Protein AF-0000000078033403 (afdb_homodimer)

pLDDT: mean 79.19, std 25.47, range [15.95, 98.56]

Radius of gyration: 37.5 Å; Cα contacts (8 Å, |Δi|>4): 1196; chains: 2; bounding box: 85×110×107 Å

InterPro domains:
  IPR001138 Zn(2)Cys(6) fungal-type DNA-binding domain [PF00172] (13-50)
  IPR001138 Zn(2)Cys(6) fungal-type DNA-binding domain [PS00463] (13-43)
  IPR001138 Zn(2)Cys(6) fungal-type DNA-binding domain [PS50048] (13-45)
  IPR001138 Zn(2)Cys(6) fungal-type DNA-binding domain [SM00066] (8-54)
  IPR001138 Zn(2)Cys(6) fungal-type DNA-binding domain [cd00067] (9-46)
  IPR036864 Zn(2)-C6 fungal-type DNA-binding domain superfamily [G3DSA:4.10.240.10] (6-49)
  IPR036864 Zn(2)-C6 fungal-type DNA-binding domain superfamily [SSF57701] (3-49)
  IPR053157 Sterol Uptake Control Transcription Regulator [PTHR47784] (1-398)

Organism: NCBI:txid1051616

Structure (mmCIF, N/CA/C/O backbone):
data_AF-0000000078033403-model_v1
#
loop_
_entity.id
_entity.type
_entity.pdbx_description
1 polymer 'Zn(2)-C6 fungal-type domain-containing protein'
#
loop_
_atom_site.group_PDB
_atom_site.id
_atom_site.type_symbol
_atom_site.label_atom_id
_atom_site.label_alt_id
_atom_site.label_comp_id
_atom_site.label_asym_id
_atom_site.label_entity_id
_atom_site.label_seq_id
_atom_site.pdbx_PDB_ins_code
_atom_site.Cartn_x
_atom_site.Cartn_y
_atom_site.Cartn_z
_atom_site.occupancy
_atom_site.B_iso_or_equiv
_atom_site.auth_seq_id
_atom_site.auth_comp_id
_atom_site.auth_asym_id
_atom_site.auth_atom_id
_atom_site.pdbx_PDB_model_num
ATOM 1 N N . MET A 1 1 ? 37.719 9.531 64.438 1 26.7 1 MET A N 1
ATOM 2 C CA . MET A 1 1 ? 36.938 10.516 63.688 1 26.7 1 MET A CA 1
ATOM 3 C C . MET A 1 1 ? 36.812 10.094 62.219 1 26.7 1 MET A C 1
ATOM 5 O O . MET A 1 1 ? 37.812 9.984 61.5 1 26.7 1 MET A O 1
ATOM 9 N N . GLN A 1 2 ? 35.812 9.336 61.844 1 33.34 2 GLN A N 1
ATOM 10 C CA . GLN A 1 2 ? 35.594 8.633 60.594 1 33.34 2 GLN A CA 1
ATOM 11 C C . GLN A 1 2 ? 35.406 9.617 59.438 1 33.34 2 GLN A C 1
ATOM 13 O O . GLN A 1 2 ? 34.719 10.625 59.562 1 33.34 2 GLN A O 1
ATOM 18 N N . LYS A 1 3 ? 36.469 9.602 58.531 1 34.94 3 LYS A N 1
ATOM 19 C CA . LYS A 1 3 ? 36.562 10.477 57.344 1 34.94 3 LYS A CA 1
ATOM 20 C C . LYS A 1 3 ? 35.25 10.508 56.594 1 34.94 3 LYS A C 1
ATOM 22 O O . LYS A 1 3 ? 34.719 9.469 56.219 1 34.94 3 LYS A O 1
ATOM 27 N N . ARG A 1 4 ? 34.344 11.508 56.844 1 33.5 4 ARG A N 1
ATOM 28 C CA . ARG A 1 4 ? 33.094 11.734 56.125 1 33.5 4 ARG A CA 1
ATOM 29 C C . ARG A 1 4 ? 33.312 11.734 54.625 1 33.5 4 ARG A C 1
ATOM 31 O O . ARG A 1 4 ? 34.219 12.414 54.125 1 33.5 4 ARG A O 1
ATOM 38 N N . LYS A 1 5 ? 33.031 10.695 53.938 1 41.81 5 LYS A N 1
ATOM 39 C CA . LYS A 1 5 ? 33.062 10.547 52.5 1 41.81 5 LYS A CA 1
ATOM 40 C C . LYS A 1 5 ? 32.438 11.758 51.812 1 41.81 5 LYS A C 1
ATOM 42 O O . LYS A 1 5 ? 31.312 12.148 52.125 1 41.81 5 LYS A O 1
ATOM 47 N N . THR A 1 6 ? 33.25 12.75 51.406 1 38.34 6 THR A N 1
ATOM 48 C CA . THR A 1 6 ? 32.844 13.953 50.656 1 38.34 6 THR A CA 1
ATOM 49 C C . THR A 1 6 ? 32 13.594 49.469 1 38.34 6 THR A C 1
ATOM 51 O O . THR A 1 6 ? 32.375 12.719 48.656 1 38.34 6 THR A O 1
ATOM 54 N N . HIS A 1 7 ? 30.766 13.57 49.562 1 45.41 7 HIS A N 1
ATOM 55 C CA . HIS A 1 7 ? 29.828 13.336 48.469 1 45.41 7 HIS A CA 1
ATOM 56 C C . HIS A 1 7 ? 30.047 14.328 47.344 1 45.41 7 HIS A C 1
ATOM 58 O O . HIS A 1 7 ? 30.25 15.523 47.562 1 45.41 7 HIS A O 1
ATOM 64 N N . ASN A 1 8 ? 30.656 13.969 46.219 1 50.78 8 ASN A N 1
ATOM 65 C CA . ASN A 1 8 ? 30.906 14.75 45 1 50.78 8 ASN A CA 1
ATOM 66 C C . ASN A 1 8 ? 29.625 15.398 44.469 1 50.78 8 ASN A C 1
ATOM 68 O O . ASN A 1 8 ? 28.641 14.703 44.25 1 50.78 8 ASN A O 1
ATOM 72 N N . LYS A 1 9 ? 29.359 16.688 44.719 1 52.75 9 LYS A N 1
ATOM 73 C CA . LYS A 1 9 ? 28.266 17.516 44.219 1 52.75 9 LYS A CA 1
ATOM 74 C C . LYS A 1 9 ? 28.297 17.609 42.719 1 52.75 9 LYS A C 1
ATOM 76 O O . LYS A 1 9 ? 29.375 17.641 42.094 1 52.75 9 LYS A O 1
ATOM 81 N N . SER A 1 10 ? 27.188 17.391 42.062 1 62.16 10 SER A N 1
ATOM 82 C CA . SER A 1 10 ? 27.094 17.656 40.625 1 62.16 10 SER A CA 1
ATOM 83 C C . SER A 1 10 ? 27.047 19.141 40.344 1 62.16 10 SER A C 1
ATOM 85 O O . SER A 1 10 ? 26.203 19.859 40.906 1 62.16 10 SER A O 1
ATOM 87 N N . ARG A 1 11 ? 27.984 19.844 39.75 1 70.62 11 ARG A N 1
ATOM 88 C CA . ARG A 1 11 ? 28.141 21.281 39.531 1 70.62 11 ARG A CA 1
ATOM 89 C C . ARG A 1 11 ? 27.188 21.781 38.469 1 70.62 11 ARG A C 1
ATOM 91 O O . ARG A 1 11 ? 26.828 22.953 38.438 1 70.62 11 ARG A O 1
ATOM 98 N N . ARG A 1 12 ? 26.797 20.812 37.625 1 68.56 12 ARG A N 1
ATOM 99 C CA . ARG A 1 12 ? 26.016 21.234 36.469 1 68.56 12 ARG A CA 1
ATOM 100 C C . ARG A 1 12 ? 24.609 20.641 36.5 1 68.56 12 ARG A C 1
ATOM 102 O O . ARG A 1 12 ? 24.016 20.359 35.469 1 68.56 12 ARG A O 1
ATOM 109 N N . GLY A 1 13 ? 24.078 20.578 37.594 1 73.38 13 GLY A N 1
ATOM 110 C CA . GLY A 1 13 ? 22.781 19.969 37.75 1 73.38 13 GLY A CA 1
ATOM 111 C C . GLY A 1 13 ? 21.625 20.922 37.5 1 73.38 13 GLY A C 1
ATOM 112 O O . GLY A 1 13 ? 21.828 22.141 37.438 1 73.38 13 GLY A O 1
ATOM 113 N N . CYS A 1 14 ? 20.406 20.391 37.312 1 73.62 14 CYS A N 1
ATOM 114 C CA . CYS A 1 14 ? 19.219 21.188 37 1 73.62 14 CYS A CA 1
ATOM 115 C C . CYS A 1 14 ? 18.797 21.984 38.219 1 73.62 14 CYS A C 1
ATOM 117 O O . CYS A 1 14 ? 19.172 21.672 39.344 1 73.62 14 CYS A O 1
ATOM 119 N N . VAL A 1 15 ? 18.062 23.031 38.062 1 77.75 15 VAL A N 1
ATOM 120 C CA . VAL A 1 15 ? 17.641 23.969 39.094 1 77.75 15 VAL A CA 1
ATOM 121 C C . VAL A 1 15 ? 16.891 23.219 40.188 1 77.75 15 VAL A C 1
ATOM 123 O O . VAL A 1 15 ? 17.062 23.5 41.375 1 77.75 15 VAL A O 1
ATOM 126 N N . ASN A 1 16 ? 16.234 22.219 39.969 1 78 16 ASN A N 1
ATOM 127 C CA . ASN A 1 16 ? 15.461 21.469 40.938 1 78 16 ASN A CA 1
ATOM 128 C C . ASN A 1 16 ? 16.359 20.594 41.812 1 78 16 ASN A C 1
ATOM 130 O O . ASN A 1 16 ? 16.172 20.531 43.031 1 78 16 ASN A O 1
ATOM 134 N N . CYS A 1 17 ? 17.219 20.016 41.219 1 76.44 17 CYS A N 1
ATOM 135 C CA . CYS A 1 17 ? 18.141 19.156 41.938 1 76.44 17 CYS A CA 1
ATOM 136 C C . CYS A 1 17 ? 19.062 20 42.844 1 76.44 17 CYS A C 1
ATOM 138 O O . CYS A 1 17 ? 19.344 19.625 43.969 1 76.44 17 CYS A O 1
ATOM 140 N N . LYS A 1 18 ? 19.406 21.125 42.312 1 75.94 18 LYS A N 1
ATOM 141 C CA . LYS A 1 18 ? 20.219 22.062 43.094 1 75.94 18 LYS A CA 1
ATOM 142 C C . LYS A 1 18 ? 19.453 22.594 44.312 1 75.94 18 LYS A C 1
ATOM 144 O O . LYS A 1 18 ? 20 22.688 45.406 1 75.94 18 LYS A O 1
ATOM 149 N N . LYS A 1 19 ? 18.266 22.891 44.156 1 74.56 19 LYS A N 1
ATOM 150 C CA . LYS A 1 19 ? 17.422 23.391 45.25 1 74.56 19 LYS A CA 1
ATOM 151 C C . LYS A 1 19 ? 17.219 22.328 46.312 1 74.56 19 LYS A C 1
ATOM 153 O O . LYS A 1 19 ? 17.125 22.641 47.5 1 74.56 19 LYS A O 1
ATOM 158 N N . ARG A 1 20 ? 17.25 21.125 46 1 74.69 20 ARG A N 1
ATOM 159 C CA . ARG A 1 20 ? 16.938 20.016 46.906 1 74.69 20 ARG A CA 1
ATOM 160 C C . ARG A 1 20 ? 18.219 19.391 47.469 1 74.69 20 ARG A C 1
ATOM 162 O O . ARG A 1 20 ? 18.156 18.469 48.281 1 74.69 20 ARG A O 1
ATOM 169 N N . HIS A 1 21 ? 19.297 19.812 46.938 1 72.19 21 HIS A N 1
ATOM 170 C CA . HIS A 1 21 ? 20.609 19.359 47.375 1 72.19 21 HIS A CA 1
ATOM 171 C C . HIS A 1 21 ? 20.781 17.859 47.188 1 72.19 21 HIS A C 1
ATOM 173 O O . HIS A 1 21 ? 21.297 17.156 48.062 1 72.19 21 HIS A O 1
ATOM 179 N N . VAL A 1 22 ? 20.156 17.359 46.094 1 76.62 22 VAL A N 1
ATOM 180 C CA . VAL A 1 22 ? 20.375 15.969 45.719 1 76.62 22 VAL A CA 1
ATOM 181 C C . VAL A 1 22 ? 21.297 15.906 44.5 1 76.62 22 VAL A C 1
ATOM 183 O O . VAL A 1 22 ? 21.375 16.859 43.719 1 76.62 22 VAL A O 1
ATOM 186 N N . LYS A 1 23 ? 22.016 14.852 44.312 1 71.38 23 LYS A N 1
ATOM 187 C CA . LYS A 1 23 ? 22.891 14.648 43.156 1 71.38 23 LYS A CA 1
ATOM 188 C C . LYS A 1 23 ? 22.094 14.523 41.875 1 71.38 23 LYS A C 1
ATOM 190 O O . LYS A 1 23 ? 21.188 13.695 41.781 1 71.38 23 LYS A O 1
ATOM 195 N N . CYS A 1 24 ? 22.219 15.445 40.875 1 72 24 CYS A N 1
ATOM 196 C CA . CYS A 1 24 ? 21.609 15.445 39.531 1 72 24 CYS A CA 1
ATOM 197 C C . CYS A 1 24 ? 22.406 14.57 38.562 1 72 24 CYS A C 1
ATOM 199 O O . CYS A 1 24 ? 23.625 14.539 38.625 1 72 24 CYS A O 1
ATOM 201 N N . ASP A 1 25 ? 21.891 13.859 37.844 1 72.88 25 ASP A N 1
ATOM 202 C CA . ASP A 1 25 ? 22.609 13.023 36.875 1 72.88 25 ASP A CA 1
ATOM 203 C C . ASP A 1 25 ? 23.062 13.836 35.688 1 72.88 25 ASP A C 1
ATOM 205 O O . ASP A 1 25 ? 23.766 13.312 34.812 1 72.88 25 ASP A O 1
ATOM 209 N N . GLU A 1 26 ? 22.734 15.18 35.531 1 72.56 26 GLU A N 1
ATOM 210 C CA . GLU A 1 26 ? 23.141 16.203 34.562 1 72.56 26 GLU A CA 1
ATOM 211 C C . GLU A 1 26 ? 22.875 15.734 33.125 1 72.56 26 GLU A C 1
ATOM 213 O O . GLU A 1 26 ? 23.469 16.25 32.188 1 72.56 26 GLU A O 1
ATOM 218 N N . GLN A 1 27 ? 22.016 14.766 33 1 67.62 27 GLN A N 1
ATOM 219 C CA . GLN A 1 27 ? 21.766 14.195 31.703 1 67.62 27 GLN A CA 1
ATOM 220 C C . GLN A 1 27 ? 20.469 14.719 31.094 1 67.62 27 GLN A C 1
ATOM 222 O O . GLN A 1 27 ? 20.062 14.297 30.016 1 67.62 27 GLN A O 1
ATOM 227 N N . GLY A 1 28 ? 19.75 15.906 31.688 1 64.19 28 GLY A N 1
ATOM 228 C CA . GLY A 1 28 ? 18.406 16.344 31.328 1 64.19 28 GLY A CA 1
ATOM 229 C C . GLY A 1 28 ? 18.266 17.859 31.312 1 64.19 28 GLY A C 1
ATOM 230 O O . GLY A 1 28 ? 19.234 18.578 31.531 1 64.19 28 GLY A O 1
ATOM 231 N N . PRO A 1 29 ? 17.578 18.438 30.609 1 68.75 29 PRO A N 1
ATOM 232 C CA . PRO A 1 29 ? 16.219 18.578 31.125 1 68.75 29 PRO A CA 1
ATOM 233 C C . PRO A 1 29 ? 15.234 17.609 30.453 1 68.75 29 PRO A C 1
ATOM 235 O O . PRO A 1 29 ? 15.344 17.359 29.25 1 68.75 29 PRO A O 1
ATOM 238 N N . PRO A 1 30 ? 14.508 17.109 31.328 1 69.88 30 PRO A N 1
ATOM 239 C CA . PRO A 1 30 ? 14.609 17.016 32.781 1 69.88 30 PRO A CA 1
ATOM 240 C C . PRO A 1 30 ? 15.609 15.953 33.25 1 69.88 30 PRO A C 1
ATOM 242 O O . PRO A 1 30 ? 15.875 15 32.5 1 69.88 30 PRO A O 1
ATOM 245 N N . CYS A 1 31 ? 16.281 16.047 34.312 1 71.44 31 CYS A N 1
ATOM 246 C CA . CYS A 1 31 ? 17.203 15.062 34.875 1 71.44 31 CYS A CA 1
ATOM 247 C C . CYS A 1 31 ? 16.438 13.898 35.5 1 71.44 31 CYS A C 1
ATOM 249 O O . CYS A 1 31 ? 15.242 14.008 35.781 1 71.44 31 CYS A O 1
ATOM 251 N N . ALA A 1 32 ? 17.031 12.75 35.562 1 73.62 32 ALA A N 1
ATOM 252 C CA . ALA A 1 32 ? 16.422 11.531 36.094 1 73.62 32 ALA A CA 1
ATOM 253 C C . ALA A 1 32 ? 15.727 11.797 37.438 1 73.62 32 ALA A C 1
ATOM 255 O O . ALA A 1 32 ? 14.656 11.242 37.688 1 73.62 32 ALA A O 1
ATOM 256 N N . ASN A 1 33 ? 16.188 12.766 38.156 1 73.75 33 ASN A N 1
ATOM 257 C CA . ASN A 1 33 ? 15.609 13.102 39.438 1 73.75 33 ASN A CA 1
ATOM 258 C C . ASN A 1 33 ? 14.305 13.867 39.312 1 73.75 33 ASN A C 1
ATOM 260 O O . ASN A 1 33 ? 13.344 13.617 40.031 1 73.75 33 ASN A O 1
ATOM 264 N N . CYS A 1 34 ? 14.266 14.719 38.406 1 69.62 34 CYS A N 1
ATOM 265 C CA . CYS A 1 34 ? 13.07 15.516 38.156 1 69.62 34 CYS A CA 1
ATOM 266 C C . CYS A 1 34 ? 11.984 14.664 37.5 1 69.62 34 CYS A C 1
ATOM 268 O O . CYS A 1 34 ? 10.797 14.875 37.75 1 69.62 34 CYS A O 1
ATOM 270 N N . VAL A 1 35 ? 12.414 13.641 36.812 1 70.19 35 VAL A N 1
ATOM 271 C CA . VAL A 1 35 ? 11.492 12.688 36.219 1 70.19 35 VAL A CA 1
ATOM 272 C C . VAL A 1 35 ? 10.836 11.828 37.281 1 70.19 35 VAL A C 1
ATOM 274 O O . VAL A 1 35 ? 9.625 11.633 37.281 1 70.19 35 VAL A O 1
ATOM 277 N N . ILE A 1 36 ? 11.578 11.359 38.188 1 69.69 36 ILE A N 1
ATOM 278 C CA . ILE A 1 36 ? 11.094 10.5 39.281 1 69.69 36 ILE A CA 1
ATOM 279 C C . ILE A 1 36 ? 10.195 11.297 40.219 1 69.69 36 ILE A C 1
ATOM 281 O O . ILE A 1 36 ? 9.195 10.781 40.688 1 69.69 36 ILE A O 1
ATOM 285 N N . ARG A 1 37 ? 10.477 12.547 40.312 1 68.19 37 ARG A N 1
ATOM 286 C CA . ARG A 1 37 ? 9.758 13.344 41.312 1 68.19 37 ARG A CA 1
ATOM 287 C C . ARG A 1 37 ? 8.711 14.227 40.656 1 68.19 37 ARG A C 1
ATOM 289 O O . ARG A 1 37 ? 8.094 15.078 41.281 1 68.19 37 ARG A O 1
ATOM 296 N N . LYS A 1 38 ? 8.453 14.016 39.406 1 59.53 38 LYS A N 1
ATOM 297 C CA . LYS A 1 38 ? 7.414 14.633 38.594 1 59.53 38 LYS A CA 1
ATOM 298 C C . LYS A 1 38 ? 7.539 16.156 38.594 1 59.53 38 LYS A C 1
ATOM 300 O O . LYS A 1 38 ? 6.535 16.859 38.625 1 59.53 38 LYS A O 1
ATOM 305 N N . THR A 1 39 ? 8.711 16.625 38.719 1 67.19 39 THR A N 1
ATOM 306 C CA . THR A 1 39 ? 8.984 18.047 38.625 1 67.19 39 THR A CA 1
ATOM 307 C C . THR A 1 39 ? 9.703 18.391 37.344 1 67.19 39 THR A C 1
ATOM 309 O O . THR A 1 39 ? 10.57 19.281 37.312 1 67.19 39 THR A O 1
ATOM 312 N N . THR A 1 40 ? 9.453 17.656 36.312 1 71.19 40 THR A N 1
ATOM 313 C CA . THR A 1 40 ? 10.133 17.75 35.031 1 71.19 40 THR A CA 1
ATOM 314 C C . THR A 1 40 ? 9.867 19.094 34.375 1 71.19 40 THR A C 1
ATOM 316 O O . THR A 1 40 ? 10.727 19.625 33.688 1 71.19 40 THR A O 1
ATOM 319 N N . SER A 1 41 ? 8.805 19.812 34.594 1 68 41 SER A N 1
ATOM 320 C CA . SER A 1 41 ? 8.422 21.109 34.031 1 68 41 SER A CA 1
ATOM 321 C C . SER A 1 41 ? 9.305 22.234 34.594 1 68 41 SER A C 1
ATOM 323 O O . SER A 1 41 ? 9.445 23.281 33.938 1 68 41 SER A O 1
ATOM 325 N N . THR A 1 42 ? 9.938 22.062 35.656 1 69.38 42 THR A N 1
ATOM 326 C CA . THR A 1 42 ? 10.758 23.094 36.281 1 69.38 42 THR A CA 1
ATOM 327 C C . THR A 1 42 ? 12.227 22.688 36.312 1 69.38 42 THR A C 1
ATOM 329 O O . THR A 1 42 ? 13.039 23.297 37.031 1 69.38 42 THR A O 1
ATOM 332 N N . CYS A 1 43 ? 12.555 21.609 35.562 1 67.94 43 CYS A N 1
ATOM 333 C CA . CYS A 1 43 ? 13.945 21.172 35.5 1 67.94 43 CYS A CA 1
ATOM 334 C C . CYS A 1 43 ? 14.742 21.969 34.5 1 67.94 43 CYS A C 1
ATOM 336 O O . CYS A 1 43 ? 14.586 21.781 33.281 1 67.94 43 CYS A O 1
ATOM 338 N N . PHE A 1 44 ? 15.516 23 34.875 1 73.31 44 PHE A N 1
ATOM 339 C CA . PHE A 1 44 ? 16.359 23.828 34.031 1 73.31 44 PHE A CA 1
ATOM 340 C C . PHE A 1 44 ? 17.781 23.859 34.531 1 73.31 44 PHE A C 1
ATOM 342 O O . PHE A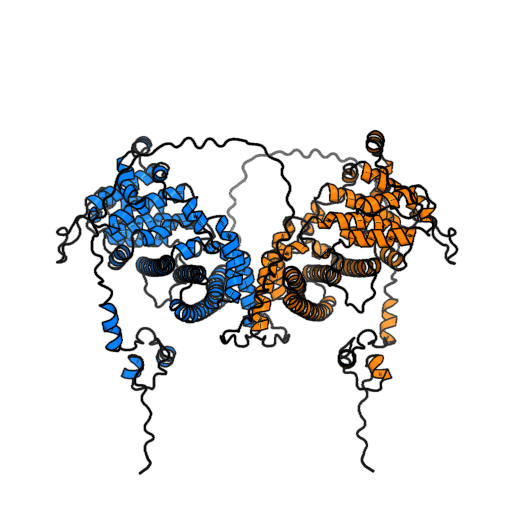 1 44 ? 18.031 23.75 35.719 1 73.31 44 PHE A O 1
ATOM 349 N N . TYR A 1 45 ? 18.719 23.922 33.438 1 69.69 45 TYR A N 1
ATOM 350 C CA . TYR A 1 45 ? 20.125 24.078 33.781 1 69.69 45 TYR A CA 1
ATOM 351 C C . TYR A 1 45 ? 20.562 25.531 33.625 1 69.69 45 TYR A C 1
ATOM 353 O O . TYR A 1 45 ? 20.234 26.188 32.625 1 69.69 45 TYR A O 1
ATOM 361 N N . PRO A 1 46 ? 21.062 26.281 34.5 1 57.47 46 PRO A N 1
ATOM 362 C CA . PRO A 1 46 ? 21.516 27.656 34.344 1 57.47 46 PRO A CA 1
ATOM 363 C C . PRO A 1 46 ? 22.547 27.828 33.219 1 57.47 46 PRO A C 1
ATOM 365 O O . PRO A 1 46 ? 23.406 26.969 33.031 1 57.47 46 PRO A O 1
ATOM 368 N N . LYS A 1 47 ? 22.219 28.656 32.156 1 51.19 47 LYS A N 1
ATOM 369 C CA . LYS A 1 47 ? 23.141 29.031 31.078 1 51.19 47 LYS A CA 1
ATOM 370 C C . LYS A 1 47 ? 24.469 29.516 31.641 1 51.19 47 LYS A C 1
ATOM 372 O O . LYS A 1 47 ? 24.5 30.281 32.625 1 51.19 47 LYS A O 1
ATOM 377 N N . SER A 1 48 ? 25.5 28.875 31.234 1 44.94 48 SER A N 1
ATOM 378 C CA . SER A 1 48 ? 26.781 29.469 31.594 1 44.94 48 SER A CA 1
ATOM 379 C C . SER A 1 48 ? 27.031 30.75 30.812 1 44.94 48 SER A C 1
ATOM 381 O O . SER A 1 48 ? 26.453 30.953 29.75 1 44.94 48 SER A O 1
ATOM 383 N N . ALA A 1 49 ? 27.703 31.75 31.25 1 37.25 49 ALA A N 1
ATOM 384 C CA . ALA A 1 49 ? 28.109 33.031 30.656 1 37.25 49 ALA A CA 1
ATOM 385 C C . ALA A 1 49 ? 28.688 32.812 29.266 1 37.25 49 ALA A C 1
ATOM 387 O O . ALA A 1 49 ? 28.734 33.75 28.469 1 37.25 49 ALA A O 1
ATOM 388 N N . LYS A 1 50 ? 29.344 31.812 28.984 1 40.91 50 LYS A N 1
ATOM 389 C CA . LYS A 1 50 ? 29.984 31.734 27.688 1 40.91 50 LYS A CA 1
ATOM 390 C C . LYS A 1 50 ? 28.953 31.562 26.562 1 40.91 50 LYS A C 1
ATOM 392 O O . LYS A 1 50 ? 29.234 31.875 25.406 1 40.91 50 LYS A O 1
ATOM 397 N N . ASP A 1 51 ? 27.797 30.953 26.812 1 35.03 51 ASP A N 1
ATOM 398 C CA . ASP A 1 51 ? 26.812 30.688 25.766 1 35.03 51 ASP A CA 1
ATOM 399 C C . ASP A 1 51 ? 26 31.938 25.438 1 35.03 51 ASP A C 1
ATOM 401 O O . ASP A 1 51 ? 25.297 31.969 24.422 1 35.03 51 ASP A O 1
ATOM 405 N N . LEU A 1 52 ? 25.859 32.969 26.172 1 34.91 52 LE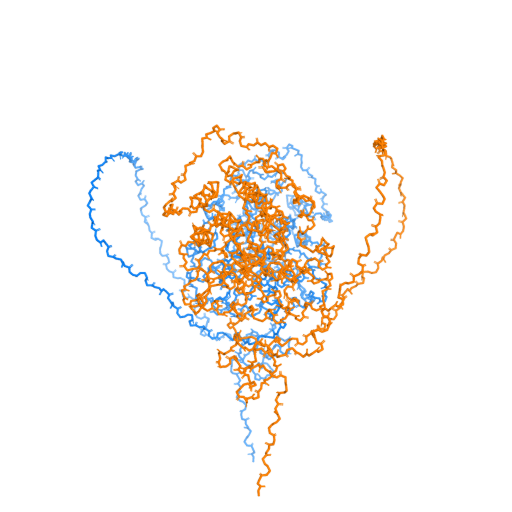U A N 1
ATOM 406 C CA . LEU A 1 52 ? 25.219 34.25 25.906 1 34.91 52 LEU A CA 1
ATOM 407 C C . LEU A 1 52 ? 26 35.031 24.875 1 34.91 52 LEU A C 1
ATOM 409 O O . LEU A 1 52 ? 25.422 35.812 24.125 1 34.91 52 LEU A O 1
ATOM 413 N N . ALA A 1 53 ? 27.297 35.031 24.766 1 32.91 53 ALA A N 1
ATOM 414 C CA . ALA A 1 53 ? 28.125 35.906 23.922 1 32.91 53 ALA A CA 1
ATOM 415 C C . ALA A 1 53 ? 28.047 35.5 22.453 1 32.91 53 ALA A C 1
ATOM 417 O O . ALA A 1 53 ? 28.312 36.281 21.562 1 32.91 53 ALA A O 1
ATOM 418 N N . ARG A 1 54 ? 27.875 34.219 22.141 1 35.66 54 ARG A N 1
ATOM 419 C CA . ARG A 1 54 ? 27.938 33.906 20.719 1 35.66 54 ARG A CA 1
ATOM 420 C C . ARG A 1 54 ? 26.75 34.469 19.969 1 35.66 54 ARG A C 1
ATOM 422 O O . ARG A 1 54 ? 26.641 34.344 18.75 1 35.66 54 ARG A O 1
ATOM 429 N N . ASP A 1 55 ? 25.641 35 20.625 1 29.61 55 ASP A N 1
ATOM 430 C CA . ASP A 1 55 ? 24.5 35.531 19.906 1 29.61 55 ASP A CA 1
ATOM 431 C C . ASP A 1 55 ? 24.844 36.875 19.281 1 29.61 55 ASP A C 1
ATOM 433 O O . ASP A 1 55 ? 24.047 37.438 18.516 1 29.61 55 ASP A O 1
ATOM 437 N N . THR A 1 56 ? 25.859 37.625 19.656 1 29.38 56 THR A N 1
ATOM 438 C CA . THR A 1 56 ? 26.031 39 19.219 1 29.38 56 THR A CA 1
ATOM 439 C C . THR A 1 56 ? 26.594 39.062 17.812 1 29.38 56 THR A C 1
ATOM 441 O O . THR A 1 56 ? 26.5 40.094 17.141 1 29.38 56 THR A O 1
ATOM 444 N N . ILE A 1 57 ? 27.406 38.062 17.344 1 27.67 57 ILE A N 1
ATOM 445 C CA . ILE A 1 57 ? 28.297 38.469 16.266 1 27.67 57 ILE A CA 1
ATOM 446 C C . ILE A 1 57 ? 27.516 38.562 14.953 1 27.67 57 ILE A C 1
ATOM 448 O O . ILE A 1 57 ? 28.062 38.969 13.93 1 27.67 57 ILE A O 1
ATOM 452 N N . LYS A 1 58 ? 26.344 37.875 14.789 1 29.17 58 LYS A N 1
ATOM 453 C CA . LYS A 1 58 ? 25.938 37.781 13.391 1 29.17 58 LYS A CA 1
ATOM 454 C C . LYS A 1 58 ? 25.469 39.125 12.859 1 29.17 58 LYS A C 1
ATOM 456 O O . LYS A 1 58 ? 24.812 39.188 11.82 1 29.17 58 LYS A O 1
ATOM 461 N N . GLU A 1 59 ? 25.609 40.219 13.562 1 26.83 59 GLU A N 1
ATOM 462 C CA . GLU A 1 59 ? 25.062 41.438 13.023 1 26.83 59 GLU A CA 1
ATOM 463 C C . GLU A 1 59 ? 25.797 41.875 11.758 1 26.83 59 GLU A C 1
ATOM 465 O O . GLU A 1 59 ? 26.578 42.844 11.789 1 26.83 59 GLU A O 1
ATOM 470 N N . ILE A 1 60 ? 26.469 40.875 11.023 1 23.08 60 ILE A N 1
ATOM 471 C CA . ILE A 1 60 ? 27.453 41.375 10.086 1 23.08 60 ILE A CA 1
ATOM 472 C C . ILE A 1 60 ? 26.766 42.344 9.102 1 23.08 60 ILE A C 1
ATOM 474 O O . ILE A 1 60 ? 25.578 42.188 8.805 1 23.08 60 ILE A O 1
ATOM 478 N N . SER A 1 61 ? 27.578 43.188 8.328 1 22.67 61 SER A N 1
ATOM 479 C CA . SER A 1 61 ? 27.828 44.406 7.551 1 22.67 61 SER A CA 1
ATOM 480 C C . SER A 1 61 ? 27.297 44.281 6.129 1 22.67 61 SER A C 1
ATOM 482 O O . SER A 1 61 ? 27.969 43.719 5.254 1 22.67 61 SER A O 1
ATOM 484 N N . ILE A 1 62 ? 26.016 43.812 5.918 1 21.11 62 ILE A N 1
ATOM 485 C CA . ILE A 1 62 ? 25.531 43.688 4.551 1 21.11 62 ILE A CA 1
ATOM 486 C C . ILE A 1 62 ? 25.594 45.031 3.844 1 21.11 62 ILE A C 1
ATOM 488 O O . ILE A 1 62 ? 24.859 45.969 4.207 1 21.11 62 ILE A O 1
ATOM 492 N N . ARG A 1 63 ? 26.766 45.469 3.436 1 21.28 63 ARG A N 1
ATOM 493 C CA . ARG A 1 63 ? 26.922 46.719 2.707 1 21.28 63 ARG A CA 1
ATOM 494 C C . ARG A 1 63 ? 26.125 46.688 1.402 1 21.28 63 ARG A C 1
ATOM 496 O O . ARG A 1 63 ? 26.078 45.656 0.717 1 21.28 63 ARG A O 1
ATOM 503 N N . PRO A 1 64 ? 25.312 47.656 1.052 1 21.41 64 PRO A N 1
ATOM 504 C CA . PRO A 1 64 ? 24.312 47.969 0.025 1 21.41 64 PRO A CA 1
ATOM 505 C C . PRO A 1 64 ? 24.922 48.062 -1.373 1 21.41 64 PRO A C 1
ATOM 507 O O . PRO A 1 64 ? 25.625 49.031 -1.663 1 21.41 64 PRO A O 1
ATOM 510 N N . LYS A 1 65 ? 25.781 47.062 -1.842 1 19.45 65 LYS A N 1
ATOM 511 C CA . LYS A 1 65 ? 26.5 47.5 -3.035 1 19.45 65 LYS A CA 1
ATOM 512 C C . LYS A 1 65 ? 25.531 47.875 -4.152 1 19.45 65 LYS A C 1
ATOM 514 O O . LYS A 1 65 ? 24.438 47.312 -4.25 1 19.45 65 LYS A O 1
ATOM 519 N N . SER A 1 66 ? 25.734 48.875 -4.992 1 20.67 66 SER A N 1
ATOM 520 C CA . SER A 1 66 ? 25.203 49.844 -5.934 1 20.67 66 SER A CA 1
ATOM 521 C C . SER A 1 66 ? 25 49.25 -7.316 1 20.67 66 SER A C 1
ATOM 523 O O . SER A 1 66 ? 24.672 49.969 -8.273 1 20.67 66 SER A O 1
ATOM 525 N N . ASP A 1 67 ? 25 47.844 -7.453 1 18.53 67 ASP A N 1
ATOM 526 C CA . ASP A 1 67 ? 25.391 47.438 -8.805 1 18.53 67 ASP A CA 1
ATOM 527 C C . ASP A 1 67 ? 24.359 47.938 -9.828 1 18.53 67 ASP A C 1
ATOM 529 O O . ASP A 1 67 ? 23.156 47.969 -9.539 1 18.53 67 ASP A O 1
ATOM 533 N N . THR A 1 68 ? 24.844 48.469 -10.945 1 19.56 68 THR A N 1
ATOM 534 C CA . THR A 1 68 ? 24.453 49.188 -12.156 1 19.56 68 THR A CA 1
ATOM 535 C C . THR A 1 68 ? 23.688 48.25 -13.102 1 19.56 68 THR A C 1
ATOM 537 O O . THR A 1 68 ? 24.203 47.219 -13.516 1 19.56 68 THR A O 1
ATOM 540 N N . CYS A 1 69 ? 22.375 48.125 -13.062 1 18.83 69 CYS A N 1
ATOM 541 C CA . CYS A 1 69 ? 21.359 47.312 -13.688 1 18.83 69 CYS A CA 1
ATOM 542 C C . CYS A 1 69 ? 21.344 47.5 -15.203 1 18.83 69 CYS A C 1
ATOM 544 O O . CYS A 1 69 ? 20.516 48.25 -15.734 1 18.83 69 CYS A O 1
ATOM 546 N N . LYS A 1 70 ? 22.578 47.375 -15.82 1 18.5 70 LYS A N 1
ATOM 547 C CA . LYS A 1 70 ? 22.453 47.75 -17.219 1 18.5 70 LYS A CA 1
ATOM 548 C C . LYS A 1 70 ? 21.422 46.906 -17.938 1 18.5 70 LYS A C 1
ATOM 550 O O . LYS A 1 70 ? 21.344 45.688 -17.719 1 18.5 70 LYS A O 1
ATOM 555 N N . THR A 1 71 ? 20.453 47.469 -18.594 1 18.62 71 THR A N 1
ATOM 556 C CA . THR A 1 71 ? 19.141 47.25 -19.172 1 18.62 71 THR A CA 1
ATOM 557 C C . THR A 1 71 ? 19.25 46.375 -20.438 1 18.62 71 THR A C 1
ATOM 559 O O . THR A 1 71 ? 18.234 45.969 -21 1 18.62 71 THR A O 1
ATOM 562 N N . ARG A 1 72 ? 20.578 45.875 -20.797 1 17.77 72 ARG A N 1
ATOM 563 C CA . ARG A 1 72 ? 20.562 45.875 -22.266 1 17.77 72 ARG A CA 1
ATOM 564 C C . ARG A 1 72 ? 19.562 44.875 -22.812 1 17.77 72 ARG A C 1
ATOM 566 O O . ARG A 1 72 ? 19.156 43.969 -22.094 1 17.77 72 ARG A O 1
ATOM 573 N N . GLY A 1 73 ? 19.484 44.812 -24.188 1 18.73 73 GLY A N 1
ATOM 574 C CA . GLY A 1 73 ? 18.562 44.719 -25.312 1 18.73 73 GLY A CA 1
ATOM 575 C C . GLY A 1 73 ? 18.281 43.281 -25.703 1 18.73 73 GLY A C 1
ATOM 576 O O . GLY A 1 73 ? 19.047 42.375 -25.375 1 18.73 73 GLY A O 1
ATOM 577 N N . PRO A 1 74 ? 17.062 42.844 -25.703 1 19.42 74 PRO A N 1
ATOM 578 C CA . PRO A 1 74 ? 16.391 41.562 -25.766 1 19.42 74 PRO A CA 1
ATOM 579 C C . PRO A 1 74 ? 16.719 40.781 -27.047 1 19.42 74 PRO A C 1
ATOM 581 O O . PRO A 1 74 ? 16.125 39.75 -27.312 1 19.42 74 PRO A O 1
ATOM 584 N N . SER A 1 75 ? 18.047 40.938 -27.562 1 18.52 75 SER A N 1
ATOM 585 C CA . SER A 1 75 ? 17.984 40.625 -28.984 1 18.52 75 SER A CA 1
ATOM 586 C C . SER A 1 75 ? 17.547 39.188 -29.219 1 18.52 75 SER A C 1
ATOM 588 O O . SER A 1 75 ? 17.875 38.312 -28.438 1 18.52 75 SER A O 1
ATOM 590 N N . VAL A 1 76 ? 16.5 39 -29.953 1 19.92 76 VAL A N 1
ATOM 591 C CA . VAL A 1 76 ? 15.555 37.969 -30.375 1 19.92 76 VAL A CA 1
ATOM 592 C C . VAL A 1 76 ? 16.281 36.906 -31.188 1 19.92 76 VAL A C 1
ATOM 594 O O . VAL A 1 76 ? 15.656 35.938 -31.625 1 19.92 76 VAL A O 1
ATOM 597 N N . VAL A 1 77 ? 17.625 36.531 -30.719 1 17.86 77 VAL A N 1
ATOM 598 C CA . VAL A 1 77 ? 18.328 35.844 -31.797 1 17.86 77 VAL A CA 1
ATOM 599 C C . VAL A 1 77 ? 17.531 34.625 -32.219 1 17.86 77 VAL A C 1
ATOM 601 O O . VAL A 1 77 ? 16.922 33.938 -31.391 1 17.86 77 VAL A O 1
ATOM 604 N N . THR A 1 78 ? 17.234 34.531 -33.5 1 19.69 78 THR A N 1
ATOM 605 C CA . THR A 1 78 ? 16.531 33.719 -34.5 1 19.69 78 THR A CA 1
ATOM 606 C C . THR A 1 78 ? 17.172 32.312 -34.625 1 19.69 78 THR A C 1
ATOM 608 O O . THR A 1 78 ? 18.312 32.188 -35.094 1 19.69 78 THR A O 1
ATOM 611 N N . VAL A 1 79 ? 17.203 31.562 -33.438 1 18.05 79 VAL A N 1
ATOM 612 C CA . VAL A 1 79 ? 17.984 30.328 -33.469 1 18.05 79 VAL A CA 1
ATOM 613 C C . VAL A 1 79 ? 17.5 29.438 -34.625 1 18.05 79 VAL A C 1
ATOM 615 O O . VAL A 1 79 ? 16.344 29 -34.625 1 18.05 79 VAL A O 1
ATOM 618 N N . THR A 1 80 ? 18.078 29.656 -35.719 1 18.25 80 THR A N 1
ATOM 619 C CA . THR A 1 80 ? 17.859 28.938 -37 1 18.25 80 THR A CA 1
ATOM 620 C C . THR A 1 80 ? 18.188 27.453 -36.812 1 18.25 80 THR A C 1
ATOM 622 O O . THR A 1 80 ? 19.344 27.094 -36.562 1 18.25 80 THR A O 1
ATOM 625 N N . TYR A 1 81 ? 17.375 26.672 -36.188 1 16.98 81 TYR A N 1
ATOM 626 C CA . TYR A 1 81 ? 17.656 25.266 -35.938 1 16.98 81 TYR A CA 1
ATOM 627 C C . TYR A 1 81 ? 17.859 24.484 -37.219 1 16.98 81 TYR A C 1
ATOM 629 O O . TYR A 1 81 ? 16.891 24.188 -37.938 1 16.98 81 TYR A O 1
ATOM 637 N N . ARG A 1 82 ? 18.875 24.875 -37.969 1 16.72 82 ARG A N 1
ATOM 638 C CA . ARG A 1 82 ? 19.062 24.188 -39.25 1 16.72 82 ARG A CA 1
ATOM 639 C C . ARG A 1 82 ? 19.203 22.672 -39.031 1 16.72 82 ARG A C 1
ATOM 641 O O . ARG A 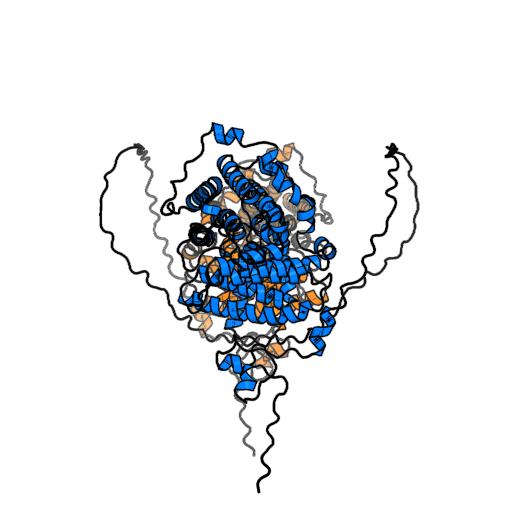1 82 ? 19.766 22.234 -38.031 1 16.72 82 ARG A O 1
ATOM 648 N N . GLY A 1 83 ? 18.562 21.781 -39.875 1 17.62 83 GLY A N 1
ATOM 649 C CA . GLY A 1 83 ? 18.188 20.391 -40.094 1 17.62 83 GLY A CA 1
ATOM 650 C C . GLY A 1 83 ? 19.359 19.5 -40.438 1 17.62 83 GLY A C 1
ATOM 651 O O . GLY A 1 83 ? 19.203 18.312 -40.719 1 17.62 83 GLY A O 1
ATOM 652 N N . SER A 1 84 ? 20.656 20.156 -40.406 1 16.55 84 SER A N 1
ATOM 653 C CA . SER A 1 84 ? 21.422 19.453 -41.438 1 16.55 84 SER A CA 1
ATOM 654 C C . SER A 1 84 ? 21.609 17.984 -41.094 1 16.55 84 SER A C 1
ATOM 656 O O . SER A 1 84 ? 21.438 17.594 -39.938 1 16.55 84 SER A O 1
ATOM 658 N N . SER A 1 85 ? 22.578 17.312 -41.938 1 17.59 85 SER A N 1
ATOM 659 C CA . SER A 1 85 ? 22.812 16.125 -42.75 1 17.59 85 SER A CA 1
ATOM 660 C C . SER A 1 85 ? 23.531 15.039 -41.969 1 17.59 85 SER A C 1
ATOM 662 O O . SER A 1 85 ? 23.125 13.875 -42 1 17.59 85 SER A O 1
ATOM 664 N N . ARG A 1 86 ? 24.938 15.164 -41.688 1 16.98 86 ARG A N 1
ATOM 665 C CA . ARG A 1 86 ? 25.891 14.242 -42.281 1 16.98 86 ARG A CA 1
ATOM 666 C C . ARG A 1 86 ? 26.047 12.984 -41.438 1 16.98 86 ARG A C 1
ATOM 668 O O . ARG A 1 86 ? 25.844 13.023 -40.219 1 16.98 86 ARG A O 1
ATOM 675 N N . PRO A 1 87 ? 26.688 11.883 -41.938 1 18.95 87 PRO A N 1
ATOM 676 C CA . PRO A 1 87 ? 26.719 10.422 -41.906 1 18.95 87 PRO A CA 1
ATOM 677 C C . PRO A 1 87 ? 27.625 9.875 -40.812 1 18.95 87 PRO A C 1
ATOM 679 O O . PRO A 1 87 ? 27.344 8.836 -40.219 1 18.95 87 PRO A O 1
ATOM 682 N N . GLU A 1 88 ? 28.766 10.648 -40.469 1 17.28 88 GLU A N 1
ATOM 683 C CA . GLU A 1 88 ? 29.969 9.828 -40.594 1 17.28 88 GLU A CA 1
ATOM 684 C C . GLU A 1 88 ? 30.062 8.836 -39.438 1 17.28 88 GLU A C 1
ATOM 686 O O . GLU A 1 88 ? 29.422 9.016 -38.375 1 17.28 88 GLU A O 1
ATOM 691 N N . ASP A 1 89 ? 31.359 8.266 -39.219 1 17.83 89 ASP A N 1
ATOM 692 C CA . ASP A 1 89 ? 32.094 7.004 -39.125 1 17.83 89 ASP A CA 1
ATOM 693 C C . ASP A 1 89 ? 32.312 6.613 -37.656 1 17.83 89 ASP A C 1
ATOM 695 O O . ASP A 1 89 ? 32.094 5.473 -37.281 1 17.83 89 ASP A O 1
ATOM 699 N N . THR A 1 90 ? 33.219 7.402 -36.875 1 18.03 90 THR A N 1
ATOM 700 C CA . THR A 1 90 ? 34.406 6.742 -36.406 1 18.03 90 THR A CA 1
ATOM 701 C C . THR A 1 90 ? 34.156 6 -35.094 1 18.03 90 THR A C 1
ATOM 703 O O . THR A 1 90 ? 33.281 6.379 -34.344 1 18.03 90 THR A O 1
ATOM 706 N N . SER A 1 91 ? 35.188 5.148 -34.5 1 18.8 91 SER A N 1
ATOM 707 C CA . SER A 1 91 ? 35.531 3.852 -33.938 1 18.8 91 SER A CA 1
ATOM 708 C C . SER A 1 91 ? 35.625 3.914 -32.406 1 18.8 91 SER A C 1
ATOM 710 O O . SER A 1 91 ? 35.594 2.881 -31.75 1 18.8 91 SER A O 1
ATOM 712 N N . GLN A 1 92 ? 36 5.137 -31.797 1 17.64 92 GLN A N 1
ATOM 713 C CA . GLN A 1 92 ? 37 4.887 -30.797 1 17.64 92 GLN A CA 1
ATOM 714 C C . GLN A 1 92 ? 36.406 4.215 -29.562 1 17.64 92 GLN A C 1
ATOM 716 O O . GLN A 1 92 ? 35.219 4.383 -29.266 1 17.64 92 GLN A O 1
ATOM 721 N N . SER A 1 93 ? 37.312 3.533 -28.641 1 20.08 93 SER A N 1
ATOM 722 C CA . SER A 1 93 ? 37.562 2.428 -27.734 1 20.08 93 SER A CA 1
ATOM 723 C C . SER A 1 93 ? 37.188 2.805 -26.297 1 20.08 93 SER A C 1
ATOM 725 O O . SER A 1 93 ? 37.5 2.076 -25.359 1 20.08 93 SER A O 1
ATOM 727 N N . VAL A 1 94 ? 36.188 3.666 -26.078 1 18.83 94 VAL A N 1
ATOM 728 C CA . VAL A 1 94 ? 36.188 4.363 -24.797 1 18.83 94 VAL A CA 1
ATOM 729 C C . VAL A 1 94 ? 36.031 3.354 -23.672 1 18.83 94 VAL A C 1
ATOM 731 O O . VAL A 1 94 ? 35.094 2.535 -23.688 1 18.83 94 VAL A O 1
ATOM 734 N N . GLY A 1 95 ? 37.094 3.359 -22.844 1 18.94 95 GLY A N 1
ATOM 735 C CA . GLY A 1 95 ? 37.5 2.584 -21.688 1 18.94 95 GLY A CA 1
ATOM 736 C C . GLY A 1 95 ? 36.5 2.623 -20.562 1 18.94 95 GLY A C 1
ATOM 737 O O . GLY A 1 95 ? 35.75 3.607 -20.406 1 18.94 95 GLY A O 1
ATOM 738 N N . HIS A 1 96 ? 36.031 1.486 -20.141 1 19.55 96 HIS A N 1
ATOM 739 C CA . HIS A 1 96 ? 35 0.908 -19.281 1 19.55 96 HIS A CA 1
ATOM 740 C C . HIS A 1 96 ? 35.188 1.369 -17.828 1 19.55 96 HIS A C 1
ATOM 742 O O . HIS A 1 96 ? 36.094 0.916 -17.141 1 19.55 96 HIS A O 1
ATOM 748 N N . ARG A 1 97 ? 35.094 2.74 -17.594 1 17.95 97 ARG A N 1
ATOM 749 C CA . ARG A 1 97 ? 35.344 3.148 -16.203 1 17.95 97 ARG A CA 1
ATOM 750 C C . ARG A 1 97 ? 34.438 2.367 -15.258 1 17.95 97 ARG A C 1
ATOM 752 O O . ARG A 1 97 ? 33.219 2.266 -15.477 1 17.95 97 ARG A O 1
ATOM 759 N N . SER A 1 98 ? 35.031 1.477 -14.492 1 19.75 98 SER A N 1
ATOM 760 C CA . SER A 1 98 ? 34.656 0.475 -13.492 1 19.75 98 SER A CA 1
ATOM 761 C C . SER A 1 98 ? 33.875 1.09 -12.352 1 19.75 98 SER A C 1
ATOM 763 O O . SER A 1 98 ? 34.25 2.121 -11.797 1 19.75 98 SER A O 1
ATOM 765 N N . SER A 1 99 ? 32.625 1.085 -12.484 1 21.41 99 SER A N 1
ATOM 766 C CA . SER A 1 99 ? 31.578 1.512 -11.562 1 21.41 99 SER A CA 1
ATOM 767 C C . SER A 1 99 ? 31.828 0.983 -10.156 1 21.41 99 SER A C 1
ATOM 769 O O . SER A 1 99 ? 31.875 -0.23 -9.938 1 21.41 99 SER A O 1
ATOM 771 N N . GLN A 1 100 ? 32.688 1.718 -9.422 1 19.94 100 GLN A N 1
ATOM 772 C CA . GLN A 1 100 ? 33.062 1.445 -8.031 1 19.94 100 GLN A CA 1
ATOM 773 C C . GLN A 1 100 ? 31.828 1.257 -7.16 1 19.94 100 GLN A C 1
ATOM 775 O O . GLN A 1 100 ? 30.906 2.082 -7.188 1 19.94 100 GLN A O 1
ATOM 780 N N . SER A 1 101 ? 31.469 0.011 -6.887 1 23.38 101 SER A N 1
ATOM 781 C CA . SER A 1 101 ? 30.5 -0.662 -6.023 1 23.38 101 SER A CA 1
ATOM 782 C C . SER A 1 101 ? 30.484 -0.056 -4.625 1 23.38 101 SER A C 1
ATOM 784 O O . SER A 1 101 ? 31.531 0.02 -3.971 1 23.38 101 SER A O 1
ATOM 786 N N . LEU A 1 102 ? 29.766 0.982 -4.434 1 21.55 102 LEU A N 1
ATOM 787 C CA . LEU A 1 102 ? 29.578 1.642 -3.145 1 21.55 102 LEU A CA 1
ATOM 788 C C . LEU A 1 102 ? 29.266 0.625 -2.053 1 21.55 102 LEU A C 1
ATOM 790 O O . LEU A 1 102 ? 28.141 0.123 -1.969 1 21.55 102 LEU A O 1
ATOM 794 N N . SER A 1 103 ? 30.062 -0.407 -1.879 1 23.52 103 SER A N 1
ATOM 795 C CA . SER A 1 103 ? 29.984 -1.277 -0.71 1 23.52 103 SER A CA 1
ATOM 796 C C . SER A 1 103 ? 30.078 -0.476 0.584 1 23.52 103 SER A C 1
ATOM 798 O O . SER A 1 103 ? 31.125 -0.495 1.251 1 23.52 103 SER A O 1
ATOM 800 N N . ARG A 1 104 ? 29.766 0.79 0.642 1 26.28 104 ARG A N 1
ATOM 801 C CA . ARG A 1 104 ? 30.172 1.335 1.933 1 26.28 104 ARG A CA 1
ATOM 802 C C . ARG A 1 104 ? 29.547 0.543 3.08 1 26.28 104 ARG A C 1
ATOM 804 O O . ARG A 1 104 ? 28.406 0.087 2.984 1 26.28 104 ARG A O 1
ATOM 811 N N . SER A 1 105 ? 30.359 0.064 3.943 1 25.69 105 SER A N 1
ATOM 812 C CA . SER A 1 105 ? 30.25 -0.562 5.258 1 25.69 105 SER A CA 1
ATOM 813 C C . SER A 1 105 ? 29.312 0.22 6.168 1 25.69 105 SER A C 1
ATOM 815 O O . SER A 1 105 ? 29.484 1.43 6.344 1 25.69 105 SER A O 1
ATOM 817 N N . LEU A 1 106 ? 28.062 -0.008 6.141 1 29.3 106 LEU A N 1
ATOM 818 C CA . LEU A 1 106 ? 27.156 0.451 7.176 1 29.3 106 LEU A CA 1
ATOM 819 C C . LEU A 1 106 ? 27.797 0.354 8.555 1 29.3 106 LEU A C 1
ATOM 821 O O . LEU A 1 106 ? 28.016 -0.747 9.062 1 29.3 106 LEU A O 1
ATOM 825 N N . SER A 1 107 ? 28.828 1.157 8.703 1 27.06 107 SER A N 1
ATOM 826 C CA . SER A 1 107 ? 29.234 1.235 10.109 1 27.06 107 SER A CA 1
ATOM 827 C C . SER A 1 107 ? 28.031 1.525 11.008 1 27.06 107 SER A C 1
ATOM 829 O O . SER A 1 107 ? 27.328 2.516 10.812 1 27.06 107 SER A O 1
ATOM 831 N N . PRO A 1 108 ? 27.422 0.535 11.633 1 30.28 108 PRO A N 1
ATOM 832 C CA . PRO A 1 108 ? 26.312 0.699 12.578 1 30.28 108 PRO A CA 1
ATOM 833 C C . PRO A 1 108 ? 26.562 1.818 13.586 1 30.28 108 PRO A C 1
ATOM 835 O O . PRO A 1 108 ? 27.672 1.935 14.125 1 30.28 108 PRO A O 1
ATOM 838 N N . SER A 1 109 ? 26.312 2.945 13.273 1 30.38 109 SER A N 1
ATOM 839 C CA . SER A 1 109 ? 26.359 3.76 14.484 1 30.38 109 SER A CA 1
ATOM 840 C C . SER A 1 109 ? 25.797 3.004 15.688 1 30.38 109 SER A C 1
ATOM 842 O O . SER A 1 109 ? 24.797 2.301 15.57 1 30.38 109 SER A O 1
ATOM 844 N N . PRO A 1 110 ? 26.562 2.832 16.75 1 32.81 110 PRO A N 1
ATOM 845 C CA . PRO A 1 110 ? 26.188 2.059 17.938 1 32.81 110 PRO A CA 1
ATOM 846 C C . PRO A 1 110 ? 24.797 2.404 18.438 1 32.81 110 PRO A C 1
ATOM 848 O O . PRO A 1 110 ? 24.516 2.266 19.641 1 32.81 110 PRO A O 1
ATOM 851 N N . ALA A 1 111 ? 23.953 3.158 17.859 1 32.81 111 ALA A N 1
ATOM 852 C CA . ALA A 1 111 ? 22.719 3.311 18.625 1 32.81 111 ALA A CA 1
ATOM 853 C C . ALA A 1 111 ? 22.172 1.955 19.078 1 32.81 111 ALA A C 1
ATOM 855 O O . ALA A 1 111 ? 22.125 1.013 18.281 1 32.81 111 ALA A O 1
ATOM 856 N N . ALA A 1 112 ? 21.828 1.771 20.375 1 36.75 112 ALA A N 1
ATOM 857 C CA . ALA A 1 112 ? 21.406 0.729 21.312 1 36.75 112 ALA A CA 1
ATOM 858 C C . ALA A 1 112 ? 20.141 0.027 20.812 1 36.75 112 ALA A C 1
ATOM 860 O O . ALA A 1 112 ? 19.016 0.465 21.109 1 36.75 112 ALA A O 1
ATOM 861 N N . PHE A 1 113 ? 19.938 -0.139 19.688 1 41.59 113 PHE A N 1
ATOM 862 C CA . PHE A 1 113 ? 18.797 -1.02 19.484 1 41.59 113 PHE A CA 1
ATOM 863 C C . PHE A 1 113 ? 18.922 -2.283 20.328 1 41.59 113 PHE A C 1
ATOM 865 O O . PHE A 1 113 ? 19.734 -3.15 20.031 1 41.59 113 PHE A O 1
ATOM 872 N N . SER A 1 114 ? 18.734 -2.1 21.547 1 48.19 114 SER A N 1
ATOM 873 C CA . SER A 1 114 ? 18.625 -3.148 22.562 1 48.19 114 SER A CA 1
ATOM 874 C C . SER A 1 114 ? 17.641 -4.234 22.125 1 48.19 114 SER A C 1
ATOM 876 O O . SER A 1 114 ? 16.828 -4.02 21.219 1 48.19 114 SER A O 1
ATOM 878 N N . SER A 1 115 ? 17.812 -5.355 22.5 1 59.03 115 SER A N 1
ATOM 879 C CA . SER A 1 115 ? 16.938 -6.508 22.375 1 59.03 115 SER A CA 1
ATOM 880 C C . SER A 1 115 ? 15.5 -6.156 22.781 1 59.03 115 SER A C 1
ATOM 882 O O . SER A 1 115 ? 15.289 -5.375 23.703 1 59.03 115 SER A O 1
ATOM 884 N N . ILE A 1 116 ? 14.633 -6.301 21.828 1 68.31 116 ILE A N 1
ATOM 885 C CA . ILE A 1 116 ? 13.25 -5.945 22.125 1 68.31 116 ILE A CA 1
ATOM 886 C C . ILE A 1 116 ? 12.461 -7.207 22.5 1 68.31 116 ILE A C 1
ATOM 888 O O . ILE A 1 116 ? 12.797 -8.305 22.047 1 68.31 116 ILE A O 1
ATOM 892 N N . SER A 1 117 ? 11.578 -7.066 23.406 1 72.56 117 SER A N 1
ATOM 893 C CA . SER A 1 117 ? 10.664 -8.133 23.797 1 72.56 117 SER A CA 1
ATOM 894 C C . SER A 1 117 ? 9.805 -8.586 22.625 1 72.56 117 SER A C 1
ATOM 896 O O . SER A 1 117 ? 9.703 -7.895 21.609 1 72.56 117 SER A O 1
ATOM 898 N N . SER A 1 118 ? 9.258 -9.727 22.703 1 75.62 118 SER A N 1
ATOM 899 C CA . SER A 1 118 ? 8.383 -10.273 21.688 1 75.62 118 SER A CA 1
ATOM 900 C C . SER A 1 118 ? 7.176 -9.367 21.438 1 75.62 118 SER A C 1
ATOM 902 O O . SER A 1 118 ? 6.762 -9.164 20.297 1 75.62 118 SER A O 1
ATOM 904 N N . ASN A 1 119 ? 6.715 -8.805 22.5 1 81 119 ASN A N 1
ATOM 905 C CA . ASN A 1 119 ? 5.566 -7.918 22.375 1 81 119 ASN A CA 1
ATOM 906 C C . ASN A 1 119 ? 5.926 -6.633 21.625 1 81 119 ASN A C 1
ATOM 908 O O . ASN A 1 119 ? 5.141 -6.137 20.812 1 81 119 ASN A O 1
ATOM 912 N N . GLU A 1 120 ? 7.09 -6.203 21.906 1 87.19 120 GLU A N 1
ATOM 913 C CA . GLU A 1 120 ? 7.551 -5 21.219 1 87.19 120 GLU A CA 1
ATOM 914 C C . GLU A 1 120 ? 7.809 -5.27 19.734 1 87.19 120 GLU A C 1
ATOM 916 O O . GLU A 1 120 ? 7.527 -4.422 18.891 1 87.19 120 GLU A O 1
ATOM 921 N N . ARG A 1 121 ? 8.297 -6.434 19.547 1 90.62 121 ARG A N 1
ATOM 922 C CA . ARG A 1 121 ? 8.547 -6.863 18.172 1 90.62 121 ARG A CA 1
ATOM 923 C C . ARG A 1 121 ? 7.25 -6.879 17.359 1 90.62 121 ARG A C 1
ATOM 925 O O . ARG A 1 121 ? 7.18 -6.297 16.281 1 90.62 121 ARG A O 1
ATOM 932 N N . LEU A 1 122 ? 6.23 -7.473 17.906 1 92.56 122 LEU A N 1
ATOM 933 C CA . LEU A 1 122 ? 4.953 -7.586 17.219 1 92.56 122 LEU A CA 1
ATOM 934 C C . LEU A 1 122 ? 4.309 -6.215 17.031 1 92.56 122 LEU A C 1
ATOM 936 O O . LEU A 1 122 ? 3.697 -5.941 16 1 92.56 122 LEU A O 1
ATOM 940 N N . LEU A 1 123 ? 4.504 -5.398 18 1 95.19 123 LEU A N 1
ATOM 941 C CA . LEU A 1 123 ? 3.961 -4.047 17.922 1 95.19 123 LEU A CA 1
ATOM 942 C C . LEU A 1 123 ? 4.605 -3.275 16.781 1 95.19 123 LEU A C 1
ATOM 944 O O . LEU A 1 123 ? 3.908 -2.645 15.977 1 95.19 123 LEU A O 1
ATOM 948 N N . GLU A 1 124 ? 5.879 -3.361 16.688 1 96.62 124 GLU A N 1
ATOM 949 C CA . GLU A 1 124 ? 6.582 -2.621 15.641 1 96.62 124 GLU A CA 1
ATOM 950 C C . GLU A 1 124 ? 6.203 -3.127 14.258 1 96.62 124 GLU A C 1
ATOM 952 O O . GLU A 1 124 ? 6.082 -2.34 13.312 1 96.62 124 GLU A O 1
ATOM 957 N N . LEU A 1 125 ? 6.039 -4.406 14.141 1 97.31 125 LEU A N 1
ATOM 958 C CA . LEU A 1 125 ? 5.602 -4.957 12.859 1 97.31 125 LEU A CA 1
ATOM 959 C C . LEU A 1 125 ? 4.207 -4.449 12.5 1 97.31 125 LEU A C 1
ATOM 961 O O . LEU A 1 125 ? 3.945 -4.117 11.344 1 97.31 125 LEU A O 1
ATOM 965 N N . GLU A 1 126 ? 3.381 -4.383 13.484 1 97.31 126 GLU A N 1
ATOM 966 C CA . GLU A 1 126 ? 2.035 -3.861 13.266 1 97.31 126 GLU A CA 1
ATOM 967 C C . GLU A 1 126 ? 2.076 -2.396 12.836 1 97.31 126 GLU A C 1
ATOM 969 O O . GLU A 1 126 ? 1.362 -1.994 11.914 1 97.31 126 GLU A O 1
ATOM 974 N N . LEU A 1 127 ? 2.885 -1.667 13.508 1 98.12 127 LEU A N 1
ATOM 975 C CA . LEU A 1 127 ? 2.99 -0.24 13.227 1 98.12 127 LEU A CA 1
ATOM 976 C C . LEU A 1 127 ? 3.572 -0.004 11.836 1 98.12 127 LEU A C 1
ATOM 978 O O . LEU A 1 127 ? 3.084 0.848 11.086 1 98.12 127 LEU A O 1
ATOM 982 N N . MET A 1 128 ? 4.629 -0.78 11.484 1 98.06 128 MET A N 1
ATOM 983 C CA . MET A 1 128 ? 5.223 -0.651 10.164 1 98.06 128 MET A CA 1
ATOM 984 C C . MET A 1 128 ? 4.199 -0.968 9.07 1 98.06 128 MET A C 1
ATOM 986 O O . MET A 1 128 ? 4.109 -0.255 8.07 1 98.06 128 MET A O 1
ATOM 990 N N . HIS A 1 129 ? 3.477 -2.014 9.312 1 98 129 HIS A N 1
ATOM 991 C CA . HIS A 1 129 ? 2.445 -2.4 8.352 1 98 129 HIS A CA 1
ATOM 992 C C . HIS A 1 129 ? 1.39 -1.308 8.211 1 98 129 HIS A C 1
ATOM 994 O O . HIS A 1 129 ? 0.985 -0.972 7.098 1 98 129 HIS A O 1
ATOM 1000 N N . ARG A 1 130 ? 0.928 -0.766 9.336 1 97.25 130 ARG A N 1
ATOM 1001 C CA . ARG A 1 130 ? -0.09 0.28 9.336 1 97.25 130 ARG A CA 1
ATOM 1002 C C . ARG A 1 130 ? 0.4 1.524 8.609 1 97.25 130 ARG A C 1
ATOM 1004 O O . ARG A 1 130 ? -0.347 2.133 7.836 1 97.25 130 ARG A O 1
ATOM 1011 N N . TRP A 1 131 ? 1.613 1.873 8.852 1 98.19 131 TRP A N 1
ATOM 1012 C CA . TRP A 1 131 ? 2.168 3.018 8.141 1 98.19 131 TRP A CA 1
ATOM 1013 C C . TRP A 1 131 ? 2.158 2.779 6.633 1 98.19 131 TRP A C 1
ATOM 1015 O O . TRP A 1 131 ? 1.688 3.625 5.867 1 98.19 131 TRP A O 1
ATOM 1025 N N . SER A 1 132 ? 2.662 1.606 6.227 1 97.81 132 SER A N 1
ATOM 1026 C CA . SER A 1 132 ? 2.887 1.285 4.82 1 97.81 132 SER A CA 1
ATOM 1027 C C . SER A 1 132 ? 1.571 1.192 4.055 1 97.81 132 SER A C 1
ATOM 1029 O O . SER A 1 132 ? 1.545 1.347 2.832 1 97.81 132 SER A O 1
ATOM 1031 N N . THR A 1 133 ? 0.499 1.027 4.816 1 96.5 133 THR A N 1
ATOM 1032 C CA . THR A 1 133 ? -0.748 0.779 4.102 1 96.5 133 THR A CA 1
ATOM 1033 C C . THR A 1 133 ? -1.701 1.961 4.254 1 96.5 133 THR A C 1
ATOM 1035 O O . THR A 1 133 ? -2.568 2.178 3.404 1 96.5 133 THR A O 1
ATOM 1038 N N . ARG A 1 134 ? -1.495 2.758 5.348 1 95.38 134 ARG A N 1
ATOM 1039 C CA . ARG A 1 134 ? -2.557 3.736 5.562 1 95.38 134 ARG A CA 1
ATOM 1040 C C . ARG A 1 134 ? -2.002 5.031 6.148 1 95.38 134 ARG A C 1
ATOM 1042 O O . ARG A 1 134 ? -2.236 6.113 5.609 1 95.38 134 ARG A O 1
ATOM 1049 N N . THR A 1 135 ? -1.243 5.012 7.238 1 96.81 135 THR A N 1
ATOM 1050 C CA . THR A 1 135 ? -0.94 6.172 8.07 1 96.81 135 THR A CA 1
ATOM 1051 C C . THR A 1 135 ? -0.087 7.18 7.309 1 96.81 135 THR A C 1
ATOM 1053 O O . THR A 1 135 ? -0.106 8.375 7.613 1 96.81 135 THR A O 1
ATOM 1056 N N . TRP A 1 136 ? 0.667 6.723 6.305 1 97 136 TRP A N 1
ATOM 1057 C CA . TRP A 1 136 ? 1.518 7.633 5.543 1 97 136 TRP A CA 1
ATOM 1058 C C . TRP A 1 136 ? 0.7 8.773 4.953 1 97 136 TRP A C 1
ATOM 1060 O O . TRP A 1 136 ? 1.23 9.859 4.703 1 97 136 TRP A O 1
ATOM 1070 N N . ALA A 1 137 ? -0.585 8.617 4.789 1 96.06 137 ALA A N 1
ATOM 1071 C CA . ALA A 1 137 ? -1.468 9.555 4.098 1 96.06 137 ALA A CA 1
ATOM 1072 C C . ALA A 1 137 ? -1.747 10.781 4.953 1 96.06 137 ALA A C 1
ATOM 1074 O O . ALA A 1 137 ? -2.254 11.789 4.453 1 96.06 137 ALA A O 1
ATOM 1075 N N . VAL A 1 138 ? -1.376 10.711 6.191 1 94.44 138 VAL A N 1
ATOM 1076 C CA . VAL A 1 138 ? -1.577 11.844 7.086 1 94.44 138 VAL A CA 1
ATOM 1077 C C . VAL A 1 138 ? -0.77 13.039 6.59 1 94.44 138 VAL A C 1
ATOM 1079 O O . VAL A 1 138 ? -1.163 14.195 6.801 1 94.44 138 VAL A O 1
ATOM 1082 N N . LEU A 1 139 ? 0.34 12.789 5.867 1 95.62 139 LEU A N 1
ATOM 1083 C CA . LEU A 1 139 ? 1.22 13.844 5.375 1 95.62 139 LEU A CA 1
ATOM 1084 C C . LEU A 1 139 ? 1.003 14.078 3.885 1 95.62 139 LEU A C 1
ATOM 1086 O O . LEU A 1 139 ? 1.737 14.852 3.262 1 95.62 139 LEU A O 1
ATOM 1090 N N . TYR A 1 140 ? 0.019 13.445 3.352 1 94.94 140 TYR A N 1
ATOM 1091 C CA . TYR A 1 140 ? -0.24 13.469 1.917 1 94.94 140 TYR A CA 1
ATOM 1092 C C . TYR A 1 140 ? -0.813 14.812 1.488 1 94.94 140 TYR A C 1
ATOM 1094 O O . TYR A 1 140 ? -1.777 15.305 2.082 1 94.94 140 TYR A O 1
ATOM 1102 N N . SER A 1 141 ? -0.238 15.453 0.504 1 95.06 141 SER A N 1
ATOM 1103 C CA . SER A 1 141 ? -0.76 16.703 -0.031 1 95.06 141 SER A CA 1
ATOM 1104 C C . SER A 1 141 ? -1.052 16.594 -1.523 1 95.06 141 SER A C 1
ATOM 1106 O O . SER A 1 141 ? -2.104 17.031 -1.992 1 95.06 141 SER A O 1
ATOM 1108 N N . ILE A 1 142 ? -0.164 16.047 -2.25 1 96 142 ILE A N 1
ATOM 1109 C CA . ILE A 1 142 ? -0.309 15.844 -3.688 1 96 142 ILE A CA 1
ATOM 1110 C C . ILE A 1 142 ? -0.043 14.375 -4.035 1 96 142 ILE A C 1
ATOM 1112 O O . ILE A 1 142 ? 0.643 13.672 -3.291 1 96 142 ILE A O 1
ATOM 1116 N N . PRO A 1 143 ? -0.523 13.898 -5.141 1 95.19 143 PRO A N 1
ATOM 1117 C CA . PRO A 1 143 ? -0.362 12.484 -5.5 1 95.19 143 PRO A CA 1
ATOM 1118 C C . PRO A 1 143 ? 1.102 12.047 -5.543 1 95.19 143 PRO A C 1
ATOM 1120 O O . PRO A 1 143 ? 1.424 10.914 -5.18 1 95.19 143 PRO A O 1
ATOM 1123 N N . GLU A 1 144 ? 1.981 12.914 -5.871 1 96.12 144 GLU A N 1
ATOM 1124 C CA . GLU A 1 144 ? 3.398 12.609 -6.043 1 96.12 144 GLU A CA 1
ATOM 1125 C C . GLU A 1 144 ? 4.094 12.422 -4.695 1 96.12 144 GLU A C 1
ATOM 1127 O O . GLU A 1 144 ? 5.23 11.961 -4.637 1 96.12 144 GLU A O 1
ATOM 1132 N N . ASP A 1 145 ? 3.355 12.656 -3.611 1 96.75 145 ASP A N 1
ATOM 1133 C CA . ASP A 1 145 ? 3.922 12.469 -2.279 1 96.75 145 ASP A CA 1
ATOM 1134 C C . ASP A 1 145 ? 3.977 10.984 -1.916 1 96.75 145 ASP A C 1
ATOM 1136 O O . ASP A 1 145 ? 4.754 10.578 -1.049 1 96.75 145 ASP A O 1
ATOM 1140 N N . GLN A 1 146 ? 3.168 10.211 -2.486 1 96.62 146 GLN A N 1
ATOM 1141 C CA . GLN A 1 146 ? 2.914 8.844 -2.033 1 96.62 146 GLN A CA 1
ATOM 1142 C C . GLN A 1 146 ? 4.184 8 -2.088 1 96.62 146 GLN A C 1
ATOM 1144 O O . GLN A 1 146 ? 4.555 7.363 -1.102 1 96.62 146 GLN A O 1
ATOM 1149 N N . PRO A 1 147 ? 4.926 7.973 -3.238 1 96.69 147 PRO A N 1
ATOM 1150 C CA . PRO A 1 147 ? 6.117 7.121 -3.262 1 96.69 147 PRO A CA 1
ATOM 1151 C C . PRO A 1 147 ? 7.125 7.48 -2.17 1 96.69 147 PRO A C 1
ATOM 1153 O O . PRO A 1 147 ? 7.703 6.59 -1.543 1 96.69 147 PRO A O 1
ATOM 1156 N N . PHE A 1 148 ? 7.309 8.719 -1.971 1 97.81 148 PHE A N 1
ATOM 1157 C CA . PHE A 1 148 ? 8.258 9.141 -0.945 1 97.81 148 PHE A CA 1
ATOM 1158 C C . PHE A 1 148 ? 7.75 8.766 0.444 1 97.81 148 PHE A C 1
ATOM 1160 O O . PHE A 1 148 ? 8.469 8.156 1.229 1 97.81 148 PHE A O 1
ATOM 1167 N N . LEU A 1 149 ? 6.527 9.125 0.8 1 98.31 149 LEU A N 1
ATOM 1168 C CA . LEU A 1 149 ? 5.984 8.938 2.141 1 98.31 149 LEU A CA 1
ATOM 1169 C C . LEU A 1 149 ? 5.777 7.457 2.443 1 98.31 149 LEU A C 1
ATOM 1171 O O . LEU A 1 149 ? 6 7.012 3.57 1 98.31 149 LEU A O 1
ATOM 1175 N N . GLN A 1 150 ? 5.367 6.699 1.5 1 97.88 150 GLN A N 1
ATOM 1176 C CA . GLN A 1 150 ? 4.992 5.305 1.697 1 97.88 150 GLN A CA 1
ATOM 1177 C C . GLN A 1 150 ? 6.207 4.387 1.604 1 97.88 150 GLN A C 1
ATOM 1179 O O . GLN A 1 150 ? 6.273 3.363 2.285 1 97.88 150 GLN A O 1
ATOM 1184 N N . VAL A 1 151 ? 7.133 4.754 0.743 1 96.81 151 VAL A N 1
ATOM 1185 C CA . VAL A 1 151 ? 8.195 3.799 0.45 1 96.81 151 VAL A CA 1
ATOM 1186 C C . VAL A 1 151 ? 9.539 4.363 0.914 1 96.81 151 VAL A C 1
ATOM 1188 O O . VAL A 1 151 ? 10.227 3.748 1.729 1 96.81 151 VAL A O 1
ATOM 1191 N N . VAL A 1 152 ? 9.93 5.535 0.5 1 97.5 152 VAL A N 1
ATOM 1192 C CA . VAL A 1 152 ? 11.273 6.07 0.692 1 97.5 152 VAL A CA 1
ATOM 1193 C C . VAL A 1 152 ? 11.484 6.43 2.162 1 97.5 152 VAL A C 1
ATOM 1195 O O . VAL A 1 152 ? 12.523 6.109 2.744 1 97.5 152 VAL A O 1
ATOM 1198 N N . LEU A 1 153 ? 10.477 7.043 2.758 1 98.25 153 LEU A N 1
ATOM 1199 C CA . LEU A 1 153 ? 10.609 7.543 4.125 1 98.25 153 LEU A CA 1
ATOM 1200 C C . LEU A 1 153 ? 10.789 6.391 5.105 1 98.25 153 LEU A C 1
ATOM 1202 O O . LEU A 1 153 ? 11.695 6.414 5.945 1 98.25 153 LEU A O 1
ATOM 1206 N N . PRO A 1 154 ? 9.961 5.332 5.059 1 97.88 154 PRO A N 1
ATOM 1207 C CA . PRO A 1 154 ? 10.195 4.211 5.977 1 97.88 154 PRO A CA 1
ATOM 1208 C C . PRO A 1 154 ? 11.547 3.535 5.754 1 97.88 154 PRO A C 1
ATOM 1210 O O . PRO A 1 154 ? 12.18 3.084 6.711 1 97.88 154 PRO A O 1
ATOM 1213 N N . ARG A 1 155 ? 11.938 3.467 4.523 1 96.19 155 ARG A N 1
ATOM 1214 C CA . ARG A 1 155 ? 13.25 2.896 4.25 1 96.19 155 ARG A CA 1
ATOM 1215 C C . ARG A 1 155 ? 14.359 3.736 4.883 1 96.19 155 ARG A C 1
ATOM 1217 O O . ARG A 1 155 ? 15.32 3.193 5.426 1 96.19 155 ARG A O 1
ATOM 1224 N N . ALA A 1 156 ? 14.219 5.043 4.77 1 96.62 156 ALA A N 1
ATOM 1225 C CA . ALA A 1 156 ? 15.156 5.938 5.438 1 96.62 156 ALA A CA 1
ATOM 1226 C C . ALA A 1 156 ? 15.125 5.746 6.949 1 96.62 156 ALA A C 1
ATOM 1228 O O . ALA A 1 156 ? 16.141 5.891 7.625 1 96.62 156 ALA A O 1
ATOM 1229 N N . GLY A 1 157 ? 13.922 5.41 7.461 1 96.75 157 GLY A N 1
ATOM 1230 C CA . GLY A 1 157 ? 13.773 5.164 8.883 1 96.75 157 GLY A CA 1
ATOM 1231 C C . GLY A 1 157 ? 14.602 3.99 9.375 1 96.75 157 GLY A C 1
ATOM 1232 O O . GLY A 1 157 ? 14.938 3.91 10.555 1 96.75 157 GLY A O 1
ATOM 1233 N N . LEU A 1 158 ? 14.867 3.08 8.523 1 93.94 158 LEU A N 1
ATOM 1234 C CA . LEU A 1 158 ? 15.703 1.943 8.898 1 93.94 158 LEU A CA 1
ATOM 1235 C C . LEU A 1 158 ? 17.141 2.389 9.18 1 93.94 158 LEU A C 1
ATOM 1237 O O . LEU A 1 158 ? 17.859 1.729 9.922 1 93.94 158 LEU A O 1
ATOM 1241 N N . ARG A 1 159 ? 17.5 3.539 8.633 1 91.88 159 ARG A N 1
ATOM 1242 C CA . ARG A 1 159 ? 18.844 4.082 8.812 1 91.88 159 ARG A CA 1
ATOM 1243 C C . ARG A 1 159 ? 18.859 5.199 9.852 1 91.88 159 ARG A C 1
ATOM 1245 O O . ARG A 1 159 ? 19.859 5.41 10.539 1 91.88 159 ARG A O 1
ATOM 1252 N N . HIS A 1 160 ? 17.766 5.957 9.875 1 94.5 160 HIS A N 1
ATOM 1253 C CA . HIS A 1 160 ? 17.625 7.082 10.789 1 94.5 160 HIS A CA 1
ATOM 1254 C C . HIS A 1 160 ? 16.594 6.789 11.867 1 94.5 160 HIS A C 1
ATOM 1256 O O . HIS A 1 160 ? 15.391 6.941 11.641 1 94.5 160 HIS A O 1
ATOM 1262 N N . GLY A 1 161 ? 17.047 6.598 13.047 1 94.94 161 GLY A N 1
ATOM 1263 C CA . GLY A 1 161 ? 16.172 6.176 14.133 1 94.94 161 GLY A CA 1
ATOM 1264 C C . GLY A 1 161 ? 15.078 7.172 14.438 1 94.94 161 GLY A C 1
ATOM 1265 O O . GLY A 1 161 ? 13.953 6.785 14.766 1 94.94 161 GLY A O 1
ATOM 1266 N N . TYR A 1 162 ? 15.414 8.453 14.367 1 97.19 162 TYR A N 1
ATOM 1267 C CA . TYR A 1 162 ? 14.406 9.461 14.688 1 97.19 162 TYR A CA 1
ATOM 1268 C C . TYR A 1 162 ? 13.242 9.391 13.703 1 97.19 162 TYR A C 1
ATOM 1270 O O . TYR A 1 162 ? 12.086 9.609 14.086 1 97.19 162 TYR A O 1
ATOM 1278 N N . VAL A 1 163 ? 13.523 9.039 12.43 1 98.19 163 VAL A N 1
ATOM 1279 C CA . VAL A 1 163 ? 12.469 8.906 11.43 1 98.19 163 VAL A CA 1
ATOM 1280 C C . VAL A 1 163 ? 11.602 7.695 11.758 1 98.19 163 VAL A C 1
ATOM 1282 O O . VAL A 1 163 ? 10.367 7.793 11.781 1 98.19 163 VAL A O 1
ATOM 1285 N N . MET A 1 164 ? 12.242 6.559 12.062 1 97.94 164 MET A N 1
ATOM 1286 C CA . MET A 1 164 ? 11.492 5.332 12.336 1 97.94 164 MET A CA 1
ATOM 1287 C C . MET A 1 164 ? 10.641 5.488 13.586 1 97.94 164 MET A C 1
ATOM 1289 O O . MET A 1 164 ? 9.453 5.137 13.586 1 97.94 164 MET A O 1
ATOM 1293 N N . ASN A 1 165 ? 11.234 5.996 14.609 1 98.12 165 ASN A N 1
ATOM 1294 C CA . ASN A 1 165 ? 10.484 6.195 15.852 1 98.12 165 ASN A CA 1
ATOM 1295 C C . ASN A 1 165 ? 9.359 7.207 15.672 1 98.12 165 ASN A C 1
ATOM 1297 O O . ASN A 1 165 ? 8.305 7.09 16.297 1 98.12 165 ASN A O 1
ATOM 1301 N N . GLY A 1 166 ? 9.633 8.25 14.867 1 98.5 166 GLY A N 1
ATOM 1302 C CA . GLY A 1 166 ? 8.562 9.18 14.539 1 98.5 166 GLY A CA 1
ATOM 1303 C C . GLY A 1 166 ? 7.395 8.516 13.828 1 98.5 166 GLY A C 1
ATOM 1304 O O . GLY A 1 166 ? 6.238 8.758 14.172 1 98.5 166 GLY A O 1
ATOM 1305 N N . ILE A 1 167 ? 7.723 7.648 12.852 1 98.5 167 ILE A N 1
ATOM 1306 C CA . ILE A 1 167 ? 6.719 6.879 12.125 1 98.5 167 ILE A CA 1
ATOM 1307 C C . ILE A 1 167 ? 5.926 6.012 13.094 1 98.5 167 ILE A C 1
ATOM 1309 O O . ILE A 1 167 ? 4.691 5.988 13.055 1 98.5 167 ILE A O 1
ATOM 1313 N N . PHE A 1 168 ? 6.613 5.395 14.008 1 98.5 168 PHE A N 1
ATOM 1314 C CA . PHE A 1 168 ? 5.953 4.535 14.977 1 98.5 168 PHE A CA 1
ATOM 1315 C C . PHE A 1 168 ? 5.039 5.352 15.891 1 98.5 168 PHE A C 1
ATOM 1317 O O . PHE A 1 168 ? 3.926 4.9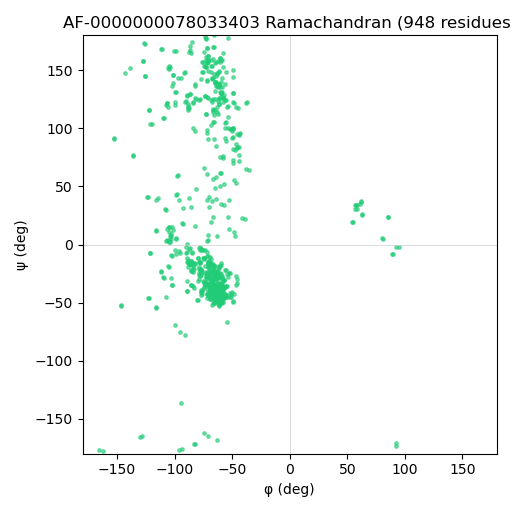3 16.203 1 98.5 168 PHE A O 1
ATOM 1324 N N . ALA A 1 169 ? 5.496 6.473 16.266 1 98.19 169 ALA A N 1
ATOM 1325 C CA . ALA A 1 169 ? 4.734 7.309 17.188 1 98.19 169 ALA A CA 1
ATOM 1326 C C . ALA A 1 169 ? 3.393 7.715 16.594 1 98.19 169 ALA A C 1
ATOM 1328 O O . ALA A 1 169 ? 2.338 7.461 17.172 1 98.19 169 ALA A O 1
ATOM 1329 N N . ILE A 1 170 ? 3.434 8.242 15.43 1 97.69 170 ILE A N 1
ATOM 1330 C CA . ILE A 1 170 ? 2.207 8.773 14.836 1 97.69 170 ILE A CA 1
ATOM 1331 C C . ILE A 1 170 ? 1.308 7.617 14.406 1 97.69 170 ILE A C 1
ATOM 1333 O O . ILE A 1 170 ? 0.081 7.723 14.461 1 97.69 170 ILE A O 1
ATOM 1337 N N . THR A 1 171 ? 1.911 6.535 14 1 97.94 171 THR A N 1
ATOM 1338 C CA . THR A 1 171 ? 1.125 5.375 13.594 1 97.94 171 THR A CA 1
ATOM 1339 C C . THR A 1 171 ? 0.428 4.746 14.797 1 97.94 171 THR A C 1
ATOM 1341 O O . THR A 1 171 ? -0.713 4.289 14.695 1 97.94 171 THR A O 1
ATOM 1344 N N . ALA A 1 172 ? 1.157 4.676 15.898 1 97.56 172 ALA A N 1
ATOM 1345 C CA . ALA A 1 172 ? 0.534 4.172 17.125 1 97.56 172 ALA A CA 1
ATOM 1346 C C . ALA A 1 172 ? -0.675 5.016 17.516 1 97.56 172 ALA A C 1
ATOM 1348 O O . ALA A 1 172 ? -1.699 4.484 17.953 1 97.56 172 ALA A O 1
ATOM 1349 N N . LEU A 1 173 ? -0.555 6.258 17.359 1 94.69 173 LEU A N 1
ATOM 1350 C CA . LEU A 1 173 ? -1.671 7.156 17.656 1 94.69 173 LEU A CA 1
ATOM 1351 C C . LEU A 1 173 ? -2.828 6.906 16.688 1 94.69 173 LEU A C 1
ATOM 1353 O O . LEU A 1 173 ? -3.992 6.945 17.094 1 94.69 173 LEU A O 1
ATOM 1357 N N . ASP A 1 174 ? -2.559 6.766 15.438 1 94.06 174 ASP A N 1
ATOM 1358 C CA . ASP A 1 174 ? -3.566 6.43 14.438 1 94.06 174 ASP A CA 1
ATOM 1359 C C . ASP A 1 174 ? -4.309 5.148 14.812 1 94.06 174 ASP A C 1
ATOM 1361 O O . ASP A 1 174 ? -5.539 5.09 14.727 1 94.06 174 ASP A O 1
ATOM 1365 N N . LEU A 1 175 ? -3.553 4.18 15.25 1 94.56 175 LEU A N 1
ATOM 1366 C CA . LEU A 1 175 ? -4.145 2.904 15.633 1 94.56 175 LEU A CA 1
ATOM 1367 C C . LEU A 1 175 ? -5.012 3.057 16.875 1 94.56 175 LEU A C 1
ATOM 1369 O O . LEU A 1 175 ? -6.051 2.402 17 1 94.56 175 LEU A O 1
ATOM 1373 N N . ALA A 1 176 ? -4.629 3.834 17.781 1 93.25 176 ALA A N 1
ATOM 1374 C CA . ALA A 1 176 ? -5.355 4.043 19.031 1 93.25 176 ALA A CA 1
ATOM 1375 C C . ALA A 1 176 ? -6.773 4.543 18.766 1 93.25 176 ALA A C 1
ATOM 1377 O O . ALA A 1 176 ? -7.695 4.238 19.531 1 93.25 176 ALA A O 1
ATOM 1378 N N . ARG A 1 177 ? -7.012 5.203 17.703 1 88.75 177 ARG A N 1
ATOM 1379 C CA . ARG A 1 177 ? -8.297 5.809 17.375 1 88.75 177 ARG A CA 1
ATOM 1380 C C . ARG A 1 177 ? -9.328 4.746 17.016 1 88.75 177 ARG A C 1
ATOM 1382 O O . ARG A 1 177 ? -10.531 4.969 17.141 1 88.75 177 ARG A O 1
ATOM 1389 N N . GLU A 1 178 ? -8.875 3.635 16.531 1 87.94 178 GLU A N 1
ATOM 1390 C CA . GLU A 1 178 ? -9.773 2.611 15.992 1 87.94 178 GLU A CA 1
ATOM 1391 C C . GLU A 1 178 ? -9.906 1.437 16.953 1 87.94 178 GLU A C 1
ATOM 1393 O O . GLU A 1 178 ? -10.539 0.429 16.641 1 87.94 178 GLU A O 1
ATOM 1398 N N . ARG A 1 179 ? -9.297 1.552 18.094 1 90.88 179 ARG A N 1
ATOM 1399 C CA . ARG A 1 179 ? -9.258 0.418 19.016 1 90.88 179 ARG A CA 1
ATOM 1400 C C . ARG A 1 179 ? -10.102 0.692 20.25 1 90.88 179 ARG A C 1
ATOM 1402 O O . ARG A 1 179 ? -10.578 1.81 20.453 1 90.88 179 ARG A O 1
ATOM 1409 N N . SER A 1 180 ? -10.344 -0.391 21.047 1 90.88 180 SER A N 1
ATOM 1410 C CA . SER A 1 180 ? -11.023 -0.252 22.328 1 90.88 180 SER A CA 1
ATOM 1411 C C . SER A 1 180 ? -10.266 0.687 23.266 1 90.88 180 SER A C 1
ATOM 1413 O O . SER A 1 180 ? -9.078 0.931 23.078 1 90.88 180 SER A O 1
ATOM 1415 N N . PRO A 1 181 ? -10.93 1.204 24.219 1 89.38 181 PRO A N 1
ATOM 1416 C CA . PRO A 1 181 ? -10.281 2.166 25.109 1 89.38 181 PRO A CA 1
ATOM 1417 C C . PRO A 1 181 ? -9.047 1.596 25.797 1 89.38 181 PRO A C 1
ATOM 1419 O O . PRO A 1 181 ? -8.047 2.299 25.969 1 89.38 181 PRO A O 1
ATOM 1422 N N . THR A 1 182 ? -9.102 0.384 26.141 1 91.38 182 THR A N 1
ATOM 1423 C CA . THR A 1 182 ? -7.953 -0.227 26.797 1 91.38 182 THR A CA 1
ATOM 1424 C C . THR A 1 182 ? -6.777 -0.36 25.844 1 91.38 182 THR A C 1
ATOM 1426 O O . THR A 1 182 ? -5.645 -0.032 26.188 1 91.38 182 THR A O 1
ATOM 1429 N N . GLU A 1 183 ? -7.074 -0.805 24.703 1 92.31 183 GLU A N 1
ATOM 1430 C CA . GLU A 1 183 ? -6.027 -0.919 23.688 1 92.31 183 GLU A CA 1
ATOM 1431 C C . GLU A 1 183 ? -5.516 0.455 23.266 1 92.31 183 GLU A C 1
ATOM 1433 O O . GLU A 1 183 ? -4.32 0.628 23.031 1 92.31 183 GLU A O 1
ATOM 1438 N N . ALA A 1 184 ? -6.492 1.319 23.219 1 92.62 184 ALA A N 1
ATOM 1439 C CA . ALA A 1 184 ? -6.133 2.68 22.828 1 92.62 184 ALA A CA 1
ATOM 1440 C C . ALA A 1 184 ? -5.109 3.275 23.797 1 92.62 184 ALA A C 1
ATOM 1442 O O . ALA A 1 184 ? -4.188 3.98 23.375 1 92.62 184 ALA A O 1
ATOM 1443 N N . ARG A 1 185 ? -5.254 3.008 25.031 1 91.69 185 ARG A N 1
ATOM 1444 C CA . ARG A 1 185 ? -4.32 3.506 26.047 1 91.69 185 ARG A CA 1
ATOM 1445 C C . ARG A 1 185 ? -2.928 2.916 25.828 1 91.69 185 ARG A C 1
ATOM 1447 O O . ARG A 1 185 ? -1.922 3.609 26 1 91.69 185 ARG A O 1
ATOM 1454 N N . MET A 1 186 ? -2.883 1.683 25.453 1 93.69 186 MET A N 1
ATOM 1455 C CA . MET A 1 186 ? -1.605 1.021 25.203 1 93.69 186 MET A CA 1
ATOM 1456 C C . MET A 1 186 ? -0.895 1.645 24 1 93.69 186 MET A C 1
ATOM 1458 O O . MET A 1 186 ? 0.306 1.916 24.062 1 93.69 186 MET A O 1
ATOM 1462 N N . TYR A 1 187 ? -1.614 1.892 23 1 95.06 187 TYR A N 1
ATOM 1463 C CA . TYR A 1 187 ? -1.033 2.488 21.797 1 95.06 187 TYR A CA 1
ATOM 1464 C C . TYR A 1 187 ? -0.593 3.922 22.062 1 95.06 187 TYR A C 1
ATOM 1466 O O . TYR A 1 187 ? 0.438 4.367 21.547 1 95.06 187 TYR A O 1
ATOM 1474 N N . ARG A 1 188 ? -1.367 4.621 22.844 1 94.19 188 ARG A N 1
ATOM 1475 C CA . ARG A 1 188 ? -0.994 5.992 23.172 1 94.19 188 ARG A CA 1
ATOM 1476 C C . ARG A 1 188 ? 0.289 6.031 23.984 1 94.19 188 ARG A C 1
ATOM 1478 O O . ARG A 1 188 ? 1.138 6.902 23.797 1 94.19 188 ARG A O 1
ATOM 1485 N N . ARG A 1 189 ? 0.38 5.117 24.891 1 94.88 189 ARG A N 1
ATOM 1486 C CA . ARG A 1 189 ? 1.607 5.023 25.672 1 94.88 189 ARG A CA 1
ATOM 1487 C C . ARG A 1 189 ? 2.805 4.711 24.781 1 94.88 189 ARG A C 1
ATOM 1489 O O . ARG A 1 189 ? 3.869 5.316 24.922 1 94.88 189 ARG A O 1
ATOM 1496 N N . ALA A 1 190 ? 2.611 3.787 23.891 1 96.12 190 ALA A N 1
ATOM 1497 C CA . ALA A 1 190 ? 3.672 3.457 22.938 1 96.12 190 ALA A CA 1
ATOM 1498 C C . ALA A 1 190 ? 4.023 4.66 22.078 1 96.12 190 ALA A C 1
ATOM 1500 O O . ALA A 1 190 ? 5.199 4.914 21.797 1 96.12 190 ALA A O 1
ATOM 1501 N N . ALA A 1 191 ? 3 5.348 21.656 1 96.94 191 ALA A N 1
ATOM 1502 C CA . ALA A 1 191 ? 3.195 6.535 20.828 1 96.94 191 ALA A CA 1
ATOM 1503 C C . ALA A 1 191 ? 4.09 7.555 21.516 1 96.94 191 ALA A C 1
ATOM 1505 O O . ALA A 1 191 ? 5.02 8.094 20.922 1 96.94 191 ALA A O 1
ATOM 1506 N N . LEU A 1 192 ? 3.836 7.754 22.75 1 95.88 192 LEU A N 1
ATOM 1507 C CA . LEU A 1 192 ? 4.617 8.703 23.531 1 95.88 192 LEU A CA 1
ATOM 1508 C C . LEU A 1 192 ? 6.051 8.219 23.703 1 95.88 192 LEU A C 1
ATOM 1510 O O . LEU A 1 192 ? 6.992 9.016 23.641 1 95.88 192 LEU A O 1
ATOM 1514 N N . GLU A 1 193 ? 6.195 6.984 23.938 1 96.69 193 GLU A N 1
ATOM 1515 C CA . GLU A 1 193 ? 7.527 6.414 24.094 1 96.69 193 GLU A CA 1
ATOM 1516 C C . GLU A 1 193 ? 8.352 6.559 22.828 1 96.69 193 GLU A C 1
ATOM 1518 O O . GLU A 1 193 ? 9.508 6.988 22.875 1 96.69 193 GLU A O 1
ATOM 1523 N N . TYR A 1 194 ? 7.793 6.211 21.703 1 97.62 194 TYR A N 1
ATOM 1524 C CA . TYR A 1 194 ? 8.492 6.328 20.438 1 97.62 194 TYR A CA 1
ATOM 1525 C C . TYR A 1 194 ? 8.789 7.789 20.109 1 97.62 194 TYR A C 1
ATOM 1527 O O . TYR A 1 194 ? 9.852 8.109 19.578 1 97.62 194 TYR A O 1
ATOM 1535 N N . SER A 1 195 ? 7.828 8.656 20.375 1 97.44 195 SER A N 1
ATOM 1536 C CA . SER A 1 195 ? 8.039 10.078 20.141 1 97.44 195 SER A CA 1
ATOM 1537 C C . SER A 1 195 ? 9.219 10.609 20.953 1 97.44 195 SER A C 1
ATOM 1539 O O . SER A 1 195 ? 10.031 11.391 20.453 1 97.44 195 SER A O 1
ATOM 1541 N N . ASN A 1 196 ? 9.305 10.172 22.172 1 96.25 196 ASN A N 1
ATOM 1542 C CA . ASN A 1 196 ? 10.406 10.594 23.031 1 96.25 196 ASN A CA 1
ATOM 1543 C C . ASN A 1 196 ? 11.75 10.086 22.516 1 96.25 196 ASN A C 1
ATOM 1545 O O . ASN A 1 196 ? 12.727 10.836 22.469 1 96.25 196 ASN A O 1
ATOM 1549 N N . LYS A 1 197 ? 11.758 8.859 22.125 1 95.94 197 LYS A N 1
ATOM 1550 C CA . LYS A 1 197 ? 12.977 8.289 21.547 1 95.94 197 LYS A CA 1
ATOM 1551 C C . LYS A 1 197 ? 13.391 9.047 20.281 1 95.94 197 LYS A C 1
ATOM 1553 O O . LYS A 1 197 ? 14.578 9.328 20.094 1 95.94 197 LYS A O 1
ATOM 1558 N N . ALA A 1 198 ? 12.453 9.375 19.5 1 97.5 198 ALA A N 1
ATOM 1559 C CA . ALA A 1 198 ? 12.711 10.078 18.25 1 97.5 198 ALA A CA 1
ATOM 1560 C C . ALA A 1 198 ? 13.273 11.477 18.5 1 97.5 198 ALA A C 1
ATOM 1562 O O . ALA A 1 198 ? 14.195 11.914 17.812 1 97.5 198 ALA A O 1
ATOM 1563 N N . SER A 1 199 ? 12.734 12.148 19.469 1 96.25 199 SER A N 1
ATOM 1564 C CA . SER A 1 199 ? 13.125 13.523 19.781 1 96.25 199 SER A CA 1
ATOM 1565 C C . SER A 1 199 ? 14.586 13.602 20.203 1 96.25 199 SER A C 1
ATOM 1567 O O . SER A 1 199 ? 15.305 14.531 19.828 1 96.25 199 SER A O 1
ATOM 1569 N N . VAL A 1 200 ? 15.016 12.656 20.984 1 94.19 200 VAL A N 1
ATOM 1570 C CA . VAL A 1 200 ? 16.406 12.617 21.453 1 94.19 200 VAL A CA 1
ATOM 1571 C C . VAL A 1 200 ? 17.344 12.445 20.266 1 94.19 200 VAL A C 1
ATOM 1573 O O . VAL A 1 200 ? 18.312 13.188 20.125 1 94.19 200 VAL A O 1
ATOM 1576 N N . ASP A 1 201 ? 17 11.516 19.484 1 93.81 201 ASP A N 1
ATOM 1577 C CA . ASP A 1 201 ? 17.812 11.234 18.312 1 93.81 201 ASP A CA 1
ATOM 1578 C C . ASP A 1 201 ? 17.797 12.406 17.328 1 93.81 201 ASP A C 1
ATOM 1580 O O . ASP A 1 201 ? 18.828 12.734 16.734 1 93.81 201 ASP A O 1
ATOM 1584 N N . PHE A 1 202 ? 16.75 13.07 17.141 1 96.56 202 PHE A N 1
ATOM 1585 C CA . PHE A 1 202 ? 16.547 14.203 16.25 1 96.56 202 PHE A CA 1
ATOM 1586 C C . PHE A 1 202 ? 17.453 15.367 16.656 1 96.56 202 PHE A C 1
ATOM 1588 O O . PHE A 1 202 ? 18.109 15.961 15.805 1 96.56 202 PHE A O 1
ATOM 1595 N N . ARG A 1 203 ? 17.469 15.664 17.875 1 93.75 203 ARG A N 1
ATOM 1596 C CA . ARG A 1 203 ? 18.25 16.781 18.391 1 93.75 203 ARG A CA 1
ATOM 1597 C C . ARG A 1 203 ? 19.734 16.562 18.094 1 93.75 203 ARG A C 1
ATOM 1599 O O . ARG A 1 203 ? 20.453 17.516 17.75 1 93.75 203 ARG A O 1
ATOM 1606 N N . SER A 1 204 ? 20.109 15.352 18.203 1 91.94 204 SER A N 1
ATOM 1607 C CA . SER A 1 204 ? 21.516 15.047 17.922 1 91.94 204 SER A CA 1
ATOM 1608 C C . SER A 1 204 ? 21.828 15.242 16.438 1 91.94 204 SER A C 1
ATOM 1610 O O . SER A 1 204 ? 22.953 15.617 16.078 1 91.94 204 SER A O 1
ATOM 1612 N N . ASN A 1 205 ? 20.859 15.047 15.586 1 93.5 205 ASN A N 1
ATOM 1613 C CA . ASN A 1 205 ? 21.078 15.125 14.141 1 93.5 205 ASN A CA 1
ATOM 1614 C C . ASN A 1 205 ? 20.875 16.547 13.633 1 93.5 205 ASN A C 1
ATOM 1616 O O . ASN A 1 205 ? 21.297 16.875 12.523 1 93.5 205 ASN A O 1
ATOM 1620 N N . LEU A 1 206 ? 20.281 17.422 14.367 1 93.81 206 LEU A N 1
ATOM 1621 C CA . LEU A 1 206 ? 20.016 18.797 13.961 1 93.81 206 LEU A CA 1
ATOM 1622 C C . LEU A 1 206 ? 21.312 19.594 13.914 1 93.81 206 LEU A C 1
ATOM 1624 O O . LEU A 1 206 ? 21.359 20.641 13.258 1 93.81 206 LEU A O 1
ATOM 1628 N N . SER A 1 207 ? 22.312 19.125 14.57 1 91.12 207 SER A N 1
ATOM 1629 C CA . SER A 1 207 ? 23.594 19.828 14.609 1 91.12 207 SER A CA 1
ATOM 1630 C C . SER A 1 207 ? 24.375 19.609 13.32 1 91.12 207 SER A C 1
ATOM 1632 O O . SER A 1 207 ? 25.328 20.359 13.039 1 91.12 207 SER A O 1
ATOM 1634 N N . ASP A 1 208 ? 23.984 18.672 12.562 1 92.56 208 ASP A N 1
ATOM 1635 C CA . ASP A 1 208 ? 24.719 18.359 11.344 1 92.56 208 ASP A CA 1
ATOM 1636 C C . ASP A 1 208 ? 23.766 18.125 10.18 1 92.56 208 ASP A C 1
ATOM 1638 O O . ASP A 1 208 ? 23.609 17 9.695 1 92.56 208 ASP A O 1
ATOM 1642 N N . ILE A 1 209 ? 23.25 19.219 9.664 1 95.62 209 ILE A N 1
ATOM 1643 C CA . ILE A 1 209 ? 22.312 19.141 8.547 1 95.62 209 ILE A CA 1
ATOM 1644 C C . ILE A 1 209 ? 23.094 19.047 7.23 1 95.62 209 ILE A C 1
ATOM 1646 O O . ILE A 1 209 ? 23.969 19.875 6.961 1 95.62 209 ILE A O 1
ATOM 1650 N N . THR A 1 210 ? 22.844 18.047 6.523 1 95.56 210 THR A N 1
ATOM 1651 C CA . THR A 1 210 ? 23.484 17.812 5.234 1 95.56 210 THR A CA 1
ATOM 1652 C C . THR A 1 210 ? 22.438 17.578 4.148 1 95.56 210 THR A C 1
ATOM 1654 O O . THR A 1 210 ? 21.234 17.516 4.438 1 95.56 210 THR A O 1
ATOM 1657 N N . ALA A 1 211 ? 22.875 17.484 2.943 1 95.69 211 ALA A N 1
ATOM 1658 C CA . ALA A 1 211 ? 21.984 17.234 1.816 1 95.69 211 ALA A CA 1
ATOM 1659 C C . ALA A 1 211 ? 21.312 15.867 1.951 1 95.69 211 ALA A C 1
ATOM 1661 O O . ALA A 1 211 ? 20.172 15.68 1.5 1 95.69 211 ALA A O 1
ATOM 1662 N N . ASP A 1 212 ? 21.938 14.992 2.695 1 94.31 212 ASP A N 1
ATOM 1663 C CA . ASP A 1 212 ? 21.469 13.617 2.787 1 94.31 212 ASP A CA 1
ATOM 1664 C C . ASP A 1 212 ? 20.375 13.469 3.842 1 94.31 212 ASP A C 1
ATOM 1666 O O . ASP A 1 212 ? 19.562 12.539 3.787 1 94.31 212 ASP A O 1
ATOM 1670 N N . ASN A 1 213 ? 20.375 14.422 4.797 1 95.81 213 ASN A N 1
ATOM 1671 C CA . ASN A 1 213 ? 19.453 14.164 5.898 1 95.81 213 ASN A CA 1
ATOM 1672 C C . ASN A 1 213 ? 18.438 15.289 6.047 1 95.81 213 ASN A C 1
ATOM 1674 O O . ASN A 1 213 ? 17.453 15.156 6.793 1 95.81 213 ASN A O 1
ATOM 1678 N N . ILE A 1 214 ? 18.562 16.359 5.336 1 97.62 214 ILE A N 1
ATOM 1679 C CA . ILE A 1 214 ? 17.75 17.562 5.539 1 97.62 214 ILE A CA 1
ATOM 1680 C C . ILE A 1 214 ? 16.281 17.234 5.305 1 97.62 214 ILE A C 1
ATOM 1682 O O . ILE A 1 214 ? 15.414 17.656 6.066 1 97.62 214 ILE A O 1
ATOM 1686 N N . CYS A 1 215 ? 16 16.5 4.258 1 97.44 215 CYS A N 1
ATOM 1687 C CA . CYS A 1 215 ? 14.633 16.125 3.924 1 97.44 215 CYS A CA 1
ATOM 1688 C C . CYS A 1 215 ? 13.992 15.312 5.043 1 97.44 215 CYS A C 1
ATOM 1690 O O . CYS A 1 215 ? 12.836 15.547 5.402 1 97.44 215 CYS A O 1
ATOM 1692 N N . TYR A 1 216 ? 14.75 14.391 5.625 1 98.12 216 TYR A N 1
ATOM 1693 C CA . TYR A 1 216 ? 14.234 13.5 6.66 1 98.12 216 TYR A CA 1
ATOM 1694 C C . TYR A 1 216 ? 14.055 14.25 7.977 1 98.12 216 TYR A C 1
ATOM 1696 O O . TYR A 1 216 ? 13.109 13.984 8.727 1 98.12 216 TYR A O 1
ATOM 1704 N N . LEU A 1 217 ? 14.953 15.18 8.211 1 98.06 217 LEU A N 1
ATOM 1705 C CA . LEU A 1 217 ? 14.805 16.031 9.391 1 98.06 217 LEU A CA 1
ATOM 1706 C C . LEU A 1 217 ? 13.547 16.891 9.281 1 98.06 217 LEU A C 1
ATOM 1708 O O . LEU A 1 217 ? 12.797 17.016 10.258 1 98.06 217 LEU A O 1
ATOM 1712 N N . PHE A 1 218 ? 13.344 17.406 8.156 1 97.94 218 PHE A N 1
ATOM 1713 C CA . PHE A 1 218 ? 12.156 18.219 7.91 1 97.94 218 PHE A CA 1
ATOM 1714 C C . PHE A 1 218 ? 10.891 17.406 8.141 1 97.94 218 PHE A C 1
ATOM 1716 O O . PHE A 1 218 ? 9.977 17.844 8.844 1 97.94 218 PHE A O 1
ATOM 1723 N N . TYR A 1 219 ? 10.781 16.234 7.578 1 98.12 219 TYR A N 1
ATOM 1724 C CA . TYR A 1 219 ? 9.57 15.414 7.652 1 98.12 219 TYR A CA 1
ATOM 1725 C C . TYR A 1 219 ? 9.352 14.883 9.062 1 98.12 219 TYR A C 1
ATOM 1727 O O . TYR A 1 219 ? 8.219 14.75 9.516 1 98.12 219 TYR A O 1
ATOM 1735 N N . PHE A 1 220 ? 10.445 14.555 9.75 1 98.31 220 PHE A N 1
ATOM 1736 C CA . PHE A 1 220 ? 10.258 14.188 11.148 1 98.31 220 PHE A CA 1
ATOM 1737 C C . PHE A 1 220 ? 9.672 15.352 11.945 1 98.31 220 PHE A C 1
ATOM 1739 O O . PHE A 1 220 ? 8.797 15.148 12.789 1 98.31 220 PHE A O 1
ATOM 1746 N N . ALA A 1 221 ? 10.211 16.5 11.703 1 98.19 221 ALA A N 1
ATOM 1747 C CA . ALA A 1 221 ? 9.68 17.672 12.398 1 98.19 221 ALA A CA 1
ATOM 1748 C C . ALA A 1 221 ? 8.188 17.844 12.117 1 98.19 221 ALA A C 1
ATOM 1750 O O . ALA A 1 221 ? 7.414 18.156 13.031 1 98.19 221 ALA A O 1
ATOM 1751 N N . MET A 1 222 ? 7.816 17.656 10.891 1 97.56 222 MET A N 1
ATOM 1752 C CA . MET A 1 222 ? 6.402 17.75 10.531 1 97.56 222 MET A CA 1
ATOM 1753 C C . MET A 1 222 ? 5.594 16.656 11.211 1 97.56 222 MET A C 1
ATOM 1755 O O . MET A 1 222 ? 4.512 16.922 11.742 1 97.56 222 MET A O 1
ATOM 1759 N N . ILE A 1 223 ? 6.105 15.445 11.195 1 98 223 ILE A N 1
ATOM 1760 C CA . ILE A 1 223 ? 5.441 14.336 11.867 1 98 223 ILE A CA 1
ATOM 1761 C C . ILE A 1 223 ? 5.254 14.664 13.344 1 98 223 ILE A C 1
ATOM 1763 O O . ILE A 1 223 ? 4.188 14.414 13.914 1 98 223 ILE A O 1
ATOM 1767 N N . SER A 1 224 ? 6.258 15.227 13.93 1 97.62 224 SER A N 1
ATOM 1768 C CA . SER A 1 224 ? 6.203 15.586 15.336 1 97.62 224 SER A CA 1
ATOM 1769 C C . SER A 1 224 ? 5.141 16.641 15.594 1 97.62 224 SER A C 1
ATOM 1771 O O . SER A 1 224 ? 4.457 16.609 16.625 1 97.62 224 SER A O 1
ATOM 1773 N N . ALA A 1 225 ? 5.051 17.547 14.695 1 96.19 225 ALA A N 1
ATOM 1774 C CA . ALA A 1 225 ? 4.027 18.578 14.836 1 96.19 225 ALA A CA 1
ATOM 1775 C C . ALA A 1 225 ? 2.627 17.969 14.789 1 96.19 225 ALA A C 1
ATOM 1777 O O . ALA A 1 225 ? 1.781 18.281 15.633 1 96.19 225 ALA A O 1
ATOM 1778 N N . PHE A 1 226 ? 2.365 17.125 13.812 1 95.25 226 PHE A N 1
ATOM 1779 C CA . PHE A 1 226 ? 1.073 16.453 13.695 1 95.25 226 PHE A CA 1
ATOM 1780 C C . PHE A 1 226 ? 0.794 15.586 14.914 1 95.25 226 PHE A C 1
ATOM 1782 O O . PHE A 1 226 ? -0.332 15.555 15.414 1 95.25 226 PHE A O 1
ATOM 1789 N N . PHE A 1 227 ? 1.842 14.945 15.32 1 95.12 227 PHE A N 1
ATOM 1790 C CA . PHE A 1 227 ? 1.724 14.062 16.484 1 95.12 227 PHE A CA 1
ATOM 1791 C C . PHE A 1 227 ? 1.309 14.852 17.719 1 95.12 227 PHE A C 1
ATOM 1793 O O . PHE A 1 227 ? 0.371 14.469 18.422 1 95.12 227 PHE A O 1
ATOM 1800 N N . ASN A 1 228 ? 1.998 15.898 18 1 92.44 228 ASN A N 1
ATOM 1801 C CA . ASN A 1 228 ? 1.72 16.719 19.172 1 92.44 228 ASN A CA 1
ATOM 1802 C C . ASN A 1 228 ? 0.308 17.297 19.125 1 92.44 228 ASN A C 1
ATOM 1804 O O . ASN A 1 228 ? -0.35 17.422 20.172 1 92.44 228 ASN A O 1
ATOM 1808 N N . PHE A 1 229 ? -0.019 17.625 17.969 1 90.81 229 PHE A N 1
ATOM 1809 C CA . PHE A 1 229 ? -1.346 18.203 17.812 1 90.81 229 PHE A CA 1
ATOM 1810 C C . PHE A 1 229 ? -2.428 17.156 18.031 1 90.81 229 PHE A C 1
ATOM 1812 O O . PHE A 1 229 ? -3.492 17.453 18.578 1 90.81 229 PHE A O 1
ATOM 1819 N N . ALA A 1 230 ? -2.217 15.992 17.562 1 89.88 230 ALA A N 1
ATOM 1820 C CA . ALA A 1 230 ? -3.203 14.914 17.594 1 89.88 230 ALA A CA 1
ATOM 1821 C C . ALA A 1 230 ? -3.289 14.289 18.984 1 89.88 230 ALA A C 1
ATOM 1823 O O . ALA A 1 230 ? -4.316 13.711 19.359 1 89.88 230 ALA A O 1
ATOM 1824 N N . MET A 1 231 ? -2.273 14.359 19.703 1 88.31 231 MET A N 1
ATOM 1825 C CA . MET A 1 231 ? -2.234 13.758 21.031 1 88.31 231 MET A CA 1
ATOM 1826 C C . MET A 1 231 ? -3.199 14.469 21.984 1 88.31 231 MET A C 1
ATOM 1828 O O . MET A 1 231 ? -3.164 15.695 22.109 1 88.31 231 MET A O 1
ATOM 1832 N N . PRO A 1 232 ? -4.051 13.695 22.562 1 82.38 232 PRO A N 1
ATOM 1833 C CA . PRO A 1 232 ? -4.957 14.32 23.531 1 82.38 232 PRO A CA 1
ATOM 1834 C C . PRO A 1 232 ? -4.219 14.945 24.719 1 82.38 232 PRO A C 1
ATOM 1836 O O . PRO A 1 232 ? -3.229 14.383 25.203 1 82.38 232 PRO A O 1
ATOM 1839 N N . PRO A 1 233 ? -4.707 16.078 25.031 1 77.75 233 PRO A N 1
ATOM 1840 C CA . PRO A 1 233 ? -4.066 16.719 26.188 1 77.75 233 PRO A CA 1
ATOM 1841 C C . PRO A 1 233 ? -4.246 15.914 27.469 1 77.75 233 PRO A C 1
ATOM 1843 O O . PRO A 1 233 ? -5.238 15.195 27.625 1 77.75 233 PRO A O 1
ATOM 1846 N N . LEU A 1 234 ? -3.264 16.031 28.25 1 74.81 234 LEU A N 1
ATOM 1847 C CA . LEU A 1 234 ? -3.389 15.406 29.562 1 74.81 234 LEU A CA 1
ATOM 1848 C C . LEU A 1 234 ? -4.453 16.109 30.391 1 74.81 234 LEU A C 1
ATOM 1850 O O . LEU A 1 234 ? -4.656 17.328 30.25 1 74.81 234 LEU A O 1
ATOM 1854 N N . PRO A 1 235 ? -5.141 15.336 31.125 1 71.06 235 PRO A N 1
ATOM 1855 C CA . PRO A 1 235 ? -6.191 15.938 31.953 1 71.06 235 PRO A CA 1
ATOM 1856 C C . PRO A 1 235 ? -5.684 17.094 32.812 1 71.06 235 PRO A C 1
ATOM 1858 O O . PRO A 1 235 ? -6.438 18.031 33.094 1 71.06 235 PRO A O 1
ATOM 1861 N N . THR A 1 236 ? -4.5 17.078 33.062 1 74.19 236 THR A N 1
ATOM 1862 C CA . THR A 1 236 ? -3.941 18.094 33.938 1 74.19 236 THR A CA 1
ATOM 1863 C C . THR A 1 236 ? -3.588 19.344 33.125 1 74.19 236 THR A C 1
ATOM 1865 O O . THR A 1 236 ? -3.408 20.422 33.719 1 74.19 236 THR A O 1
ATOM 1868 N N . GLU A 1 237 ? -3.58 19.125 31.906 1 72.75 237 GLU A N 1
ATOM 1869 C CA . GLU A 1 237 ? -3.191 20.25 31.047 1 72.75 237 GLU A CA 1
ATOM 1870 C C . GLU A 1 237 ? -4.398 21.109 30.672 1 72.75 237 GLU A C 1
ATOM 1872 O O . GLU A 1 237 ? -5.426 20.578 30.234 1 72.75 237 GLU A O 1
ATOM 1877 N N . THR A 1 238 ? -4.34 22.344 31.094 1 82.31 238 THR A N 1
ATOM 1878 C CA . THR A 1 238 ? -5.414 23.266 30.75 1 82.31 238 THR A CA 1
ATOM 1879 C C . THR A 1 238 ? -5.039 24.109 29.531 1 82.31 238 THR A C 1
ATOM 1881 O O . THR A 1 238 ? -4.828 25.312 29.656 1 82.31 238 THR A O 1
ATOM 1884 N N . LEU A 1 239 ? -4.781 23.469 28.453 1 84.38 239 LEU A N 1
ATOM 1885 C CA . LEU A 1 239 ? -4.473 24.219 27.234 1 84.38 239 LEU A CA 1
ATOM 1886 C C . LEU A 1 239 ? -5.742 24.516 26.453 1 84.38 239 LEU A C 1
ATOM 1888 O O . LEU A 1 239 ? -6.586 23.641 26.266 1 84.38 239 LEU A O 1
ATOM 1892 N N . THR A 1 240 ? -5.871 25.812 26.141 1 89 240 THR A N 1
ATOM 1893 C CA . THR A 1 240 ? -6.957 26.188 25.234 1 89 240 THR A CA 1
ATOM 1894 C C . THR A 1 240 ? -6.652 25.719 23.812 1 89 240 THR A C 1
ATOM 1896 O O . THR A 1 240 ? -5.551 25.25 23.531 1 89 240 THR A O 1
ATOM 1899 N N . CYS A 1 241 ? -7.586 25.781 22.938 1 89.12 241 CYS A N 1
ATOM 1900 C CA . CYS A 1 241 ? -7.375 25.453 21.531 1 89.12 241 CYS A CA 1
ATOM 1901 C C . CYS A 1 241 ? -6.352 26.375 20.906 1 89.12 241 CYS A C 1
ATOM 1903 O O . CYS A 1 241 ? -5.531 25.938 20.094 1 89.12 241 CYS A O 1
ATOM 1905 N N . THR A 1 242 ? -6.449 27.609 21.266 1 93.19 242 THR A N 1
ATOM 1906 C CA . THR A 1 242 ? -5.52 28.609 20.734 1 93.19 242 THR A CA 1
ATOM 1907 C C . THR A 1 242 ? -4.09 28.297 21.156 1 93.19 242 THR A C 1
ATOM 1909 O O . THR A 1 242 ? -3.15 28.453 20.375 1 93.19 242 THR A O 1
ATOM 1912 N N . ASP A 1 243 ? -3.939 27.859 22.406 1 92.94 243 ASP A N 1
ATOM 1913 C CA . ASP A 1 243 ? -2.617 27.469 22.875 1 92.94 243 ASP A CA 1
ATOM 1914 C C . ASP A 1 243 ? -2.059 26.312 22.047 1 92.94 243 ASP A C 1
ATOM 1916 O O . ASP A 1 243 ? -0.887 26.344 21.656 1 92.94 243 ASP A O 1
ATOM 1920 N N . ARG A 1 244 ? -2.836 25.359 21.766 1 90.88 244 ARG A N 1
ATOM 1921 C CA . ARG A 1 244 ? -2.422 24.188 21.016 1 90.88 244 ARG A CA 1
ATOM 1922 C C . ARG A 1 244 ? -2.021 24.547 19.594 1 90.88 244 ARG A C 1
ATOM 1924 O O . ARG A 1 244 ? -1.036 24.031 19.062 1 90.88 244 ARG A O 1
ATOM 1931 N N . ILE A 1 245 ? -2.799 25.422 19.047 1 92.81 245 ILE A N 1
ATOM 1932 C CA . ILE A 1 245 ? -2.5 25.859 17.688 1 92.81 245 ILE A CA 1
ATOM 1933 C C . ILE A 1 245 ? -1.185 26.641 17.672 1 92.81 245 ILE A C 1
ATOM 1935 O O . ILE A 1 245 ? -0.393 26.516 16.734 1 92.81 245 ILE A O 1
ATOM 1939 N N . THR A 1 246 ? -1.004 27.484 18.641 1 95.5 246 THR A N 1
ATOM 1940 C CA . THR A 1 246 ? 0.235 28.25 18.734 1 95.5 246 THR A CA 1
ATOM 1941 C C . THR A 1 246 ? 1.44 27.312 18.828 1 95.5 246 THR A C 1
ATOM 1943 O O . THR A 1 246 ? 2.461 27.547 18.172 1 95.5 246 THR A O 1
ATOM 1946 N N . ILE A 1 247 ? 1.284 26.266 19.625 1 94.38 247 ILE A N 1
ATOM 1947 C CA . ILE A 1 247 ? 2.354 25.281 19.75 1 94.38 247 ILE A CA 1
ATOM 1948 C C . ILE A 1 247 ? 2.584 24.594 18.406 1 94.38 247 ILE A C 1
ATOM 1950 O O . ILE A 1 247 ? 3.729 24.453 17.969 1 94.38 247 ILE A O 1
ATOM 1954 N N . ALA A 1 248 ? 1.551 24.203 17.766 1 94.62 248 ALA A N 1
ATOM 1955 C CA . ALA A 1 248 ? 1.646 23.562 16.453 1 94.62 248 ALA A CA 1
ATOM 1956 C C . ALA A 1 248 ? 2.328 24.484 15.445 1 94.62 248 ALA A C 1
ATOM 1958 O O . ALA A 1 248 ? 3.176 24.047 14.664 1 94.62 248 ALA A O 1
ATOM 1959 N N . PHE A 1 249 ? 1.963 25.75 15.445 1 97.19 249 PHE A N 1
ATOM 1960 C CA . PHE A 1 249 ? 2.549 26.719 14.539 1 97.19 249 PHE A CA 1
ATOM 1961 C C . PHE A 1 249 ? 4.043 26.875 14.805 1 97.19 249 PHE A C 1
ATOM 1963 O O . PHE A 1 249 ? 4.836 26.969 13.859 1 97.19 249 PHE A O 1
ATOM 1970 N N . ASP A 1 250 ? 4.406 26.891 16.062 1 97.44 250 ASP A N 1
ATOM 1971 C CA . ASP A 1 250 ? 5.824 26.969 16.406 1 97.44 250 ASP A CA 1
ATOM 1972 C C . ASP A 1 250 ? 6.594 25.766 15.852 1 97.44 250 ASP A C 1
ATOM 1974 O O . ASP A 1 250 ? 7.711 25.922 15.359 1 97.44 250 ASP A O 1
ATOM 1978 N N . MET A 1 251 ? 6.008 24.641 15.953 1 97.38 251 MET A N 1
ATOM 1979 C CA . MET A 1 251 ? 6.656 23.438 15.477 1 97.38 251 MET A CA 1
ATOM 1980 C C . MET A 1 251 ? 6.754 23.438 13.953 1 97.38 251 MET A C 1
ATOM 1982 O O . MET A 1 251 ? 7.77 23.016 13.391 1 97.38 251 MET A O 1
ATOM 1986 N N . ILE A 1 252 ? 5.738 23.906 13.312 1 97.75 252 ILE A N 1
ATOM 1987 C CA . ILE A 1 252 ? 5.754 23.984 11.859 1 97.75 25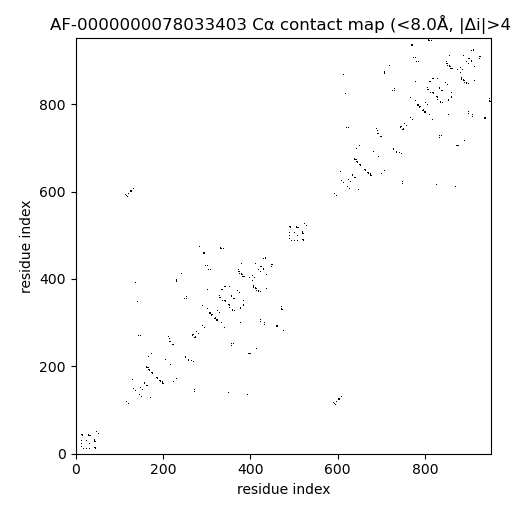2 ILE A CA 1
ATOM 1988 C C . ILE A 1 252 ? 6.812 25 11.414 1 97.75 252 ILE A C 1
ATOM 1990 O O . ILE A 1 252 ? 7.539 24.75 10.445 1 97.75 252 ILE A O 1
ATOM 1994 N N . LEU A 1 253 ? 6.848 26.125 12.109 1 97.75 253 LEU A N 1
ATOM 1995 C CA . LEU A 1 253 ? 7.891 27.109 11.82 1 97.75 253 LEU A CA 1
ATOM 1996 C C . LEU A 1 253 ? 9.273 26.5 12.023 1 97.75 253 LEU A C 1
ATOM 1998 O O . LEU A 1 253 ? 10.195 26.766 11.25 1 97.75 253 LEU A O 1
ATOM 2002 N N . GLY A 1 254 ? 9.414 25.703 13.086 1 96.88 254 GLY A N 1
ATOM 2003 C CA . GLY A 1 254 ? 10.664 24.984 13.289 1 96.88 254 GLY A CA 1
ATOM 2004 C C . GLY A 1 254 ? 11.031 24.078 12.125 1 96.88 254 GLY A C 1
ATOM 2005 O O . GLY A 1 254 ? 12.18 24.062 11.68 1 96.88 254 GLY A O 1
ATOM 2006 N N . ALA A 1 255 ? 10.094 23.328 11.633 1 97.31 255 ALA A N 1
ATOM 2007 C CA . ALA A 1 255 ? 10.312 22.469 10.477 1 97.31 255 ALA A CA 1
ATOM 2008 C C . ALA A 1 255 ? 10.727 23.281 9.258 1 97.31 255 ALA A C 1
ATOM 2010 O O . ALA A 1 255 ? 11.633 22.891 8.523 1 97.31 255 ALA A O 1
ATOM 2011 N N . SER A 1 256 ? 10.016 24.391 9.062 1 96.5 256 SER A N 1
ATOM 2012 C CA . SER A 1 256 ? 10.312 25.25 7.93 1 96.5 256 SER A CA 1
ATOM 2013 C C . SER A 1 256 ? 11.734 25.797 8.008 1 96.5 256 SER A C 1
ATOM 2015 O O . SER A 1 256 ? 12.406 25.969 6.988 1 96.5 256 SER A O 1
ATOM 2017 N N . ARG A 1 257 ? 12.148 26.125 9.195 1 96 257 ARG A N 1
ATOM 2018 C CA . ARG A 1 257 ? 13.508 26.625 9.391 1 96 257 ARG A CA 1
ATOM 2019 C C . ARG A 1 257 ? 14.539 25.594 8.945 1 96 257 ARG A C 1
ATOM 2021 O O . ARG A 1 257 ? 15.578 25.938 8.391 1 96 257 ARG A O 1
ATOM 2028 N N . ILE A 1 258 ? 14.281 24.328 9.195 1 97.06 258 ILE A N 1
ATOM 2029 C CA . ILE A 1 258 ? 15.172 23.266 8.742 1 97.06 258 ILE A CA 1
ATOM 2030 C C . ILE A 1 258 ? 15.258 23.266 7.219 1 97.06 258 ILE A C 1
ATOM 2032 O O . ILE A 1 258 ? 16.359 23.266 6.656 1 97.06 258 ILE A O 1
ATOM 2036 N N . ALA A 1 259 ? 14.125 23.328 6.578 1 96.19 259 ALA A N 1
ATOM 2037 C CA . ALA A 1 259 ? 14.078 23.328 5.117 1 96.19 259 ALA A CA 1
ATOM 2038 C C . ALA A 1 259 ? 14.82 24.531 4.543 1 96.19 259 ALA A C 1
ATOM 2040 O O . ALA A 1 259 ? 15.508 24.422 3.527 1 96.19 259 ALA A O 1
ATOM 2041 N N . TRP A 1 260 ? 14.766 25.625 5.227 1 94.62 260 TRP A N 1
ATOM 2042 C CA . TRP A 1 260 ? 15.305 26.891 4.723 1 94.62 260 TRP A CA 1
ATOM 2043 C C . TRP A 1 260 ? 16.812 26.969 4.969 1 94.62 260 TRP A C 1
ATOM 2045 O O . TRP A 1 260 ? 17.484 27.828 4.41 1 94.62 260 TRP A O 1
ATOM 2055 N N . THR A 1 261 ? 17.359 26.109 5.844 1 95.12 261 THR A N 1
ATOM 2056 C CA . THR A 1 261 ? 18.797 26.078 5.992 1 95.12 261 THR A CA 1
ATOM 2057 C C . THR A 1 261 ? 19.484 25.922 4.637 1 95.12 261 THR A C 1
ATOM 2059 O O . THR A 1 261 ? 20.5 26.547 4.375 1 95.12 261 THR A O 1
ATOM 2062 N N . ASN A 1 262 ? 18.953 25.094 3.836 1 95.88 262 ASN A N 1
ATOM 2063 C CA . ASN A 1 262 ? 19.359 24.938 2.443 1 95.88 262 ASN A CA 1
ATOM 2064 C C . ASN A 1 262 ? 18.219 24.422 1.575 1 95.88 262 ASN A C 1
ATOM 2066 O O . ASN A 1 262 ? 18.141 23.219 1.307 1 95.88 262 ASN A O 1
ATOM 2070 N N . PHE A 1 263 ? 17.531 25.344 1.062 1 94.75 263 PHE A N 1
ATOM 2071 C CA . PHE A 1 263 ? 16.297 24.984 0.351 1 94.75 263 PHE A CA 1
ATOM 2072 C C . PHE A 1 263 ? 16.625 24.297 -0.969 1 94.75 263 PHE A C 1
ATOM 2074 O O . PHE A 1 263 ? 15.844 23.484 -1.464 1 94.75 263 PHE A O 1
ATOM 2081 N N . ASP A 1 264 ? 17.75 24.547 -1.533 1 95.56 264 ASP A N 1
ATOM 2082 C CA . ASP A 1 264 ? 18.172 23.859 -2.748 1 95.56 264 ASP A CA 1
ATOM 2083 C C . ASP A 1 264 ? 18.359 22.359 -2.498 1 95.56 264 ASP A C 1
ATOM 2085 O O . ASP A 1 264 ? 18.031 21.531 -3.359 1 95.56 264 ASP A O 1
ATOM 2089 N N . TRP A 1 265 ? 18.922 22.047 -1.344 1 96.12 265 TRP A N 1
ATOM 2090 C CA . TRP A 1 265 ? 19.047 20.656 -0.964 1 96.12 265 TRP A CA 1
ATOM 2091 C C . TRP A 1 265 ? 17.688 19.984 -0.878 1 96.12 265 TRP A C 1
ATOM 2093 O O . TRP A 1 265 ? 17.531 18.812 -1.241 1 96.12 265 TRP A O 1
ATOM 2103 N N . MET A 1 266 ? 16.688 20.75 -0.414 1 95.88 266 MET A N 1
ATOM 2104 C CA . MET A 1 266 ? 15.328 20.234 -0.329 1 95.88 266 MET A CA 1
ATOM 2105 C C . MET A 1 266 ? 14.766 19.953 -1.718 1 95.88 266 MET A C 1
ATOM 2107 O O . MET A 1 266 ? 14.109 18.938 -1.936 1 95.88 266 MET A O 1
ATOM 2111 N N . ILE A 1 267 ? 15.008 20.859 -2.59 1 95.44 267 ILE A N 1
ATOM 2112 C CA . ILE A 1 267 ? 14.5 20.75 -3.953 1 95.44 267 ILE A CA 1
ATOM 2113 C C . ILE A 1 267 ? 15.117 19.547 -4.641 1 95.44 267 ILE A C 1
ATOM 2115 O O . ILE A 1 267 ? 14.453 18.844 -5.41 1 95.44 267 ILE A O 1
ATOM 2119 N N . GLN A 1 268 ? 16.281 19.281 -4.359 1 95 268 GLN A N 1
ATOM 2120 C CA . GLN A 1 268 ? 17 18.156 -4.977 1 95 268 GLN A CA 1
ATOM 2121 C C . GLN A 1 268 ? 16.766 16.859 -4.215 1 95 268 GLN A C 1
ATOM 2123 O O . GLN A 1 268 ? 17.219 15.797 -4.629 1 95 268 GLN A O 1
ATOM 2128 N N . GLY A 1 269 ? 16.078 16.938 -3.174 1 95.44 269 GLY A N 1
ATOM 2129 C CA . GLY A 1 269 ? 15.844 15.781 -2.32 1 95.44 269 GLY A CA 1
ATOM 2130 C C . GLY A 1 269 ? 14.867 14.789 -2.92 1 95.44 269 GLY A C 1
ATOM 2131 O O . GLY A 1 269 ? 14.344 15.008 -4.012 1 95.44 269 GLY A O 1
ATOM 2132 N N . PRO A 1 270 ? 14.633 13.703 -2.221 1 95.88 270 PRO A N 1
ATOM 2133 C CA . PRO A 1 270 ? 13.82 12.609 -2.766 1 95.88 270 PRO A CA 1
ATOM 2134 C C . PRO A 1 270 ? 12.32 12.891 -2.672 1 95.88 270 PRO A C 1
ATOM 2136 O O . PRO A 1 270 ? 11.516 12.156 -3.258 1 95.88 270 PRO A O 1
ATOM 2139 N N . ASP A 1 271 ? 11.914 13.938 -1.926 1 96.31 271 ASP A N 1
ATOM 2140 C CA . ASP A 1 271 ? 10.492 14.211 -1.76 1 96.31 271 ASP A CA 1
ATOM 2141 C C . ASP A 1 271 ? 9.938 15 -2.945 1 96.31 271 ASP A C 1
ATOM 2143 O O . ASP A 1 271 ? 10.609 15.141 -3.969 1 96.31 271 ASP A O 1
ATOM 2147 N N . SER A 1 272 ? 8.711 15.461 -2.852 1 95.38 272 SER A N 1
ATOM 2148 C CA . SER A 1 272 ? 8.016 16.078 -3.977 1 95.38 272 SER A CA 1
ATOM 2149 C C . SER A 1 272 ? 8.203 17.594 -3.982 1 95.38 272 SER A C 1
ATOM 2151 O O . SER A 1 272 ? 7.457 18.312 -4.641 1 95.38 272 SER A O 1
ATOM 2153 N N . THR A 1 273 ? 9.188 18.125 -3.27 1 95 273 THR A N 1
ATOM 2154 C CA . THR A 1 273 ? 9.414 19.562 -3.166 1 95 273 THR A CA 1
ATOM 2155 C C . THR A 1 273 ? 9.656 20.172 -4.543 1 95 273 THR A C 1
ATOM 2157 O O . THR A 1 273 ? 9.125 21.234 -4.855 1 95 273 THR A O 1
ATOM 2160 N N . SER A 1 274 ? 10.398 19.516 -5.344 1 94.5 274 SER A N 1
ATOM 2161 C CA . SER A 1 274 ? 10.68 20.016 -6.68 1 94.5 274 SER A CA 1
ATOM 2162 C C . SER A 1 274 ? 9.406 20.141 -7.508 1 94.5 274 SER A C 1
ATOM 2164 O O . SER A 1 274 ? 9.219 21.125 -8.227 1 94.5 274 SER A O 1
ATOM 2166 N N . ILE A 1 275 ? 8.562 19.219 -7.359 1 94.88 275 ILE A N 1
ATOM 2167 C CA . ILE A 1 275 ? 7.316 19.203 -8.117 1 94.88 275 ILE A CA 1
ATOM 2168 C C . ILE A 1 275 ? 6.398 20.312 -7.633 1 94.88 275 ILE A C 1
ATOM 2170 O O . ILE A 1 275 ? 5.766 21 -8.438 1 94.88 275 ILE A O 1
ATOM 2174 N N . VAL A 1 276 ? 6.344 20.5 -6.336 1 92.31 276 VAL A N 1
ATOM 2175 C CA . VAL A 1 276 ? 5.5 21.531 -5.762 1 92.31 276 VAL A CA 1
ATOM 2176 C C . VAL A 1 276 ? 5.973 22.906 -6.234 1 92.31 276 VAL A C 1
ATOM 2178 O O . VAL A 1 276 ? 5.164 23.766 -6.605 1 92.31 276 VAL A O 1
ATOM 2181 N N . MET A 1 277 ? 7.238 23.141 -6.285 1 90.88 277 MET A N 1
ATOM 2182 C CA . MET A 1 277 ? 7.812 24.422 -6.676 1 90.88 277 MET A CA 1
ATOM 2183 C C . MET A 1 277 ? 7.602 24.688 -8.164 1 90.88 277 MET A C 1
ATOM 2185 O O . MET A 1 277 ? 7.508 25.828 -8.586 1 90.88 277 MET A O 1
ATOM 2189 N N . GLU A 1 278 ? 7.457 23.641 -8.859 1 90.88 278 GLU A N 1
ATOM 2190 C CA . GLU A 1 278 ? 7.297 23.781 -10.305 1 90.88 278 GLU A CA 1
ATOM 2191 C C . GLU A 1 278 ? 5.828 23.938 -10.688 1 90.88 278 GLU A C 1
ATOM 2193 O O . GLU A 1 278 ? 5.488 24.781 -11.516 1 90.88 278 GLU A O 1
ATOM 2198 N N . ARG A 1 279 ? 4.98 23.203 -10.039 1 92 279 ARG A N 1
ATOM 2199 C CA . ARG A 1 279 ? 3.617 23.078 -10.539 1 92 279 ARG A CA 1
ATOM 2200 C C . ARG A 1 279 ? 2.643 23.891 -9.695 1 92 279 ARG A C 1
ATOM 2202 O O . ARG A 1 279 ? 1.542 24.219 -10.148 1 92 279 ARG A O 1
ATOM 2209 N N . TYR A 1 280 ? 3.059 24.234 -8.5 1 89.69 280 TYR A N 1
ATOM 2210 C CA . TYR A 1 280 ? 2.082 24.828 -7.602 1 89.69 280 TYR A CA 1
ATOM 2211 C C . TYR A 1 280 ? 2.557 26.188 -7.113 1 89.69 280 TYR A C 1
ATOM 2213 O O . TYR A 1 280 ? 2.396 26.531 -5.938 1 89.69 280 TYR A O 1
ATOM 2221 N N . THR A 1 281 ? 3.084 26.859 -7.98 1 86.44 281 THR A N 1
ATOM 2222 C CA . THR A 1 281 ? 3.447 28.234 -7.668 1 86.44 281 THR A CA 1
ATOM 2223 C C . THR A 1 281 ? 2.201 29.094 -7.465 1 86.44 281 THR A C 1
ATOM 2225 O O . THR A 1 281 ? 1.136 28.797 -8 1 86.44 281 THR A O 1
ATOM 2228 N N . VAL A 1 282 ? 2.422 30.125 -6.672 1 87.38 282 VAL A N 1
ATOM 2229 C CA . VAL A 1 282 ? 1.296 30.984 -6.344 1 87.38 282 VAL A CA 1
ATOM 2230 C C . VAL A 1 282 ? 0.745 31.625 -7.621 1 87.38 282 VAL A C 1
ATOM 2232 O O . VAL A 1 282 ? 1.498 32.188 -8.414 1 87.38 282 VAL A O 1
ATOM 2235 N N . ASP A 1 283 ? -0.498 31.359 -7.848 1 87.31 283 ASP A N 1
ATOM 2236 C CA . ASP A 1 283 ? -1.268 31.969 -8.93 1 87.31 283 ASP A CA 1
ATOM 2237 C C . ASP A 1 283 ? -2.477 32.719 -8.391 1 87.31 283 ASP A C 1
ATOM 2239 O O . ASP A 1 283 ? -3.512 32.125 -8.094 1 87.31 283 ASP A O 1
ATOM 2243 N N . LEU A 1 284 ? -2.387 34.031 -8.352 1 85.44 284 LEU A N 1
ATOM 2244 C CA . LEU A 1 284 ? -3.389 34.875 -7.711 1 85.44 284 LEU A CA 1
ATOM 2245 C C . LEU A 1 284 ? -4.711 34.844 -8.469 1 85.44 284 LEU A C 1
ATOM 2247 O O . LEU A 1 284 ? -5.758 35.188 -7.922 1 85.44 284 LEU A O 1
ATOM 2251 N N . SER A 1 285 ? -4.648 34.375 -9.656 1 85.06 285 SER A N 1
ATOM 2252 C CA . SER A 1 285 ? -5.887 34.281 -10.422 1 85.06 285 SER A CA 1
ATOM 2253 C C . SER A 1 285 ? -6.82 33.25 -9.812 1 85.06 285 SER A C 1
ATOM 2255 O O . SER A 1 285 ? -8.031 33.281 -10.031 1 85.06 285 SER A O 1
ATOM 2257 N N . LEU A 1 286 ? -6.285 32.438 -9.023 1 88.12 286 LEU A N 1
ATOM 2258 C CA . LEU A 1 286 ? -7.078 31.375 -8.398 1 88.12 286 LEU A CA 1
ATOM 2259 C C . LEU A 1 286 ? -8.047 31.953 -7.375 1 88.12 286 LEU A C 1
ATOM 2261 O O . LEU A 1 286 ? -9.039 31.312 -7.023 1 88.12 286 LEU A O 1
ATOM 2265 N N . VAL A 1 287 ? -7.758 33.094 -6.867 1 87.25 287 VAL A N 1
ATOM 2266 C CA . VAL A 1 287 ? -8.602 33.75 -5.867 1 87.25 287 VAL A CA 1
ATOM 2267 C C . VAL A 1 287 ? -9.969 34.062 -6.473 1 87.25 287 VAL A C 1
ATOM 2269 O O . VAL A 1 287 ? -10.977 34.094 -5.766 1 87.25 287 VAL A O 1
ATOM 2272 N N . ASN A 1 288 ? -9.977 34.156 -7.762 1 85 288 ASN A N 1
ATOM 2273 C CA . ASN A 1 288 ? -11.219 34.438 -8.461 1 85 288 ASN A CA 1
ATOM 2274 C C . ASN A 1 288 ? -12.148 33.219 -8.492 1 85 288 ASN A C 1
ATOM 2276 O O . ASN A 1 288 ? -13.336 33.344 -8.797 1 85 288 ASN A O 1
ATOM 2280 N N . ASP A 1 289 ? -11.648 32.125 -8.133 1 87.44 289 ASP A N 1
ATOM 2281 C CA . ASP A 1 289 ? -12.438 30.891 -8.156 1 87.44 289 ASP A CA 1
ATOM 2282 C C . ASP A 1 289 ? -13.156 30.688 -6.824 1 87.44 289 ASP A C 1
ATOM 2284 O O . ASP A 1 289 ? -13.992 29.781 -6.703 1 87.44 289 ASP A O 1
ATOM 2288 N N . ILE A 1 290 ? -12.852 31.516 -5.852 1 92.12 290 ILE A N 1
ATOM 2289 C CA . ILE A 1 290 ? -13.516 31.422 -4.555 1 92.12 290 ILE A CA 1
ATOM 2290 C C . ILE A 1 290 ? -15 31.719 -4.711 1 92.12 290 ILE A C 1
ATOM 2292 O O . ILE A 1 290 ? -15.391 32.562 -5.512 1 92.12 290 ILE A O 1
ATOM 2296 N N . ASP A 1 291 ? -15.828 31.016 -4.059 1 91.62 291 ASP A N 1
ATOM 2297 C CA . ASP A 1 291 ? -17.266 31.266 -4.145 1 91.62 291 ASP A CA 1
ATOM 2298 C C . ASP A 1 291 ? -17.625 32.625 -3.582 1 91.62 291 ASP A C 1
ATOM 2300 O O . ASP A 1 291 ? -16.922 33.156 -2.701 1 91.62 291 ASP A O 1
ATOM 2304 N N . GLY A 1 292 ? -18.719 33.188 -3.982 1 91.19 292 GLY A N 1
ATOM 2305 C CA . GLY A 1 292 ? -19.109 34.531 -3.664 1 91.19 292 GLY A CA 1
ATOM 2306 C C . GLY A 1 292 ? -19.312 34.781 -2.18 1 91.19 292 GLY A C 1
ATOM 2307 O O . GLY A 1 292 ? -18.922 35.812 -1.647 1 91.19 292 GLY A O 1
ATOM 2308 N N . ASP A 1 293 ? -19.953 33.938 -1.528 1 93.81 293 ASP A N 1
ATOM 2309 C CA . ASP A 1 293 ? -20.219 34.062 -0.098 1 93.81 293 ASP A CA 1
ATOM 2310 C C . ASP A 1 293 ? -18.922 34.156 0.696 1 93.81 293 ASP A C 1
ATOM 2312 O O . ASP A 1 293 ? -18.766 35.031 1.547 1 93.81 293 ASP A O 1
ATOM 2316 N N . THR A 1 294 ? -18.016 33.25 0.351 1 95.56 294 THR A N 1
ATOM 2317 C CA . THR A 1 294 ? -16.703 33.219 1.009 1 95.56 294 THR A CA 1
ATOM 2318 C C . THR A 1 294 ? -15.914 34.469 0.665 1 95.56 294 THR A C 1
ATOM 2320 O O . THR A 1 294 ? -15.242 35.062 1.527 1 95.56 294 THR A O 1
ATOM 2323 N N . MET A 1 295 ? -15.984 34.938 -0.509 1 93.75 295 MET A N 1
ATOM 2324 C CA . MET A 1 295 ? -15.25 36.125 -0.933 1 93.75 295 MET A CA 1
ATOM 2325 C C . MET A 1 295 ? -15.742 37.344 -0.184 1 93.75 295 MET A C 1
ATOM 2327 O O . MET A 1 295 ? -14.938 38.188 0.205 1 93.75 295 MET A O 1
ATOM 2331 N N . ILE A 1 296 ? -17.031 37.469 -0.012 1 94.5 296 ILE A N 1
ATOM 2332 C CA . ILE A 1 296 ? -17.594 38.562 0.735 1 94.5 296 ILE A CA 1
ATOM 2333 C C . ILE A 1 296 ? -17.047 38.562 2.164 1 94.5 296 ILE A C 1
ATOM 2335 O O . ILE A 1 296 ? -16.656 39.594 2.693 1 94.5 296 ILE A O 1
ATOM 2339 N N . ALA A 1 297 ? -17.062 37.406 2.736 1 96.31 297 ALA A N 1
ATOM 2340 C CA . ALA A 1 297 ? -16.531 37.281 4.09 1 96.31 297 ALA A CA 1
ATOM 2341 C C . ALA A 1 297 ? -15.062 37.656 4.148 1 96.31 297 ALA A C 1
ATOM 2343 O O . ALA A 1 297 ? -14.633 38.344 5.09 1 96.31 297 ALA A O 1
ATOM 2344 N N . LEU A 1 298 ? -14.289 37.25 3.18 1 95.88 298 LEU A N 1
ATOM 2345 C CA . LEU A 1 298 ? -12.867 37.562 3.133 1 95.88 298 LEU A CA 1
ATOM 2346 C C . LEU A 1 298 ? -12.648 39.062 2.918 1 95.88 298 LEU A C 1
ATOM 2348 O O . LEU A 1 298 ? -11.68 39.625 3.428 1 95.88 298 LEU A O 1
ATOM 2352 N N . ASN A 1 299 ? -13.516 39.625 2.199 1 93.69 299 ASN A N 1
ATOM 2353 C CA . ASN A 1 299 ? -13.445 41.094 2.043 1 93.69 299 ASN A CA 1
ATOM 2354 C C . ASN A 1 299 ? -13.703 41.812 3.365 1 93.69 299 ASN A C 1
ATOM 2356 O O . ASN A 1 299 ? -13.133 42.875 3.617 1 93.69 299 ASN A O 1
ATOM 2360 N N . HIS A 1 300 ? -14.602 41.25 4.156 1 95.5 300 HIS A N 1
ATOM 2361 C CA . HIS A 1 300 ? -14.773 41.781 5.5 1 95.5 300 HIS A CA 1
ATOM 2362 C C . HIS A 1 300 ? -13.477 41.719 6.293 1 95.5 300 HIS A C 1
ATOM 2364 O O . HIS A 1 300 ? -13.133 42.688 7 1 95.5 300 HIS A O 1
ATOM 2370 N N . LEU A 1 301 ? -12.805 40.625 6.176 1 96.75 301 LEU A N 1
ATOM 2371 C CA . LEU A 1 301 ? -11.508 40.469 6.82 1 96.75 301 LEU A CA 1
ATOM 2372 C C . LEU A 1 301 ? -10.539 41.562 6.352 1 96.75 301 LEU A C 1
ATOM 2374 O O . LEU A 1 301 ? -9.836 42.156 7.164 1 96.75 301 LEU A O 1
ATOM 2378 N N . SER A 1 302 ? -10.516 41.844 5.078 1 94.38 302 SER A N 1
ATOM 2379 C CA . SER A 1 302 ? -9.656 42.844 4.496 1 94.38 302 SER A CA 1
ATOM 2380 C C . SER A 1 302 ? -10.008 44.25 5.027 1 94.38 302 SER A C 1
ATOM 2382 O O . SER A 1 302 ? -9.117 45.062 5.285 1 94.38 302 SER A O 1
ATOM 2384 N N . THR A 1 303 ? -11.289 44.5 5.137 1 95.12 303 THR A N 1
ATOM 2385 C CA . THR A 1 303 ? -11.734 45.812 5.648 1 95.12 303 THR A CA 1
ATOM 2386 C C . THR A 1 303 ? -11.289 46 7.098 1 95.12 303 THR A C 1
ATOM 2388 O O . THR A 1 303 ? -10.797 47.062 7.469 1 95.12 303 THR A O 1
ATOM 2391 N N . VAL A 1 304 ? -11.422 45 7.859 1 96.62 304 VAL A N 1
ATOM 2392 C CA . VAL A 1 304 ? -11.086 45.062 9.281 1 96.62 304 VAL A CA 1
ATOM 2393 C C . VAL A 1 304 ? -9.594 45.312 9.445 1 96.62 304 VAL A C 1
ATOM 2395 O O . VAL A 1 304 ? -9.195 46.156 10.266 1 96.62 304 VAL A O 1
ATOM 2398 N N . VAL A 1 305 ? -8.727 44.625 8.664 1 95.38 305 VAL A N 1
ATOM 2399 C CA . VAL A 1 305 ? -7.285 44.75 8.82 1 95.38 305 VAL A CA 1
ATOM 2400 C C . VAL A 1 305 ? -6.867 46.188 8.422 1 95.38 305 VAL A C 1
ATOM 2402 O O . VAL A 1 305 ? -5.879 46.719 8.938 1 95.38 305 VAL A O 1
ATOM 2405 N N . ARG A 1 306 ? -7.613 46.844 7.598 1 94.06 306 ARG A N 1
ATOM 2406 C CA . ARG A 1 306 ? -7.301 48.188 7.121 1 94.06 306 ARG A CA 1
ATOM 2407 C C . ARG A 1 306 ? -7.836 49.25 8.078 1 94.06 306 ARG A C 1
ATOM 2409 O O . ARG A 1 306 ? -7.383 50.406 8.062 1 94.06 306 ARG A O 1
ATOM 2416 N N . GLU A 1 307 ? -8.742 48.875 8.945 1 94.31 307 GLU A N 1
ATOM 2417 C CA . GLU A 1 307 ? -9.383 49.875 9.805 1 94.31 307 GLU A CA 1
ATOM 2418 C C . GLU A 1 307 ? -8.93 49.719 11.25 1 94.31 307 GLU A C 1
ATOM 2420 O O . GLU A 1 307 ? -8.922 50.688 12.008 1 94.31 307 GLU A O 1
ATOM 2425 N N . LEU A 1 308 ? -8.586 48.594 11.609 1 95.25 308 LEU A N 1
ATOM 2426 C CA . LEU A 1 308 ? -8.258 48.312 13 1 95.25 308 LEU A CA 1
ATOM 2427 C C . LEU A 1 308 ? -6.934 48.969 13.391 1 95.25 308 LEU A C 1
ATOM 2429 O O . LEU A 1 308 ? -5.91 48.719 12.742 1 95.25 308 LEU A O 1
ATOM 2433 N N . ARG A 1 309 ? -6.984 49.719 14.414 1 91.62 309 ARG A N 1
ATOM 2434 C CA . ARG A 1 309 ? -5.77 50.312 14.961 1 91.62 309 ARG A CA 1
ATOM 2435 C C . ARG A 1 309 ? -5.25 49.531 16.156 1 91.62 309 ARG A C 1
ATOM 2437 O O . ARG A 1 309 ? -6 49.25 17.094 1 91.62 309 ARG A O 1
ATOM 2444 N N . GLN A 1 310 ? -3.988 49.25 16.094 1 87.75 310 GLN A N 1
ATOM 2445 C CA . GLN A 1 310 ? -3.338 48.5 17.156 1 87.75 310 GLN A CA 1
ATOM 2446 C C . GLN A 1 310 ? -3.104 49.375 18.391 1 87.75 310 GLN A C 1
ATOM 2448 O O . GLN A 1 310 ? -3.148 50.594 18.312 1 87.75 310 GLN A O 1
ATOM 2453 N N . PRO A 1 311 ? -2.973 48.625 19.516 1 84.19 311 PRO A N 1
ATOM 2454 C CA . PRO A 1 311 ? -2.613 49.438 20.688 1 84.19 311 PRO A CA 1
ATOM 2455 C C . PRO A 1 311 ? -1.232 50.062 20.578 1 84.19 311 PRO A C 1
ATOM 2457 O O . PRO A 1 311 ? -0.341 49.5 19.938 1 84.19 311 PRO A O 1
ATOM 2460 N N . GLY A 1 312 ? -1.138 51.219 21.141 1 82.19 312 GLY A N 1
ATOM 2461 C CA . GLY A 1 312 ? 0.135 51.938 21.141 1 82.19 312 GLY A CA 1
ATOM 2462 C C . GLY A 1 312 ? 1.196 51.219 21.969 1 82.19 312 GLY A C 1
ATOM 2463 O O . GLY A 1 312 ? 0.917 50.219 22.641 1 82.19 312 GLY A O 1
ATOM 2464 N N . PRO A 1 313 ? 2.393 51.688 21.844 1 81.19 313 PRO A N 1
ATOM 2465 C CA . PRO A 1 313 ? 3.498 51.094 22.609 1 81.19 313 PRO A CA 1
ATOM 2466 C C . PRO A 1 313 ? 3.225 51.062 24.109 1 81.19 313 PRO A C 1
ATOM 2468 O O . PRO A 1 313 ? 3.729 50.156 24.812 1 81.19 313 PRO A O 1
ATOM 2471 N N . ASP A 1 314 ? 2.379 51.969 24.562 1 80.94 314 ASP A N 1
ATOM 2472 C CA . ASP A 1 314 ? 2.057 52.031 25.984 1 80.94 314 ASP A CA 1
ATOM 2473 C C . ASP A 1 314 ? 0.844 51.156 26.312 1 80.94 314 ASP A C 1
ATOM 2475 O O . ASP A 1 314 ? 0.384 51.156 27.453 1 80.94 314 ASP A O 1
ATOM 2479 N N . GLY A 1 315 ? 0.314 50.594 25.359 1 78.69 315 GLY A N 1
ATOM 2480 C CA . GLY A 1 315 ? -0.83 49.719 25.562 1 78.69 315 GLY A CA 1
ATOM 2481 C C . GLY A 1 315 ? -2.16 50.406 25.375 1 78.69 315 GLY A C 1
ATOM 2482 O O . GLY A 1 315 ? -3.219 49.781 25.469 1 78.69 315 GLY A O 1
ATOM 2483 N N . THR A 1 316 ? -1.977 51.719 25.109 1 81.06 316 THR A N 1
ATOM 2484 C CA . THR A 1 316 ? -3.207 52.5 24.938 1 81.06 316 THR A CA 1
ATOM 2485 C C . THR A 1 316 ? -3.938 52.062 23.672 1 81.06 316 THR A C 1
ATOM 2487 O O . THR A 1 316 ? -3.365 52.094 22.578 1 81.06 316 THR A O 1
ATOM 2490 N N . PRO A 1 317 ? -5.168 51.656 23.859 1 79.62 317 PRO A N 1
ATOM 2491 C CA . PRO A 1 317 ? -5.922 51.188 22.703 1 79.62 317 PRO A CA 1
ATOM 2492 C C . PRO A 1 317 ? -6.062 52.219 21.594 1 79.62 317 PRO A C 1
ATOM 2494 O O . PRO A 1 317 ? -6.273 53.406 21.891 1 79.62 317 PRO A O 1
ATOM 2497 N N . GLY A 1 318 ? -5.879 51.875 20.375 1 81.56 318 GLY A N 1
ATOM 2498 C CA . GLY A 1 318 ? -6.16 52.688 19.219 1 81.56 318 GLY A CA 1
ATOM 2499 C C . GLY A 1 318 ? -5.066 53.719 18.922 1 81.56 318 GLY A C 1
ATOM 2500 O O . GLY A 1 318 ? -5.254 54.625 18.109 1 81.56 318 GLY A O 1
ATOM 2501 N N . LYS A 1 319 ? -3.975 53.719 19.609 1 84.31 319 LYS A N 1
ATOM 2502 C CA . LYS A 1 319 ? -2.926 54.719 19.406 1 84.31 319 LYS A CA 1
ATOM 2503 C C . LYS A 1 319 ? -1.74 54.125 18.656 1 84.31 319 LYS A C 1
ATOM 2505 O O . LYS A 1 319 ? -0.736 54.781 18.438 1 84.31 319 LYS A O 1
ATOM 2510 N N . GLY A 1 320 ? -1.874 52.906 18.312 1 87.44 320 GLY A N 1
ATOM 2511 C CA . GLY A 1 320 ? -0.837 52.25 17.531 1 87.44 320 GLY A CA 1
ATOM 2512 C C . GLY A 1 320 ? -1.099 52.312 16.031 1 87.44 320 GLY A C 1
ATOM 2513 O O . GLY A 1 320 ? -2 53 15.57 1 87.44 320 GLY A O 1
ATOM 2514 N N . PRO A 1 321 ? -0.226 51.656 15.273 1 91.12 321 PRO A N 1
ATOM 2515 C CA . PRO A 1 321 ? -0.42 51.625 13.82 1 91.12 321 PRO A CA 1
ATOM 2516 C C . PRO A 1 321 ? -1.645 50.812 13.406 1 91.12 321 PRO A C 1
ATOM 2518 O O . PRO A 1 321 ? -2.15 50 14.195 1 91.12 321 PRO A O 1
ATOM 2521 N N . ILE A 1 322 ? -2.096 51.125 12.203 1 93.12 322 ILE A N 1
ATOM 2522 C CA . ILE A 1 322 ? -3.139 50.312 11.594 1 93.12 322 ILE A CA 1
ATOM 2523 C C . ILE A 1 322 ? -2.607 48.906 11.336 1 93.12 322 ILE A C 1
ATOM 2525 O O . ILE A 1 322 ? -1.451 48.75 10.945 1 93.12 322 ILE A O 1
ATOM 2529 N N . ALA A 1 323 ? -3.428 47.906 11.594 1 93.56 323 ALA A N 1
ATOM 2530 C CA . ALA A 1 323 ? -3.02 46.5 11.469 1 93.56 323 ALA A CA 1
ATOM 2531 C C . ALA A 1 323 ? -2.449 46.219 10.078 1 93.56 323 ALA A C 1
ATOM 2533 O O . ALA A 1 323 ? -1.467 45.5 9.938 1 93.56 323 ALA A O 1
ATOM 2534 N N . ASN A 1 324 ? -2.988 46.844 9.062 1 92.5 324 ASN A N 1
ATOM 2535 C CA . ASN A 1 324 ? -2.568 46.625 7.684 1 92.5 324 ASN A CA 1
ATOM 2536 C C . ASN A 1 324 ? -1.19 47.219 7.406 1 92.5 324 ASN A C 1
ATOM 2538 O O . ASN A 1 324 ? -0.594 46.938 6.363 1 92.5 324 ASN A O 1
ATOM 2542 N N . GLU A 1 325 ? -0.657 47.969 8.273 1 91.94 325 GLU A N 1
ATOM 2543 C CA . GLU A 1 325 ? 0.685 48.531 8.125 1 91.94 325 GLU A CA 1
ATOM 2544 C C . GLU A 1 325 ? 1.745 47.531 8.609 1 91.94 325 GLU A C 1
ATOM 2546 O O . GLU A 1 325 ? 2.932 47.688 8.32 1 91.94 325 GLU A O 1
ATOM 2551 N N . LEU A 1 326 ? 1.344 46.562 9.312 1 91.31 326 LEU A N 1
ATOM 2552 C CA . LEU A 1 326 ? 2.25 45.5 9.758 1 91.31 326 LEU A CA 1
ATOM 2553 C C . LEU A 1 326 ? 2.369 44.406 8.711 1 91.31 326 LEU A C 1
ATOM 2555 O O . LEU A 1 326 ? 1.361 43.875 8.258 1 91.31 326 LEU A O 1
ATOM 2559 N N . TRP A 1 327 ? 3.545 44.094 8.422 1 91.81 327 TRP A N 1
ATOM 2560 C CA . TRP A 1 327 ? 3.846 43.188 7.324 1 91.81 327 TRP A CA 1
ATOM 2561 C C . TRP A 1 327 ? 3.262 41.812 7.598 1 91.81 327 TRP A C 1
ATOM 2563 O O . TRP A 1 327 ? 2.729 41.156 6.691 1 91.81 327 TRP A O 1
ATOM 2573 N N . GLU A 1 328 ? 3.387 41.25 8.812 1 94 328 GLU A N 1
ATOM 2574 C CA . GLU A 1 328 ? 2.92 39.906 9.156 1 94 328 GLU A CA 1
ATOM 2575 C C . GLU A 1 328 ? 1.41 39.781 8.969 1 94 328 GLU A C 1
ATOM 2577 O O . GLU A 1 328 ? 0.912 38.719 8.578 1 94 328 GLU A O 1
ATOM 2582 N N . TYR A 1 329 ? 0.648 40.844 9.242 1 95.69 329 TYR A N 1
ATOM 2583 C CA . TYR A 1 329 ? -0.799 40.781 9.062 1 95.69 329 TYR A CA 1
ATOM 2584 C C . TYR A 1 329 ? -1.171 40.844 7.59 1 95.69 329 TYR A C 1
ATOM 2586 O O . TYR A 1 329 ? -2.121 40.188 7.156 1 95.69 329 TYR A O 1
ATOM 2594 N N . GLN A 1 330 ? -0.426 41.688 6.789 1 93.69 330 GLN A N 1
ATOM 2595 C CA . GLN A 1 330 ? -0.667 41.719 5.352 1 93.69 330 GLN A CA 1
ATOM 2596 C C . GLN A 1 330 ? -0.478 40.344 4.73 1 93.69 330 GLN A C 1
ATOM 2598 O O . GLN A 1 330 ? -1.329 39.875 3.971 1 93.69 330 GLN A O 1
ATOM 2603 N N . LEU A 1 331 ? 0.597 39.719 5.117 1 94.38 331 LEU A N 1
ATOM 2604 C CA . LEU A 1 331 ? 0.907 38.375 4.594 1 94.38 331 LEU A CA 1
ATOM 2605 C C . LEU A 1 331 ? -0.125 37.375 5.059 1 94.38 331 LEU A C 1
ATOM 2607 O O . LEU A 1 331 ? -0.555 36.5 4.277 1 94.38 331 LEU A O 1
ATOM 2611 N N . ALA A 1 332 ? -0.469 37.438 6.332 1 97 332 ALA A N 1
ATOM 2612 C CA . ALA A 1 332 ? -1.423 36.5 6.898 1 97 332 ALA A CA 1
ATOM 2613 C C . ALA A 1 332 ? -2.771 36.594 6.191 1 97 332 ALA A C 1
ATOM 2615 O O . ALA A 1 332 ? -3.385 35.562 5.875 1 97 332 ALA A O 1
ATOM 2616 N N . VAL A 1 333 ? -3.242 37.812 5.973 1 96.06 333 VAL A N 1
ATOM 2617 C CA . VAL A 1 333 ? -4.523 38 5.305 1 96.06 333 VAL A CA 1
ATOM 2618 C C . VAL A 1 333 ? -4.441 37.5 3.863 1 96.06 333 VAL A C 1
ATOM 2620 O O . VAL A 1 333 ? -5.324 36.781 3.396 1 96.06 333 VAL A O 1
ATOM 2623 N N . GLY A 1 334 ? -3.391 37.969 3.152 1 93.69 334 GLY A N 1
ATOM 2624 C CA . GLY A 1 334 ? -3.201 37.5 1.785 1 93.69 334 GLY A CA 1
ATOM 2625 C C . GLY A 1 334 ? -3.135 36 1.67 1 93.69 334 GLY A C 1
ATOM 2626 O O . GLY A 1 334 ? -3.764 35.406 0.789 1 93.69 334 GLY A O 1
ATOM 2627 N N . GLN A 1 335 ? -2.385 35.375 2.541 1 95.31 335 GLN A N 1
ATOM 2628 C CA . GLN A 1 335 ? -2.223 33.906 2.506 1 95.31 335 GLN A CA 1
ATOM 2629 C C . GLN A 1 335 ? -3.525 33.188 2.863 1 95.31 335 GLN A C 1
ATOM 2631 O O . GLN A 1 335 ? -3.822 32.125 2.326 1 95.31 335 GLN A O 1
ATOM 2636 N N . THR A 1 336 ? -4.262 33.75 3.83 1 96.44 336 THR A N 1
ATOM 2637 C CA . THR A 1 336 ? -5.551 33.156 4.188 1 96.44 336 THR A CA 1
ATOM 2638 C C . THR A 1 336 ? -6.484 33.125 2.982 1 96.44 336 THR A C 1
ATOM 2640 O O . THR A 1 336 ? -7.141 32.125 2.715 1 96.44 336 THR A O 1
ATOM 2643 N N . LYS A 1 337 ? -6.516 34.25 2.256 1 94.38 337 LYS A N 1
ATOM 2644 C CA . LYS A 1 337 ? -7.34 34.312 1.053 1 94.38 337 LYS A CA 1
ATOM 2645 C C . LYS A 1 337 ? -6.922 33.25 0.045 1 94.38 337 LYS A C 1
ATOM 2647 O O . LYS A 1 337 ? -7.77 32.531 -0.497 1 94.38 337 LYS A O 1
ATOM 2652 N N . TYR A 1 338 ? -5.684 33.156 -0.121 1 94.62 338 TYR A N 1
ATOM 2653 C CA . TYR A 1 338 ? -5.176 32.188 -1.088 1 94.62 338 TYR A CA 1
ATOM 2654 C C . TYR A 1 338 ? -5.449 30.766 -0.627 1 94.62 338 TYR A C 1
ATOM 2656 O O . TYR A 1 338 ? -5.715 29.891 -1.446 1 94.62 338 TYR A O 1
ATOM 2664 N N . CYS A 1 339 ? -5.383 30.5 0.657 1 96.25 339 CYS A N 1
ATOM 2665 C CA . CYS A 1 339 ? -5.691 29.172 1.19 1 96.25 339 CYS A CA 1
ATOM 2666 C C . CYS A 1 339 ? -7.133 28.781 0.883 1 96.25 339 CYS A C 1
ATOM 2668 O O . CYS A 1 339 ? -7.418 27.625 0.585 1 96.25 339 CYS A O 1
ATOM 2670 N N . PHE A 1 340 ? -8.023 29.766 0.986 1 96.5 340 PHE A N 1
ATOM 2671 C CA . PHE A 1 340 ? -9.414 29.484 0.649 1 96.5 340 PHE A CA 1
ATOM 2672 C C . PHE A 1 340 ? -9.555 29.141 -0.831 1 96.5 340 PHE A C 1
ATOM 2674 O O . PHE A 1 340 ? -10.375 28.297 -1.206 1 96.5 340 PHE A O 1
ATOM 2681 N N . ALA A 1 341 ? -8.773 29.828 -1.653 1 94 341 ALA A N 1
ATOM 2682 C CA . ALA A 1 341 ? -8.789 29.516 -3.082 1 94 341 ALA A CA 1
ATOM 2683 C C . ALA A 1 341 ? -8.305 28.094 -3.348 1 94 341 ALA A C 1
ATOM 2685 O O . ALA A 1 341 ? -8.93 27.344 -4.102 1 94 341 ALA A O 1
ATOM 2686 N N . GLU A 1 342 ? -7.215 27.734 -2.73 1 94.38 342 GLU A N 1
ATOM 2687 C CA . GLU A 1 342 ? -6.645 26.391 -2.9 1 94.38 342 GLU A CA 1
ATOM 2688 C C . GLU A 1 342 ? -7.594 25.312 -2.375 1 94.38 342 GLU A C 1
ATOM 2690 O O . GLU A 1 342 ? -7.676 24.234 -2.939 1 94.38 342 GLU A O 1
ATOM 2695 N N . GLU A 1 343 ? -8.211 25.625 -1.284 1 94.81 343 GLU A N 1
ATOM 2696 C CA . GLU A 1 343 ? -9.164 24.672 -0.72 1 94.81 343 GLU A CA 1
ATOM 2697 C C . GLU A 1 343 ? -10.305 24.391 -1.694 1 94.81 343 GLU A C 1
ATOM 2699 O O . GLU A 1 343 ? -10.727 23.234 -1.852 1 94.81 343 GLU A O 1
ATOM 2704 N N . ARG A 1 344 ? -10.797 25.375 -2.326 1 93.12 344 ARG A N 1
ATOM 2705 C CA . ARG A 1 344 ? -11.883 25.234 -3.287 1 93.12 344 ARG A CA 1
ATOM 2706 C C . ARG A 1 344 ? -11.461 24.359 -4.465 1 93.12 344 ARG A C 1
ATOM 2708 O O . ARG A 1 344 ? -12.258 23.547 -4.961 1 93.12 344 ARG A O 1
ATOM 2715 N N . LEU A 1 345 ? -10.258 24.562 -4.855 1 92.19 345 LEU A N 1
ATOM 2716 C CA . LEU A 1 345 ? -9.75 23.844 -6.02 1 92.19 345 LEU A CA 1
ATOM 2717 C C . LEU A 1 345 ? -9.258 22.453 -5.625 1 92.19 345 LEU A C 1
ATOM 2719 O O . LEU A 1 345 ? -9.133 21.562 -6.473 1 92.19 345 LEU A O 1
ATOM 2723 N N . ASN A 1 346 ? -8.945 22.266 -4.348 1 91.81 346 ASN A N 1
ATOM 2724 C CA . ASN A 1 346 ? -8.523 21 -3.762 1 91.81 346 ASN A CA 1
ATOM 2725 C C . ASN A 1 346 ? -7.297 20.422 -4.473 1 91.81 346 ASN A C 1
ATOM 2727 O O . ASN A 1 346 ? -7.234 19.234 -4.746 1 91.81 346 ASN A O 1
ATOM 2731 N N . ARG A 1 347 ? -6.398 21.297 -4.941 1 90.88 347 ARG A N 1
ATOM 2732 C CA . ARG A 1 347 ? -5.176 20.891 -5.621 1 90.88 347 ARG A CA 1
ATOM 2733 C C . ARG A 1 347 ? -4.133 20.406 -4.621 1 90.88 347 ARG A C 1
ATOM 2735 O O . ARG A 1 347 ? -3.404 19.453 -4.891 1 90.88 347 ARG A O 1
ATOM 2742 N N . LEU A 1 348 ? -4.047 21.141 -3.49 1 93.62 348 LEU A N 1
ATOM 2743 C CA . LEU A 1 348 ? -3.102 20.844 -2.418 1 93.62 348 LEU A CA 1
ATOM 2744 C C . LEU A 1 348 ? -3.83 20.625 -1.1 1 93.62 348 LEU A C 1
ATOM 2746 O O . LEU A 1 348 ? -4.43 21.547 -0.546 1 93.62 348 LEU A O 1
ATOM 2750 N N . LYS A 1 349 ? -3.682 19.375 -0.657 1 93.5 349 LYS A N 1
ATOM 2751 C CA . LYS A 1 349 ? -4.305 19.094 0.631 1 93.5 349 LYS A CA 1
ATOM 2752 C C . LYS A 1 349 ? -3.551 19.766 1.771 1 93.5 349 LYS A C 1
ATOM 2754 O O . LYS A 1 349 ? -2.32 19.859 1.741 1 93.5 349 LYS A O 1
ATOM 2759 N N . CYS A 1 350 ? -4.199 20.281 2.748 1 93.19 350 CYS A N 1
ATOM 2760 C CA . CYS A 1 350 ? -3.686 20.891 3.971 1 93.19 350 CYS A CA 1
ATOM 2761 C C . CYS A 1 350 ? -2.855 22.125 3.658 1 93.19 350 CYS A C 1
ATOM 2763 O O . CYS A 1 350 ? -1.96 22.484 4.426 1 93.19 350 CYS A O 1
ATOM 2765 N N . TYR A 1 351 ? -3.096 22.812 2.523 1 95.31 351 TYR A N 1
ATOM 2766 C CA . TYR A 1 351 ? -2.352 24 2.133 1 95.31 351 TYR A CA 1
ATOM 2767 C C . TYR A 1 351 ? -2.506 25.109 3.172 1 95.31 351 TYR A C 1
ATOM 2769 O O . TYR A 1 351 ? -1.663 26 3.268 1 95.31 351 TYR A O 1
ATOM 2777 N N . TYR A 1 352 ? -3.6 25.062 3.934 1 96.06 352 TYR A N 1
ATOM 2778 C CA . TYR A 1 352 ? -3.871 26.094 4.938 1 96.06 352 TYR A CA 1
ATOM 2779 C C . TYR A 1 352 ? -2.775 26.125 5.996 1 96.06 352 TYR A C 1
ATOM 2781 O O . TYR A 1 352 ? -2.604 27.125 6.688 1 96.06 352 TYR A O 1
ATOM 2789 N N . LEU A 1 353 ? -1.986 25.062 6.105 1 95.69 353 LEU A N 1
ATOM 2790 C CA . LEU A 1 353 ? -0.883 25.047 7.059 1 95.69 353 LEU A CA 1
ATOM 2791 C C . LEU A 1 353 ? 0.222 26 6.637 1 95.69 353 LEU A C 1
ATOM 2793 O O . LEU A 1 353 ? 1.069 26.375 7.453 1 95.69 353 LEU A O 1
ATOM 2797 N N . SER A 1 354 ? 0.266 26.453 5.422 1 95.44 354 SER A N 1
ATOM 2798 C CA . SER A 1 354 ? 1.29 27.359 4.918 1 95.44 354 SER A CA 1
ATOM 2799 C C . SER A 1 354 ? 1.121 28.766 5.504 1 95.44 354 SER A C 1
ATOM 2801 O O . SER A 1 354 ? 2.021 29.594 5.398 1 95.44 354 SER A O 1
ATOM 2803 N N . LEU A 1 355 ? -0.055 29.016 6.062 1 97.25 355 LEU A N 1
ATOM 2804 C CA . LEU A 1 355 ? -0.323 30.328 6.617 1 97.25 355 LEU A CA 1
ATOM 2805 C C . LEU A 1 355 ? 0.811 30.781 7.535 1 97.25 355 LEU A C 1
ATOM 2807 O O . LEU A 1 355 ? 1.347 31.875 7.379 1 97.25 355 LEU A O 1
ATOM 2811 N N . ILE A 1 356 ? 1.194 29.922 8.43 1 97.44 356 ILE A N 1
ATOM 2812 C CA . ILE A 1 356 ? 2.131 30.312 9.469 1 97.44 356 ILE A CA 1
ATOM 2813 C C . ILE A 1 356 ? 3.535 30.453 8.883 1 97.44 356 ILE A C 1
ATOM 2815 O O . ILE A 1 356 ? 4.324 31.281 9.328 1 97.44 356 ILE A O 1
ATOM 2819 N N . THR A 1 357 ? 3.863 29.641 7.906 1 95.56 357 THR A N 1
ATOM 2820 C CA . THR A 1 357 ? 5.18 29.734 7.281 1 95.56 357 THR A CA 1
ATOM 2821 C C . THR A 1 357 ? 5.312 31.031 6.492 1 95.56 357 THR A C 1
ATOM 2823 O O . THR A 1 357 ? 6.398 31.625 6.426 1 95.56 357 THR A O 1
ATOM 2826 N N . VAL A 1 358 ? 4.254 31.484 5.914 1 94.62 358 VAL A N 1
ATOM 2827 C CA . VAL A 1 358 ? 4.258 32.688 5.117 1 94.62 358 VAL A CA 1
ATOM 2828 C C . VAL A 1 358 ? 4.176 33.906 6.035 1 94.62 358 VAL A C 1
ATOM 2830 O O . VAL A 1 358 ? 4.934 34.875 5.875 1 94.62 358 VAL A O 1
ATOM 2833 N N . ALA A 1 359 ? 3.225 33.875 7.008 1 96.12 359 ALA A N 1
ATOM 2834 C CA . ALA A 1 359 ? 3.035 35 7.922 1 96.12 359 ALA A CA 1
ATOM 2835 C C . ALA A 1 359 ? 4.242 35.188 8.844 1 96.12 359 ALA A C 1
ATOM 2837 O O . ALA A 1 359 ? 4.547 36.281 9.281 1 96.12 359 ALA A O 1
ATOM 2838 N N . GLY A 1 360 ? 4.863 34.062 9.234 1 95.31 360 GLY A N 1
ATOM 2839 C CA . GLY A 1 360 ? 6.156 34.094 9.898 1 95.31 360 GLY A CA 1
ATOM 2840 C C . GLY A 1 360 ? 6.055 34.125 11.406 1 95.31 360 GLY A C 1
ATOM 2841 O O . GLY A 1 360 ? 4.961 34.031 11.961 1 95.31 360 GLY A O 1
ATOM 2842 N N . VAL A 1 361 ? 7.207 34.344 12.078 1 96.5 361 VAL A N 1
ATOM 2843 C CA . VAL A 1 361 ? 7.371 34.219 13.523 1 96.5 361 VAL A CA 1
ATOM 2844 C C . VAL A 1 361 ? 6.672 35.406 14.211 1 96.5 361 VAL A C 1
ATOM 2846 O O . VAL A 1 361 ? 6.117 35.25 15.297 1 96.5 361 VAL A O 1
ATOM 2849 N N . ASP A 1 362 ? 6.684 36.531 13.617 1 96.25 362 ASP A N 1
ATOM 2850 C CA . ASP A 1 362 ? 6.047 37.688 14.211 1 96.25 362 ASP A CA 1
ATOM 2851 C C . ASP A 1 362 ? 4.543 37.469 14.375 1 96.25 362 ASP A C 1
ATOM 2853 O O . ASP A 1 362 ? 3.975 37.844 15.414 1 96.25 362 ASP A O 1
ATOM 2857 N N . PHE A 1 363 ? 3.977 36.969 13.375 1 97.25 363 PHE A N 1
ATOM 2858 C CA . PHE A 1 363 ? 2.555 36.656 13.477 1 97.25 363 PHE A CA 1
ATOM 2859 C C . PHE A 1 363 ? 2.285 35.688 14.609 1 97.25 363 PHE A C 1
ATOM 2861 O O . PHE A 1 363 ? 1.332 35.844 15.375 1 97.25 363 PHE A O 1
ATOM 2868 N N . ALA A 1 364 ? 3.104 34.625 14.688 1 97.5 364 ALA A N 1
ATOM 2869 C CA . ALA A 1 364 ? 2.953 33.625 15.742 1 97.5 364 ALA A CA 1
ATOM 2870 C C . ALA A 1 364 ? 3.055 34.281 17.125 1 97.5 364 ALA A C 1
ATOM 2872 O O . ALA A 1 364 ? 2.32 33.906 18.047 1 97.5 364 ALA A O 1
ATOM 2873 N N . THR A 1 365 ? 3.955 35.188 17.266 1 96.31 365 THR A N 1
ATOM 2874 C CA . THR A 1 365 ? 4.141 35.906 18.531 1 96.31 365 THR A CA 1
ATOM 2875 C C . THR A 1 365 ? 2.895 36.719 18.891 1 96.31 365 THR A C 1
ATOM 2877 O O . THR A 1 365 ? 2.463 36.719 20.047 1 96.31 365 THR A O 1
ATOM 2880 N N . ARG A 1 366 ? 2.314 37.344 17.922 1 95.62 366 ARG A N 1
ATOM 2881 C CA . ARG A 1 366 ? 1.113 38.125 18.141 1 95.62 366 ARG A CA 1
ATOM 2882 C C . ARG A 1 366 ? -0.082 37.25 18.469 1 95.62 366 ARG A C 1
ATOM 2884 O O . ARG A 1 366 ? -0.958 37.656 19.25 1 95.62 366 ARG A O 1
ATOM 2891 N N . LEU A 1 367 ? -0.117 36.125 17.859 1 97.31 367 LEU A N 1
ATOM 2892 C CA . LEU A 1 367 ? -1.169 35.156 18.172 1 97.31 367 LEU A CA 1
ATOM 2893 C C . LEU A 1 367 ? -1.036 34.656 19.609 1 97.31 367 LEU A C 1
ATOM 2895 O O . LEU A 1 367 ? -2.035 34.531 20.312 1 97.31 367 LEU A O 1
ATOM 2899 N N . ARG A 1 368 ? 0.163 34.375 20.016 1 95.5 368 ARG A N 1
ATOM 2900 C CA . ARG A 1 368 ? 0.425 33.969 21.391 1 95.5 368 ARG A CA 1
ATOM 2901 C C . ARG A 1 368 ? -0.023 35.031 22.391 1 95.5 368 ARG A C 1
ATOM 2903 O O . ARG A 1 368 ? -0.519 34.688 23.469 1 95.5 368 ARG A O 1
ATOM 2910 N N . ALA A 1 369 ? 0.151 36.219 22 1 93.75 369 ALA A N 1
ATOM 2911 C CA . ALA A 1 369 ? -0.254 37.344 22.828 1 93.75 369 ALA A CA 1
ATOM 2912 C C . ALA A 1 369 ? -1.761 37.562 22.75 1 93.75 369 ALA A C 1
ATOM 2914 O O . ALA A 1 369 ? -2.295 38.469 23.422 1 93.75 369 ALA A O 1
ATOM 2915 N N . ARG A 1 370 ? -2.465 36.844 21.953 1 94.81 370 ARG A N 1
ATOM 2916 C CA . ARG A 1 370 ? -3.912 36.906 21.781 1 94.81 370 ARG A CA 1
ATOM 2917 C C . ARG A 1 370 ? -4.328 38.281 21.266 1 94.81 370 ARG A C 1
ATOM 2919 O O . ARG A 1 370 ? -5.328 38.844 21.719 1 94.81 370 ARG A O 1
ATOM 2926 N N . GLU A 1 371 ? -3.492 38.812 20.391 1 94.56 371 GLU A N 1
ATOM 2927 C CA . GLU A 1 371 ? -3.883 40.062 19.766 1 94.56 371 GLU A CA 1
ATOM 2928 C C . GLU A 1 371 ? -5.164 39.906 18.953 1 94.56 371 GLU A C 1
ATOM 2930 O O . GLU A 1 371 ? -5.328 38.906 18.234 1 94.56 371 GLU A O 1
ATOM 2935 N N . PRO A 1 372 ? -6.074 40.844 19.031 1 95.62 372 PRO A N 1
ATOM 2936 C CA . PRO A 1 372 ? -7.387 40.719 18.406 1 95.62 372 PRO A CA 1
ATOM 2937 C C . PRO A 1 372 ? -7.293 40.438 16.906 1 95.62 372 PRO A C 1
ATOM 2939 O O . PRO A 1 372 ? -7.988 39.562 16.391 1 95.62 372 PRO A O 1
ATOM 2942 N N . MET A 1 373 ? -6.402 41.156 16.188 1 96.81 373 MET A N 1
ATOM 2943 C CA . MET A 1 373 ? -6.309 40.969 14.742 1 96.81 373 MET A CA 1
ATOM 2944 C C . MET A 1 373 ? -5.805 39.562 14.398 1 96.81 373 MET A C 1
ATOM 2946 O O . MET A 1 373 ? -6.285 38.938 13.453 1 96.81 373 MET A O 1
ATOM 2950 N N . ALA A 1 374 ? -4.809 39.094 15.141 1 97.56 374 ALA A N 1
ATOM 2951 C CA . ALA A 1 374 ? -4.293 37.75 14.938 1 97.56 374 ALA A CA 1
ATOM 2952 C C . ALA A 1 374 ? -5.379 36.688 15.18 1 97.56 374 ALA A C 1
ATOM 2954 O O . ALA A 1 374 ? -5.535 35.75 14.391 1 97.56 374 ALA A O 1
ATOM 2955 N N . LEU A 1 375 ? -6.133 36.875 16.234 1 98 375 LEU A N 1
ATOM 2956 C CA . LEU A 1 375 ? -7.223 35.969 16.562 1 98 375 LEU A CA 1
ATOM 2957 C C . LEU A 1 375 ? -8.289 35.969 15.477 1 98 375 LEU A C 1
ATOM 2959 O O . LEU A 1 375 ? -8.859 34.938 15.148 1 98 375 LEU A O 1
ATOM 2963 N N . PHE A 1 376 ? -8.547 37.156 14.977 1 98.5 376 PHE A N 1
ATOM 2964 C CA . PHE A 1 376 ? -9.555 37.312 13.93 1 98.5 376 PHE A CA 1
ATOM 2965 C C . PHE A 1 376 ? -9.133 36.562 12.672 1 98.5 376 PHE A C 1
ATOM 2967 O O . PHE A 1 376 ? -9.953 35.875 12.047 1 98.5 376 PHE A O 1
ATOM 2974 N N . ILE A 1 377 ? -7.875 36.625 12.25 1 98.44 377 ILE A N 1
ATOM 2975 C CA . ILE A 1 377 ? -7.359 35.906 11.086 1 98.44 377 ILE A CA 1
ATOM 2976 C C . ILE A 1 377 ? -7.445 34.406 11.312 1 98.44 377 ILE A C 1
ATOM 2978 O O . ILE A 1 377 ? -7.898 33.656 10.438 1 98.44 377 ILE A O 1
ATOM 2982 N N . ILE A 1 378 ? -7.078 33.938 12.484 1 98.5 378 ILE A N 1
ATOM 2983 C CA . ILE A 1 378 ? -7.07 32.531 12.812 1 98.5 378 ILE A CA 1
ATOM 2984 C C . ILE A 1 378 ? -8.5 31.984 12.844 1 98.5 378 ILE A C 1
ATOM 2986 O O . ILE A 1 378 ? -8.75 30.828 12.523 1 98.5 378 ILE A O 1
ATOM 2990 N N . MET A 1 379 ? -9.398 32.844 13.227 1 98.31 379 MET A N 1
ATOM 2991 C CA . MET A 1 379 ? -10.797 32.438 13.203 1 98.31 379 MET A CA 1
ATOM 2992 C C . MET A 1 379 ? -11.219 32 11.805 1 98.31 379 MET A C 1
ATOM 2994 O O . MET A 1 379 ? -11.914 31.016 11.633 1 98.31 379 MET A O 1
ATOM 2998 N N . TYR A 1 380 ? -10.82 32.781 10.734 1 98.5 380 TYR A N 1
ATOM 2999 C CA . TYR A 1 380 ? -11.086 32.406 9.352 1 98.5 380 TYR A CA 1
ATOM 3000 C C . TYR A 1 380 ? -10.344 31.141 8.977 1 98.5 380 TYR A C 1
ATOM 3002 O O . TYR A 1 380 ? -10.898 30.266 8.312 1 98.5 380 TYR A O 1
ATOM 3010 N N . TRP A 1 381 ? -9.125 31.094 9.383 1 98.12 381 TRP A N 1
ATOM 3011 C CA . TRP A 1 381 ? -8.289 29.922 9.133 1 98.12 381 TRP A CA 1
ATOM 3012 C C . TRP A 1 381 ? -8.914 28.672 9.734 1 98.12 381 TRP A C 1
ATOM 3014 O O . TRP A 1 381 ? -8.844 27.594 9.148 1 98.12 381 TRP A O 1
ATOM 3024 N N . ALA A 1 382 ? -9.531 28.812 10.891 1 97.5 382 ALA A N 1
ATOM 3025 C CA . ALA A 1 382 ? -10.164 27.703 11.602 1 97.5 382 ALA A CA 1
ATOM 3026 C C . ALA A 1 382 ? -11.312 27.109 10.789 1 97.5 382 ALA A C 1
ATOM 3028 O O . ALA A 1 382 ? -11.625 25.922 10.922 1 97.5 382 ALA A O 1
ATOM 3029 N N . VAL A 1 383 ? -11.938 27.906 9.984 1 97.75 383 VAL A N 1
ATOM 3030 C CA . VAL A 1 383 ? -12.992 27.406 9.102 1 97.75 383 VAL A CA 1
ATOM 3031 C C . VAL A 1 383 ? -12.414 26.391 8.125 1 97.75 383 VAL A C 1
ATOM 3033 O O . VAL A 1 383 ? -13.023 25.344 7.863 1 97.75 383 VAL A O 1
ATOM 3036 N N . LEU A 1 384 ? -11.219 26.734 7.594 1 97 384 LEU A N 1
ATOM 3037 C CA . LEU A 1 384 ? -10.547 25.812 6.691 1 97 384 LEU A CA 1
ATOM 3038 C C . LEU A 1 384 ? -10.203 24.5 7.406 1 97 384 LEU A C 1
ATOM 3040 O O . LEU A 1 384 ? -10.359 23.422 6.844 1 97 384 LEU A O 1
ATOM 3044 N N . LEU A 1 385 ? -9.758 24.641 8.602 1 94.94 385 LEU A N 1
ATOM 3045 C CA . LEU A 1 385 ? -9.43 23.469 9.406 1 94.94 385 LEU A CA 1
ATOM 3046 C C . LEU A 1 385 ? -10.664 22.609 9.656 1 94.94 385 LEU A C 1
ATOM 3048 O O . LEU A 1 385 ? -10.586 21.375 9.625 1 94.94 385 LEU A O 1
ATOM 3052 N N . HIS A 1 386 ? -11.758 23.234 9.953 1 94.56 386 HIS A N 1
ATOM 3053 C CA . HIS A 1 386 ? -13.023 22.547 10.172 1 94.56 386 HIS A CA 1
ATOM 3054 C C . HIS A 1 386 ? -13.461 21.781 8.922 1 94.56 386 HIS A C 1
ATOM 3056 O O . HIS A 1 386 ? -13.828 20.609 9 1 94.56 386 HIS A O 1
ATOM 3062 N N . ARG A 1 387 ? -13.367 22.438 7.781 1 93.94 387 ARG A N 1
ATOM 3063 C CA . ARG A 1 387 ? -13.789 21.844 6.516 1 93.94 387 ARG A CA 1
ATOM 3064 C C . ARG A 1 387 ? -12.875 20.672 6.125 1 93.94 387 ARG A C 1
ATOM 3066 O O . ARG A 1 387 ? -13.32 19.719 5.496 1 93.94 387 ARG A O 1
ATOM 3073 N N . ALA A 1 388 ? -11.648 20.75 6.52 1 92.56 388 ALA A N 1
ATOM 3074 C CA . ALA A 1 388 ? -10.664 19.719 6.184 1 92.56 388 ALA A CA 1
ATOM 3075 C C . ALA A 1 388 ? -10.992 18.406 6.867 1 92.56 388 ALA A C 1
ATOM 3077 O O . ALA A 1 388 ? -10.539 17.344 6.43 1 92.56 388 ALA A O 1
ATOM 3078 N N . ASN A 1 389 ? -11.805 18.391 7.855 1 88.69 389 ASN A N 1
ATOM 3079 C CA . ASN A 1 389 ? -12.125 17.188 8.617 1 88.69 389 ASN A CA 1
ATOM 3080 C C . ASN A 1 389 ? -13.031 16.25 7.832 1 88.69 389 ASN A C 1
ATOM 3082 O O . ASN A 1 389 ? -13.273 15.117 8.25 1 88.69 389 ASN A O 1
ATOM 3086 N N . ASP A 1 390 ? -13.453 16.641 6.73 1 87.25 390 ASP A N 1
ATOM 3087 C CA . ASP A 1 390 ? -14.203 15.758 5.84 1 87.25 390 ASP A CA 1
ATOM 3088 C C . ASP A 1 390 ? -13.305 14.664 5.262 1 87.25 390 ASP A C 1
ATOM 3090 O O . ASP A 1 390 ? -13.789 13.609 4.852 1 87.25 390 ASP A O 1
ATOM 3094 N N . ASP A 1 391 ? -12.094 14.969 5.184 1 89 391 ASP A N 1
ATOM 3095 C CA . ASP A 1 391 ? -11.109 13.984 4.762 1 89 391 ASP A CA 1
ATOM 3096 C C . ASP A 1 391 ? -10.695 13.086 5.926 1 89 391 ASP A C 1
ATOM 3098 O O . ASP A 1 391 ? -10.164 13.57 6.926 1 89 391 ASP A O 1
ATOM 3102 N N . PRO A 1 392 ? -10.797 11.797 5.746 1 86.62 392 PRO A N 1
ATOM 3103 C CA . PRO A 1 392 ? -10.469 10.883 6.848 1 86.62 392 PRO A CA 1
ATOM 3104 C C . PRO A 1 392 ? -8.977 10.883 7.188 1 86.62 392 PRO A C 1
ATOM 3106 O O . PRO A 1 392 ? -8.594 10.508 8.297 1 86.62 392 PRO A O 1
ATOM 3109 N N . MET A 1 393 ? -8.188 11.352 6.344 1 87.31 393 MET A N 1
ATOM 3110 C CA . MET A 1 393 ? -6.746 11.336 6.582 1 87.31 393 MET A CA 1
ATOM 3111 C C . MET A 1 393 ? -6.316 12.539 7.41 1 87.31 393 MET A C 1
ATOM 3113 O O . MET A 1 393 ? -5.18 12.602 7.883 1 87.31 393 MET A O 1
ATOM 3117 N N . VAL A 1 394 ? -7.246 13.43 7.629 1 89.38 394 VAL A N 1
ATOM 3118 C CA . VAL A 1 394 ? -6.973 14.586 8.477 1 89.38 394 VAL A CA 1
ATOM 3119 C C . VAL A 1 394 ? -7.488 14.328 9.891 1 89.38 394 VAL A C 1
ATOM 3121 O O . VAL A 1 394 ? -8.117 15.195 10.5 1 89.38 394 VAL A O 1
ATOM 3124 N N . TRP A 1 395 ? -7.23 13.148 10.367 1 87.75 395 TRP A N 1
ATOM 3125 C CA . TRP A 1 395 ? -7.75 12.742 11.672 1 87.75 395 TRP A CA 1
ATOM 3126 C C . TRP A 1 395 ? -7.031 13.484 12.797 1 87.75 395 TRP A C 1
ATOM 3128 O O . TRP A 1 395 ? -7.527 13.555 13.922 1 87.75 395 TRP A O 1
ATOM 3138 N N . TRP A 1 396 ? -5.926 14.062 12.547 1 83.75 396 TRP A N 1
ATOM 3139 C CA . TRP A 1 396 ? -5.125 14.742 13.562 1 83.75 396 TRP A CA 1
ATOM 3140 C C . TRP A 1 396 ? -5.82 16.016 14.039 1 83.75 396 TRP A C 1
ATOM 3142 O O . TRP A 1 396 ? -5.465 16.562 15.086 1 83.75 396 TRP A O 1
ATOM 3152 N N . SER A 1 397 ? -6.777 16.438 13.258 1 80.62 397 SER A N 1
ATOM 3153 C CA . SER A 1 397 ? -7.473 17.672 13.633 1 80.62 397 SER A CA 1
ATOM 3154 C C . SER A 1 397 ? -8.789 17.359 14.344 1 80.62 397 SER A C 1
ATOM 3156 O O . SER A 1 397 ? -9.602 18.266 14.562 1 80.62 397 SER A O 1
ATOM 3158 N N . THR A 1 398 ? -9.008 16.125 14.578 1 74.94 398 THR A N 1
ATOM 3159 C CA . THR A 1 398 ? -10.227 15.773 15.289 1 74.94 398 THR A CA 1
ATOM 3160 C C . THR A 1 398 ? -10.078 16.016 16.781 1 74.94 398 THR A C 1
ATOM 3162 O O . THR A 1 398 ? -9.016 15.758 17.359 1 74.94 398 THR A O 1
ATOM 3165 N N . ALA A 1 399 ? -10.969 16.781 17.266 1 61.31 399 ALA A N 1
ATOM 3166 C CA . ALA A 1 399 ? -10.953 17.141 18.688 1 61.31 399 ALA A CA 1
ATOM 3167 C C . ALA A 1 399 ? -11.227 15.922 19.562 1 61.31 399 ALA A C 1
ATOM 3169 O O . ALA A 1 399 ? -12.242 15.25 19.406 1 61.31 399 ALA A O 1
ATOM 3170 N N . TRP A 1 400 ? -10.227 15.391 20.203 1 57.19 400 TRP A N 1
ATOM 3171 C CA . TRP A 1 400 ? -10.312 14.195 21.047 1 57.19 400 TRP A CA 1
ATOM 3172 C C . TRP A 1 400 ? -11.461 14.305 22.047 1 57.19 400 TRP A C 1
ATOM 3174 O O . TRP A 1 400 ? -12.109 13.305 22.359 1 57.19 400 TRP A O 1
ATOM 3184 N N . MET A 1 401 ? -11.43 15.516 22.469 1 49.56 401 MET A N 1
ATOM 3185 C CA . MET A 1 401 ? -12.344 15.664 23.594 1 49.56 401 MET A CA 1
ATOM 3186 C C . MET A 1 401 ? -13.773 15.906 23.109 1 49.56 401 MET A C 1
ATOM 3188 O O . MET A 1 401 ? -14.734 15.5 23.781 1 49.56 401 MET A O 1
ATOM 3192 N N . SER A 1 402 ? -13.742 16.609 22.062 1 56.38 402 SER A N 1
ATOM 3193 C CA . SER A 1 402 ? -15.078 17.031 21.656 1 56.38 402 SER A CA 1
ATOM 3194 C C . SER A 1 402 ? -15.539 16.297 20.422 1 56.38 402 SER A C 1
ATOM 3196 O O . SER A 1 402 ? -14.719 15.82 19.625 1 56.38 402 SER A O 1
ATOM 3198 N N . LYS A 1 403 ? -16.688 15.547 20.547 1 63.44 403 LYS A N 1
ATOM 3199 C CA . LYS A 1 403 ? -17.391 15 19.406 1 63.44 403 LYS A CA 1
ATOM 3200 C C . LYS A 1 403 ? -17.453 16 18.25 1 63.44 403 LYS A C 1
ATOM 3202 O O . LYS A 1 403 ? -18.438 16.078 17.531 1 63.44 403 LYS A O 1
ATOM 3207 N N . SER A 1 404 ? -16.344 17.062 18.328 1 78.81 404 SER A N 1
ATOM 3208 C CA . SER A 1 404 ? -16.328 18.047 17.25 1 78.81 404 SER A CA 1
ATOM 3209 C C . SER A 1 404 ? -14.945 18.156 16.609 1 78.81 404 SER A C 1
ATOM 3211 O O . SER A 1 404 ? -14.125 17.234 16.75 1 78.81 404 SER A O 1
ATOM 3213 N N . THR A 1 405 ? -14.695 19.234 15.812 1 87.62 405 THR A N 1
ATOM 3214 C CA . THR A 1 405 ? -13.406 19.453 15.156 1 87.62 405 THR A CA 1
ATOM 3215 C C . THR A 1 405 ? -12.625 20.562 15.852 1 87.62 405 THR A C 1
ATOM 3217 O O . THR A 1 405 ? -13.211 21.406 16.531 1 87.62 405 THR A O 1
ATOM 3220 N N . VAL A 1 406 ? -11.391 20.516 15.797 1 89.19 406 VAL A N 1
ATOM 3221 C CA . VAL A 1 406 ? -10.539 21.578 16.344 1 89.19 406 VAL A CA 1
ATOM 3222 C C . VAL A 1 406 ? -10.906 22.906 15.711 1 89.19 406 VAL A C 1
ATOM 3224 O O . VAL A 1 406 ? -10.875 23.953 16.375 1 89.19 406 VAL A O 1
ATOM 3227 N N . GLY A 1 407 ? -11.25 22.859 14.43 1 93.19 407 GLY A N 1
ATOM 3228 C CA . GLY A 1 407 ? -11.703 24.078 13.766 1 93.19 407 GLY A CA 1
ATOM 3229 C C . GLY A 1 407 ? -12.938 24.688 14.406 1 93.19 407 GLY A C 1
ATOM 3230 O O . GLY A 1 407 ? -13.008 25.891 14.609 1 93.19 407 GLY A O 1
ATOM 3231 N N . HIS A 1 408 ? -13.844 23.891 14.711 1 94.62 408 HIS A N 1
ATOM 3232 C CA . HIS A 1 408 ? -15.07 24.312 15.391 1 94.62 408 HIS A CA 1
ATOM 3233 C C . HIS A 1 408 ? -14.758 24.938 16.75 1 94.62 408 HIS A C 1
ATOM 3235 O O . HIS A 1 408 ? -15.258 26.016 17.062 1 94.62 408 HIS A O 1
ATOM 3241 N N . ASP A 1 409 ? -13.953 24.297 17.516 1 92.81 409 ASP A N 1
ATOM 3242 C CA . ASP A 1 409 ? -13.609 24.766 18.859 1 92.81 409 ASP A CA 1
ATOM 3243 C C . ASP A 1 409 ? -12.797 26.047 18.797 1 92.81 409 ASP A C 1
ATOM 3245 O O . ASP A 1 409 ? -12.945 26.922 19.672 1 92.81 409 ASP A O 1
ATOM 3249 N N . LEU A 1 410 ? -11.953 26.109 17.844 1 94.62 410 LEU A N 1
ATOM 3250 C CA . LEU A 1 410 ? -11.133 27.312 17.688 1 94.62 410 LEU A CA 1
ATOM 3251 C C . LEU A 1 410 ? -11.992 28.516 17.344 1 94.62 410 LEU A C 1
ATOM 3253 O O . LEU A 1 410 ? -11.766 29.609 17.859 1 94.62 410 LEU A O 1
ATOM 3257 N N . VAL A 1 411 ? -12.977 28.391 16.469 1 97 411 VAL A N 1
ATOM 3258 C CA . VAL A 1 411 ? -13.891 29.469 16.125 1 97 411 VAL A CA 1
ATOM 3259 C C . VAL A 1 411 ? -14.688 29.891 17.359 1 97 411 VAL A C 1
ATOM 3261 O O . VAL A 1 411 ? -14.875 31.078 17.625 1 97 411 VAL A O 1
ATOM 3264 N N . ALA A 1 412 ? -15.148 28.938 18.094 1 95.88 412 ALA A N 1
ATOM 3265 C CA . ALA A 1 412 ? -15.891 29.219 19.312 1 95.88 412 ALA A CA 1
ATOM 3266 C C . ALA A 1 412 ? -15.047 30.047 20.281 1 95.88 412 ALA A C 1
ATOM 3268 O O . ALA A 1 412 ? -15.5 31.078 20.797 1 95.88 412 ALA A O 1
ATOM 3269 N N . GLU A 1 413 ? -13.867 29.594 20.5 1 95.44 413 GLU A N 1
ATOM 3270 C CA . GLU A 1 413 ? -12.977 30.25 21.453 1 95.44 413 GLU A CA 1
ATOM 3271 C C . GLU A 1 413 ? -12.602 31.641 20.984 1 95.44 413 GLU A C 1
ATOM 3273 O O . GLU A 1 413 ? -12.688 32.594 21.75 1 95.44 413 GLU A O 1
ATOM 3278 N N . THR A 1 414 ? -12.211 31.766 19.75 1 97.19 414 THR A N 1
ATOM 3279 C CA . THR A 1 414 ? -11.734 33.062 19.234 1 97.19 414 THR A CA 1
ATOM 3280 C C . THR A 1 414 ? -12.891 34.031 19.109 1 97.19 414 THR A C 1
ATOM 3282 O O . THR A 1 414 ? -12.734 35.219 19.406 1 97.19 414 THR A O 1
ATOM 3285 N N . SER A 1 415 ? -14.039 33.656 18.641 1 97.12 415 SER A N 1
ATOM 3286 C CA . SER A 1 415 ? -15.188 34.531 18.5 1 97.12 415 SER A CA 1
ATOM 3287 C C . SER A 1 415 ? -15.617 35.094 19.859 1 97.12 415 SER A C 1
ATOM 3289 O O . SER A 1 415 ? -15.961 36.281 19.969 1 97.12 415 SER A O 1
ATOM 3291 N N . GLU A 1 416 ? -15.57 34.281 20.844 1 95.81 416 GLU A N 1
ATOM 3292 C CA . GLU A 1 416 ? -15.93 34.75 22.188 1 95.81 416 GLU A CA 1
ATOM 3293 C C . GLU A 1 416 ? -14.914 35.75 22.719 1 95.81 416 GLU A C 1
ATOM 3295 O O . GLU A 1 416 ? -15.289 36.688 23.406 1 95.81 416 GLU A O 1
ATOM 3300 N N . ALA A 1 417 ? -13.695 35.5 22.422 1 95.38 417 ALA A N 1
ATOM 3301 C CA . ALA A 1 417 ? -12.641 36.406 22.844 1 95.38 417 ALA A CA 1
ATOM 3302 C C . ALA A 1 417 ? -12.766 37.75 22.125 1 95.38 417 ALA A C 1
ATOM 3304 O O . ALA A 1 417 ? -12.438 38.781 22.703 1 95.38 417 ALA A O 1
ATOM 3305 N N . LEU A 1 418 ? -13.281 37.781 20.922 1 95.69 418 LEU A N 1
ATOM 3306 C CA . LEU A 1 418 ? -13.273 38.969 20.078 1 95.69 418 LEU A CA 1
ATOM 3307 C C . LEU A 1 418 ? -14.508 39.812 20.344 1 95.69 418 LEU A C 1
ATOM 3309 O O . LEU A 1 418 ? -14.562 40.969 19.953 1 95.69 418 LEU A O 1
ATOM 3313 N N . ILE A 1 419 ? -15.531 39.312 21.047 1 91.5 419 ILE A N 1
ATOM 3314 C CA . ILE A 1 419 ? -16.766 40.031 21.297 1 91.5 419 ILE A CA 1
ATOM 3315 C C . ILE A 1 419 ? -16.469 41.344 22.047 1 91.5 419 ILE A C 1
ATOM 3317 O O . ILE A 1 419 ? -17.141 42.344 21.844 1 91.5 419 ILE A O 1
ATOM 3321 N N . HIS A 1 420 ? -15.469 41.344 22.859 1 87.5 420 HIS A N 1
ATOM 3322 C CA . HIS A 1 420 ? -15.156 42.5 23.672 1 87.5 420 HIS A CA 1
ATOM 3323 C C . HIS A 1 420 ? -13.938 43.25 23.141 1 87.5 420 HIS A C 1
ATOM 3325 O O . HIS A 1 420 ? -13.391 44.125 23.812 1 87.5 420 HIS A O 1
ATOM 3331 N N . SER A 1 421 ? -13.602 42.938 21.953 1 91.69 421 SER A N 1
ATOM 3332 C CA . SER A 1 421 ? -12.438 43.562 21.344 1 91.69 421 SER A CA 1
ATOM 3333 C C . SER A 1 421 ? -12.844 44.688 20.391 1 91.69 421 SER A C 1
ATOM 3335 O O . SER A 1 421 ? -14.023 44.812 20.062 1 91.69 421 SER A O 1
ATOM 3337 N N . PRO A 1 422 ? -11.867 45.562 19.953 1 93.12 422 PRO A N 1
ATOM 3338 C CA . PRO A 1 422 ? -12.18 46.625 19 1 93.12 422 PRO A CA 1
ATOM 3339 C C . PRO A 1 422 ? -12.727 46.094 17.688 1 93.12 422 PRO A C 1
ATOM 3341 O O . PRO A 1 422 ? -13.359 46.844 16.938 1 93.12 422 PRO A O 1
ATOM 3344 N N . ILE A 1 423 ? -12.57 44.812 17.391 1 94.88 423 ILE A N 1
ATOM 3345 C CA . ILE A 1 423 ? -13.031 44.219 16.141 1 94.88 423 ILE A CA 1
ATOM 3346 C C . ILE A 1 423 ? -14.562 44.188 16.125 1 94.88 423 ILE A C 1
ATOM 3348 O O . ILE A 1 423 ? -15.18 44.375 15.078 1 94.88 423 ILE A O 1
ATOM 3352 N N . ALA A 1 424 ? -15.094 44 17.266 1 92.69 424 ALA A N 1
ATOM 3353 C CA . ALA A 1 424 ? -16.547 43.906 17.391 1 92.69 424 ALA A CA 1
ATOM 3354 C C . ALA A 1 424 ? -17.188 45.281 17.172 1 92.69 424 ALA A C 1
ATOM 3356 O O . ALA A 1 424 ? -18.406 45.344 16.953 1 92.69 424 ALA A O 1
ATOM 3357 N N . GLN A 1 425 ? -16.406 46.312 17.203 1 91.69 425 GLN A N 1
ATOM 3358 C CA . GLN A 1 425 ? -16.922 47.656 16.984 1 91.69 425 GLN A CA 1
ATOM 3359 C C . GLN A 1 425 ? -16.953 48 15.492 1 91.69 425 GLN A C 1
ATOM 3361 O O . GLN A 1 425 ? -17.578 48.969 15.086 1 91.69 425 GLN A O 1
ATOM 3366 N N . ILE A 1 426 ? -16.25 47.25 14.688 1 94.12 426 ILE A N 1
ATOM 3367 C CA . ILE A 1 426 ? -16.25 47.375 13.242 1 94.12 426 ILE A CA 1
ATOM 3368 C C . ILE A 1 426 ? -17.359 46.531 12.633 1 94.12 426 ILE A C 1
ATOM 3370 O O . ILE A 1 426 ? -17.391 45.312 12.852 1 94.12 426 ILE A O 1
ATOM 3374 N N . PRO A 1 427 ? -18.297 47.156 11.883 1 94.94 427 PRO A N 1
ATOM 3375 C CA . PRO A 1 427 ? -19.406 46.375 11.328 1 94.94 427 PRO A CA 1
ATOM 3376 C C . PRO A 1 427 ? -18.938 45.125 10.562 1 94.94 427 PRO A C 1
ATOM 3378 O O . PRO A 1 427 ? -19.516 44.062 10.734 1 94.94 427 PRO A O 1
ATOM 3381 N N . GLU A 1 428 ? -17.922 45.312 9.719 1 95.44 428 GLU A N 1
ATOM 3382 C CA . GLU A 1 428 ? -17.406 44.188 8.945 1 95.44 428 GLU A CA 1
ATOM 3383 C C . GLU A 1 428 ? -16.812 43.125 9.852 1 95.44 428 GLU A C 1
ATOM 3385 O O . GLU A 1 428 ? -16.781 41.938 9.5 1 95.44 428 GLU A O 1
ATOM 3390 N N . GLY A 1 429 ? -16.281 43.562 11.008 1 96.75 429 GLY A N 1
ATOM 3391 C CA . GLY A 1 429 ? -15.797 42.625 11.992 1 96.75 429 GLY A CA 1
ATOM 3392 C C . GLY A 1 429 ? -16.891 41.719 12.555 1 96.75 429 GLY A C 1
ATOM 3393 O O . GLY A 1 429 ? -16.719 40.531 12.68 1 96.75 429 GLY A O 1
ATOM 3394 N N . ARG A 1 430 ? -18.016 42.375 12.844 1 96 430 ARG A N 1
ATOM 3395 C CA . ARG A 1 430 ? -19.172 41.625 13.359 1 96 430 ARG A CA 1
ATOM 3396 C C . ARG A 1 430 ? -19.703 40.656 12.328 1 96 430 ARG A C 1
ATOM 3398 O O . ARG A 1 430 ? -20.047 39.531 12.656 1 96 430 ARG A O 1
ATOM 3405 N N . LYS A 1 431 ? -19.75 41.062 11.078 1 95.81 431 LYS A N 1
ATOM 3406 C CA . LYS A 1 431 ? -20.219 40.219 10 1 95.81 431 LYS A CA 1
ATOM 3407 C C . LYS A 1 431 ? -19.281 39.031 9.805 1 95.81 431 LYS A C 1
ATOM 3409 O O . LYS A 1 431 ? -19.719 37.906 9.539 1 95.81 431 LYS A O 1
ATOM 3414 N N . GLY A 1 432 ? -17.953 39.344 9.914 1 97 432 GLY A N 1
ATOM 3415 C CA . GLY A 1 432 ? -16.984 38.281 9.797 1 97 432 GLY A CA 1
ATOM 3416 C C . GLY A 1 432 ? -17.109 37.219 10.891 1 97 432 GLY A C 1
ATOM 3417 O O . GLY A 1 432 ? -17.031 36.031 10.617 1 97 432 GLY A O 1
ATOM 3418 N N . ILE A 1 433 ? -17.312 37.688 12.109 1 97.5 433 ILE A N 1
ATOM 3419 C CA . ILE A 1 433 ? -17.516 36.781 13.242 1 97.5 433 ILE A CA 1
ATOM 3420 C C . ILE A 1 433 ? -18.766 35.938 13.016 1 97.5 433 ILE A C 1
ATOM 3422 O O . ILE A 1 433 ? -18.734 34.719 13.211 1 97.5 433 ILE A O 1
ATOM 3426 N N . ALA A 1 434 ? -19.797 36.531 12.57 1 96.75 434 ALA A N 1
ATOM 3427 C CA . ALA A 1 434 ? -21.047 35.844 12.312 1 96.75 434 ALA A CA 1
ATOM 3428 C C . ALA A 1 434 ? -20.875 34.781 11.219 1 96.75 434 ALA A C 1
ATOM 3430 O O . ALA A 1 434 ? -21.391 33.656 11.328 1 96.75 434 ALA A O 1
ATOM 3431 N N . TRP A 1 435 ? -20.203 35.156 10.18 1 97.69 435 TRP A N 1
ATOM 3432 C CA . TRP A 1 435 ? -19.984 34.219 9.07 1 97.69 435 TRP A CA 1
ATOM 3433 C C . TRP A 1 435 ? -19.188 33 9.523 1 97.69 435 TRP A C 1
ATOM 3435 O O . TRP A 1 435 ? -19.547 31.875 9.188 1 97.69 435 TRP A O 1
ATOM 3445 N N . THR A 1 436 ? -18.094 33.219 10.219 1 97.94 436 THR A N 1
ATOM 3446 C CA . THR A 1 436 ? -17.234 32.094 10.633 1 97.94 436 THR A CA 1
ATOM 3447 C C . THR A 1 436 ? -18 31.156 11.57 1 97.94 436 THR A C 1
ATOM 3449 O O . THR A 1 436 ? -17.859 29.938 11.469 1 97.94 436 THR A O 1
ATOM 3452 N N . ARG A 1 437 ? -18.766 31.703 12.484 1 97.38 437 ARG A N 1
ATOM 3453 C CA . ARG A 1 437 ? -19.562 30.875 13.383 1 97.38 437 ARG A CA 1
ATOM 3454 C C . ARG A 1 437 ? -20.578 30.047 12.602 1 97.38 437 ARG A C 1
ATOM 3456 O O . ARG A 1 437 ? -20.766 28.859 12.883 1 97.38 437 ARG A O 1
ATOM 3463 N N . ASP A 1 438 ? -21.141 30.641 11.625 1 97.12 438 ASP A N 1
ATOM 3464 C CA . ASP A 1 438 ? -22.125 29.938 10.789 1 97.12 438 ASP A CA 1
ATOM 3465 C C . ASP A 1 438 ? -21.453 28.797 10.023 1 97.12 438 ASP A C 1
ATOM 3467 O O . ASP A 1 438 ? -22.047 27.719 9.898 1 97.12 438 ASP A O 1
ATOM 3471 N N . GLN A 1 439 ? -20.281 29.047 9.508 1 96.75 439 GLN A N 1
ATOM 3472 C CA . GLN A 1 439 ? -19.562 28.078 8.695 1 96.75 439 GLN A CA 1
ATOM 3473 C C . GLN A 1 439 ? -19.266 26.812 9.492 1 96.75 439 GLN A C 1
ATOM 3475 O O . GLN A 1 439 ? -19.156 25.719 8.922 1 96.75 439 GLN A O 1
ATOM 3480 N N . VAL A 1 440 ? -19.125 26.906 10.828 1 95.62 440 VAL A N 1
ATOM 3481 C CA . VAL A 1 440 ? -18.75 25.75 11.625 1 95.62 440 VAL A CA 1
ATOM 3482 C C . VAL A 1 440 ? -19.953 25.25 12.422 1 95.62 440 VAL A C 1
ATOM 3484 O O . VAL A 1 440 ? -19.828 24.391 13.297 1 95.62 440 VAL A O 1
ATOM 3487 N N . GLY A 1 441 ? -21.125 25.859 12.227 1 94.19 441 GLY A N 1
ATOM 3488 C CA . GLY A 1 441 ? -22.375 25.391 12.812 1 94.19 441 GLY A CA 1
ATOM 3489 C C . GLY A 1 441 ? -22.594 25.906 14.219 1 94.19 441 GLY A C 1
ATOM 3490 O O . GLY A 1 441 ? -23.297 25.281 15.016 1 94.19 441 GLY A O 1
ATOM 3491 N N . LEU A 1 442 ? -22 26.984 14.578 1 95.56 442 LEU A N 1
ATOM 3492 C CA . LEU A 1 442 ? -22.188 27.578 15.891 1 95.56 442 LEU A CA 1
ATOM 3493 C C . LEU A 1 442 ? -23.328 28.594 15.867 1 95.56 442 LEU A C 1
ATOM 3495 O O . LEU A 1 442 ? -23.531 29.297 14.867 1 95.56 442 LEU A O 1
ATOM 3499 N N . PRO A 1 443 ? -24 28.719 16.938 1 95.06 443 PRO A N 1
ATOM 3500 C CA . PRO A 1 443 ? -25.031 29.75 17 1 95.06 443 PRO A CA 1
ATOM 3501 C C . PRO A 1 443 ? -24.438 31.156 17.094 1 95.06 443 PRO A C 1
ATOM 3503 O O . PRO A 1 443 ? -23.266 31.328 17.453 1 95.06 443 PRO A O 1
ATOM 3506 N N . PRO A 1 444 ? -25.219 32.188 16.734 1 94.06 444 PRO A N 1
ATOM 3507 C CA . PRO A 1 444 ? -24.734 33.562 16.859 1 94.06 444 PRO A CA 1
ATOM 3508 C C . PRO A 1 444 ? -24.391 33.969 18.297 1 94.06 444 PRO A C 1
ATOM 3510 O O . PRO A 1 444 ? -24.953 33.406 19.234 1 94.06 444 PRO A O 1
ATOM 3513 N N . LEU A 1 445 ? -23.422 34.844 18.438 1 93.5 445 LEU A N 1
ATOM 3514 C CA . LEU A 1 445 ? -23.062 35.344 19.75 1 93.5 445 LEU A CA 1
ATOM 3515 C C . LEU A 1 445 ? -24.156 36.281 20.281 1 93.5 445 LEU A C 1
ATOM 3517 O O . LEU A 1 445 ? -24.906 36.875 19.5 1 93.5 445 LEU A O 1
ATOM 3521 N N . GLU A 1 446 ? -24.109 36.344 21.609 1 88.62 446 GLU A N 1
ATOM 3522 C CA . GLU A 1 446 ? -25.047 37.281 22.203 1 88.62 446 GLU A CA 1
ATOM 3523 C C . GLU A 1 446 ? -24.797 38.719 21.703 1 88.62 446 GLU A C 1
ATOM 3525 O O . GLU A 1 446 ? -23.672 39.188 21.734 1 88.62 446 GLU A O 1
ATOM 3530 N N . GLY A 1 447 ? -25.844 39.344 21.203 1 86.81 447 GLY A N 1
ATOM 3531 C CA . GLY A 1 447 ? -25.719 40.719 20.719 1 86.81 447 GLY A CA 1
ATOM 3532 C C . GLY A 1 447 ? -25.344 40.812 19.25 1 86.81 447 GLY A C 1
ATOM 3533 O O . GLY A 1 447 ? -25.25 41.875 18.672 1 86.81 447 GLY A O 1
ATOM 3534 N N . PHE A 1 448 ? -25.031 39.688 18.656 1 87.62 448 PHE A N 1
ATOM 3535 C CA . PHE A 1 448 ? -24.688 39.656 17.234 1 87.62 448 PHE A CA 1
ATOM 3536 C C . PHE A 1 448 ? -25.875 39.156 16.406 1 87.62 448 PHE A C 1
ATOM 3538 O O . PHE A 1 448 ? -26.688 38.375 16.891 1 87.62 448 PHE A O 1
ATOM 3545 N N . ASP A 1 449 ? -25.969 39.719 15.234 1 80.69 449 ASP A N 1
ATOM 3546 C CA . ASP A 1 449 ? -27.016 39.281 14.32 1 80.69 449 ASP A CA 1
ATOM 3547 C C . ASP A 1 449 ? -26.688 37.906 13.734 1 80.69 449 ASP A C 1
ATOM 3549 O O . ASP A 1 449 ? -25.531 37.5 13.656 1 80.69 449 ASP A O 1
ATOM 3553 N N . LEU A 1 450 ? -27.75 37.219 13.367 1 83.44 450 LEU A N 1
ATOM 3554 C CA . LEU A 1 450 ? -27.609 35.969 12.609 1 83.44 450 LEU A CA 1
ATOM 3555 C C . LEU A 1 450 ? -26.969 36.25 11.25 1 83.44 450 LEU A C 1
ATOM 3557 O O . LEU A 1 450 ? -27.266 37.25 10.609 1 83.44 450 LEU A O 1
ATOM 3561 N N . TYR A 1 451 ? -26.062 35.406 10.93 1 86.62 451 TYR A N 1
ATOM 3562 C CA . TYR A 1 451 ? -25.453 35.562 9.609 1 86.62 451 TYR A CA 1
ATOM 3563 C C . TYR A 1 451 ? -26.5 35.406 8.516 1 86.62 451 TYR A C 1
ATOM 3565 O O . TYR A 1 451 ? -27.266 34.438 8.516 1 86.62 451 TYR A O 1
ATOM 3573 N N . GLU A 1 452 ? -26.609 36.312 7.688 1 85.5 452 GLU A N 1
ATOM 3574 C CA . GLU A 1 452 ? -27.484 36.25 6.523 1 85.5 452 GLU A CA 1
ATOM 3575 C C . GLU A 1 452 ? -26.688 36.062 5.238 1 85.5 452 GLU A C 1
ATOM 3577 O O . GLU A 1 452 ? -25.828 36.875 4.91 1 85.5 452 GLU A O 1
ATOM 3582 N N . LYS A 1 453 ? -27.016 34.938 4.527 1 87.44 453 LYS A N 1
ATOM 3583 C CA . LYS A 1 453 ? -26.328 34.688 3.258 1 87.44 453 LYS A CA 1
ATOM 3584 C C . LYS A 1 453 ? -26.578 35.844 2.273 1 87.44 453 LYS A C 1
ATOM 3586 O O . LYS A 1 453 ? -27.703 36.312 2.137 1 87.44 453 LYS A O 1
ATOM 3591 N N . PRO A 1 454 ? -25.5 36.281 1.746 1 85.94 454 PRO A N 1
ATOM 3592 C CA . PRO A 1 454 ? -25.656 37.344 0.764 1 85.94 454 PRO A CA 1
ATOM 3593 C C . PRO A 1 454 ? -26.5 36.906 -0.437 1 85.94 454 PRO A C 1
ATOM 3595 O O . PRO A 1 454 ? -26.609 35.719 -0.727 1 85.94 454 PRO A O 1
ATOM 3598 N N . THR A 1 455 ? -27.016 37.938 -1.026 1 84.94 455 THR A N 1
ATOM 3599 C CA . THR A 1 455 ? -27.812 37.688 -2.219 1 84.94 455 THR A CA 1
ATOM 3600 C C . THR A 1 455 ? -26.922 37.25 -3.385 1 84.94 455 THR A C 1
ATOM 3602 O O . THR A 1 455 ? -25.719 37.469 -3.371 1 84.94 455 THR A O 1
ATOM 3605 N N . THR A 1 456 ? -27.609 36.625 -4.414 1 84.5 456 THR A N 1
ATOM 3606 C CA . THR A 1 456 ? -26.891 36.188 -5.605 1 84.5 456 THR A CA 1
ATOM 3607 C C . THR A 1 456 ? -26.219 37.344 -6.293 1 84.5 456 THR A C 1
ATOM 3609 O O . THR A 1 456 ? -25.094 37.219 -6.801 1 84.5 456 THR A O 1
ATOM 3612 N N . LEU A 1 457 ? -26.891 38.438 -6.207 1 82.38 457 LEU A N 1
ATOM 3613 C CA . LEU A 1 457 ? -26.344 39.625 -6.844 1 82.38 457 LEU A CA 1
ATOM 3614 C C . LEU A 1 457 ? -25.078 40.094 -6.121 1 82.38 457 LEU A C 1
ATOM 3616 O O . LEU A 1 457 ? -24.094 40.469 -6.762 1 82.38 457 LEU A O 1
ATOM 3620 N N . GLU A 1 458 ? -25.141 40.094 -4.863 1 82 458 GLU A N 1
ATOM 3621 C CA . GLU A 1 458 ? -23.984 40.5 -4.066 1 82 458 GLU A CA 1
ATOM 3622 C C . GLU A 1 458 ? -22.797 39.562 -4.309 1 82 458 GLU A C 1
ATOM 3624 O O . GLU A 1 458 ? -21.656 40.031 -4.391 1 82 458 GLU A O 1
ATOM 3629 N N . MET A 1 459 ? -23.062 38.375 -4.453 1 83.19 459 MET A N 1
ATOM 3630 C CA . MET A 1 459 ? -22.031 37.375 -4.641 1 83.19 459 MET A CA 1
ATOM 3631 C C . MET A 1 459 ? -21.359 37.5 -6.008 1 83.19 459 MET A C 1
ATOM 3633 O O . MET A 1 459 ? -20.156 37.25 -6.148 1 83.19 459 MET A O 1
ATOM 3637 N N . GLU A 1 460 ? -22.125 37.906 -6.961 1 77.88 460 GLU A N 1
ATOM 3638 C CA . GLU A 1 460 ? -21.578 38.094 -8.312 1 77.88 460 GLU A CA 1
ATOM 3639 C C . GLU A 1 460 ? -20.766 39.375 -8.422 1 77.88 460 GLU A C 1
ATOM 3641 O O . GLU A 1 460 ? -19.797 39.438 -9.18 1 77.88 460 GLU A O 1
ATOM 3646 N N . MET A 1 461 ? -20.984 40.312 -7.559 1 77.06 461 MET A N 1
ATOM 3647 C CA . MET A 1 461 ? -20.375 41.625 -7.684 1 77.06 461 MET A CA 1
ATOM 3648 C C . MET A 1 461 ? -19.094 41.719 -6.852 1 77.06 461 MET A C 1
ATOM 3650 O O . MET A 1 461 ? -18.344 42.688 -6.969 1 77.06 461 MET A O 1
ATOM 3654 N N . VAL A 1 462 ? -18.891 40.75 -6.145 1 79.12 462 VAL A N 1
ATOM 3655 C CA . VAL A 1 462 ? -17.844 40.875 -5.145 1 79.12 462 VAL A CA 1
ATOM 3656 C C . VAL A 1 462 ? -16.469 40.719 -5.816 1 79.12 462 VAL A C 1
ATOM 3658 O O . VAL A 1 462 ? -15.453 41.125 -5.27 1 79.12 462 VAL A O 1
ATOM 3661 N N . PHE A 1 463 ? -16.5 40.188 -7.066 1 74.88 463 PHE A N 1
ATOM 3662 C CA . PHE A 1 463 ? -15.227 39.906 -7.73 1 74.88 463 PHE A CA 1
ATOM 3663 C C . PHE A 1 463 ? -14.727 41.125 -8.477 1 74.88 463 PHE A C 1
ATOM 3665 O O . PHE A 1 463 ? -15.523 41.906 -9.023 1 74.88 463 PHE A O 1
ATOM 3672 N N . GLY A 1 464 ? -13.484 41.719 -8.078 1 64.56 464 GLY A N 1
ATOM 3673 C CA . GLY A 1 464 ? -12.836 42.875 -8.695 1 64.56 464 GLY A CA 1
ATOM 3674 C C . GLY A 1 464 ? -11.383 43.031 -8.266 1 64.56 464 GLY A C 1
ATOM 3675 O O . GLY A 1 464 ? -10.836 42.156 -7.582 1 64.56 464 GLY A O 1
ATOM 3676 N N . GLU A 1 465 ? -10.742 44.031 -8.695 1 60.75 465 GLU A N 1
ATOM 3677 C CA . GLU A 1 465 ? -9.32 44.312 -8.508 1 60.75 465 GLU A CA 1
ATOM 3678 C C . GLU A 1 465 ? -8.977 44.438 -7.031 1 60.75 465 GLU A C 1
ATOM 3680 O O . GLU A 1 465 ? -7.902 44.031 -6.59 1 60.75 465 GLU A O 1
ATOM 3685 N N . GLU A 1 466 ? -9.836 44.812 -6.254 1 62.03 466 GLU A N 1
ATOM 3686 C CA . GLU A 1 466 ? -9.57 45.094 -4.84 1 62.03 466 GLU A CA 1
ATOM 3687 C C . GLU A 1 466 ? -9.508 43.781 -4.043 1 62.03 466 GLU A C 1
ATOM 3689 O O . GLU A 1 466 ? -8.797 43.688 -3.041 1 62.03 466 GLU A O 1
ATOM 3694 N N . SER A 1 467 ? -10.164 42.875 -4.57 1 63.53 467 SER A N 1
ATOM 3695 C CA . SER A 1 467 ? -10.234 41.594 -3.857 1 63.53 467 SER A CA 1
ATOM 3696 C C . SER A 1 467 ? -8.898 40.875 -3.887 1 63.53 467 SER A C 1
ATOM 3698 O O . SER A 1 467 ? -8.602 40.062 -3 1 63.53 467 SER A O 1
ATOM 3700 N N . LEU A 1 468 ? -8.07 41.281 -4.777 1 67.62 468 LEU A N 1
ATOM 3701 C CA . LEU A 1 468 ? -6.793 40.594 -4.977 1 67.62 468 LEU A CA 1
ATOM 3702 C C . LEU A 1 468 ? -5.652 41.406 -4.332 1 67.62 468 LEU A C 1
ATOM 3704 O O . LEU A 1 468 ? -4.527 40.906 -4.246 1 67.62 468 LEU A O 1
ATOM 3708 N N . ALA A 1 469 ? -5.945 42.562 -3.906 1 71.25 469 ALA A N 1
ATOM 3709 C CA . ALA A 1 469 ? -4.891 43.469 -3.457 1 71.25 469 ALA A CA 1
ATOM 3710 C C . ALA A 1 469 ? -4.098 42.875 -2.305 1 71.25 469 ALA A C 1
ATOM 3712 O O . ALA A 1 469 ? -2.867 42.938 -2.285 1 71.25 469 ALA A O 1
ATOM 3713 N N . ASP A 1 470 ? -4.75 42.188 -1.416 1 75.31 470 ASP A N 1
ATOM 3714 C CA . ASP A 1 470 ? -4.074 41.625 -0.255 1 75.31 470 ASP A CA 1
ATOM 3715 C C . ASP A 1 470 ? -3.211 40.438 -0.655 1 75.31 470 ASP A C 1
ATOM 3717 O O . ASP A 1 470 ? -2.143 40.219 -0.08 1 75.31 470 ASP A O 1
ATOM 3721 N N . ALA A 1 471 ? -3.613 39.812 -1.676 1 70.56 471 ALA A N 1
ATOM 3722 C CA . ALA A 1 471 ? -2.949 38.562 -2.045 1 70.56 471 ALA A CA 1
ATOM 3723 C C . ALA A 1 471 ? -1.71 38.812 -2.895 1 70.56 471 ALA A C 1
ATOM 3725 O O . ALA A 1 471 ? -0.823 37.969 -2.998 1 70.56 471 ALA A O 1
ATOM 3726 N N . LYS A 1 472 ? -1.578 39.938 -3.457 1 73.75 472 LYS A N 1
ATOM 3727 C CA . LYS A 1 472 ? -0.469 40.281 -4.348 1 73.75 472 LYS A CA 1
ATOM 3728 C C . LYS A 1 472 ? 0.864 40.219 -3.605 1 73.75 472 LYS A C 1
ATOM 3730 O O . LYS A 1 472 ? 1.905 39.938 -4.207 1 73.75 472 LYS A O 1
ATOM 3735 N N . LEU A 1 473 ? 0.787 40.312 -2.314 1 70 473 LEU A N 1
ATOM 3736 C CA . LEU A 1 473 ? 1.997 40.344 -1.501 1 70 473 LEU A CA 1
ATOM 3737 C C . LEU A 1 473 ? 2.605 38.969 -1.352 1 70 473 LEU A C 1
ATOM 3739 O O . LEU A 1 473 ? 3.801 38.812 -1.077 1 70 473 LEU A O 1
ATOM 3743 N N . ILE A 1 474 ? 1.788 37.906 -1.556 1 72.69 474 ILE A N 1
ATOM 3744 C CA . ILE A 1 474 ? 2.305 36.594 -1.288 1 72.69 474 ILE A CA 1
ATOM 3745 C C . ILE A 1 474 ? 3.059 36.062 -2.512 1 72.69 474 ILE A C 1
ATOM 3747 O O . ILE A 1 474 ? 3.852 35.125 -2.41 1 72.69 474 ILE A O 1
ATOM 3751 N N . GLU A 1 475 ? 2.734 36.625 -3.701 1 63.88 475 GLU A N 1
ATOM 3752 C CA . GLU A 1 475 ? 3.451 36.219 -4.914 1 63.88 475 GLU A CA 1
ATOM 3753 C C . GLU A 1 475 ? 4.91 36.656 -4.859 1 63.88 475 GLU A C 1
ATOM 3755 O O . GLU A 1 475 ? 5.773 36.062 -5.488 1 63.88 475 GLU A O 1
ATOM 3760 N N . ALA A 1 476 ? 5.234 37.688 -4.035 1 51.91 476 ALA A N 1
ATOM 3761 C CA . ALA A 1 476 ? 6.566 38.312 -4.023 1 51.91 476 ALA A CA 1
ATOM 3762 C C . ALA A 1 476 ? 7.52 37.5 -3.137 1 51.91 476 ALA A C 1
ATOM 3764 O O . ALA A 1 476 ? 7.121 37 -2.082 1 51.91 476 ALA A O 1
ATOM 3765 N N . MET B 1 1 ? 36.719 -52.562 39.219 1 25.97 1 MET B N 1
ATOM 3766 C CA . MET B 1 1 ? 36.094 -52.594 37.906 1 25.97 1 MET B CA 1
ATOM 3767 C C . MET B 1 1 ? 35.031 -51.5 37.812 1 25.97 1 MET B C 1
ATOM 3769 O O . MET B 1 1 ? 34.094 -51.469 38.594 1 25.97 1 MET B O 1
ATOM 3773 N N . GLN B 1 2 ? 35.344 -50.312 37.344 1 33.69 2 GLN B N 1
ATOM 3774 C CA . GLN B 1 2 ? 34.562 -49.094 37.375 1 33.69 2 GLN B CA 1
ATOM 3775 C C . GLN B 1 2 ? 33.312 -49.219 36.5 1 33.69 2 GLN B C 1
ATOM 3777 O O . GLN B 1 2 ? 33.344 -49.812 35.438 1 33.69 2 GLN B O 1
ATOM 3782 N N . LYS B 1 3 ? 32.125 -49.188 37.25 1 34.97 3 LYS B N 1
ATOM 3783 C CA . LYS B 1 3 ? 30.781 -49.312 36.688 1 34.97 3 LYS B CA 1
ATOM 3784 C C . LYS B 1 3 ? 30.625 -48.469 35.438 1 34.97 3 LYS B C 1
ATOM 3786 O O . LYS B 1 3 ? 30.828 -47.25 35.469 1 34.97 3 LYS B O 1
ATOM 3791 N N . ARG B 1 4 ? 30.844 -49.062 34.219 1 33.91 4 ARG B N 1
ATOM 3792 C CA . ARG B 1 4 ? 30.609 -48.406 32.938 1 33.91 4 ARG B CA 1
ATOM 3793 C C . ARG B 1 4 ? 29.219 -47.75 32.875 1 33.91 4 ARG B C 1
ATOM 3795 O O . ARG B 1 4 ? 28.219 -48.406 33.219 1 33.91 4 ARG B O 1
ATOM 3802 N N . LYS B 1 5 ? 29.094 -46.469 33.062 1 41.31 5 LYS B N 1
ATOM 3803 C CA . LYS B 1 5 ? 27.875 -45.688 32.906 1 41.31 5 LYS B CA 1
ATOM 3804 C C . LYS B 1 5 ? 27.109 -46.062 31.656 1 41.31 5 LYS B C 1
ATOM 3806 O O . LYS B 1 5 ? 27.672 -46.094 30.562 1 41.31 5 LYS B O 1
ATOM 3811 N N . THR B 1 6 ? 26.125 -46.938 31.766 1 38.25 6 THR B N 1
ATOM 3812 C CA . THR B 1 6 ? 25.234 -47.375 30.703 1 38.25 6 THR B CA 1
ATOM 3813 C C . THR B 1 6 ? 24.641 -46.188 29.953 1 38.25 6 THR B C 1
ATOM 3815 O O . THR B 1 6 ? 24.125 -45.25 30.562 1 38.25 6 THR B O 1
ATOM 3818 N N . HIS B 1 7 ? 25.219 -45.75 28.953 1 45.25 7 HIS B N 1
ATOM 3819 C CA . HIS B 1 7 ? 24.734 -44.688 28.094 1 45.25 7 HIS B CA 1
ATOM 3820 C C . HIS B 1 7 ? 23.328 -45 27.547 1 45.25 7 HIS B C 1
ATOM 3822 O O . HIS B 1 7 ? 23.047 -46.125 27.172 1 45.25 7 HIS B O 1
ATOM 3828 N N . ASN B 1 8 ? 22.281 -44.375 28.031 1 50.56 8 ASN B N 1
ATOM 3829 C CA . ASN B 1 8 ? 20.891 -44.5 27.625 1 50.56 8 ASN B CA 1
ATOM 3830 C C . ASN B 1 8 ? 20.719 -44.281 26.125 1 50.56 8 ASN B C 1
ATOM 3832 O O . ASN B 1 8 ? 21.141 -43.25 25.594 1 50.56 8 ASN B O 1
ATOM 3836 N N . LYS B 1 9 ? 20.594 -45.344 25.281 1 52.66 9 LYS B N 1
ATOM 3837 C CA . LYS B 1 9 ? 20.328 -45.344 23.844 1 52.66 9 LYS B CA 1
ATOM 3838 C C . LYS B 1 9 ? 19 -44.656 23.531 1 52.66 9 LYS B C 1
ATOM 3840 O O . LYS B 1 9 ? 18.031 -44.781 24.312 1 52.66 9 LYS B O 1
ATOM 3845 N N . SER B 1 10 ? 18.969 -43.75 22.609 1 62.06 10 SER B N 1
ATOM 3846 C CA . SER B 1 10 ? 17.703 -43.188 22.125 1 62.06 10 SER B CA 1
ATOM 3847 C C . SER B 1 10 ? 16.969 -44.219 21.25 1 62.06 10 SER B C 1
ATOM 3849 O O . SER B 1 10 ? 17.531 -44.75 20.281 1 62.06 10 SER B O 1
ATOM 3851 N N . ARG B 1 11 ? 15.836 -44.812 21.578 1 70.31 11 ARG B N 1
ATOM 3852 C CA . ARG B 1 11 ? 15.094 -45.875 20.922 1 70.31 11 ARG B CA 1
ATOM 3853 C C . ARG B 1 11 ? 14.414 -45.375 19.656 1 70.31 11 ARG B C 1
ATOM 3855 O O . ARG B 1 11 ? 14.148 -46.156 18.734 1 70.31 11 ARG B O 1
ATOM 3862 N N . ARG B 1 12 ? 14.188 -44.094 19.672 1 67.94 12 ARG B N 1
ATOM 3863 C CA . ARG B 1 12 ? 13.398 -43.562 18.562 1 67.94 12 ARG B CA 1
ATOM 3864 C C . ARG B 1 12 ? 14.234 -42.625 17.703 1 67.94 12 ARG B C 1
ATOM 3866 O O . ARG B 1 12 ? 13.703 -41.656 17.141 1 67.94 12 ARG B O 1
ATOM 3873 N N . GLY B 1 13 ? 15.367 -42.938 17.484 1 73.12 13 GLY B N 1
ATOM 3874 C CA . GLY B 1 13 ? 16.266 -42.062 16.75 1 73.12 13 GLY B CA 1
ATOM 3875 C C . GLY B 1 13 ? 16.188 -42.25 15.25 1 73.12 13 GLY B C 1
ATOM 3876 O O . GLY B 1 13 ? 15.664 -43.281 14.773 1 73.12 13 GLY B O 1
ATOM 3877 N N . CYS B 1 14 ? 16.734 -41.312 14.469 1 73.5 14 CYS B N 1
ATOM 3878 C CA . CYS B 1 14 ? 16.703 -41.344 13.016 1 73.5 14 CYS B CA 1
ATOM 3879 C C . CYS B 1 14 ? 17.641 -42.438 12.492 1 73.5 14 CYS B C 1
ATOM 3881 O O . CYS B 1 14 ? 18.547 -42.875 13.211 1 73.5 14 CYS B O 1
ATOM 3883 N N . VAL B 1 15 ? 17.422 -42.906 11.312 1 77.38 15 VAL B N 1
ATOM 3884 C CA . VAL B 1 15 ? 18.156 -44.031 10.703 1 77.38 15 VAL B CA 1
ATOM 3885 C C . VAL B 1 15 ? 19.656 -43.688 10.68 1 77.38 15 VAL B C 1
ATOM 3887 O O . VAL B 1 15 ? 20.484 -44.562 10.906 1 77.38 15 VAL B O 1
ATOM 3890 N N . ASN B 1 16 ? 20.062 -42.562 10.578 1 77.69 16 ASN B N 1
ATOM 3891 C CA . ASN B 1 16 ? 21.469 -42.188 10.516 1 77.69 16 ASN B CA 1
ATOM 3892 C C . ASN B 1 16 ? 22.141 -42.25 11.891 1 77.69 16 ASN B C 1
ATOM 3894 O O . ASN B 1 16 ? 23.25 -42.719 12.023 1 77.69 16 ASN B O 1
ATOM 3898 N N . CYS B 1 17 ? 21.453 -41.781 12.789 1 76.5 17 CYS B N 1
ATOM 3899 C CA . CYS B 1 17 ? 21.984 -41.812 14.141 1 76.5 17 CYS B CA 1
ATOM 3900 C C . CYS B 1 17 ? 22.078 -43.25 14.664 1 76.5 17 CYS B C 1
ATOM 3902 O O . CYS B 1 17 ? 23.047 -43.625 15.328 1 76.5 17 CYS B O 1
ATOM 3904 N N . LYS B 1 18 ? 21.109 -44 14.258 1 75.75 18 LYS B N 1
ATOM 3905 C CA . LYS B 1 18 ? 21.125 -45.406 14.633 1 75.75 18 LYS B CA 1
ATOM 3906 C C . LYS B 1 18 ? 22.281 -46.156 13.961 1 75.75 18 LYS B C 1
ATOM 3908 O O . LYS B 1 18 ? 22.953 -46.969 14.594 1 75.75 18 LYS B O 1
ATOM 3913 N N . LYS B 1 19 ? 22.547 -45.906 12.789 1 74.19 19 LYS B N 1
ATOM 3914 C CA . LYS B 1 19 ? 23.641 -46.531 12.055 1 74.19 19 LYS B CA 1
ATOM 3915 C C . LYS B 1 19 ? 25 -46.156 12.641 1 74.19 19 LYS B C 1
ATOM 3917 O O . LYS B 1 19 ? 25.922 -46.969 12.656 1 74.19 19 LYS B O 1
ATOM 3922 N N . ARG B 1 20 ? 25.125 -45.062 13.211 1 74.69 20 ARG B N 1
ATOM 3923 C CA . ARG B 1 20 ? 26.391 -44.531 13.703 1 74.69 20 ARG B CA 1
ATOM 3924 C C . ARG B 1 20 ? 26.531 -44.75 15.203 1 74.69 20 ARG B C 1
ATOM 3926 O O . ARG B 1 20 ? 27.562 -44.406 15.797 1 74.69 20 ARG B O 1
ATOM 3933 N N . HIS B 1 21 ? 25.531 -45.25 15.789 1 72.06 21 HIS B N 1
ATOM 3934 C CA . HIS B 1 21 ? 25.5 -45.562 17.203 1 72.06 21 HIS B CA 1
ATOM 3935 C C . HIS B 1 21 ? 25.766 -44.344 18.078 1 72.06 21 HIS B C 1
ATOM 3937 O O . HIS B 1 21 ? 26.531 -44.406 19.047 1 72.06 21 HIS B O 1
ATOM 3943 N N . VAL B 1 22 ? 25.297 -43.188 17.594 1 76.38 22 VAL B N 1
ATOM 3944 C CA . VAL B 1 22 ? 25.359 -41.969 18.406 1 76.38 22 VAL B CA 1
ATOM 3945 C C . VAL B 1 22 ? 23.969 -41.656 18.969 1 76.38 22 VAL B C 1
ATOM 3947 O O . VAL B 1 22 ? 22.953 -42.062 18.375 1 76.38 22 VAL B O 1
ATOM 3950 N N . LYS B 1 23 ? 23.844 -41 20.078 1 71.25 23 LYS B N 1
ATOM 3951 C CA . LYS B 1 23 ? 22.578 -40.594 20.672 1 71.25 23 LYS B CA 1
ATOM 3952 C C . LYS B 1 23 ? 21.875 -39.562 19.812 1 71.25 23 LYS B C 1
ATOM 3954 O O . LYS B 1 23 ? 22.438 -38.531 19.469 1 71.25 23 LYS B O 1
ATOM 3959 N N . CYS B 1 24 ? 20.656 -39.844 19.234 1 72 24 CYS B N 1
ATOM 3960 C CA . CYS B 1 24 ? 19.797 -38.938 18.453 1 72 24 CYS B CA 1
ATOM 3961 C C . CYS B 1 24 ? 18.953 -38.062 19.359 1 72 24 CYS B C 1
ATOM 3963 O O . CYS B 1 24 ? 18.516 -38.5 20.422 1 72 24 CYS B O 1
ATOM 3965 N N . ASP B 1 25 ? 18.797 -36.938 19.141 1 72.94 25 ASP B N 1
ATOM 3966 C CA . ASP B 1 25 ? 17.984 -36.062 19.969 1 72.94 25 ASP B CA 1
ATOM 3967 C C . ASP B 1 25 ? 16.5 -36.25 19.688 1 72.94 25 ASP B C 1
ATOM 3969 O O . ASP B 1 25 ? 15.648 -35.656 20.359 1 72.94 25 ASP B O 1
ATOM 3973 N N . GLU B 1 26 ? 16.047 -37.125 18.719 1 72.25 26 GLU B N 1
ATOM 3974 C CA . GLU B 1 26 ? 14.711 -37.594 18.328 1 72.25 26 GLU B CA 1
ATOM 3975 C C . GLU B 1 26 ? 13.781 -36.438 18.031 1 72.25 26 GLU B C 1
ATOM 3977 O O . GLU B 1 26 ? 12.562 -36.562 18.078 1 72.25 26 GLU B O 1
ATOM 3982 N N . GLN B 1 27 ? 14.375 -35.281 17.781 1 67.31 27 GLN B N 1
ATOM 3983 C CA . GLN B 1 27 ? 13.57 -34.094 17.594 1 67.31 27 GLN B CA 1
ATOM 3984 C C . GLN B 1 27 ? 13.453 -33.75 16.109 1 67.31 27 GLN B C 1
ATOM 3986 O O . GLN B 1 27 ? 12.883 -32.719 15.758 1 67.31 27 GLN B O 1
ATOM 3991 N N . GLY B 1 28 ? 13.805 -34.719 15.031 1 64.38 28 GLY B N 1
ATOM 3992 C CA . GLY B 1 28 ? 13.922 -34.438 13.609 1 64.38 28 GLY B CA 1
ATOM 3993 C C . GLY B 1 28 ? 13.32 -35.531 12.742 1 64.38 28 GLY B C 1
ATOM 3994 O O . GLY B 1 28 ? 12.719 -36.469 13.25 1 64.38 28 GLY B O 1
ATOM 3995 N N . PRO B 1 29 ? 12.875 -35.438 11.711 1 68.19 29 PRO B N 1
ATOM 3996 C CA . PRO B 1 29 ? 13.859 -35.312 10.641 1 68.19 29 PRO B CA 1
ATOM 3997 C C . PRO B 1 29 ? 14.008 -33.844 10.172 1 68.19 29 PRO B C 1
ATOM 3999 O O . PRO B 1 29 ? 13.023 -33.125 10.117 1 68.19 29 PRO B O 1
ATOM 4002 N N . PRO B 1 30 ? 15.258 -33.625 9.992 1 69.5 30 PRO B N 1
ATOM 4003 C CA . PRO B 1 30 ? 16.484 -34.312 10.43 1 69.5 30 PRO B CA 1
ATOM 4004 C C . PRO B 1 30 ? 16.812 -34.062 11.898 1 69.5 30 PRO B C 1
ATOM 4006 O O . PRO B 1 30 ? 16.406 -33.031 12.453 1 69.5 30 PRO B O 1
ATOM 4009 N N . CYS B 1 31 ? 17.391 -34.906 12.625 1 71.5 31 CYS B N 1
ATOM 4010 C CA . CYS B 1 31 ? 17.828 -34.75 14.008 1 71.5 31 CYS B CA 1
ATOM 4011 C C . CYS B 1 31 ? 19.062 -33.844 14.094 1 71.5 31 CYS B C 1
ATOM 4013 O O . CYS B 1 31 ? 19.766 -33.656 13.094 1 71.5 31 CYS B O 1
ATOM 4015 N N . ALA B 1 32 ? 19.25 -33.188 15.164 1 73.38 32 ALA B N 1
ATOM 4016 C CA . ALA B 1 32 ? 20.359 -32.281 15.391 1 73.38 32 ALA B CA 1
ATOM 4017 C C . ALA B 1 32 ? 21.688 -32.906 14.938 1 73.38 32 ALA B C 1
ATOM 4019 O O . ALA B 1 32 ? 22.547 -32.188 14.398 1 73.38 32 ALA B O 1
ATOM 4020 N N . ASN B 1 33 ? 21.766 -34.188 15.008 1 73.88 33 ASN B N 1
ATOM 4021 C CA . ASN B 1 33 ? 22.984 -34.875 14.625 1 73.88 33 ASN B CA 1
ATOM 4022 C C . ASN B 1 33 ? 23.141 -34.938 13.102 1 73.88 33 ASN B C 1
ATOM 4024 O O . ASN B 1 33 ? 24.25 -34.75 12.578 1 73.88 33 ASN B O 1
ATOM 4028 N N . CYS B 1 34 ? 22.125 -35.156 12.469 1 69.62 34 CYS B N 1
ATOM 4029 C CA . CYS B 1 34 ? 22.141 -35.219 11.008 1 69.62 34 CYS B CA 1
ATOM 4030 C C . CYS B 1 34 ? 22.328 -33.844 10.398 1 69.62 34 CYS B C 1
ATOM 4032 O O . CYS B 1 34 ? 22.969 -33.688 9.359 1 69.62 34 CYS B O 1
ATOM 4034 N N . VAL B 1 35 ? 21.922 -32.844 11.141 1 70.31 35 VAL B N 1
ATOM 4035 C CA . VAL B 1 35 ? 22.109 -31.453 10.734 1 70.31 35 VAL B CA 1
ATOM 4036 C C . VAL B 1 35 ? 23.594 -31.078 10.844 1 70.31 35 VAL B C 1
ATOM 4038 O O . VAL B 1 35 ? 24.156 -30.484 9.93 1 70.31 35 V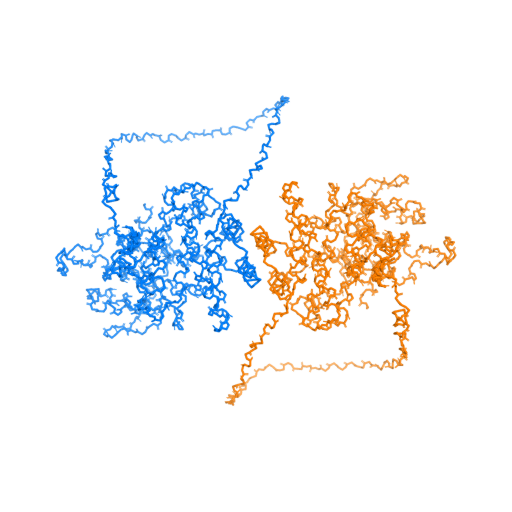AL B O 1
ATOM 4041 N N . ILE B 1 36 ? 24.188 -31.422 11.898 1 69.62 36 ILE B N 1
ATOM 4042 C CA . ILE B 1 36 ? 25.594 -31.109 12.156 1 69.62 36 ILE B CA 1
ATOM 4043 C C . ILE B 1 36 ? 26.484 -31.875 11.188 1 69.62 36 ILE B C 1
ATOM 4045 O O . ILE B 1 36 ? 27.484 -31.344 10.711 1 69.62 36 ILE B O 1
ATOM 4049 N N . ARG B 1 37 ? 26.047 -33.031 10.812 1 68.56 37 ARG B N 1
ATOM 4050 C CA . ARG B 1 37 ? 26.906 -33.875 10.008 1 68.56 37 ARG B CA 1
ATOM 4051 C C . ARG B 1 37 ? 26.484 -33.844 8.539 1 68.56 37 ARG B C 1
ATOM 4053 O O . ARG B 1 37 ? 27 -34.625 7.723 1 68.56 37 ARG B O 1
ATOM 4060 N N . LYS B 1 38 ? 25.609 -33 8.195 1 60.28 38 LYS B N 1
ATOM 4061 C CA . LYS B 1 38 ? 25.141 -32.719 6.844 1 60.28 38 LYS B CA 1
ATOM 4062 C C . LYS B 1 38 ? 24.578 -33.938 6.172 1 60.28 38 LYS B C 1
ATOM 4064 O O . LYS B 1 38 ? 24.75 -34.156 4.973 1 60.28 38 LYS B O 1
ATOM 4069 N N . THR B 1 39 ? 24.031 -34.812 6.93 1 67.56 39 THR B N 1
ATOM 4070 C CA . THR B 1 39 ? 23.359 -36 6.414 1 67.56 39 THR B CA 1
ATOM 4071 C C . THR B 1 39 ? 21.844 -35.875 6.562 1 67.56 39 THR B C 1
ATOM 4073 O O . THR B 1 39 ? 21.172 -36.875 6.828 1 67.56 39 THR B O 1
ATOM 4076 N N . THR B 1 40 ? 21.359 -34.688 6.523 1 71.06 40 THR B N 1
ATOM 4077 C CA . THR B 1 40 ? 19.969 -34.375 6.781 1 71.06 40 THR B CA 1
ATOM 4078 C C . THR B 1 40 ? 19.062 -35.031 5.734 1 71.06 40 THR B C 1
ATOM 4080 O O . THR B 1 40 ? 17.922 -35.406 6.031 1 71.06 40 THR B O 1
ATOM 4083 N N . SER B 1 41 ? 19.438 -35.312 4.527 1 67.69 41 SER B N 1
ATOM 4084 C CA . SER B 1 41 ? 18.688 -35.938 3.434 1 67.69 41 SER B CA 1
ATOM 4085 C C . SER B 1 41 ? 18.391 -37.406 3.715 1 67.69 41 SER B C 1
ATOM 4087 O O . SER B 1 41 ? 17.453 -37.969 3.16 1 67.69 41 SER B O 1
ATOM 4089 N N . THR B 1 42 ? 19.109 -38.031 4.543 1 68.69 42 THR B N 1
ATOM 4090 C CA . THR B 1 42 ? 18.938 -39.469 4.828 1 68.69 42 THR B CA 1
ATOM 4091 C C . THR B 1 42 ? 18.516 -39.688 6.277 1 68.69 42 THR B C 1
ATOM 4093 O O . THR B 1 42 ? 18.562 -40.781 6.789 1 68.69 42 THR B O 1
ATOM 4096 N N . CYS B 1 43 ? 18.109 -38.562 6.949 1 67.5 43 CYS B N 1
ATOM 4097 C CA . CYS B 1 43 ? 17.641 -38.719 8.328 1 67.5 43 CYS B CA 1
ATOM 4098 C C . CYS B 1 43 ? 16.188 -39.125 8.375 1 67.5 43 CYS B C 1
ATOM 4100 O O . CYS B 1 43 ? 15.289 -38.344 8.094 1 67.5 43 CYS B O 1
ATOM 4102 N N . PHE B 1 44 ? 15.844 -40.406 8.578 1 72.69 44 PHE B N 1
ATOM 4103 C CA . PHE B 1 44 ? 14.5 -40.969 8.68 1 72.69 44 PHE B CA 1
ATOM 4104 C C . PHE B 1 44 ? 14.328 -41.75 9.969 1 72.69 44 PHE B C 1
ATOM 4106 O O . PHE B 1 44 ? 15.297 -42.312 10.484 1 72.69 44 PHE B O 1
ATOM 4113 N N . TYR B 1 45 ? 13.023 -41.625 10.5 1 69.25 45 TYR B N 1
ATOM 4114 C CA . TYR B 1 45 ? 12.68 -42.406 11.672 1 69.25 45 TYR B CA 1
ATOM 4115 C C . TYR B 1 45 ? 11.883 -43.656 11.273 1 69.25 45 TYR B C 1
ATOM 4117 O O . TYR B 1 45 ? 10.953 -43.562 10.469 1 69.25 45 TYR B O 1
ATOM 4125 N N . PRO B 1 46 ? 12.188 -44.844 11.477 1 57.28 46 PRO B N 1
ATOM 4126 C CA . PRO B 1 46 ? 11.406 -46.031 11.125 1 57.28 46 PRO B CA 1
ATOM 4127 C C . PRO B 1 46 ? 9.984 -45.969 11.672 1 57.28 46 PRO B C 1
ATOM 4129 O O . PRO B 1 46 ? 9.766 -45.5 12.797 1 57.28 46 PRO B O 1
ATOM 4132 N N . LYS B 1 47 ? 8.953 -46 10.773 1 50.69 47 LYS B N 1
ATOM 4133 C CA . LYS B 1 47 ? 7.543 -46.125 11.133 1 50.69 47 LYS B CA 1
ATOM 4134 C C . LYS B 1 47 ? 7.316 -47.25 12.133 1 50.69 47 LYS B C 1
ATOM 4136 O O . LYS B 1 47 ? 7.859 -48.344 11.977 1 50.69 47 LYS B O 1
ATOM 4141 N N . SER B 1 48 ? 6.773 -46.906 13.242 1 44.59 48 SER B N 1
ATOM 4142 C CA . SER B 1 48 ? 6.348 -48 14.102 1 44.59 48 SER B CA 1
ATOM 4143 C C . SER B 1 48 ? 5.164 -48.75 13.492 1 44.59 48 SER B C 1
ATOM 4145 O O . SER B 1 48 ? 4.422 -48.188 12.68 1 44.59 48 SER B O 1
ATOM 4147 N N . ALA B 1 49 ? 4.941 -50.031 13.656 1 37.06 49 ALA B N 1
ATOM 4148 C CA . ALA B 1 49 ? 3.846 -50.906 13.227 1 37.06 49 ALA B CA 1
ATOM 4149 C C . ALA B 1 49 ? 2.492 -50.25 13.508 1 37.06 49 ALA B C 1
ATOM 4151 O O . ALA B 1 49 ? 1.479 -50.625 12.922 1 37.06 49 ALA B O 1
ATOM 4152 N N . LYS B 1 50 ? 2.334 -49.5 14.508 1 40.34 50 LYS B N 1
ATOM 4153 C CA . LYS B 1 50 ? 0.986 -49.031 14.789 1 40.34 50 LYS B CA 1
ATOM 4154 C C . LYS B 1 50 ? 0.547 -47.969 13.773 1 40.34 50 LYS B C 1
ATOM 4156 O O . LYS B 1 50 ? -0.65 -47.75 13.586 1 40.34 50 LYS B O 1
ATOM 4161 N N . ASP B 1 51 ? 1.418 -47.219 13.203 1 35 51 ASP B N 1
ATOM 4162 C CA . ASP B 1 51 ? 1.067 -46.125 12.289 1 35 51 ASP B CA 1
ATOM 4163 C C . ASP B 1 51 ? 0.735 -46.688 10.898 1 35 51 ASP B C 1
ATOM 4165 O O . ASP B 1 51 ? 0.153 -45.969 10.07 1 35 51 ASP B O 1
ATOM 4169 N N . LEU B 1 52 ? 1.08 -47.812 10.422 1 35.28 52 LEU B N 1
ATOM 4170 C CA . LEU B 1 52 ? 0.707 -48.469 9.188 1 35.28 52 LEU B CA 1
ATOM 4171 C C . LEU B 1 52 ? -0.763 -48.875 9.219 1 35.28 52 LEU B C 1
ATOM 4173 O O . LEU B 1 52 ? -1.406 -48.969 8.164 1 35.28 52 LEU B O 1
ATOM 4177 N N . ALA B 1 53 ? -1.38 -49.281 10.289 1 32.88 53 ALA B N 1
ATOM 4178 C CA . ALA B 1 53 ? -2.734 -49.812 10.375 1 32.88 53 ALA B CA 1
ATOM 4179 C C . ALA B 1 53 ? -3.775 -48.719 10.164 1 32.88 53 ALA B C 1
ATOM 4181 O O . ALA B 1 53 ? -4.906 -49 9.758 1 32.88 53 ALA B O 1
ATOM 4182 N N . ARG B 1 54 ? -3.525 -47.531 10.578 1 33.66 54 ARG B N 1
ATOM 4183 C CA . ARG B 1 54 ? -4.625 -46.562 10.438 1 33.66 54 ARG B CA 1
ATOM 4184 C C . ARG B 1 54 ? -4.883 -46.25 8.969 1 33.66 54 ARG B C 1
ATOM 4186 O O . ARG B 1 54 ? -5.801 -45.5 8.648 1 33.66 54 ARG B O 1
ATOM 4193 N N . ASP B 1 55 ? -4 -46.625 7.992 1 29.73 55 ASP B N 1
ATOM 4194 C CA . ASP B 1 55 ? -4.25 -46.344 6.582 1 29.73 55 ASP B CA 1
ATOM 4195 C C . ASP B 1 55 ? -5.387 -47.188 6.039 1 29.73 55 ASP B C 1
ATOM 4197 O O . ASP B 1 55 ? -5.898 -46.938 4.945 1 29.73 55 ASP B O 1
ATOM 4201 N N . THR B 1 56 ? -5.754 -48.312 6.617 1 28.73 56 THR B N 1
ATOM 4202 C CA . THR B 1 56 ? -6.668 -49.25 5.973 1 28.73 56 THR B CA 1
ATOM 4203 C C . THR B 1 56 ? -8.117 -48.781 6.121 1 28.73 56 THR B C 1
ATOM 4205 O O . THR B 1 56 ? -8.984 -49.188 5.359 1 28.73 56 THR B O 1
ATOM 4208 N N . ILE B 1 57 ? -8.484 -48.094 7.207 1 26.06 57 ILE B N 1
ATOM 4209 C CA . ILE B 1 57 ? -9.906 -48.125 7.504 1 26.06 57 ILE B CA 1
ATOM 4210 C C . ILE B 1 57 ? -10.664 -47.219 6.551 1 26.06 57 ILE B C 1
ATOM 4212 O O . ILE B 1 57 ? -11.898 -47.156 6.555 1 26.06 57 ILE B O 1
ATOM 4216 N N . LYS B 1 58 ? -9.953 -46.062 6.086 1 29.33 58 LYS B N 1
ATOM 4217 C CA . LYS B 1 58 ? -10.922 -45.125 5.504 1 29.33 58 LYS B CA 1
ATOM 4218 C C . LYS B 1 58 ? -11.602 -45.75 4.277 1 29.33 58 LYS B C 1
ATOM 4220 O O . LYS B 1 58 ? -12.25 -45.031 3.51 1 29.33 58 LYS B O 1
ATOM 4225 N N . GLU B 1 59 ? -11.391 -47.062 3.955 1 25.48 59 GLU B N 1
ATOM 4226 C CA . GLU B 1 59 ? -11.984 -47.594 2.73 1 25.48 59 GLU B CA 1
ATOM 4227 C C . GLU B 1 59 ? -13.5 -47.656 2.842 1 25.48 59 GLU B C 1
ATOM 4229 O O . GLU B 1 59 ? -14.07 -48.75 2.949 1 25.48 59 GLU B O 1
ATOM 4234 N N . ILE B 1 60 ? -14.109 -46.844 3.84 1 22.98 60 ILE B N 1
ATOM 4235 C CA . ILE B 1 60 ? -15.5 -47.219 4.125 1 22.98 60 ILE B CA 1
ATOM 4236 C C . ILE B 1 60 ? -16.297 -47.25 2.824 1 22.98 60 ILE B C 1
ATOM 4238 O O . ILE B 1 60 ? -15.93 -46.594 1.849 1 22.98 60 ILE B O 1
ATOM 4242 N N . SER B 1 61 ? -17.688 -47.656 2.932 1 22.36 61 SER B N 1
ATOM 4243 C CA . SER B 1 61 ? -18.906 -48.281 2.428 1 22.36 61 SER B CA 1
ATOM 4244 C C . SER B 1 61 ? -19.75 -47.312 1.632 1 22.36 61 SER B C 1
ATOM 4246 O O . SER B 1 61 ? -20.578 -46.594 2.199 1 22.36 61 SER B O 1
ATOM 4248 N N . ILE B 1 62 ? -19.125 -46.438 0.789 1 20.58 62 ILE B N 1
ATOM 4249 C CA . ILE B 1 62 ? -20 -45.531 0.06 1 20.58 62 ILE B CA 1
ATOM 4250 C C . ILE B 1 62 ? -21 -46.312 -0.768 1 20.58 62 ILE B C 1
ATOM 4252 O O . ILE B 1 62 ? -20.625 -47 -1.711 1 20.58 62 ILE B O 1
ATOM 4256 N N . ARG B 1 63 ? -21.969 -46.875 -0.075 1 21.53 63 ARG B N 1
ATOM 4257 C CA . ARG B 1 63 ? -23.031 -47.562 -0.805 1 21.53 63 ARG B CA 1
ATOM 4258 C C . ARG B 1 63 ? -23.703 -46.625 -1.797 1 21.53 63 ARG B C 1
ATOM 4260 O O . ARG B 1 63 ? -23.953 -45.469 -1.482 1 21.53 63 ARG B O 1
ATOM 4267 N N . PRO B 1 64 ? -23.859 -46.938 -3.045 1 20.19 64 PRO B N 1
ATOM 4268 C CA . PRO B 1 64 ? -24.328 -46.281 -4.266 1 20.19 64 PRO B CA 1
ATOM 4269 C C . PRO B 1 64 ? -25.812 -45.938 -4.211 1 20.19 64 PRO B C 1
ATOM 4271 O O . PRO B 1 64 ? -26.656 -46.812 -4.195 1 20.19 64 PRO B O 1
ATOM 4274 N N . LYS B 1 65 ? -26.266 -45.125 -3.131 1 19.94 65 LYS B N 1
ATOM 4275 C CA . LYS B 1 65 ? -27.734 -45.062 -3.141 1 19.94 65 LYS B CA 1
ATOM 4276 C C . LYS B 1 65 ? -28.25 -44.562 -4.488 1 19.94 65 LYS B C 1
ATOM 4278 O O . LYS B 1 65 ? -27.562 -43.812 -5.18 1 19.94 65 LYS B O 1
ATOM 4283 N N . SER B 1 66 ? -29.453 -45.031 -4.906 1 19.2 66 SER B N 1
ATOM 4284 C CA . SER B 1 66 ? -30.328 -45.094 -6.07 1 19.2 66 SER B CA 1
ATOM 4285 C C . SER B 1 66 ? -30.953 -43.75 -6.387 1 19.2 66 SER B C 1
ATOM 4287 O O . SER B 1 66 ? -31.531 -43.094 -5.504 1 19.2 66 SER B O 1
ATOM 4289 N N . ASP B 1 67 ? -30.438 -42.938 -7.355 1 18.11 67 ASP B N 1
ATOM 4290 C CA . ASP B 1 67 ? -30.594 -41.625 -7.973 1 18.11 67 ASP B CA 1
ATOM 4291 C C . ASP B 1 67 ? -32 -41.438 -8.523 1 18.11 67 ASP B C 1
ATOM 4293 O O . ASP B 1 67 ? -32.188 -41.312 -9.734 1 18.11 67 ASP B O 1
ATOM 4297 N N . THR B 1 68 ? -33.094 -41.688 -7.672 1 17.69 68 THR B N 1
ATOM 4298 C CA . THR B 1 68 ? -34.312 -41.562 -8.477 1 17.69 68 THR B CA 1
ATOM 4299 C C . THR B 1 68 ? -34.469 -40.156 -9.023 1 17.69 68 THR B C 1
ATOM 4301 O O . THR B 1 68 ? -34.438 -39.188 -8.273 1 17.69 68 THR B O 1
ATOM 4304 N N . CYS B 1 69 ? -34.375 -39.844 -10.297 1 16.94 69 CYS B N 1
ATOM 4305 C CA . CYS B 1 69 ? -34.281 -38.781 -11.273 1 16.94 69 CYS B CA 1
ATOM 4306 C C . CYS B 1 69 ? -35.625 -38.031 -11.398 1 16.94 69 CYS B C 1
ATOM 4308 O O . CYS B 1 69 ? -35.938 -37.5 -12.461 1 16.94 69 CYS B O 1
ATOM 4310 N N . LYS B 1 70 ? -36.438 -37.781 -10.227 1 18.06 70 LYS B N 1
ATOM 4311 C CA . LYS B 1 70 ? -37.75 -37.312 -10.688 1 18.06 70 LYS B CA 1
ATOM 4312 C C . LYS B 1 70 ? -37.625 -36.062 -11.539 1 18.06 70 LYS B C 1
ATOM 4314 O O . LYS B 1 70 ? -36.719 -35.25 -11.336 1 18.06 70 LYS B O 1
ATOM 4319 N N . THR B 1 71 ? -38.562 -35.906 -12.406 1 16.75 71 THR B N 1
ATOM 4320 C CA . THR B 1 71 ? -38.969 -35.281 -13.672 1 16.75 71 THR B CA 1
ATOM 4321 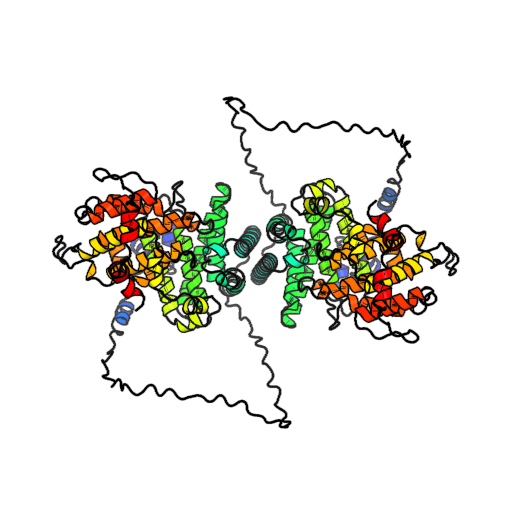C C . THR B 1 71 ? -39.156 -33.781 -13.5 1 16.75 71 THR B C 1
ATOM 4323 O O . THR B 1 71 ? -39.281 -33.281 -12.383 1 16.75 71 THR B O 1
ATOM 4326 N N . ARG B 1 72 ? -39.812 -33.031 -14.43 1 17 72 ARG B N 1
ATOM 4327 C CA . ARG B 1 72 ? -39.688 -31.969 -15.438 1 17 72 ARG B CA 1
ATOM 4328 C C . ARG B 1 72 ? -40.344 -30.672 -14.953 1 17 72 ARG B C 1
ATOM 4330 O O . ARG B 1 72 ? -39.781 -29.594 -15.141 1 17 72 ARG B O 1
ATOM 4337 N N . GLY B 1 73 ? -41.625 -30.516 -14.312 1 17.69 73 GLY B N 1
ATOM 4338 C CA . GLY B 1 73 ? -42.406 -29.672 -15.219 1 17.69 73 GLY B CA 1
ATOM 4339 C C . GLY B 1 73 ? -42.188 -28.188 -14.977 1 17.69 73 GLY B C 1
ATOM 4340 O O . GLY B 1 73 ? -41.594 -27.797 -13.961 1 17.69 73 GLY B O 1
ATOM 4341 N N . PRO B 1 74 ? -42.688 -27.281 -15.852 1 18.38 74 PRO B N 1
ATOM 4342 C CA . PRO B 1 74 ? -42.438 -25.984 -16.469 1 18.38 74 PRO B CA 1
ATOM 4343 C C . PRO B 1 74 ? -42.938 -24.812 -15.609 1 18.38 74 PRO B C 1
ATOM 4345 O O . PRO B 1 74 ? -42.906 -23.656 -16.047 1 18.38 74 PRO B O 1
ATOM 4348 N N . SER B 1 75 ? -42.938 -24.875 -14.195 1 17.34 75 SER B N 1
ATOM 4349 C CA . SER B 1 75 ? -43.969 -23.969 -13.688 1 17.34 75 SER B CA 1
ATOM 4350 C C . SER B 1 75 ? -43.562 -22.516 -13.867 1 17.34 75 SER B C 1
ATOM 4352 O O . SER B 1 75 ? -42.5 -22.094 -13.383 1 17.34 75 SER B O 1
ATOM 4354 N N . VAL B 1 76 ? -43.969 -21.859 -14.883 1 18.39 76 VAL B N 1
ATOM 4355 C CA . VAL B 1 76 ? -43.625 -20.531 -15.391 1 18.39 76 VAL B CA 1
ATOM 4356 C C . VAL B 1 76 ? -44.188 -19.469 -14.438 1 18.39 76 VAL B C 1
ATOM 4358 O O . VAL B 1 76 ? -44.062 -18.281 -14.711 1 18.39 76 VAL B O 1
ATOM 4361 N N . VAL B 1 77 ? -44.094 -19.688 -13.055 1 17.38 77 VAL B N 1
ATOM 4362 C CA . VAL B 1 77 ? -45.031 -18.797 -12.359 1 17.38 77 VAL B CA 1
ATOM 4363 C C . VAL B 1 77 ? -44.594 -17.344 -12.57 1 17.38 77 VAL B C 1
ATOM 4365 O O . VAL B 1 77 ? -43.406 -17.047 -12.617 1 17.38 77 VAL B O 1
ATOM 4368 N N . THR B 1 78 ? -45.5 -16.469 -12.938 1 18.44 78 THR B N 1
ATOM 4369 C CA . THR B 1 78 ? -45.719 -15.133 -13.453 1 18.44 78 THR B CA 1
ATOM 4370 C C . THR B 1 78 ? -45.469 -14.086 -12.367 1 18.44 78 THR B C 1
ATOM 4372 O O . THR B 1 78 ? -46.188 -14.008 -11.383 1 18.44 78 THR B O 1
ATOM 4375 N N . VAL B 1 79 ? -44.156 -13.977 -11.906 1 17.3 79 VAL B N 1
ATOM 4376 C CA . VAL B 1 79 ? -43.906 -13.172 -10.719 1 17.3 79 VAL B CA 1
ATOM 4377 C C . VAL B 1 79 ? -44.25 -11.711 -10.992 1 17.3 79 VAL B C 1
ATOM 4379 O O . VAL B 1 79 ? -43.625 -11.062 -11.836 1 17.3 79 VAL B O 1
ATOM 4382 N N . THR B 1 80 ? -45.5 -11.406 -10.836 1 17.34 80 THR B N 1
ATOM 4383 C CA . THR B 1 80 ? -45.969 -10.047 -11.07 1 17.34 80 THR B CA 1
ATOM 4384 C C . THR B 1 80 ? -45.375 -9.07 -10.062 1 17.34 80 THR B C 1
ATOM 4386 O O . THR B 1 80 ? -45.438 -9.312 -8.852 1 17.34 80 THR B O 1
ATOM 4389 N N . TYR B 1 81 ? -44.406 -8.219 -10.383 1 15.95 81 TYR B N 1
ATOM 4390 C CA . TYR B 1 81 ? -43.5 -7.297 -9.695 1 15.95 81 TYR B CA 1
ATOM 4391 C C . TYR B 1 81 ? -44.281 -6.133 -9.094 1 15.95 81 TYR B C 1
ATOM 4393 O O . TYR B 1 81 ? -43.688 -5.125 -8.688 1 15.95 81 TYR B O 1
ATOM 4401 N N . ARG B 1 82 ? -45.531 -6.332 -8.547 1 16.88 82 ARG B N 1
ATOM 4402 C CA . ARG B 1 82 ? -46.156 -5.031 -8.328 1 16.88 82 ARG B CA 1
ATOM 4403 C C . ARG B 1 82 ? -45.406 -4.219 -7.285 1 16.88 82 ARG B C 1
ATOM 4405 O O . ARG B 1 82 ? -45.062 -4.742 -6.227 1 16.88 82 ARG B O 1
ATOM 4412 N N . GLY B 1 83 ? -44.75 -3.053 -7.48 1 16.22 83 GLY B N 1
ATOM 4413 C CA . GLY B 1 83 ? -43.844 -2.01 -7.023 1 16.22 83 GLY B CA 1
ATOM 4414 C C . GLY B 1 83 ? -44.25 -1.41 -5.691 1 16.22 83 GLY B C 1
ATOM 4415 O O . GLY B 1 83 ? -43.438 -1.281 -4.785 1 16.22 83 GLY B O 1
ATOM 4416 N N . SER B 1 84 ? -45.281 -0.724 -5.469 1 17.06 84 SER B N 1
ATOM 4417 C CA . SER B 1 84 ? -45.156 0.676 -5.09 1 17.06 84 SER B CA 1
ATOM 4418 C C . SER B 1 84 ? -45.094 0.834 -3.572 1 17.06 84 SER B C 1
ATOM 4420 O O . SER B 1 84 ? -44.188 1.456 -3.037 1 17.06 84 SER B O 1
ATOM 4422 N N . SER B 1 85 ? -46.156 0.768 -2.795 1 17.25 85 SER B N 1
ATOM 4423 C CA . SER B 1 85 ? -46.656 1.959 -2.115 1 17.25 85 SER B CA 1
ATOM 4424 C C . SER B 1 85 ? -46.094 2.059 -0.698 1 17.25 85 SER B C 1
ATOM 4426 O O . SER B 1 85 ? -45.312 1.225 -0.281 1 17.25 85 SER B O 1
ATOM 4428 N N . ARG B 1 86 ? -46.906 2.4 0.384 1 17.5 86 ARG B N 1
ATOM 4429 C CA . ARG B 1 86 ? -47.125 3.412 1.41 1 17.5 86 ARG B CA 1
ATOM 4430 C C . ARG B 1 86 ? -46.688 2.916 2.779 1 17.5 86 ARG B C 1
ATOM 4432 O O . ARG B 1 86 ? -46.812 3.627 3.777 1 17.5 86 ARG B O 1
ATOM 4439 N N . PRO B 1 87 ? -45.812 1.656 3.127 1 16.78 87 PRO B N 1
ATOM 4440 C CA . PRO B 1 87 ? -46.375 1.229 4.406 1 16.78 87 PRO B CA 1
ATOM 4441 C C . PRO B 1 87 ? -46 2.162 5.559 1 16.78 87 PRO B C 1
ATOM 4443 O O . PRO B 1 87 ? -45.062 2.934 5.453 1 16.78 87 PRO B O 1
ATOM 4446 N N . GLU B 1 88 ? -46.625 1.747 6.793 1 18.09 88 GLU B N 1
ATOM 4447 C CA . GLU B 1 88 ? -46.969 2.227 8.125 1 18.09 88 GLU B CA 1
ATOM 4448 C C . GLU B 1 88 ? -45.75 2.25 9.039 1 18.09 88 GLU B C 1
ATOM 4450 O O . GLU B 1 88 ? -44.844 1.417 8.906 1 18.09 88 GLU B O 1
ATOM 4455 N N . ASP B 1 89 ? -45.562 3.266 9.977 1 18.66 89 ASP B N 1
ATOM 4456 C CA . ASP B 1 89 ? -44.719 3.965 10.938 1 18.66 89 ASP B CA 1
ATOM 4457 C C . ASP B 1 89 ? -44.469 3.109 12.18 1 18.66 89 ASP B C 1
ATOM 4459 O O . ASP B 1 89 ? -44.031 3.621 13.219 1 18.66 89 ASP B O 1
ATOM 4463 N N . THR B 1 90 ? -44.406 1.774 12.047 1 16.86 90 THR B N 1
ATOM 4464 C CA . THR B 1 90 ? -44.531 1.168 13.367 1 16.86 90 THR B CA 1
ATOM 4465 C C . THR B 1 90 ? -43.312 1.479 14.219 1 16.86 90 THR B C 1
ATOM 4467 O O . THR B 1 90 ? -42.156 1.374 13.734 1 16.86 90 THR B O 1
ATOM 4470 N N . SER B 1 91 ? -43.344 1.748 15.555 1 18.91 91 SER B N 1
ATOM 4471 C CA . SER B 1 91 ? -42.812 2.377 16.75 1 18.91 91 SER B CA 1
ATOM 4472 C C . SER B 1 91 ? -41.781 1.477 17.438 1 18.91 91 SER B C 1
ATOM 4474 O O . SER B 1 91 ? -41.094 1.908 18.359 1 18.91 91 SER B O 1
ATOM 4476 N N . GLN B 1 92 ? -41.75 0.108 17.156 1 17.36 92 GLN B N 1
ATOM 4477 C CA . GLN B 1 92 ? -41.5 -0.62 18.406 1 17.36 92 GLN B CA 1
ATOM 4478 C C . GLN B 1 92 ? -40.031 -0.48 18.828 1 17.36 92 GLN B C 1
ATOM 4480 O O . GLN B 1 92 ? -39.156 -0.261 17.984 1 17.36 92 GLN B O 1
ATOM 4485 N N . SER B 1 93 ? -39.625 -0.831 20.156 1 19.88 93 SER B N 1
ATOM 4486 C CA . SER B 1 93 ? -38.781 -0.579 21.328 1 19.88 93 SER B CA 1
ATOM 4487 C C . SER B 1 93 ? -37.531 -1.467 21.312 1 19.88 93 SER B C 1
ATOM 4489 O O . SER B 1 93 ? -36.875 -1.623 22.344 1 19.88 93 SER B O 1
ATOM 4491 N N . VAL B 1 94 ? -36.938 -1.704 20.219 1 19.75 94 VAL B N 1
ATOM 4492 C CA . VAL B 1 94 ? -36.031 -2.848 20.125 1 19.75 94 VAL B CA 1
ATOM 4493 C C . VAL B 1 94 ? -34.844 -2.648 21.078 1 19.75 94 VAL B C 1
ATOM 4495 O O . VAL B 1 94 ? -34.188 -1.617 21.031 1 19.75 94 VAL B O 1
ATOM 4498 N N . GLY B 1 95 ? -34.812 -3.512 22.062 1 18.92 95 GLY B N 1
ATOM 4499 C CA . GLY B 1 95 ? -33.938 -3.666 23.234 1 18.92 95 GLY B CA 1
ATOM 4500 C C . GLY B 1 95 ? -32.5 -3.867 22.875 1 18.92 95 GLY B C 1
ATOM 4501 O O . GLY B 1 95 ? -32.156 -4.27 21.75 1 18.92 95 GLY B O 1
ATOM 4502 N N . HIS B 1 96 ? -31.5 -3.26 23.594 1 20.19 96 HIS B N 1
ATOM 4503 C CA . HIS B 1 96 ? -30.109 -2.83 23.641 1 20.19 96 HIS B CA 1
ATOM 4504 C C . HIS B 1 96 ? -29.172 -4.023 23.766 1 20.19 96 HIS B C 1
ATOM 4506 O O . HIS B 1 96 ? -29.125 -4.672 24.828 1 20.19 96 HIS B O 1
ATOM 4512 N N . ARG B 1 97 ? -29.156 -4.965 22.797 1 18.47 97 ARG B N 1
ATOM 4513 C CA . ARG B 1 97 ? -28.312 -6.145 23 1 18.47 97 ARG B CA 1
ATOM 4514 C C . ARG B 1 97 ? -26.859 -5.746 23.266 1 18.47 97 ARG B C 1
ATOM 4516 O O . ARG B 1 97 ? -26.328 -4.859 22.594 1 18.47 97 ARG B O 1
ATOM 4523 N N . SER B 1 98 ? -26.312 -6.18 24.344 1 20.48 98 SER B N 1
ATOM 4524 C CA . SER B 1 98 ? -25.109 -6.039 25.156 1 20.48 98 SER B CA 1
ATOM 4525 C C . SER B 1 98 ? -23.875 -6.551 24.406 1 20.48 98 SER B C 1
ATOM 4527 O O . SER B 1 98 ? -23.906 -7.637 23.812 1 20.48 98 SER B O 1
ATOM 4529 N N . SER B 1 99 ? -23.188 -5.723 23.688 1 21.83 99 SER B N 1
ATOM 4530 C CA . SER B 1 99 ? -21.953 -5.777 22.938 1 21.83 99 SER B CA 1
ATOM 4531 C C . SER B 1 99 ? -20.859 -6.488 23.719 1 21.83 99 SER B C 1
ATOM 4533 O O . SER B 1 99 ? -20.375 -5.98 24.734 1 21.83 99 SER B O 1
ATOM 4535 N N . GLN B 1 100 ? -21.016 -7.832 23.828 1 20.28 100 GLN B N 1
ATOM 4536 C CA . GLN B 1 100 ? -20.031 -8.617 24.562 1 20.28 100 GLN B CA 1
ATOM 4537 C C . GLN B 1 100 ? -18.625 -8.414 24 1 20.28 100 GLN B C 1
ATOM 4539 O O . GLN B 1 100 ? -18.406 -8.547 22.797 1 20.28 100 GLN B O 1
ATOM 4544 N N . SER B 1 101 ? -17.797 -7.586 24.609 1 23.8 101 SER B N 1
ATOM 4545 C CA . SER B 1 101 ? -16.406 -7.125 24.562 1 23.8 101 SER B CA 1
ATOM 4546 C C . SER B 1 101 ? -15.445 -8.297 24.469 1 23.8 101 SER B C 1
ATOM 4548 O O . SER B 1 101 ? -15.477 -9.203 25.312 1 23.8 101 SER B O 1
ATOM 4550 N N . LEU B 1 102 ? -15.25 -8.805 23.375 1 22.38 102 LEU B N 1
ATOM 4551 C CA . LEU B 1 102 ? -14.297 -9.883 23.172 1 22.38 102 LEU B CA 1
ATOM 4552 C C . LEU B 1 102 ? -12.953 -9.555 23.828 1 22.38 102 LEU B C 1
ATOM 4554 O O . LEU B 1 102 ? -12.195 -8.734 23.312 1 22.38 102 LEU B O 1
ATOM 4558 N N . SER B 1 103 ? -12.883 -9.25 25.109 1 24.94 103 SER B N 1
ATOM 4559 C CA . SER B 1 103 ? -11.688 -9.148 25.922 1 24.94 103 SER B CA 1
ATOM 4560 C C . SER B 1 103 ? -10.836 -10.406 25.828 1 24.94 103 SER B C 1
ATOM 4562 O O . SER B 1 103 ? -10.719 -11.172 26.781 1 24.94 103 SER B O 1
ATOM 4564 N N . ARG B 1 104 ? -11.023 -11.305 24.922 1 26.02 104 ARG B N 1
ATOM 4565 C CA . ARG B 1 104 ? -10.336 -12.539 25.281 1 26.02 104 ARG B CA 1
ATOM 4566 C C . ARG B 1 104 ? -8.844 -12.305 25.453 1 26.02 104 ARG B C 1
ATOM 4568 O O . ARG B 1 104 ? -8.25 -11.484 24.734 1 26.02 104 ARG B O 1
ATOM 4575 N N . SER B 1 105 ? -8.289 -12.773 26.531 1 26.08 105 SER B N 1
ATOM 4576 C CA . SER B 1 105 ? -6.941 -12.953 27.078 1 26.08 105 SER B CA 1
ATOM 4577 C C . SER B 1 105 ? -6.02 -13.617 26.062 1 26.08 105 SER B C 1
ATOM 4579 O O . SER B 1 105 ? -6.348 -14.672 25.516 1 26.08 105 SER B O 1
ATOM 4581 N N . LEU B 1 106 ? -5.453 -12.922 25.156 1 29.2 106 LEU B N 1
ATOM 4582 C CA . LEU B 1 106 ? -4.301 -13.43 24.406 1 29.2 106 LEU B CA 1
ATOM 4583 C C . LEU B 1 106 ? -3.416 -14.297 25.297 1 29.2 106 LEU B C 1
ATOM 4585 O O . LEU B 1 106 ? -2.752 -13.781 26.203 1 29.2 106 LEU B O 1
ATOM 4589 N N . SER B 1 107 ? -4.055 -15.391 25.703 1 26.58 107 SER B N 1
ATOM 4590 C CA . SER B 1 107 ? -3.088 -16.297 26.328 1 26.58 107 SER B CA 1
ATOM 4591 C C . SER B 1 107 ? -1.866 -16.484 25.422 1 26.58 107 SER B C 1
ATOM 4593 O O . SER B 1 107 ? -1.997 -16.844 24.25 1 26.58 107 SER B O 1
ATOM 4595 N N . PRO B 1 108 ? -0.76 -15.805 25.656 1 29.78 108 PRO B N 1
ATOM 4596 C CA . PRO B 1 108 ? 0.503 -15.961 24.938 1 29.78 108 PRO B CA 1
ATOM 4597 C C . PRO B 1 108 ? 0.884 -17.422 24.719 1 29.78 108 PRO B C 1
ATOM 4599 O O . PRO B 1 108 ? 0.839 -18.219 25.656 1 29.78 108 PRO B O 1
ATOM 4602 N N . SER B 1 109 ? 0.328 -18.047 23.859 1 29.92 109 SER B N 1
ATOM 4603 C CA . SER B 1 109 ? 1.076 -19.297 23.719 1 29.92 109 SER B CA 1
ATOM 4604 C C . SER B 1 109 ? 2.574 -19.062 23.875 1 29.92 109 SER B C 1
ATOM 4606 O O . SER B 1 109 ? 3.109 -18.078 23.359 1 29.92 109 SER B O 1
ATOM 4608 N N . PRO B 1 110 ? 3.252 -19.719 24.828 1 32.22 110 PRO B N 1
ATOM 4609 C CA . PRO B 1 110 ? 4.676 -19.531 25.125 1 32.22 110 PRO B CA 1
ATOM 4610 C C . PRO B 1 110 ? 5.547 -19.562 23.875 1 32.22 110 PRO B C 1
ATOM 4612 O O . PRO B 1 110 ? 6.727 -19.906 23.953 1 32.22 110 PRO B O 1
ATOM 4615 N N . ALA B 1 111 ? 5.121 -19.531 22.672 1 32.53 111 ALA B N 1
ATOM 4616 C CA . ALA B 1 111 ? 6.219 -19.594 21.719 1 32.53 111 ALA B CA 1
ATOM 4617 C C . ALA B 1 111 ? 7.312 -18.594 22.062 1 32.53 111 ALA B C 1
ATOM 4619 O O . ALA B 1 111 ? 7.023 -17.422 22.375 1 32.53 111 ALA B O 1
ATOM 4620 N N . ALA B 1 112 ? 8.547 -19 22.109 1 35.84 112 ALA B N 1
ATOM 4621 C CA . ALA B 1 112 ? 9.859 -18.438 22.422 1 35.84 112 ALA B CA 1
ATOM 4622 C C . ALA B 1 112 ? 10.125 -17.188 21.609 1 35.84 112 ALA B C 1
ATOM 4624 O O . ALA B 1 112 ? 10.617 -17.266 20.484 1 35.84 112 ALA B O 1
ATOM 4625 N N . PHE B 1 113 ? 9.273 -16.406 21.375 1 40.41 113 PHE B N 1
ATOM 4626 C CA . PHE B 1 113 ? 9.742 -15.156 20.766 1 40.41 113 PHE B CA 1
ATOM 4627 C C . PHE B 1 113 ? 10.914 -14.578 21.547 1 40.41 113 PHE B C 1
ATOM 4629 O O . PHE B 1 113 ? 10.734 -14.039 22.641 1 40.41 113 PHE B O 1
ATOM 4636 N N . SER B 1 114 ? 11.961 -15.234 21.438 1 48.12 114 SER B N 1
ATOM 4637 C CA . SER B 1 114 ? 13.273 -14.836 21.938 1 48.12 114 SER B CA 1
ATOM 4638 C C . SER B 1 114 ? 13.602 -13.406 21.516 1 48.12 114 SER B C 1
ATOM 4640 O O . SER B 1 114 ? 13.008 -12.875 20.578 1 48.12 114 SER B O 1
ATOM 4642 N N . SER B 1 115 ? 14.203 -12.703 22.25 1 59.19 115 SER B N 1
ATOM 4643 C CA . SER B 1 115 ? 14.82 -11.406 22.016 1 59.19 115 SER B CA 1
ATOM 4644 C C . SER B 1 115 ? 15.594 -11.398 20.703 1 59.19 115 SER B C 1
ATOM 4646 O O . SER B 1 115 ? 16.219 -12.391 20.344 1 59.19 115 SER B O 1
ATOM 4648 N N . ILE B 1 116 ? 15.141 -10.547 19.812 1 68.69 116 ILE B N 1
ATOM 4649 C CA . ILE B 1 116 ? 15.828 -10.5 18.531 1 68.69 116 ILE B CA 1
ATOM 4650 C C . ILE B 1 116 ? 16.891 -9.398 18.547 1 68.69 116 ILE B C 1
ATOM 4652 O O . ILE B 1 116 ? 16.75 -8.414 19.266 1 68.69 116 ILE B O 1
ATOM 4656 N N . SER B 1 117 ? 17.953 -9.648 17.922 1 72.62 117 SER B N 1
ATOM 4657 C CA . SER B 1 117 ? 19.031 -8.68 17.75 1 72.62 117 SER B CA 1
ATOM 4658 C C . SER B 1 117 ? 18.547 -7.441 17 1 72.62 117 SER B C 1
ATOM 4660 O O . SER B 1 117 ? 17.484 -7.473 16.359 1 72.62 117 SER B O 1
ATOM 4662 N N . SER B 1 118 ? 19.219 -6.391 17.094 1 76.12 118 SER B N 1
ATOM 4663 C CA . SER B 1 118 ? 18.891 -5.145 16.406 1 76.12 118 SER B CA 1
ATOM 4664 C C . SER B 1 118 ? 18.875 -5.34 14.898 1 76.12 118 SER B C 1
ATOM 4666 O O . SER B 1 118 ? 18.016 -4.797 14.211 1 76.12 118 SER B O 1
ATOM 4668 N N . ASN B 1 119 ? 19.766 -6.164 14.453 1 81 119 ASN B N 1
ATOM 4669 C CA . ASN B 1 119 ? 19.828 -6.422 13.023 1 81 119 ASN B CA 1
ATOM 4670 C C . ASN B 1 119 ? 18.609 -7.207 12.539 1 81 119 ASN B C 1
ATOM 4672 O O . ASN B 1 119 ? 18.078 -6.938 11.461 1 81 119 ASN B O 1
ATOM 4676 N N . GLU B 1 120 ? 18.219 -8.078 13.375 1 87.25 120 GLU B N 1
ATOM 4677 C CA . GLU B 1 120 ? 17.031 -8.867 13.031 1 87.25 120 GLU B CA 1
ATOM 4678 C C . GLU B 1 120 ? 15.773 -8.016 13.078 1 87.25 120 GLU B C 1
ATOM 4680 O O . GLU B 1 120 ? 14.875 -8.172 12.242 1 87.25 120 GLU B O 1
ATOM 4685 N N . ARG B 1 121 ? 15.805 -7.16 14.023 1 90.69 121 ARG B N 1
ATOM 4686 C CA . ARG B 1 121 ? 14.695 -6.227 14.156 1 90.69 121 ARG B CA 1
ATOM 4687 C C . ARG B 1 121 ? 14.547 -5.371 12.898 1 90.69 121 ARG B C 1
ATOM 4689 O O . ARG B 1 121 ? 13.461 -5.277 12.328 1 90.69 121 ARG B O 1
ATOM 4696 N N . LEU B 1 122 ? 15.625 -4.816 12.438 1 92.69 122 LEU B N 1
ATOM 4697 C CA . LEU B 1 122 ? 15.602 -3.945 11.266 1 92.69 122 LEU B CA 1
ATOM 4698 C C . LEU B 1 122 ? 15.242 -4.734 10.008 1 92.69 122 LEU B C 1
ATOM 4700 O O . LEU B 1 122 ? 14.523 -4.23 9.141 1 92.69 122 LEU B O 1
ATOM 4704 N N . LEU B 1 123 ? 15.711 -5.922 9.977 1 95.19 123 LEU B N 1
ATOM 4705 C CA . LEU B 1 123 ? 15.391 -6.777 8.836 1 95.19 123 LEU B CA 1
ATOM 4706 C C . LEU B 1 123 ? 13.898 -7.055 8.766 1 95.19 123 LEU B C 1
ATOM 4708 O O . LEU B 1 123 ? 13.289 -6.934 7.695 1 95.19 123 LEU B O 1
ATOM 4712 N N . GLU B 1 124 ? 13.328 -7.383 9.859 1 96.62 124 GLU B N 1
ATOM 4713 C CA . GLU B 1 124 ? 11.898 -7.703 9.867 1 96.62 124 GLU B CA 1
ATOM 4714 C C . GLU B 1 124 ? 11.055 -6.484 9.508 1 96.62 124 GLU B C 1
ATOM 4716 O O . GLU B 1 124 ? 10.039 -6.613 8.82 1 96.62 124 GLU B O 1
ATOM 4721 N N . LEU B 1 125 ? 11.461 -5.344 9.969 1 97.31 125 LEU B N 1
ATOM 4722 C CA . LEU B 1 125 ? 10.75 -4.125 9.602 1 97.31 125 LEU B CA 1
ATOM 4723 C C . LEU B 1 125 ? 10.844 -3.873 8.094 1 97.31 125 LEU B C 1
ATOM 4725 O O . LEU B 1 125 ? 9.859 -3.48 7.469 1 97.31 125 LEU B O 1
ATOM 4729 N N . GLU B 1 126 ? 12 -4.133 7.582 1 97.31 126 GLU B N 1
ATOM 4730 C CA . GLU B 1 126 ? 12.188 -3.979 6.141 1 97.31 126 GLU B CA 1
ATOM 4731 C C . GLU B 1 126 ? 11.305 -4.953 5.363 1 97.31 126 GLU B C 1
ATOM 4733 O O . GLU B 1 126 ? 10.68 -4.578 4.367 1 97.31 126 GLU B O 1
ATOM 4738 N N . LEU B 1 127 ? 11.289 -6.145 5.836 1 98.19 127 LEU B N 1
ATOM 4739 C CA . LEU B 1 127 ? 10.516 -7.18 5.16 1 98.19 127 LEU B CA 1
ATOM 4740 C C . LEU B 1 127 ? 9.023 -6.887 5.242 1 98.19 127 LEU B C 1
ATOM 4742 O O . LEU B 1 127 ? 8.297 -7.039 4.254 1 98.19 127 LEU B O 1
ATOM 4746 N N . MET B 1 128 ? 8.555 -6.461 6.441 1 98.06 128 MET B N 1
ATOM 4747 C CA . MET B 1 128 ? 7.145 -6.117 6.598 1 98.06 128 MET B CA 1
ATOM 4748 C C . MET B 1 128 ? 6.754 -4.977 5.664 1 98.06 128 MET B C 1
ATOM 4750 O O . MET B 1 128 ? 5.703 -5.023 5.027 1 98.06 128 MET B O 1
ATOM 4754 N N . HIS B 1 129 ? 7.617 -4 5.609 1 98 129 HIS B N 1
ATOM 4755 C CA . HIS B 1 129 ? 7.363 -2.869 4.723 1 98 129 HIS B CA 1
ATOM 4756 C C . HIS B 1 129 ? 7.301 -3.312 3.266 1 98 129 HIS B C 1
ATOM 4758 O O . HIS B 1 129 ? 6.406 -2.896 2.525 1 98 129 HIS B O 1
ATOM 4764 N N . ARG B 1 130 ? 8.242 -4.148 2.855 1 97.25 130 ARG B N 1
ATOM 4765 C CA . ARG B 1 130 ? 8.305 -4.641 1.482 1 97.25 130 ARG B CA 1
ATOM 4766 C C . ARG B 1 130 ? 7.062 -5.445 1.132 1 97.25 130 ARG B C 1
ATOM 4768 O O . ARG B 1 130 ? 6.508 -5.297 0.041 1 97.25 130 ARG B O 1
ATOM 4775 N N . TRP B 1 131 ? 6.656 -6.25 2.031 1 98.19 131 TRP B N 1
ATOM 4776 C CA . TRP B 1 131 ? 5.434 -7.008 1.788 1 98.19 131 TRP B CA 1
ATOM 4777 C C . TRP B 1 131 ? 4.246 -6.074 1.578 1 98.19 131 TRP B C 1
ATOM 4779 O O . TRP B 1 131 ? 3.502 -6.215 0.605 1 98.19 131 TRP B O 1
ATOM 4789 N N . SER B 1 132 ? 4.098 -5.109 2.492 1 97.81 132 SER B N 1
ATOM 4790 C CA . SER B 1 132 ? 2.926 -4.242 2.545 1 97.81 132 SER B CA 1
ATOM 4791 C C . SER B 1 132 ? 2.85 -3.344 1.313 1 97.81 132 SER B C 1
ATOM 4793 O O . SER B 1 132 ? 1.774 -2.859 0.958 1 97.81 132 SER B O 1
ATOM 4795 N N . THR B 1 133 ? 3.992 -3.213 0.65 1 96.44 133 THR B N 1
ATOM 4796 C CA . THR B 1 133 ? 3.982 -2.238 -0.434 1 96.44 133 THR B CA 1
ATOM 4797 C C . THR B 1 133 ? 4.098 -2.934 -1.788 1 96.44 133 THR B C 1
ATOM 4799 O O . THR B 1 133 ? 3.668 -2.393 -2.809 1 96.44 133 THR B O 1
ATOM 4802 N N . ARG B 1 134 ? 4.656 -4.184 -1.776 1 95.38 134 ARG B N 1
ATOM 4803 C CA . ARG B 1 134 ? 4.938 -4.707 -3.109 1 95.38 134 ARG B CA 1
ATOM 4804 C C . ARG B 1 134 ? 4.766 -6.223 -3.15 1 95.38 134 ARG B C 1
ATOM 4806 O O . ARG B 1 134 ? 4.035 -6.746 -3.994 1 95.38 134 ARG B O 1
ATOM 4813 N N . THR B 1 135 ? 5.391 -6.992 -2.271 1 96.75 135 THR B N 1
ATOM 4814 C CA . THR B 1 135 ? 5.578 -8.43 -2.406 1 96.75 135 THR B CA 1
ATOM 4815 C C . THR B 1 135 ? 4.234 -9.156 -2.348 1 96.75 135 THR B C 1
ATOM 4817 O O . THR B 1 135 ? 4.09 -10.258 -2.891 1 96.75 135 THR B O 1
ATOM 4820 N N . TRP B 1 136 ? 3.236 -8.578 -1.692 1 97.06 136 TRP B N 1
ATOM 4821 C CA . TRP B 1 136 ? 1.933 -9.227 -1.579 1 97.06 136 TRP B CA 1
ATOM 4822 C C . TRP B 1 136 ? 1.376 -9.57 -2.955 1 97.06 136 TRP B C 1
ATOM 4824 O O . TRP B 1 136 ? 0.574 -10.5 -3.092 1 97.06 136 TRP B O 1
ATOM 4834 N N . ALA B 1 137 ? 1.812 -8.922 -4 1 96 137 ALA B N 1
ATOM 4835 C CA . ALA B 1 137 ? 1.265 -9.031 -5.352 1 96 137 ALA B CA 1
ATOM 4836 C C . ALA B 1 137 ? 1.684 -10.344 -6.008 1 96 137 ALA B C 1
ATOM 4838 O O . ALA B 1 137 ? 1.126 -10.734 -7.039 1 96 137 ALA B O 1
ATOM 4839 N N . VAL B 1 138 ? 2.611 -11.008 -5.398 1 94.44 138 VAL B N 1
ATOM 4840 C CA . VAL B 1 138 ? 3.061 -12.289 -5.938 1 94.44 138 VAL B CA 1
ATOM 4841 C C . VAL B 1 138 ? 1.9 -13.281 -5.949 1 94.44 138 VAL B C 1
ATOM 4843 O O . VAL B 1 138 ? 1.848 -14.172 -6.797 1 94.44 138 VAL B O 1
ATOM 4846 N N . LEU B 1 139 ? 0.924 -13.102 -5.039 1 95.69 139 LEU B N 1
ATOM 4847 C CA . LEU B 1 139 ? -0.216 -14 -4.918 1 95.69 139 LEU B CA 1
ATOM 4848 C C . LEU B 1 139 ? -1.466 -13.383 -5.535 1 95.69 139 LEU B C 1
ATOM 4850 O O . LEU B 1 139 ? -2.559 -13.945 -5.426 1 95.69 139 LEU B O 1
ATOM 4854 N N . TYR B 1 140 ? -1.302 -12.281 -6.168 1 94.88 140 TYR B N 1
ATOM 4855 C CA . TYR B 1 140 ? -2.414 -11.5 -6.699 1 94.88 140 TYR B CA 1
ATOM 4856 C C . TYR B 1 140 ? -3.006 -12.172 -7.934 1 94.88 140 TYR B C 1
ATOM 4858 O O . TYR B 1 140 ? -2.277 -12.531 -8.867 1 94.88 140 TYR B O 1
ATOM 4866 N N . SER B 1 141 ? -4.289 -12.391 -7.977 1 95 141 SER B N 1
ATOM 4867 C CA . SER B 1 141 ? -4.961 -12.953 -9.148 1 95 141 SER B CA 1
ATOM 4868 C C . SER B 1 141 ? -6.062 -12.031 -9.648 1 95 141 SER B C 1
ATOM 4870 O O . SER B 1 141 ? -6.188 -11.797 -10.852 1 95 141 SER B O 1
ATOM 4872 N N . ILE B 1 142 ? -6.848 -11.547 -8.781 1 95.94 142 ILE B N 1
ATOM 4873 C CA . ILE B 1 142 ? -7.938 -10.625 -9.109 1 95.94 142 ILE B CA 1
ATOM 4874 C C . ILE B 1 142 ? -7.836 -9.375 -8.234 1 95.94 142 ILE B C 1
ATOM 4876 O O . ILE B 1 142 ? -7.242 -9.414 -7.152 1 95.94 142 ILE B O 1
ATOM 4880 N N . PRO B 1 143 ? -8.406 -8.281 -8.641 1 95.12 143 PRO B N 1
ATOM 4881 C CA . PRO B 1 143 ? -8.297 -7.027 -7.891 1 95.12 143 PRO B CA 1
ATOM 4882 C C . PRO B 1 143 ? -8.789 -7.16 -6.449 1 95.12 143 PRO B C 1
ATOM 4884 O O . PRO B 1 143 ? -8.227 -6.543 -5.543 1 95.12 143 PRO B O 1
ATOM 4887 N N . GLU B 1 144 ? -9.719 -8.008 -6.188 1 96.12 144 GLU B N 1
ATOM 4888 C CA . GLU B 1 144 ? -10.344 -8.164 -4.879 1 96.12 144 GLU B CA 1
ATOM 4889 C C . GLU B 1 144 ? -9.43 -8.914 -3.916 1 96.12 144 GLU B C 1
ATOM 4891 O O . GLU B 1 144 ? -9.688 -8.953 -2.711 1 96.12 144 GLU B O 1
ATOM 4896 N N . ASP B 1 145 ? -8.281 -9.383 -4.426 1 96.69 145 ASP B N 1
ATOM 4897 C CA . ASP B 1 145 ? -7.324 -10.07 -3.572 1 96.69 145 ASP B CA 1
ATOM 4898 C C . ASP B 1 145 ? -6.531 -9.078 -2.721 1 96.69 145 ASP B C 1
ATOM 4900 O O . ASP B 1 145 ? -5.984 -9.445 -1.681 1 96.69 145 ASP B O 1
ATOM 4904 N N . GLN B 1 146 ? -6.41 -7.902 -3.145 1 96.62 146 GLN B N 1
ATOM 4905 C CA . GLN B 1 146 ? -5.457 -6.945 -2.596 1 96.62 146 GLN B CA 1
ATOM 4906 C C . GLN B 1 146 ? -5.734 -6.676 -1.119 1 96.62 146 GLN B C 1
ATOM 4908 O O . GLN B 1 146 ? -4.836 -6.777 -0.283 1 96.62 146 GLN B O 1
ATOM 4913 N N . PRO B 1 147 ? -7.008 -6.344 -0.709 1 96.62 147 PRO B N 1
ATOM 4914 C CA . PRO B 1 147 ? -7.23 -6.062 0.71 1 96.62 147 PRO B CA 1
ATOM 4915 C C . PRO B 1 147 ? -6.848 -7.23 1.613 1 96.62 147 PRO B C 1
ATOM 4917 O O . PRO B 1 147 ? -6.254 -7.027 2.676 1 96.62 147 PRO B O 1
ATOM 4920 N N . PHE B 1 148 ? -7.191 -8.398 1.209 1 97.81 148 PHE B N 1
ATOM 4921 C CA . PHE B 1 148 ? -6.855 -9.562 2.018 1 97.81 148 PHE B CA 1
ATOM 4922 C C . PHE B 1 148 ? -5.348 -9.773 2.066 1 97.81 148 PHE B C 1
ATOM 4924 O O . PHE B 1 148 ? -4.77 -9.914 3.146 1 97.81 148 PHE B O 1
ATOM 4931 N N . LEU B 1 149 ? -4.645 -9.797 0.925 1 98.38 149 LEU B N 1
ATOM 4932 C CA . LEU B 1 149 ? -3.223 -10.117 0.842 1 98.38 149 LEU B CA 1
ATOM 4933 C C . LEU B 1 149 ? -2.377 -9.008 1.458 1 98.38 149 LEU B C 1
ATOM 4935 O O . LEU B 1 149 ? -1.366 -9.281 2.111 1 98.38 149 LEU B O 1
ATOM 4939 N N . GLN B 1 150 ? -2.748 -7.797 1.279 1 97.81 150 GLN B N 1
ATOM 4940 C CA . GLN B 1 150 ? -1.949 -6.648 1.689 1 97.81 150 GLN B CA 1
ATOM 4941 C C . GLN B 1 150 ? -2.213 -6.285 3.148 1 97.81 150 GLN B C 1
ATOM 4943 O O . GLN B 1 150 ? -1.312 -5.824 3.852 1 97.81 150 GLN B O 1
ATOM 4948 N N . VAL B 1 151 ? -3.445 -6.469 3.572 1 96.81 151 VAL B N 1
ATOM 4949 C CA . VAL B 1 151 ? -3.803 -5.93 4.879 1 96.81 151 VAL B CA 1
ATOM 4950 C C . VAL B 1 151 ? -4.156 -7.07 5.832 1 96.81 151 VAL B C 1
ATOM 4952 O O . VAL B 1 151 ? -3.541 -7.219 6.891 1 96.81 151 VAL B O 1
ATOM 4955 N N . VAL B 1 152 ? -5.066 -7.945 5.496 1 97.5 152 VAL B N 1
ATOM 4956 C CA . VAL B 1 152 ? -5.641 -8.93 6.41 1 97.5 152 VAL B CA 1
ATOM 4957 C C . VAL B 1 152 ? -4.609 -10.016 6.719 1 97.5 152 VAL B C 1
ATOM 4959 O O . VAL B 1 152 ? -4.434 -10.398 7.875 1 97.5 152 VAL B O 1
ATOM 4962 N N . LEU B 1 153 ? -3.908 -10.445 5.695 1 98.31 153 LEU B N 1
ATOM 4963 C CA . LEU B 1 153 ? -2.98 -11.555 5.852 1 98.31 153 LEU B CA 1
ATOM 4964 C C . LEU B 1 153 ? -1.826 -11.18 6.773 1 98.31 153 LEU B C 1
ATOM 4966 O O . LEU B 1 153 ? -1.503 -11.922 7.703 1 98.31 153 LEU B O 1
ATOM 4970 N N . PRO B 1 154 ? -1.17 -10.023 6.586 1 97.88 154 PRO B N 1
ATOM 4971 C CA . PRO B 1 154 ? -0.108 -9.656 7.523 1 97.88 154 PRO B CA 1
ATOM 4972 C C . PRO B 1 154 ? -0.62 -9.477 8.953 1 97.88 154 PRO B C 1
ATOM 4974 O O . PRO B 1 154 ? 0.083 -9.805 9.906 1 97.88 154 PRO B O 1
ATOM 4977 N N . ARG B 1 155 ? -1.798 -8.945 9.062 1 96.12 155 ARG B N 1
ATOM 4978 C CA . ARG B 1 155 ? -2.375 -8.812 10.391 1 96.12 155 ARG B CA 1
ATOM 4979 C C . ARG B 1 155 ? -2.576 -10.172 11.047 1 96.12 155 ARG B C 1
ATOM 4981 O O . ARG B 1 155 ? -2.324 -10.336 12.242 1 96.12 155 ARG B O 1
ATOM 4988 N N . ALA B 1 156 ? -3.062 -11.109 10.266 1 96.69 156 ALA B N 1
ATOM 4989 C CA . ALA B 1 156 ? -3.191 -12.477 10.758 1 96.69 156 ALA B CA 1
ATOM 4990 C C . ALA B 1 156 ? -1.83 -13.055 11.148 1 96.69 156 ALA B C 1
ATOM 4992 O O . ALA B 1 156 ? -1.729 -13.852 12.078 1 96.69 156 ALA B O 1
ATOM 4993 N N . GLY B 1 157 ? -0.784 -12.633 10.398 1 96.81 157 GLY B N 1
ATOM 4994 C CA . GLY B 1 157 ? 0.566 -13.086 10.703 1 96.81 157 GLY B CA 1
ATOM 4995 C C . GLY B 1 157 ? 1.042 -12.672 12.078 1 96.81 157 GLY B C 1
ATOM 4996 O O . GLY B 1 157 ? 1.937 -13.297 12.648 1 96.81 157 GLY B O 1
ATOM 4997 N N . LEU B 1 158 ? 0.523 -11.609 12.57 1 94 158 LEU B N 1
ATOM 4998 C CA . LEU B 1 158 ? 0.889 -11.172 13.914 1 94 158 LEU B CA 1
ATOM 4999 C C . LEU B 1 158 ? 0.382 -12.156 14.969 1 94 158 LEU B C 1
ATOM 5001 O O . LEU B 1 158 ? 0.937 -12.234 16.062 1 94 158 LEU B O 1
ATOM 5005 N N . ARG B 1 159 ? -0.616 -12.945 14.594 1 91.88 159 ARG B N 1
ATOM 5006 C CA . ARG B 1 159 ? -1.201 -13.93 15.5 1 91.88 159 ARG B CA 1
ATOM 5007 C C . ARG B 1 159 ? -0.707 -15.336 15.18 1 91.88 159 ARG B C 1
ATOM 5009 O O . ARG B 1 159 ? -0.62 -16.188 16.062 1 91.88 159 ARG B O 1
ATOM 5016 N N . HIS B 1 160 ? -0.515 -15.57 13.898 1 94.5 160 HIS B N 1
ATOM 5017 C CA . HIS B 1 160 ? -0.069 -16.875 13.414 1 94.5 160 HIS B CA 1
ATOM 5018 C C . HIS B 1 160 ? 1.37 -16.812 12.914 1 94.5 160 HIS B C 1
ATOM 5020 O O . HIS B 1 160 ? 1.619 -16.406 11.781 1 94.5 160 HIS B O 1
ATOM 5026 N N . GLY B 1 161 ? 2.24 -17.406 13.641 1 95 161 GLY B N 1
ATOM 5027 C CA . GLY B 1 161 ? 3.66 -17.297 13.344 1 95 161 GLY B CA 1
ATOM 5028 C C . GLY B 1 161 ? 4.031 -17.875 11.984 1 95 161 GLY B C 1
ATOM 5029 O O . GLY B 1 161 ? 4.906 -17.328 11.305 1 95 161 GLY B O 1
ATOM 5030 N N . TYR B 1 162 ? 3.404 -18.969 11.617 1 97.25 162 TYR B N 1
ATOM 5031 C CA . TYR B 1 162 ? 3.74 -19.578 10.336 1 97.25 162 TYR B CA 1
ATOM 5032 C C . TYR B 1 162 ? 3.412 -18.641 9.18 1 97.25 162 TYR B C 1
ATOM 5034 O O . TYR B 1 162 ? 4.129 -18.609 8.18 1 97.25 162 TYR B O 1
ATOM 5042 N N . VAL B 1 163 ? 2.34 -17.828 9.328 1 98.19 163 VAL B N 1
ATOM 5043 C CA . VAL B 1 163 ? 1.975 -16.875 8.289 1 98.19 163 VAL B CA 1
ATOM 5044 C C . VAL B 1 163 ? 3.023 -15.766 8.219 1 98.19 163 VAL B C 1
ATOM 5046 O O . VAL B 1 163 ? 3.514 -15.438 7.141 1 98.19 163 VAL B O 1
ATOM 5049 N N . MET B 1 164 ? 3.404 -15.227 9.383 1 98 164 MET B N 1
ATOM 5050 C CA . MET B 1 164 ? 4.363 -14.125 9.406 1 98 164 MET B CA 1
ATOM 5051 C C . MET B 1 164 ? 5.719 -14.57 8.875 1 98 164 MET B C 1
ATOM 5053 O O . MET B 1 164 ? 6.32 -13.883 8.039 1 98 164 MET B O 1
ATOM 5057 N N . ASN B 1 165 ? 6.156 -15.68 9.344 1 98.12 165 ASN B N 1
ATOM 5058 C CA . ASN B 1 165 ? 7.441 -16.188 8.875 1 98.12 165 ASN B CA 1
ATOM 5059 C C . ASN B 1 165 ? 7.402 -16.531 7.387 1 98.12 165 ASN B C 1
ATOM 5061 O O . ASN B 1 165 ? 8.406 -16.391 6.684 1 98.12 165 ASN B O 1
ATOM 5065 N N . GLY B 1 166 ? 6.258 -17.078 6.938 1 98.5 166 GLY B N 1
ATOM 5066 C CA . GLY B 1 166 ? 6.102 -17.281 5.508 1 98.5 166 GLY B CA 1
ATOM 5067 C C . GLY B 1 166 ? 6.207 -16.016 4.695 1 98.5 166 GLY B C 1
ATOM 5068 O O . GLY B 1 166 ? 6.891 -15.969 3.672 1 98.5 166 GLY B O 1
ATOM 5069 N N . ILE B 1 167 ? 5.547 -14.938 5.199 1 98.5 167 ILE B N 1
ATOM 5070 C CA . ILE B 1 167 ? 5.605 -13.617 4.574 1 98.5 167 ILE B CA 1
ATOM 5071 C C . ILE B 1 167 ? 7.055 -13.133 4.535 1 98.5 167 ILE B C 1
ATOM 5073 O O . ILE B 1 167 ? 7.531 -12.672 3.496 1 98.5 167 ILE B O 1
ATOM 5077 N N . PHE B 1 168 ? 7.742 -13.32 5.609 1 98.5 168 PHE B N 1
ATOM 5078 C CA . PHE B 1 168 ? 9.133 -12.883 5.68 1 98.5 168 PHE B CA 1
ATOM 5079 C C . PHE B 1 168 ? 9.992 -13.672 4.703 1 98.5 168 PHE B C 1
ATOM 5081 O O . PHE B 1 168 ? 10.859 -13.102 4.031 1 98.5 168 PHE B O 1
ATOM 5088 N N . ALA B 1 169 ? 9.75 -14.906 4.609 1 98.19 169 ALA B N 1
ATOM 5089 C CA . ALA B 1 169 ? 10.555 -15.773 3.75 1 98.19 169 ALA B CA 1
ATOM 5090 C C . ALA B 1 169 ? 10.461 -15.336 2.291 1 98.19 169 ALA B C 1
ATOM 5092 O O . ALA B 1 169 ? 11.477 -15.062 1.65 1 98.19 169 ALA B O 1
ATOM 5093 N N . ILE B 1 170 ? 9.281 -15.203 1.819 1 97.69 170 ILE B N 1
ATOM 5094 C CA . ILE B 1 170 ? 9.109 -14.914 0.4 1 97.69 170 ILE B CA 1
ATOM 5095 C C . ILE B 1 170 ? 9.508 -13.469 0.116 1 97.69 170 ILE B C 1
ATOM 5097 O O . ILE B 1 170 ? 10.023 -13.156 -0.959 1 97.69 170 ILE B O 1
ATOM 5101 N N . THR B 1 171 ? 9.281 -12.609 1.071 1 97.94 171 THR B N 1
ATOM 5102 C CA . THR B 1 171 ? 9.664 -11.211 0.894 1 97.94 171 THR B CA 1
ATOM 5103 C C . THR B 1 171 ? 11.18 -11.062 0.87 1 97.94 171 THR B C 1
ATOM 5105 O O . THR B 1 171 ? 11.719 -10.25 0.109 1 97.94 171 THR B O 1
ATOM 5108 N N . ALA B 1 172 ? 11.836 -11.797 1.747 1 97.56 172 ALA B N 1
ATOM 5109 C CA . ALA B 1 172 ? 13.297 -11.781 1.729 1 97.56 172 ALA B CA 1
ATOM 5110 C C . ALA B 1 172 ? 13.836 -12.227 0.373 1 97.56 172 ALA B C 1
ATOM 5112 O O . ALA B 1 172 ? 14.805 -11.664 -0.137 1 97.56 172 ALA B O 1
ATOM 5113 N N . LEU B 1 173 ? 13.242 -13.203 -0.166 1 94.62 173 LEU B N 1
ATOM 5114 C CA . LEU B 1 173 ? 13.641 -13.672 -1.488 1 94.62 173 LEU B CA 1
ATOM 5115 C C . LEU B 1 173 ? 13.383 -12.602 -2.547 1 94.62 173 LEU B C 1
ATOM 5117 O O . LEU B 1 173 ? 14.188 -12.43 -3.467 1 94.62 173 LEU B O 1
ATOM 5121 N N . ASP B 1 174 ? 12.266 -11.961 -2.516 1 94 174 ASP B N 1
ATOM 5122 C CA . ASP B 1 174 ? 11.945 -10.859 -3.414 1 94 174 ASP B CA 1
ATOM 5123 C C . ASP B 1 174 ? 13.008 -9.758 -3.334 1 94 174 ASP B C 1
ATOM 5125 O O . ASP B 1 174 ? 13.453 -9.25 -4.363 1 94 174 ASP B O 1
ATOM 5129 N N . LEU B 1 175 ? 13.398 -9.461 -2.123 1 94.56 175 LEU B N 1
ATOM 5130 C CA . LEU B 1 175 ? 14.406 -8.422 -1.912 1 94.56 175 LEU B CA 1
ATOM 5131 C C . LEU B 1 175 ? 15.758 -8.859 -2.457 1 94.56 175 LEU B C 1
ATOM 5133 O O . LEU B 1 175 ? 16.516 -8.047 -2.984 1 94.56 175 LEU B O 1
ATOM 5137 N N . ALA B 1 176 ? 16.094 -10.062 -2.328 1 93.25 176 ALA B N 1
ATOM 5138 C CA . ALA B 1 176 ? 17.375 -10.602 -2.777 1 93.25 176 ALA B CA 1
ATOM 5139 C C . ALA B 1 176 ? 17.562 -10.383 -4.277 1 93.25 176 ALA B C 1
ATOM 5141 O O . ALA B 1 176 ? 18.688 -10.203 -4.75 1 93.25 176 ALA B O 1
ATOM 5142 N N . ARG B 1 177 ? 16.531 -10.305 -5.031 1 88.81 177 ARG B N 1
ATOM 5143 C CA . ARG B 1 177 ? 16.594 -10.195 -6.484 1 88.81 177 ARG B CA 1
ATOM 5144 C C . ARG B 1 177 ? 17.078 -8.812 -6.91 1 88.81 177 ARG B C 1
ATOM 5146 O O . ARG B 1 177 ? 17.594 -8.641 -8.016 1 88.81 177 ARG B O 1
ATOM 5153 N N . GLU B 1 178 ? 16.844 -7.828 -6.09 1 87.88 178 GLU B N 1
ATOM 5154 C CA . GLU B 1 178 ? 17.125 -6.441 -6.457 1 87.88 178 GLU B CA 1
ATOM 5155 C C . GLU B 1 178 ? 18.391 -5.934 -5.793 1 87.88 178 GLU B C 1
ATOM 5157 O O . GLU B 1 178 ? 18.734 -4.75 -5.902 1 87.88 178 GLU B O 1
ATOM 5162 N N . ARG B 1 179 ? 19.062 -6.789 -5.102 1 90.94 179 ARG B N 1
ATOM 5163 C CA . ARG B 1 179 ? 20.219 -6.348 -4.32 1 90.94 179 ARG B CA 1
ATOM 5164 C C . ARG B 1 179 ? 21.516 -6.898 -4.902 1 90.94 179 ARG B C 1
ATOM 5166 O O . ARG B 1 179 ? 21.484 -7.727 -5.812 1 90.94 179 ARG B O 1
ATOM 5173 N N . SER B 1 180 ? 22.656 -6.344 -4.402 1 90.94 180 SER B N 1
ATOM 5174 C CA . SER B 1 180 ? 23.969 -6.855 -4.777 1 90.94 180 SER B CA 1
ATOM 5175 C C . SER B 1 180 ? 24.125 -8.328 -4.398 1 90.94 180 SER B C 1
ATOM 5177 O O . SER B 1 180 ? 23.391 -8.828 -3.551 1 90.94 180 SER B O 1
ATOM 5179 N N . PRO B 1 181 ? 25.016 -8.977 -5.012 1 89.5 181 PRO B N 1
ATOM 5180 C CA . PRO B 1 181 ? 25.188 -10.414 -4.746 1 89.5 181 PRO B CA 1
ATOM 5181 C C . PRO B 1 181 ? 25.453 -10.719 -3.275 1 89.5 181 PRO B C 1
ATOM 5183 O O . PRO B 1 181 ? 24.938 -11.695 -2.738 1 89.5 181 PRO B O 1
ATOM 5186 N N . THR B 1 182 ? 26.172 -9.891 -2.656 1 91.38 182 THR B N 1
ATOM 5187 C CA . THR B 1 182 ? 26.484 -10.117 -1.247 1 91.38 182 THR B CA 1
ATOM 5188 C C . THR B 1 182 ? 25.234 -9.938 -0.391 1 91.38 182 THR B C 1
ATOM 5190 O O . THR B 1 182 ? 24.953 -10.758 0.483 1 91.38 182 THR B O 1
ATOM 5193 N N . GLU B 1 183 ? 24.547 -8.922 -0.657 1 92.31 183 GLU B N 1
ATOM 5194 C CA . GLU B 1 183 ? 23.297 -8.695 0.069 1 92.31 183 GLU B CA 1
ATOM 5195 C C . GLU B 1 183 ? 22.266 -9.766 -0.26 1 92.31 183 GLU B C 1
ATOM 5197 O O . GLU B 1 183 ? 21.5 -10.188 0.614 1 92.31 183 GLU B O 1
ATOM 5202 N N . ALA B 1 184 ? 22.312 -10.086 -1.519 1 92.56 184 ALA B N 1
ATOM 5203 C CA . ALA B 1 184 ? 21.375 -11.109 -1.964 1 92.56 184 ALA B CA 1
ATOM 5204 C C . ALA B 1 184 ? 21.562 -12.406 -1.19 1 92.56 184 ALA B C 1
ATOM 5206 O O . ALA B 1 184 ? 20.594 -13.086 -0.844 1 92.56 184 ALA B O 1
ATOM 5207 N N . ARG B 1 185 ? 22.766 -12.758 -0.92 1 91.69 185 ARG B N 1
ATOM 5208 C CA . ARG B 1 185 ? 23.062 -13.977 -0.164 1 91.69 185 ARG B CA 1
ATOM 5209 C C . ARG B 1 185 ? 22.516 -13.875 1.259 1 91.69 185 ARG B C 1
ATOM 5211 O O . ARG B 1 185 ? 22.016 -14.852 1.804 1 91.69 185 ARG B O 1
ATOM 5218 N N . MET B 1 186 ? 22.594 -12.719 1.823 1 93.62 186 MET B N 1
ATOM 5219 C CA . MET B 1 186 ? 22.094 -12.5 3.176 1 93.62 186 MET B CA 1
ATOM 5220 C C . MET B 1 186 ? 20.578 -12.656 3.219 1 93.62 186 MET B C 1
ATOM 5222 O O . MET B 1 186 ? 20.031 -13.312 4.113 1 93.62 186 MET B O 1
ATOM 5226 N N . TYR B 1 187 ? 19.938 -12.102 2.277 1 95.06 187 TYR B N 1
ATOM 5227 C CA . TYR B 1 187 ? 18.484 -12.188 2.223 1 95.06 187 TYR B CA 1
ATOM 5228 C C . TYR B 1 187 ? 18.031 -13.617 1.947 1 95.06 187 TYR B C 1
ATOM 5230 O O . TYR B 1 187 ? 17.031 -14.078 2.494 1 95.06 187 TYR B O 1
ATOM 5238 N N . ARG B 1 188 ? 18.766 -14.297 1.107 1 94.19 188 ARG B N 1
ATOM 5239 C CA . ARG B 1 188 ? 18.422 -15.688 0.817 1 94.19 188 ARG B CA 1
ATOM 5240 C C . ARG B 1 188 ? 18.578 -16.562 2.057 1 94.19 188 ARG B C 1
ATOM 5242 O O . ARG B 1 188 ? 17.75 -17.453 2.305 1 94.19 188 ARG B O 1
ATOM 5249 N N . ARG B 1 189 ? 19.609 -16.297 2.777 1 94.81 189 ARG B N 1
ATOM 5250 C CA . ARG B 1 189 ? 19.797 -17.031 4.027 1 94.81 189 ARG B CA 1
ATOM 5251 C C . ARG B 1 189 ? 18.656 -16.75 5.004 1 94.81 189 ARG B C 1
ATOM 5253 O O . ARG B 1 189 ? 18.141 -17.672 5.633 1 94.81 189 ARG B O 1
ATOM 5260 N N . ALA B 1 190 ? 18.312 -15.508 5.105 1 96.19 190 ALA B N 1
ATOM 5261 C CA . ALA B 1 190 ? 17.188 -15.141 5.965 1 96.19 190 ALA B CA 1
ATOM 5262 C C . ALA B 1 190 ? 15.891 -15.797 5.484 1 96.19 190 ALA B C 1
ATOM 5264 O O . ALA B 1 190 ? 15.086 -16.266 6.293 1 96.19 190 ALA B O 1
ATOM 5265 N N . ALA B 1 191 ? 15.719 -15.789 4.199 1 97 191 ALA B N 1
ATOM 5266 C CA . ALA B 1 191 ? 14.531 -16.406 3.609 1 97 191 ALA B CA 1
ATOM 5267 C C . ALA B 1 191 ? 14.406 -17.875 4.012 1 97 191 ALA B C 1
ATOM 5269 O O . ALA B 1 191 ? 13.328 -18.328 4.406 1 97 191 ALA B O 1
ATOM 5270 N N . LEU B 1 192 ? 15.469 -18.547 3.951 1 95.94 192 LEU B N 1
ATOM 5271 C CA . LEU B 1 192 ? 15.484 -19.953 4.305 1 95.94 192 LEU B CA 1
ATOM 5272 C C . LEU B 1 192 ? 15.211 -20.156 5.793 1 95.94 192 LEU B C 1
ATOM 5274 O O . LEU B 1 192 ? 14.484 -21.078 6.184 1 95.94 192 LEU B O 1
ATOM 5278 N N . GLU B 1 193 ? 15.773 -19.312 6.57 1 96.62 193 GLU B N 1
ATOM 5279 C CA . GLU B 1 193 ? 15.555 -19.406 8.016 1 96.62 193 GLU B CA 1
ATOM 5280 C C . GLU B 1 193 ? 14.094 -19.172 8.367 1 96.62 193 GLU B C 1
ATOM 5282 O O . GLU B 1 193 ? 13.508 -19.938 9.141 1 96.62 193 GLU B O 1
ATOM 5287 N N . TYR B 1 194 ? 13.492 -18.156 7.84 1 97.62 194 TYR B N 1
ATOM 5288 C CA . TYR B 1 194 ? 12.086 -17.875 8.102 1 97.62 194 TYR B CA 1
ATOM 5289 C C . TYR B 1 194 ? 11.195 -18.984 7.566 1 97.62 194 TYR B C 1
ATOM 5291 O O . TYR B 1 194 ? 10.195 -19.344 8.195 1 97.62 194 TYR B O 1
ATOM 5299 N N . SER B 1 195 ? 11.516 -19.469 6.379 1 97.44 195 SER B N 1
ATOM 5300 C CA . SER B 1 195 ? 10.742 -20.562 5.809 1 97.44 195 SER B CA 1
ATOM 5301 C C . SER B 1 195 ? 10.773 -21.797 6.715 1 97.44 195 SER B C 1
ATOM 5303 O O . SER B 1 195 ? 9.742 -22.453 6.91 1 97.44 195 SER B O 1
ATOM 5305 N N . ASN B 1 196 ? 11.914 -22.078 7.27 1 96.31 196 ASN B N 1
ATOM 5306 C CA . ASN B 1 196 ? 12.047 -23.219 8.172 1 96.31 196 ASN B CA 1
ATOM 5307 C C . ASN B 1 196 ? 11.227 -23.016 9.445 1 96.31 196 ASN B C 1
ATOM 5309 O O . ASN B 1 196 ? 10.531 -23.938 9.891 1 96.31 196 ASN B O 1
ATOM 5313 N N . LYS B 1 197 ? 11.32 -21.844 9.969 1 96.06 197 LYS B N 1
ATOM 5314 C CA . LYS B 1 197 ? 10.523 -21.531 11.148 1 96.06 197 LYS B CA 1
ATOM 5315 C C . LYS B 1 197 ? 9.031 -21.672 10.867 1 96.06 197 LYS B C 1
ATOM 5317 O O . LYS B 1 197 ? 8.281 -22.203 11.688 1 96.06 197 LYS B O 1
ATOM 5322 N N . ALA B 1 198 ? 8.633 -21.203 9.75 1 97.56 198 ALA B N 1
ATOM 5323 C CA . ALA B 1 198 ? 7.223 -21.25 9.359 1 97.56 198 ALA B CA 1
ATOM 5324 C C . ALA B 1 198 ? 6.738 -22.688 9.195 1 97.56 198 ALA B C 1
ATOM 5326 O O . ALA B 1 198 ? 5.629 -23.016 9.609 1 97.56 198 ALA B O 1
ATOM 5327 N N . SER B 1 199 ? 7.539 -23.516 8.609 1 96.31 199 SER B N 1
ATOM 5328 C CA . SER B 1 199 ? 7.168 -24.891 8.328 1 96.31 199 SER B CA 1
ATOM 5329 C C . SER B 1 199 ? 6.918 -25.672 9.617 1 96.31 199 SER B C 1
ATOM 5331 O O . SER B 1 199 ? 5.988 -26.484 9.68 1 96.31 199 SER B O 1
ATOM 5333 N N . VAL B 1 200 ? 7.715 -25.453 10.609 1 94.12 200 VAL B N 1
ATOM 5334 C CA . VAL B 1 200 ? 7.559 -26.125 11.891 1 94.12 200 VAL B CA 1
ATOM 5335 C C . VAL B 1 200 ? 6.23 -25.734 12.531 1 94.12 200 VAL B C 1
ATOM 5337 O O . VAL B 1 200 ? 5.457 -26.594 12.953 1 94.12 200 VAL B O 1
ATOM 5340 N N . ASP B 1 201 ? 6.031 -24.484 12.539 1 93.94 201 ASP B N 1
ATOM 5341 C CA . ASP B 1 201 ? 4.801 -23.969 13.117 1 93.94 201 ASP B CA 1
ATOM 5342 C C . ASP B 1 201 ? 3.58 -24.422 12.32 1 93.94 201 ASP B C 1
ATOM 5344 O O . ASP B 1 201 ? 2.537 -24.734 12.891 1 93.94 201 ASP B O 1
ATOM 5348 N N . PHE B 1 202 ? 3.627 -24.469 11.062 1 96.81 202 PHE B N 1
ATOM 5349 C CA . PHE B 1 202 ? 2.566 -24.875 10.148 1 96.81 202 PHE B CA 1
ATOM 5350 C C . PHE B 1 202 ? 2.139 -26.312 10.422 1 96.81 202 PHE B C 1
ATOM 5352 O O . PHE B 1 202 ? 0.944 -26.609 10.516 1 96.81 202 PHE B O 1
ATOM 5359 N N . ARG B 1 203 ? 3.07 -27.172 10.547 1 93.81 203 ARG B N 1
ATOM 5360 C CA . ARG B 1 203 ? 2.793 -28.594 10.781 1 93.81 203 ARG B CA 1
ATOM 5361 C C . ARG B 1 203 ? 2.006 -28.781 12.07 1 93.81 203 ARG B C 1
ATOM 5363 O O . ARG B 1 203 ? 1.099 -29.609 12.133 1 93.81 203 ARG B O 1
ATOM 5370 N N . SER B 1 204 ? 2.363 -28 13.016 1 92.06 204 SER B N 1
ATOM 5371 C CA . SER B 1 204 ? 1.652 -28.094 14.289 1 92.06 204 SER B CA 1
ATOM 5372 C C . SER B 1 204 ? 0.205 -27.625 14.148 1 92.06 204 SER B C 1
ATOM 5374 O O . SER B 1 204 ? -0.685 -28.141 14.828 1 92.06 204 SER B O 1
ATOM 5376 N N . ASN B 1 205 ? -0.052 -26.703 13.25 1 93.56 205 ASN B N 1
ATOM 5377 C CA . ASN B 1 205 ? -1.386 -26.141 13.078 1 93.56 205 ASN B CA 1
ATOM 5378 C C . ASN B 1 205 ? -2.223 -26.969 12.102 1 93.56 205 ASN B C 1
ATOM 5380 O O . ASN B 1 205 ? -3.447 -26.828 12.062 1 93.56 205 ASN B O 1
ATOM 5384 N N . LEU B 1 206 ? -1.643 -27.812 11.312 1 93.94 206 LEU B N 1
ATOM 5385 C CA . LEU B 1 206 ? -2.348 -28.625 10.336 1 93.94 206 LEU B CA 1
ATOM 5386 C C . LEU B 1 206 ? -3.193 -29.703 11.023 1 93.94 206 LEU B C 1
ATOM 5388 O O . LEU B 1 206 ? -4.125 -30.234 10.422 1 93.94 206 LEU B O 1
ATOM 5392 N N . SER B 1 207 ? -2.887 -29.969 12.242 1 91.25 207 SER B N 1
ATOM 5393 C CA . SER B 1 207 ? -3.613 -31 12.977 1 91.25 207 SER B CA 1
ATOM 5394 C C . SER B 1 207 ? -4.957 -30.484 13.477 1 91.25 207 SER B C 1
ATOM 5396 O O . SER B 1 207 ? -5.832 -31.266 13.852 1 91.25 207 SER B O 1
ATOM 5398 N N . ASP B 1 208 ? -5.113 -29.219 13.453 1 92.62 208 ASP B N 1
ATOM 5399 C CA . ASP B 1 208 ? -6.344 -28.625 13.961 1 92.62 208 ASP B CA 1
ATOM 5400 C C . ASP B 1 208 ? -6.852 -27.531 13.023 1 92.62 208 ASP B C 1
ATOM 5402 O O . ASP B 1 208 ? -6.809 -26.344 13.352 1 92.62 208 ASP B O 1
ATOM 5406 N N . ILE B 1 209 ? -7.449 -27.969 11.945 1 95.75 209 ILE B N 1
ATOM 5407 C CA . ILE B 1 209 ? -7.988 -27.047 10.961 1 95.75 209 ILE B CA 1
ATOM 5408 C C . ILE B 1 209 ? -9.383 -26.594 11.383 1 95.75 209 ILE B C 1
ATOM 5410 O O . ILE B 1 209 ? -10.258 -27.422 11.648 1 95.75 209 ILE B O 1
ATOM 5414 N N . THR B 1 210 ? -9.547 -25.359 11.531 1 95.62 210 THR B N 1
ATOM 5415 C CA . THR B 1 210 ? -10.82 -24.75 11.906 1 95.62 210 THR B CA 1
ATOM 5416 C C . THR B 1 210 ? -11.227 -23.672 10.906 1 95.62 210 THR B C 1
ATOM 5418 O O . THR B 1 210 ? -10.469 -23.359 9.984 1 95.62 210 THR B O 1
ATOM 5421 N N . ALA B 1 211 ? -12.398 -23.172 11.062 1 95.62 211 ALA B N 1
ATOM 5422 C CA . ALA B 1 211 ? -12.898 -22.094 10.203 1 95.62 211 ALA B CA 1
ATOM 5423 C C . ALA B 1 211 ? -12.039 -20.844 10.336 1 95.62 211 ALA B C 1
ATOM 5425 O O . ALA B 1 211 ? -11.891 -20.078 9.375 1 95.62 211 ALA B O 1
ATOM 5426 N N . ASP B 1 212 ? -11.375 -20.719 11.445 1 94.25 212 ASP B N 1
ATOM 5427 C CA . ASP B 1 212 ? -10.633 -19.5 11.758 1 94.25 212 ASP B CA 1
ATOM 5428 C C . ASP B 1 212 ? -9.242 -19.516 11.125 1 94.25 212 ASP B C 1
ATOM 5430 O O . ASP B 1 212 ? -8.633 -18.469 10.898 1 94.25 212 ASP B O 1
ATOM 5434 N N . ASN B 1 213 ? -8.75 -20.766 10.859 1 95.94 213 ASN B N 1
ATOM 5435 C CA . ASN B 1 213 ? -7.355 -20.781 10.438 1 95.94 213 ASN B CA 1
ATOM 5436 C C . ASN B 1 213 ? -7.191 -21.406 9.055 1 95.94 213 ASN B C 1
ATOM 5438 O O . ASN B 1 213 ? -6.117 -21.328 8.453 1 95.94 213 ASN B O 1
ATOM 5442 N N . ILE B 1 214 ? -8.211 -21.969 8.492 1 97.56 214 ILE B N 1
ATOM 5443 C CA . ILE B 1 214 ? -8.117 -22.75 7.262 1 97.56 214 ILE B CA 1
ATOM 5444 C C . ILE B 1 214 ? -7.602 -21.859 6.133 1 97.56 214 ILE B C 1
ATOM 5446 O O . ILE B 1 214 ? -6.742 -22.281 5.352 1 97.56 214 ILE B O 1
ATOM 5450 N N . CYS B 1 215 ? -8.133 -20.656 6.043 1 97.38 215 CYS B N 1
ATOM 5451 C CA . CYS B 1 215 ? -7.73 -19.719 4.992 1 97.38 215 CYS B CA 1
ATOM 5452 C C . CYS B 1 215 ? -6.242 -19.406 5.09 1 97.38 215 CYS B C 1
ATOM 5454 O O . CYS B 1 215 ? -5.543 -19.359 4.078 1 97.38 215 CYS B O 1
ATOM 5456 N N . TYR B 1 216 ? -5.742 -19.203 6.293 1 98.12 216 TYR B N 1
ATOM 5457 C CA . TYR B 1 216 ? -4.352 -18.828 6.508 1 98.12 216 TYR B CA 1
ATOM 5458 C C . TYR B 1 216 ? -3.42 -20 6.27 1 98.12 216 TYR B C 1
ATOM 5460 O O . TYR B 1 216 ? -2.307 -19.828 5.766 1 98.12 216 TYR B O 1
ATOM 5468 N N . LEU B 1 217 ? -3.893 -21.172 6.629 1 98.06 217 LEU B N 1
ATOM 5469 C CA . LEU B 1 217 ? -3.129 -22.375 6.332 1 98.06 217 LEU B CA 1
ATOM 5470 C C . LEU B 1 217 ? -2.996 -22.578 4.828 1 98.06 217 LEU B C 1
ATOM 5472 O O . LEU B 1 217 ? -1.912 -22.906 4.332 1 98.06 217 LEU B O 1
ATOM 5476 N N . PHE B 1 218 ? -4.086 -22.391 4.168 1 98 218 PHE B N 1
ATOM 5477 C CA . PHE B 1 218 ? -4.082 -22.516 2.715 1 98 218 PHE B CA 1
ATOM 5478 C C . PHE B 1 218 ? -3.09 -21.547 2.094 1 98 218 PHE B C 1
ATOM 5480 O O . PHE B 1 218 ? -2.273 -21.938 1.255 1 98 218 PHE B O 1
ATOM 5487 N N . TYR B 1 219 ? -3.107 -20.281 2.461 1 98.12 219 TYR B N 1
ATOM 5488 C CA . TYR B 1 219 ? -2.271 -19.25 1.853 1 98.12 219 TYR B CA 1
ATOM 5489 C C . TYR B 1 219 ? -0.807 -19.438 2.229 1 98.12 219 TYR B C 1
ATOM 5491 O O . TYR B 1 219 ? 0.088 -19.156 1.428 1 98.12 219 TYR B O 1
ATOM 5499 N N . PHE B 1 220 ? -0.567 -19.891 3.432 1 98.31 220 PHE B N 1
ATOM 5500 C CA . PHE B 1 220 ? 0.818 -20.203 3.752 1 98.31 220 PHE B CA 1
ATOM 5501 C C . PHE B 1 220 ? 1.333 -21.328 2.855 1 98.31 220 PHE B C 1
ATOM 5503 O O . PHE B 1 220 ? 2.473 -21.281 2.389 1 98.31 220 PHE B O 1
ATOM 5510 N N . ALA B 1 221 ? 0.54 -22.328 2.711 1 98.19 221 ALA B N 1
ATOM 5511 C CA . ALA B 1 221 ? 0.946 -23.422 1.834 1 98.19 221 ALA B CA 1
ATOM 5512 C C . ALA B 1 221 ? 1.265 -22.906 0.432 1 98.19 221 ALA B C 1
ATOM 5514 O O . ALA B 1 221 ? 2.244 -23.328 -0.183 1 98.19 221 ALA B O 1
ATOM 5515 N N . MET B 1 222 ? 0.432 -22.031 -0.053 1 97.56 222 MET B N 1
ATOM 5516 C CA . MET B 1 222 ? 0.672 -21.438 -1.368 1 97.56 222 MET B CA 1
ATOM 5517 C C . MET B 1 222 ? 1.958 -20.625 -1.371 1 97.56 222 MET B C 1
ATOM 5519 O O . MET B 1 222 ? 2.76 -20.719 -2.303 1 97.56 222 MET B O 1
ATOM 5523 N N . ILE B 1 223 ? 2.146 -19.812 -0.359 1 97.94 223 ILE B N 1
ATOM 5524 C CA . ILE B 1 223 ? 3.365 -19.016 -0.229 1 97.94 223 ILE B CA 1
ATOM 5525 C C . ILE B 1 223 ? 4.582 -19.938 -0.238 1 97.94 223 ILE B C 1
ATOM 5527 O O . ILE B 1 223 ? 5.582 -19.656 -0.9 1 97.94 223 ILE B O 1
ATOM 5531 N N . SER B 1 224 ? 4.465 -21.016 0.46 1 97.62 224 SER B N 1
ATOM 5532 C CA . SER B 1 224 ? 5.555 -21.984 0.532 1 97.62 224 SER B CA 1
ATOM 5533 C C . SER B 1 224 ? 5.848 -22.594 -0.835 1 97.62 224 SER B C 1
ATOM 5535 O O . SER B 1 224 ? 7.004 -22.844 -1.178 1 97.62 224 SER B O 1
ATOM 5537 N N . ALA B 1 225 ? 4.82 -22.844 -1.539 1 96.25 225 ALA B N 1
ATOM 5538 C CA . ALA B 1 225 ? 5.004 -23.391 -2.883 1 96.25 225 ALA B CA 1
ATOM 5539 C C . ALA B 1 225 ? 5.746 -22.406 -3.777 1 96.25 225 ALA B C 1
ATOM 5541 O O . ALA B 1 225 ? 6.703 -22.781 -4.465 1 96.25 225 ALA B O 1
ATOM 5542 N N . PHE B 1 226 ? 5.316 -21.156 -3.787 1 95.25 226 PHE B N 1
ATOM 5543 C CA . PHE B 1 226 ? 5.969 -20.109 -4.578 1 95.25 226 PHE B CA 1
ATOM 5544 C C . PHE B 1 226 ? 7.414 -19.922 -4.129 1 95.25 226 PHE B C 1
ATOM 5546 O O . PHE B 1 226 ? 8.312 -19.766 -4.957 1 95.25 226 PHE B O 1
ATOM 5553 N N . PHE B 1 227 ? 7.551 -19.969 -2.834 1 95.12 227 PHE B N 1
ATOM 5554 C CA . PHE B 1 227 ? 8.883 -19.797 -2.258 1 95.12 227 PHE B CA 1
ATOM 5555 C C . PHE B 1 227 ? 9.82 -20.891 -2.736 1 95.12 227 PHE B C 1
ATOM 5557 O O . PHE B 1 227 ? 10.938 -20.609 -3.191 1 95.12 227 PHE B O 1
ATOM 5564 N N . ASN B 1 228 ? 9.43 -22.109 -2.617 1 92.44 228 ASN B N 1
ATOM 5565 C CA . ASN B 1 228 ? 10.258 -23.25 -3.004 1 92.44 228 ASN B CA 1
ATOM 5566 C C . ASN B 1 228 ? 10.602 -23.203 -4.492 1 92.44 228 ASN B C 1
ATOM 5568 O O . ASN B 1 228 ? 11.703 -23.594 -4.887 1 92.44 228 ASN B O 1
ATOM 5572 N N . PHE B 1 229 ? 9.648 -22.781 -5.164 1 91.06 229 PHE B N 1
ATOM 5573 C CA . PHE B 1 229 ? 9.859 -22.734 -6.605 1 91.06 229 PHE B CA 1
ATOM 5574 C C . PHE B 1 229 ? 10.836 -21.609 -6.965 1 91.06 229 PHE B C 1
ATOM 5576 O O . PHE B 1 229 ? 11.633 -21.75 -7.895 1 91.06 229 PHE B O 1
ATOM 5583 N N . ALA B 1 230 ? 10.766 -20.516 -6.312 1 89.81 230 ALA B N 1
ATOM 5584 C CA . ALA B 1 230 ? 11.562 -19.328 -6.613 1 89.81 230 ALA B CA 1
ATOM 5585 C C . ALA B 1 230 ? 12.984 -19.484 -6.086 1 89.81 230 ALA B C 1
ATOM 5587 O O . ALA B 1 230 ? 13.914 -18.859 -6.598 1 89.81 230 ALA B O 1
ATOM 5588 N N . MET B 1 231 ? 13.148 -20.234 -5.109 1 88.31 231 MET B N 1
ATOM 5589 C CA . MET B 1 231 ? 14.461 -20.438 -4.5 1 88.31 231 MET B CA 1
ATOM 5590 C C . MET B 1 231 ? 15.414 -21.125 -5.469 1 88.31 231 MET B C 1
ATOM 5592 O O . MET B 1 231 ? 15.086 -22.188 -6.008 1 88.31 231 MET B O 1
ATOM 5596 N N . PRO B 1 232 ? 16.531 -20.5 -5.688 1 82.25 232 PRO B N 1
ATOM 5597 C CA . PRO B 1 232 ? 17.5 -21.172 -6.559 1 82.25 232 PRO B CA 1
ATOM 5598 C C . PRO B 1 232 ? 17.984 -22.5 -5.992 1 82.25 232 PRO B C 1
ATOM 5600 O O . PRO B 1 232 ? 18.188 -22.625 -4.781 1 82.25 232 PRO B O 1
ATOM 5603 N N . PRO B 1 233 ? 18.062 -23.406 -6.891 1 77.88 233 PRO B N 1
ATOM 5604 C CA . PRO B 1 233 ? 18.562 -24.703 -6.418 1 77.88 233 PRO B CA 1
ATOM 5605 C C . PRO B 1 233 ? 20 -24.625 -5.906 1 77.88 233 PRO B C 1
ATOM 5607 O O . PRO B 1 233 ? 20.781 -23.781 -6.367 1 77.88 233 PRO B O 1
ATOM 5610 N N . LEU B 1 234 ? 20.203 -25.422 -4.965 1 74.56 234 LEU B N 1
ATOM 5611 C CA . LEU B 1 234 ? 21.578 -25.531 -4.488 1 74.56 234 LEU B CA 1
ATOM 5612 C C . LEU B 1 234 ? 22.469 -26.141 -5.559 1 74.56 234 LEU B C 1
ATOM 5614 O O . LEU B 1 234 ? 22.031 -26.969 -6.348 1 74.56 234 LEU B O 1
ATOM 5618 N N . PRO B 1 235 ? 23.656 -25.641 -5.605 1 70.69 235 PRO B N 1
ATOM 5619 C CA . PRO B 1 235 ? 24.578 -26.172 -6.613 1 70.69 235 PRO B CA 1
ATOM 5620 C C . PRO B 1 235 ? 24.688 -27.688 -6.57 1 70.69 235 PRO B C 1
ATOM 5622 O O . PRO B 1 235 ? 24.922 -28.328 -7.602 1 70.69 235 PRO B O 1
ATOM 5625 N N . THR B 1 236 ? 24.422 -28.203 -5.504 1 74.06 236 THR B N 1
ATOM 5626 C CA . THR B 1 236 ? 24.578 -29.641 -5.348 1 74.06 236 THR B CA 1
ATOM 5627 C C . THR B 1 236 ? 23.328 -30.375 -5.828 1 74.06 236 THR B C 1
ATOM 5629 O O . THR B 1 236 ? 23.375 -31.578 -6.086 1 74.06 236 THR B O 1
ATOM 5632 N N . GLU B 1 237 ? 22.375 -29.609 -5.98 1 72.81 237 GLU B N 1
ATOM 5633 C CA . GLU B 1 237 ? 21.109 -30.219 -6.379 1 72.81 237 GLU B CA 1
ATOM 5634 C C . GLU B 1 237 ? 21 -30.312 -7.898 1 72.81 237 GLU B C 1
ATOM 5636 O O . GLU B 1 237 ? 21.234 -29.328 -8.602 1 72.81 237 GLU B O 1
ATOM 5641 N N . THR B 1 238 ? 20.891 -31.516 -8.375 1 82.56 238 THR B N 1
ATOM 5642 C CA . THR B 1 238 ? 20.734 -31.734 -9.805 1 82.56 238 THR B CA 1
ATOM 5643 C C . THR B 1 238 ? 19.266 -31.938 -10.164 1 82.56 238 THR B C 1
ATOM 5645 O O . THR B 1 238 ? 18.859 -33.031 -10.547 1 82.56 238 THR B O 1
ATOM 5648 N N . LEU B 1 239 ? 18.469 -30.984 -9.859 1 84.69 239 LEU B N 1
ATOM 5649 C CA . LEU B 1 239 ? 17.062 -31.094 -10.227 1 84.69 239 LEU B CA 1
ATOM 5650 C C . LEU B 1 239 ? 16.812 -30.516 -11.609 1 84.69 239 LEU B C 1
ATOM 5652 O O . LEU B 1 239 ? 17.297 -29.422 -11.93 1 84.69 239 LEU B O 1
ATOM 5656 N N . THR B 1 240 ? 16.156 -31.344 -12.422 1 89.19 240 THR B N 1
ATOM 5657 C CA . THR B 1 240 ? 15.711 -30.828 -13.711 1 89.19 240 THR B CA 1
ATOM 5658 C C . THR B 1 240 ? 14.539 -29.859 -13.531 1 89.19 240 THR B C 1
ATOM 5660 O O . THR B 1 240 ? 14.008 -29.719 -12.43 1 89.19 240 THR B O 1
ATOM 5663 N N . CYS B 1 241 ? 14.172 -29.156 -14.531 1 89.19 241 CYS B N 1
ATOM 5664 C CA . CYS B 1 241 ? 13.008 -28.281 -14.484 1 89.19 241 CYS B CA 1
ATOM 5665 C C . CYS B 1 241 ? 11.734 -29.062 -14.219 1 89.19 241 CYS B C 1
ATOM 5667 O O . CYS B 1 241 ? 10.852 -28.594 -13.484 1 89.19 241 CYS B O 1
ATOM 5669 N N . THR B 1 242 ? 11.648 -30.203 -14.828 1 93.31 242 THR B N 1
ATOM 5670 C CA . THR B 1 242 ? 10.484 -31.047 -14.648 1 93.31 242 THR B CA 1
ATOM 5671 C C . THR B 1 242 ? 10.367 -31.5 -13.195 1 93.31 242 THR B C 1
ATOM 5673 O O . THR B 1 242 ? 9.266 -31.562 -12.641 1 93.31 242 THR B O 1
ATOM 5676 N N . ASP B 1 243 ? 11.508 -31.812 -12.594 1 93 243 ASP B N 1
ATOM 5677 C CA . ASP B 1 243 ? 11.5 -32.188 -11.18 1 93 243 ASP B CA 1
ATOM 5678 C C . ASP B 1 243 ? 10.953 -31.047 -10.32 1 93 243 ASP B C 1
ATOM 5680 O O . ASP B 1 243 ? 10.141 -31.266 -9.422 1 93 243 ASP B O 1
ATOM 5684 N N . ARG B 1 244 ? 11.367 -29.875 -10.562 1 90.94 244 ARG B N 1
ATOM 5685 C CA . ARG B 1 244 ? 10.961 -28.703 -9.789 1 90.94 244 ARG B CA 1
ATOM 5686 C C . ARG B 1 244 ? 9.469 -28.438 -9.938 1 90.94 244 ARG B C 1
ATOM 5688 O O . ARG B 1 244 ? 8.789 -28.109 -8.961 1 90.94 244 ARG B O 1
ATOM 5695 N N . ILE B 1 245 ? 9.031 -28.594 -11.141 1 92.94 245 ILE B N 1
ATOM 5696 C CA . ILE B 1 245 ? 7.609 -28.391 -11.391 1 92.94 245 ILE B CA 1
ATOM 5697 C C . ILE B 1 245 ? 6.789 -29.453 -10.664 1 92.94 245 ILE B C 1
ATOM 5699 O O . ILE B 1 245 ? 5.715 -29.156 -10.133 1 92.94 245 ILE B O 1
ATOM 5703 N N . THR B 1 246 ? 7.242 -30.656 -10.719 1 95.62 246 THR B N 1
ATOM 5704 C CA . THR B 1 246 ? 6.543 -31.734 -10.031 1 95.62 246 THR B CA 1
ATOM 5705 C C . THR B 1 246 ? 6.445 -31.453 -8.539 1 95.62 246 THR B C 1
ATOM 5707 O O . THR B 1 246 ? 5.398 -31.672 -7.926 1 95.62 246 THR B O 1
ATOM 5710 N N . ILE B 1 247 ? 7.551 -30.953 -7.973 1 94.38 247 ILE B N 1
ATOM 5711 C CA . ILE B 1 247 ? 7.555 -30.594 -6.562 1 94.38 247 ILE B CA 1
ATOM 5712 C C . ILE B 1 247 ? 6.555 -29.469 -6.316 1 94.38 247 ILE B C 1
ATOM 5714 O O . ILE B 1 247 ? 5.766 -29.531 -5.367 1 94.38 247 ILE B O 1
ATOM 5718 N N . ALA B 1 248 ? 6.574 -28.484 -7.129 1 94.69 248 ALA B N 1
ATOM 5719 C CA . ALA B 1 248 ? 5.641 -27.375 -7.016 1 94.69 248 ALA B CA 1
ATOM 5720 C C . ALA B 1 248 ? 4.195 -27.844 -7.105 1 94.69 248 ALA B C 1
ATOM 5722 O O . ALA B 1 248 ? 3.338 -27.406 -6.336 1 94.69 248 ALA B O 1
ATOM 5723 N N . PHE B 1 249 ? 3.92 -28.719 -8.016 1 97.25 249 PHE B N 1
ATOM 5724 C CA . PHE B 1 249 ? 2.578 -29.266 -8.195 1 97.25 249 PHE B CA 1
ATOM 5725 C C . PHE B 1 249 ? 2.139 -30.031 -6.949 1 97.25 249 PHE B C 1
ATOM 5727 O O . PHE B 1 249 ? 0.988 -29.906 -6.52 1 97.25 249 PHE B O 1
ATOM 5734 N N . ASP B 1 250 ? 3.045 -30.781 -6.391 1 97.44 250 ASP B N 1
ATOM 5735 C CA . ASP B 1 250 ? 2.727 -31.5 -5.16 1 97.44 250 ASP B CA 1
ATOM 5736 C C . ASP B 1 250 ? 2.357 -30.531 -4.039 1 97.44 250 ASP B C 1
ATOM 5738 O O . ASP B 1 250 ? 1.432 -30.797 -3.268 1 97.44 250 ASP B O 1
ATOM 5742 N N . MET B 1 251 ? 3.07 -29.484 -3.959 1 97.38 251 MET B N 1
ATOM 5743 C CA . MET B 1 251 ? 2.811 -28.5 -2.916 1 97.38 251 MET B CA 1
ATOM 5744 C C . MET B 1 251 ? 1.482 -27.797 -3.156 1 97.38 251 MET B C 1
ATOM 5746 O O . MET B 1 251 ? 0.732 -27.531 -2.213 1 97.38 251 MET B O 1
ATOM 5750 N N . ILE B 1 252 ? 1.198 -27.5 -4.371 1 97.75 252 ILE B N 1
ATOM 5751 C CA . ILE B 1 252 ? -0.069 -26.859 -4.707 1 97.75 252 ILE B CA 1
ATOM 5752 C C . ILE B 1 252 ? -1.224 -27.812 -4.402 1 97.75 252 ILE B C 1
ATOM 5754 O O . ILE B 1 252 ? -2.254 -27.391 -3.867 1 97.75 252 ILE B O 1
ATOM 5758 N N . LEU B 1 253 ? -1.036 -29.062 -4.777 1 97.75 253 LEU B N 1
ATOM 5759 C CA . LEU B 1 253 ? -2.037 -30.062 -4.441 1 97.75 253 LEU B CA 1
ATOM 5760 C C . LEU B 1 253 ? -2.23 -30.156 -2.932 1 97.75 253 LEU B C 1
ATOM 5762 O O . LEU B 1 253 ? -3.355 -30.312 -2.453 1 97.75 253 LEU B O 1
ATOM 5766 N N . GLY B 1 254 ? -1.113 -30.094 -2.203 1 96.88 254 GLY B N 1
ATOM 5767 C CA . GLY B 1 254 ? -1.203 -30.047 -0.753 1 96.88 254 GLY B CA 1
ATOM 5768 C C . GLY B 1 254 ? -2.029 -28.875 -0.241 1 96.88 254 GLY B C 1
ATOM 5769 O O . GLY B 1 254 ? -2.873 -29.047 0.64 1 96.88 254 GLY B O 1
ATOM 5770 N N . ALA B 1 255 ? -1.798 -27.719 -0.759 1 97.31 255 ALA B N 1
ATOM 5771 C CA . ALA B 1 255 ? -2.574 -26.531 -0.394 1 97.31 255 ALA B CA 1
ATOM 5772 C C . ALA B 1 255 ? -4.055 -26.734 -0.707 1 97.31 255 ALA B C 1
ATOM 5774 O O . ALA B 1 255 ? -4.918 -26.375 0.1 1 97.31 255 ALA B O 1
ATOM 5775 N N . SER B 1 256 ? -4.312 -27.281 -1.889 1 96.56 256 SER B N 1
ATOM 5776 C CA . SER B 1 256 ? -5.691 -27.516 -2.299 1 96.56 256 SER B CA 1
ATOM 5777 C C . SER B 1 256 ? -6.391 -28.484 -1.349 1 96.56 256 SER B C 1
ATOM 5779 O O . SER B 1 256 ? -7.586 -28.359 -1.08 1 96.56 256 SER B O 1
ATOM 5781 N N . ARG B 1 257 ? -5.648 -29.469 -0.924 1 96 257 ARG B N 1
ATOM 5782 C CA . ARG B 1 257 ? -6.211 -30.422 0.021 1 96 257 ARG B CA 1
ATOM 5783 C C . ARG B 1 257 ? -6.656 -29.734 1.305 1 96 257 ARG B C 1
ATOM 5785 O O . ARG B 1 257 ? -7.672 -30.109 1.896 1 96 257 ARG B O 1
ATOM 5792 N N . ILE B 1 258 ? -5.914 -28.781 1.774 1 97.06 258 ILE B N 1
ATOM 5793 C CA . ILE B 1 258 ? -6.293 -28 2.953 1 97.06 258 ILE B CA 1
ATOM 5794 C C . ILE B 1 258 ? -7.621 -27.297 2.699 1 97.06 258 ILE B C 1
ATOM 5796 O O . ILE B 1 258 ? -8.555 -27.406 3.502 1 97.06 258 ILE B O 1
ATOM 5800 N N . ALA B 1 259 ? -7.727 -26.625 1.577 1 96.12 259 ALA B N 1
ATOM 5801 C CA . ALA B 1 259 ? -8.945 -25.906 1.228 1 96.12 259 ALA B CA 1
ATOM 5802 C C . ALA B 1 259 ? -10.141 -26.844 1.136 1 96.12 259 ALA B C 1
ATOM 5804 O O . ALA B 1 259 ? -11.25 -26.5 1.556 1 96.12 259 ALA B O 1
ATOM 5805 N N . TRP B 1 260 ? -9.906 -28.047 0.695 1 94.69 260 TRP B N 1
ATOM 5806 C CA . TRP B 1 260 ? -10.984 -29 0.427 1 94.69 260 TRP B CA 1
ATOM 5807 C C . TRP B 1 260 ? -11.422 -29.688 1.708 1 94.69 260 TRP B C 1
ATOM 5809 O O . TRP B 1 260 ? -12.469 -30.344 1.738 1 94.69 260 TRP B O 1
ATOM 5819 N N . THR B 1 261 ? -10.609 -29.625 2.775 1 95.06 261 THR B N 1
ATOM 5820 C CA . THR B 1 261 ? -11.07 -30.172 4.051 1 95.06 261 THR B CA 1
ATOM 5821 C C . THR B 1 261 ? -12.445 -29.609 4.406 1 95.06 261 THR B C 1
ATOM 5823 O O . THR B 1 261 ? -13.305 -30.344 4.902 1 95.06 261 THR B O 1
ATOM 5826 N N . ASN B 1 262 ? -12.633 -28.359 4.207 1 95.94 262 ASN B N 1
ATOM 5827 C CA . ASN B 1 262 ? -13.93 -27.703 4.328 1 95.94 262 ASN B CA 1
ATOM 5828 C C . ASN B 1 262 ? -14.016 -26.469 3.436 1 95.94 262 ASN B C 1
ATOM 5830 O O . ASN B 1 262 ? -13.797 -25.344 3.895 1 95.94 262 ASN B O 1
ATOM 5834 N N . PHE B 1 263 ? -14.484 -26.703 2.299 1 94.75 263 PHE B N 1
ATOM 5835 C CA . PHE B 1 263 ? -14.461 -25.641 1.295 1 94.75 263 PHE B CA 1
ATOM 5836 C C . PHE B 1 263 ? -15.477 -24.562 1.629 1 94.75 263 PHE B C 1
ATOM 5838 O O . PHE B 1 263 ? -15.297 -23.406 1.253 1 94.75 263 PHE B O 1
ATOM 5845 N N . ASP B 1 264 ? -16.516 -24.875 2.336 1 95.5 264 ASP B N 1
ATOM 5846 C CA . ASP B 1 264 ? -17.469 -23.859 2.775 1 95.5 264 ASP B CA 1
ATOM 5847 C C . ASP B 1 264 ? -16.828 -22.859 3.717 1 95.5 264 ASP B C 1
ATOM 5849 O O . ASP B 1 264 ? -17.141 -21.656 3.674 1 95.5 264 ASP B O 1
ATOM 5853 N N . TRP B 1 265 ? -15.969 -23.375 4.586 1 96.19 265 TRP B N 1
ATOM 5854 C CA . TRP B 1 265 ? -15.219 -22.484 5.465 1 96.19 265 TRP B CA 1
ATOM 5855 C C . TRP B 1 265 ? -14.359 -21.516 4.652 1 96.19 265 TRP B C 1
ATOM 5857 O O . TRP B 1 265 ? -14.203 -20.344 5.023 1 96.19 265 TRP B O 1
ATOM 5867 N N . MET B 1 266 ? -13.82 -22.016 3.541 1 95.75 266 MET B N 1
ATOM 5868 C CA . MET B 1 266 ? -13.008 -21.172 2.66 1 95.75 266 MET B CA 1
ATOM 5869 C C . MET B 1 266 ? -13.859 -20.078 2.025 1 95.75 266 MET B C 1
ATOM 5871 O O . MET B 1 266 ? -13.43 -18.922 1.933 1 95.75 266 MET B O 1
ATOM 5875 N N . ILE B 1 267 ? -15.016 -20.453 1.599 1 95.31 267 ILE B N 1
ATOM 5876 C CA . ILE B 1 267 ? -15.922 -19.516 0.937 1 95.31 267 ILE B CA 1
ATOM 5877 C C . ILE B 1 267 ? -16.344 -18.422 1.914 1 95.31 267 ILE B C 1
ATOM 5879 O O . ILE B 1 267 ? -16.484 -17.25 1.528 1 95.31 267 ILE B O 1
ATOM 5883 N N . GLN B 1 268 ? -16.484 -18.75 3.094 1 94.88 268 GLN B N 1
ATOM 5884 C CA . GLN B 1 268 ? -16.922 -17.797 4.113 1 94.88 268 GLN B CA 1
ATOM 5885 C C . GLN B 1 268 ? -15.734 -17.047 4.711 1 94.88 268 GLN B C 1
ATOM 5887 O O . GLN B 1 268 ? -15.914 -16.156 5.547 1 94.88 268 GLN B O 1
ATOM 5892 N N . GLY B 1 269 ? -14.586 -17.391 4.312 1 95.44 269 GLY B N 1
ATOM 5893 C CA . GLY B 1 269 ? -13.375 -16.812 4.859 1 95.44 269 GLY B CA 1
ATOM 5894 C C . GLY B 1 269 ? -13.148 -15.383 4.398 1 95.44 269 GLY B C 1
ATOM 5895 O O . GLY B 1 269 ? -13.93 -14.844 3.615 1 95.44 269 GLY B O 1
ATOM 5896 N N . PRO B 1 270 ? -12.086 -14.766 4.883 1 95.81 270 PRO B N 1
ATOM 5897 C CA . PRO B 1 270 ? -11.844 -13.344 4.621 1 95.81 270 PRO B CA 1
ATOM 5898 C C . PRO B 1 270 ? -11.242 -13.094 3.236 1 95.81 270 PRO B C 1
ATOM 5900 O O . PRO B 1 270 ? -11.164 -11.953 2.791 1 95.81 270 PRO B O 1
ATOM 5903 N N . ASP B 1 271 ? -10.797 -14.164 2.539 1 96.25 271 ASP B N 1
ATOM 5904 C CA . ASP B 1 271 ? -10.172 -13.977 1.234 1 96.25 271 ASP B CA 1
ATOM 5905 C C . ASP B 1 271 ? -11.219 -13.836 0.134 1 96.25 271 ASP B C 1
ATOM 5907 O O . ASP B 1 271 ? -12.406 -13.664 0.419 1 96.25 271 ASP B O 1
ATOM 5911 N N . SER B 1 272 ? -10.805 -13.828 -1.11 1 95.38 272 SER B N 1
ATOM 5912 C CA . SER B 1 272 ? -11.68 -13.531 -2.234 1 95.38 272 SER B CA 1
ATOM 5913 C C . SER B 1 272 ? -12.273 -14.805 -2.828 1 95.38 272 SER B C 1
ATOM 5915 O O . SER B 1 272 ? -12.766 -14.797 -3.959 1 95.38 272 SER B O 1
ATOM 5917 N N . THR B 1 273 ? -12.258 -15.914 -2.107 1 94.94 273 THR B N 1
ATOM 5918 C CA . THR B 1 273 ? -12.75 -17.188 -2.605 1 94.94 273 THR B CA 1
ATOM 5919 C C . THR B 1 273 ? -14.219 -17.094 -2.996 1 94.94 273 THR B C 1
ATOM 5921 O O . THR B 1 273 ? -14.625 -17.609 -4.039 1 94.94 273 THR B O 1
ATOM 5924 N N . SER B 1 274 ? -14.984 -16.438 -2.199 1 94.5 274 SER B N 1
ATOM 5925 C CA . SER B 1 274 ? -16.406 -16.281 -2.492 1 94.5 274 SER B CA 1
ATOM 5926 C C . SER B 1 274 ? -16.625 -15.531 -3.803 1 94.5 274 SER B C 1
ATOM 5928 O O . SER B 1 274 ? -17.484 -15.898 -4.598 1 94.5 274 SER B O 1
ATOM 5930 N N . ILE B 1 275 ? -15.844 -14.57 -4.031 1 94.81 275 ILE B N 1
ATOM 5931 C CA . ILE B 1 275 ? -15.961 -13.75 -5.234 1 94.81 275 ILE B CA 1
ATOM 5932 C C . ILE B 1 275 ? -15.555 -14.57 -6.457 1 94.81 275 ILE B C 1
ATOM 5934 O O . ILE B 1 275 ? -16.219 -14.508 -7.5 1 94.81 275 ILE B O 1
ATOM 5938 N N . VAL B 1 276 ? -14.5 -15.352 -6.32 1 92.19 276 VAL B N 1
ATOM 5939 C CA . VAL B 1 276 ? -14.023 -16.172 -7.426 1 92.19 276 VAL B CA 1
ATOM 5940 C C . VAL B 1 276 ? -15.094 -17.203 -7.801 1 92.19 276 VAL B C 1
ATOM 5942 O O . VAL B 1 276 ? -15.359 -17.422 -8.984 1 92.19 276 VAL B O 1
ATOM 5945 N N . MET B 1 277 ? -15.711 -17.781 -6.848 1 90.81 277 MET B N 1
ATOM 5946 C CA . MET B 1 277 ? -16.719 -18.812 -7.078 1 90.81 277 MET B CA 1
ATOM 5947 C C . MET B 1 277 ? -17.984 -18.219 -7.699 1 90.81 277 MET B C 1
ATOM 5949 O O . MET B 1 277 ? -18.703 -18.906 -8.43 1 90.81 277 MET B O 1
ATOM 5953 N N . GLU B 1 278 ? -18.156 -16.984 -7.449 1 90.94 278 GLU B N 1
ATOM 5954 C CA . GLU B 1 278 ? -19.375 -16.328 -7.961 1 90.94 278 GLU B CA 1
ATOM 5955 C C . GLU B 1 278 ? -19.141 -15.766 -9.359 1 90.94 278 GLU B C 1
ATOM 5957 O O . GLU B 1 278 ? -19.984 -15.914 -10.242 1 90.94 278 GLU B O 1
ATOM 5962 N N . ARG B 1 279 ? -18 -15.203 -9.578 1 91.94 279 ARG B N 1
ATOM 5963 C CA . ARG B 1 279 ? -17.812 -14.383 -10.773 1 91.94 279 ARG B CA 1
ATOM 5964 C C . ARG B 1 279 ? -16.984 -15.117 -11.812 1 91.94 279 ARG B C 1
ATOM 5966 O O . ARG B 1 279 ? -17.016 -14.773 -13 1 91.94 279 ARG B O 1
ATOM 5973 N N . TYR B 1 280 ? -16.25 -16.125 -11.398 1 89.62 280 TYR B N 1
ATOM 5974 C CA . TYR B 1 280 ? -15.297 -16.719 -12.328 1 89.62 280 TYR B CA 1
ATOM 5975 C C . TYR B 1 280 ? -15.547 -18.219 -12.5 1 89.62 280 TYR B C 1
ATOM 5977 O O . TYR B 1 280 ? -14.602 -19 -12.555 1 89.62 280 TYR B O 1
ATOM 5985 N N . THR B 1 281 ? -16.734 -18.5 -12.562 1 86.44 281 THR B N 1
ATOM 5986 C CA . THR B 1 281 ? -17.094 -19.891 -12.867 1 86.44 281 THR B CA 1
ATOM 5987 C C . THR B 1 281 ? -16.703 -20.234 -14.297 1 86.44 281 THR B C 1
ATOM 5989 O O . THR B 1 281 ? -16.609 -19.359 -15.164 1 86.44 281 THR B O 1
ATOM 5992 N N . VAL B 1 282 ? -16.469 -21.531 -14.453 1 87.31 282 VAL B N 1
ATOM 5993 C CA . VAL B 1 282 ? -16.031 -21.984 -15.766 1 87.31 282 VAL B CA 1
ATOM 5994 C C . VAL B 1 282 ? -17.109 -21.688 -16.812 1 87.31 282 VAL B C 1
ATOM 5996 O O . VAL B 1 282 ? -18.281 -22.016 -16.625 1 87.31 282 VAL B O 1
ATOM 5999 N N . ASP B 1 283 ? -16.703 -20.922 -17.766 1 87.19 283 ASP B N 1
ATOM 6000 C CA . ASP B 1 283 ? -17.516 -20.609 -18.938 1 87.19 283 ASP B CA 1
ATOM 6001 C C . ASP B 1 283 ? -16.828 -21.062 -20.219 1 87.19 283 ASP B C 1
ATOM 6003 O O . ASP B 1 283 ? -15.945 -20.359 -20.734 1 87.19 283 ASP B O 1
ATOM 6007 N N . LEU B 1 284 ? -17.281 -22.156 -20.797 1 85.69 284 LEU B N 1
ATOM 6008 C CA . LEU B 1 284 ? -16.609 -22.812 -21.922 1 85.69 284 LEU B CA 1
ATOM 6009 C C . LEU B 1 284 ? -16.688 -21.938 -23.172 1 85.69 284 LEU B C 1
ATOM 6011 O O . LEU B 1 284 ? -15.922 -22.125 -24.109 1 85.69 284 LEU B O 1
ATOM 6015 N N . SER B 1 285 ? -17.578 -21.016 -23.156 1 85.12 285 SER B N 1
ATOM 6016 C CA . SER B 1 285 ? -17.672 -20.125 -24.297 1 85.12 285 SER B CA 1
ATOM 6017 C C . SER B 1 285 ? -16.422 -19.281 -24.453 1 85.12 285 SER B C 1
ATOM 6019 O O . SER B 1 285 ? -16.125 -18.781 -25.531 1 85.12 285 SER B O 1
ATOM 6021 N N . LEU B 1 286 ? -15.695 -19.203 -23.422 1 88.12 286 LEU B N 1
ATOM 6022 C CA . LEU B 1 286 ? -14.484 -18.391 -23.438 1 88.12 286 LEU B CA 1
ATOM 6023 C C . LEU B 1 286 ? -13.414 -19.031 -24.328 1 88.12 286 LEU B C 1
ATOM 6025 O O . LEU B 1 286 ? -12.492 -18.359 -24.766 1 88.12 286 LEU B O 1
ATOM 6029 N N . VAL B 1 287 ? -13.5 -20.297 -24.547 1 87.38 287 VAL B N 1
ATOM 6030 C CA . VAL B 1 287 ? -12.531 -21.016 -25.359 1 87.38 287 VAL B CA 1
ATOM 6031 C C . VAL B 1 287 ? -12.586 -20.516 -26.797 1 87.38 287 VAL B C 1
ATOM 6033 O O . VAL B 1 287 ? -11.586 -20.547 -27.516 1 87.38 287 VAL B O 1
ATOM 6036 N N . ASN B 1 288 ? -13.703 -19.953 -27.125 1 85.19 288 ASN B N 1
ATOM 6037 C CA . ASN B 1 288 ? -13.883 -19.406 -28.484 1 85.19 288 ASN B CA 1
ATOM 6038 C C . ASN B 1 288 ? -13.109 -18.109 -28.672 1 85.19 288 ASN B C 1
ATOM 6040 O O . ASN B 1 288 ? -12.922 -17.656 -29.797 1 85.19 288 ASN B O 1
ATOM 6044 N N . ASP B 1 289 ? -12.633 -17.562 -27.609 1 87.56 289 ASP B N 1
ATOM 6045 C CA . ASP B 1 289 ? -11.898 -16.297 -27.688 1 87.56 289 ASP B CA 1
ATOM 6046 C C . ASP B 1 289 ? -10.406 -16.547 -27.906 1 87.56 289 ASP B C 1
ATOM 6048 O O . ASP B 1 289 ? -9.648 -15.602 -28.156 1 87.56 289 ASP B O 1
ATOM 6052 N N . ILE B 1 290 ? -10.016 -17.812 -27.859 1 92.25 290 ILE B N 1
ATOM 6053 C CA . ILE B 1 290 ? -8.609 -18.141 -28.094 1 92.25 290 ILE B CA 1
ATOM 6054 C C . ILE B 1 290 ? -8.234 -17.781 -29.531 1 92.25 290 ILE B C 1
ATOM 6056 O O . ILE B 1 290 ? -9.039 -17.938 -30.453 1 92.25 290 ILE B O 1
ATOM 6060 N N . ASP B 1 291 ? -7.094 -17.25 -29.75 1 91.69 291 ASP B N 1
ATOM 6061 C CA . ASP B 1 291 ? -6.664 -16.922 -31.109 1 91.69 291 ASP B CA 1
ATOM 6062 C C . ASP B 1 291 ? -6.512 -18.172 -31.953 1 91.69 291 ASP B C 1
ATOM 6064 O O . ASP B 1 291 ? -6.234 -19.25 -31.438 1 91.69 291 ASP B O 1
ATOM 6068 N N . GLY B 1 292 ? -6.594 -18.031 -33.219 1 91.19 292 GLY B N 1
ATOM 6069 C CA . GLY B 1 292 ? -6.633 -19.141 -34.156 1 91.19 292 GLY B CA 1
ATOM 6070 C C . GLY B 1 292 ? -5.371 -19.984 -34.125 1 91.19 292 GLY B C 1
ATOM 6071 O O . GLY B 1 292 ? -5.441 -21.219 -34.188 1 91.19 292 GLY B O 1
ATOM 6072 N N . ASP B 1 293 ? -4.27 -19.422 -34.125 1 93.75 293 ASP B N 1
ATOM 6073 C CA . ASP B 1 293 ? -2.992 -20.141 -34.125 1 93.75 293 ASP B CA 1
ATOM 6074 C C . ASP B 1 293 ? -2.889 -21.047 -32.906 1 93.75 293 ASP B C 1
ATOM 6076 O O . ASP B 1 293 ? -2.533 -22.219 -33.031 1 93.75 293 ASP B O 1
ATOM 6080 N N . THR B 1 294 ? -3.232 -20.453 -31.75 1 95.56 294 THR B N 1
ATOM 6081 C CA . THR B 1 294 ? -3.205 -21.219 -30.516 1 95.56 294 THR B CA 1
ATOM 6082 C C . THR B 1 294 ? -4.254 -22.328 -30.531 1 95.56 294 THR B C 1
ATOM 6084 O O . THR B 1 294 ? -3.994 -23.438 -30.062 1 95.56 294 THR B O 1
ATOM 6087 N N . MET B 1 295 ? -5.375 -22.078 -31.047 1 93.75 295 MET B N 1
ATOM 6088 C CA . MET B 1 295 ? -6.438 -23.062 -31.094 1 93.75 295 MET B CA 1
ATOM 6089 C C . MET B 1 295 ? -6.027 -24.25 -31.969 1 93.75 295 MET B C 1
ATOM 6091 O O . MET B 1 295 ? -6.316 -25.406 -31.625 1 93.75 295 MET B O 1
ATOM 6095 N N . ILE B 1 296 ? -5.391 -23.984 -33.062 1 94.5 296 ILE B N 1
ATOM 6096 C CA . ILE B 1 296 ? -4.91 -25.062 -33.938 1 94.5 296 ILE B CA 1
ATOM 6097 C C . ILE B 1 296 ? -3.918 -25.938 -33.188 1 94.5 296 ILE B C 1
ATOM 6099 O O . ILE B 1 296 ? -3.99 -27.172 -33.25 1 94.5 296 ILE B O 1
ATOM 6103 N N . ALA B 1 297 ? -3.031 -25.297 -32.5 1 96.38 297 ALA B N 1
ATOM 6104 C CA . ALA B 1 297 ? -2.055 -26.031 -31.703 1 96.38 297 ALA B CA 1
ATOM 6105 C C . ALA B 1 297 ? -2.746 -26.875 -30.641 1 96.38 297 ALA B C 1
ATOM 6107 O O . ALA B 1 297 ? -2.359 -28.031 -30.422 1 96.38 297 ALA B O 1
ATOM 6108 N N . LEU B 1 298 ? -3.744 -26.344 -29.984 1 95.94 298 LEU B N 1
ATOM 6109 C CA . LEU B 1 298 ? -4.473 -27.062 -28.953 1 95.94 298 LEU B CA 1
ATOM 6110 C C . LEU B 1 298 ? -5.258 -28.219 -29.547 1 95.94 298 LEU B C 1
ATOM 6112 O O . LEU B 1 298 ? -5.418 -29.266 -28.906 1 95.94 298 LEU B O 1
ATOM 6116 N N . ASN B 1 299 ? -5.707 -28.016 -30.719 1 93.69 299 ASN B N 1
ATOM 6117 C CA . ASN B 1 299 ? -6.363 -29.125 -31.406 1 93.69 299 ASN B CA 1
ATOM 6118 C C . ASN B 1 299 ? -5.387 -30.266 -31.703 1 93.69 299 ASN B C 1
ATOM 6120 O O . ASN B 1 299 ? -5.77 -31.438 -31.688 1 93.69 299 ASN B O 1
ATOM 6124 N N . HIS B 1 300 ? -4.16 -29.906 -32.031 1 95.56 300 HIS B N 1
ATOM 6125 C CA . HIS B 1 300 ? -3.141 -30.938 -32.156 1 95.56 300 HIS B CA 1
ATOM 6126 C C . HIS B 1 300 ? -2.98 -31.734 -30.859 1 95.56 300 HIS B C 1
ATOM 6128 O O . HIS B 1 300 ? -2.846 -32.969 -30.875 1 95.56 300 HIS B O 1
ATOM 6134 N N . LEU B 1 301 ? -2.973 -31 -29.766 1 96.81 301 LEU B N 1
ATOM 6135 C CA . LEU B 1 301 ? -2.912 -31.641 -28.453 1 96.81 301 LEU B CA 1
ATOM 6136 C C . LEU B 1 301 ? -4.074 -32.625 -28.266 1 96.81 301 LEU B C 1
ATOM 6138 O O . LEU B 1 301 ? -3.881 -33.75 -27.797 1 96.81 301 LEU B O 1
ATOM 6142 N N . SER B 1 302 ? -5.254 -32.219 -28.656 1 94.38 302 SER B N 1
ATOM 6143 C CA . SER B 1 302 ? -6.449 -33.031 -28.547 1 94.38 302 SER B CA 1
ATOM 6144 C C . SER B 1 302 ? -6.336 -34.281 -29.422 1 94.38 302 SER B C 1
ATOM 6146 O O . SER B 1 302 ? -6.762 -35.375 -29.016 1 94.38 302 SER B O 1
ATOM 6148 N N . THR B 1 303 ? -5.812 -34.125 -30.609 1 95.19 303 THR B N 1
ATOM 6149 C CA . THR B 1 303 ? -5.641 -35.25 -31.516 1 95.19 303 THR B CA 1
ATOM 6150 C C . THR B 1 303 ? -4.664 -36.281 -30.922 1 95.19 303 THR B C 1
ATOM 6152 O O . THR B 1 303 ? -4.918 -37.469 -30.969 1 95.19 303 THR B O 1
ATOM 6155 N N . VAL B 1 304 ? -3.615 -35.812 -30.391 1 96.62 304 VAL B N 1
ATOM 6156 C CA . VAL B 1 304 ? -2.578 -36.688 -29.844 1 96.62 304 VAL B CA 1
ATOM 6157 C C . VAL B 1 304 ? -3.137 -37.469 -28.672 1 96.62 304 VAL B C 1
ATOM 6159 O O . VAL B 1 304 ? -2.889 -38.688 -28.578 1 96.62 304 VAL B O 1
ATOM 6162 N N . VAL B 1 305 ? -3.908 -36.844 -27.75 1 95.38 305 VAL B N 1
ATOM 6163 C CA . VAL B 1 305 ? -4.422 -37.531 -26.578 1 95.38 305 VAL B CA 1
ATOM 6164 C C . VAL B 1 305 ? -5.414 -38.594 -27 1 95.38 305 VAL B C 1
ATOM 6166 O O . VAL B 1 305 ? -5.566 -39.625 -26.328 1 95.38 305 VAL B O 1
ATOM 6169 N N . ARG B 1 306 ? -6.035 -38.469 -28.141 1 94.06 306 ARG B N 1
ATOM 6170 C CA . ARG B 1 306 ? -7.027 -39.406 -28.641 1 94.06 306 ARG B CA 1
ATOM 6171 C C . ARG B 1 306 ? -6.359 -40.562 -29.422 1 94.06 306 ARG B C 1
ATOM 6173 O O . ARG B 1 306 ? -6.953 -41.625 -29.594 1 94.06 306 ARG B O 1
ATOM 6180 N N . GLU B 1 307 ? -5.137 -40.375 -29.812 1 94.38 307 GLU B N 1
ATOM 6181 C CA . GLU B 1 307 ? -4.48 -41.344 -30.656 1 94.38 307 GLU B CA 1
ATOM 6182 C C . GLU B 1 307 ? -3.393 -42.094 -29.891 1 94.38 307 GLU B C 1
ATOM 6184 O O . GLU B 1 307 ? -3.082 -43.25 -30.219 1 94.38 307 GLU B O 1
ATOM 6189 N N . LEU B 1 308 ? -2.848 -41.5 -28.969 1 95.25 308 LEU B N 1
ATOM 6190 C CA . LEU B 1 308 ? -1.707 -42.062 -28.266 1 95.25 308 LEU B CA 1
ATOM 6191 C C . LEU B 1 308 ? -2.146 -43.219 -27.391 1 95.25 308 LEU B C 1
ATOM 6193 O O . LEU B 1 308 ? -3.029 -43.062 -26.531 1 95.25 308 LEU B O 1
ATOM 6197 N N . ARG B 1 309 ? -1.5 -44.312 -27.578 1 91.69 309 ARG B N 1
ATOM 6198 C CA . ARG B 1 309 ? -1.749 -45.5 -26.734 1 91.69 309 ARG B CA 1
ATOM 6199 C C . ARG B 1 309 ? -0.683 -45.625 -25.656 1 91.69 309 ARG B C 1
ATOM 6201 O O . ARG B 1 309 ? 0.514 -45.594 -25.953 1 91.69 309 ARG B O 1
ATOM 6208 N N . GLN B 1 310 ? -1.164 -45.812 -24.469 1 87.88 310 GLN B N 1
ATOM 6209 C CA . GLN B 1 310 ? -0.275 -45.938 -23.312 1 87.88 310 GLN B CA 1
ATOM 6210 C C . GLN B 1 310 ? 0.377 -47.312 -23.281 1 87.88 310 GLN B C 1
ATOM 6212 O O . GLN B 1 310 ? -0.092 -48.25 -23.938 1 87.88 310 GLN B O 1
ATOM 6217 N N . PRO B 1 311 ? 1.536 -47.3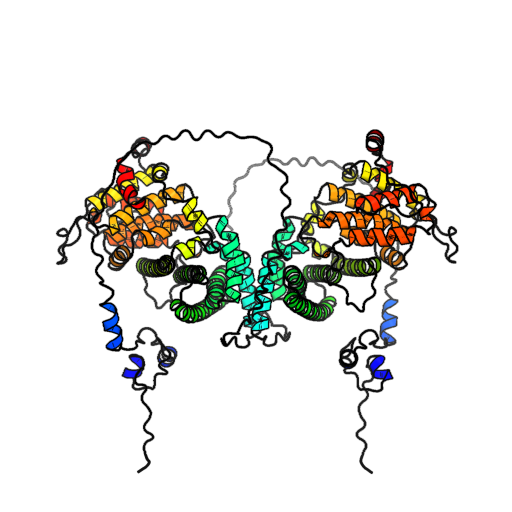12 -22.578 1 84.06 311 PRO B N 1
ATOM 6218 C CA . PRO B 1 311 ? 2.123 -48.656 -22.406 1 84.06 311 PRO B CA 1
ATOM 6219 C C . PRO B 1 311 ? 1.237 -49.594 -21.578 1 84.06 311 PRO B C 1
ATOM 6221 O O . PRO B 1 311 ? 0.515 -49.125 -20.688 1 84.06 311 PRO B O 1
ATOM 6224 N N . GLY B 1 312 ? 1.283 -50.812 -21.953 1 82.38 312 GLY B N 1
ATOM 6225 C CA . GLY B 1 312 ? 0.526 -51.812 -21.234 1 82.38 312 GLY B CA 1
ATOM 6226 C C . GLY B 1 312 ? 1.033 -52.031 -19.812 1 82.38 312 GLY B C 1
ATOM 6227 O O . GLY B 1 312 ? 2.047 -51.469 -19.422 1 82.38 312 GLY B O 1
ATOM 6228 N N . PRO B 1 313 ? 0.285 -52.75 -19.047 1 81.69 313 PRO B N 1
ATOM 6229 C CA . PRO B 1 313 ? 0.676 -53.031 -17.672 1 81.69 313 PRO B CA 1
ATOM 6230 C C . PRO B 1 313 ? 2.074 -53.625 -17.562 1 81.69 313 PRO B C 1
ATOM 6232 O O . PRO B 1 313 ? 2.758 -53.438 -16.547 1 81.69 313 PRO B O 1
ATOM 6235 N N . ASP B 1 314 ? 2.477 -54.312 -18.625 1 81.31 314 ASP B N 1
ATOM 6236 C CA . ASP B 1 314 ? 3.793 -54.938 -18.625 1 81.31 314 ASP B CA 1
ATOM 6237 C C . ASP B 1 314 ? 4.859 -54 -19.156 1 81.31 314 ASP B C 1
ATOM 6239 O O . ASP B 1 314 ? 6.023 -54.375 -19.312 1 81.31 314 ASP B O 1
ATOM 6243 N N . GLY B 1 315 ? 4.469 -52.875 -19.5 1 78.81 315 GLY B N 1
ATOM 6244 C CA . GLY B 1 315 ? 5.406 -51.875 -20 1 78.81 315 GLY B CA 1
ATOM 6245 C C . GLY B 1 315 ? 5.555 -51.875 -21.5 1 78.81 315 GLY B C 1
ATOM 6246 O O . GLY B 1 315 ? 6.277 -51.062 -22.078 1 78.81 315 GLY B O 1
ATOM 6247 N N . THR B 1 316 ? 4.812 -52.844 -22.062 1 81.31 316 THR B N 1
ATOM 6248 C CA . THR B 1 316 ? 4.91 -52.969 -23.516 1 81.31 316 THR B CA 1
ATOM 6249 C C . THR B 1 316 ? 4.281 -51.75 -24.188 1 81.31 316 THR B C 1
ATOM 6251 O O . THR B 1 316 ? 3.113 -51.438 -23.953 1 81.31 316 THR B O 1
ATOM 6254 N N . PRO B 1 317 ? 5.078 -51.125 -25 1 79.81 317 PRO B N 1
ATOM 6255 C CA . PRO B 1 317 ? 4.574 -49.906 -25.641 1 79.81 317 PRO B CA 1
ATOM 6256 C C . PRO B 1 317 ? 3.34 -50.156 -26.5 1 79.81 317 PRO B C 1
ATOM 6258 O O . PRO B 1 317 ? 3.27 -51.188 -27.203 1 79.81 317 PRO B O 1
ATOM 6261 N N . GLY B 1 318 ? 2.363 -49.344 -26.422 1 81.81 318 GLY B N 1
ATOM 6262 C CA . GLY B 1 318 ? 1.213 -49.344 -27.312 1 81.81 318 GLY B CA 1
ATOM 6263 C C . GLY B 1 318 ? 0.176 -50.375 -26.953 1 81.81 318 GLY B C 1
ATOM 6264 O O . GLY B 1 318 ? -0.734 -50.656 -27.734 1 81.81 318 GLY B O 1
ATOM 6265 N N . LYS B 1 319 ? 0.311 -51.094 -25.891 1 84.25 319 LYS B N 1
ATOM 6266 C CA . LYS B 1 319 ? -0.62 -52.156 -25.531 1 84.25 319 LYS B CA 1
ATOM 6267 C C . LYS B 1 319 ? -1.542 -51.719 -24.391 1 84.25 319 LYS B C 1
ATOM 6269 O O . LYS B 1 319 ? -2.361 -52.5 -23.922 1 84.25 319 LYS B O 1
ATOM 6274 N N . GLY B 1 320 ? -1.384 -50.562 -24 1 87.56 320 GLY B N 1
ATOM 6275 C CA . GLY B 1 320 ? -2.248 -50.031 -22.969 1 87.56 320 GLY B CA 1
ATOM 6276 C C . GLY B 1 320 ? -3.418 -49.219 -23.516 1 87.56 320 GLY B C 1
ATOM 6277 O O . GLY B 1 320 ? -3.674 -49.25 -24.719 1 87.56 320 GLY B O 1
ATOM 6278 N N . PRO B 1 321 ? -4.211 -48.656 -22.641 1 91.12 321 PRO B N 1
ATOM 6279 C CA . PRO B 1 321 ? -5.348 -47.844 -23.109 1 91.12 321 PRO B CA 1
ATOM 6280 C C . PRO B 1 321 ? -4.922 -46.562 -23.828 1 91.12 321 PRO B C 1
ATOM 6282 O O . PRO B 1 321 ? -3.773 -46.125 -23.688 1 91.12 321 PRO B O 1
ATOM 6285 N N . ILE B 1 322 ? -5.855 -46.062 -24.609 1 93.19 322 ILE B N 1
ATOM 6286 C CA . ILE B 1 322 ? -5.664 -44.75 -25.219 1 93.19 322 ILE B CA 1
ATOM 6287 C C . ILE B 1 322 ? -5.617 -43.688 -24.141 1 93.19 322 ILE B C 1
ATOM 6289 O O . ILE B 1 322 ? -6.363 -43.75 -23.156 1 93.19 322 ILE B O 1
ATOM 6293 N N . ALA B 1 323 ? -4.723 -42.719 -24.297 1 93.69 323 ALA B N 1
ATOM 6294 C CA . ALA B 1 323 ? -4.52 -41.688 -23.281 1 93.69 323 ALA B CA 1
ATOM 6295 C C . ALA B 1 323 ? -5.832 -40.969 -22.953 1 93.69 323 ALA B C 1
ATOM 6297 O O . ALA B 1 323 ? -6.102 -40.656 -21.797 1 93.69 323 ALA B O 1
ATOM 6298 N N . ASN B 1 324 ? -6.68 -40.781 -23.938 1 92.69 324 ASN B N 1
ATOM 6299 C CA . ASN B 1 324 ? -7.938 -40.062 -23.75 1 92.69 324 ASN B CA 1
ATOM 6300 C C . ASN B 1 324 ? -8.938 -40.875 -22.938 1 92.69 324 ASN B C 1
ATOM 6302 O O . ASN B 1 324 ? -9.977 -40.375 -22.531 1 92.69 324 ASN B O 1
ATOM 6306 N N . GLU B 1 325 ? -8.68 -42.094 -22.688 1 92.12 325 GLU B N 1
ATOM 6307 C CA . GLU B 1 325 ? -9.547 -42.938 -21.844 1 92.12 325 GLU B CA 1
ATOM 6308 C C . GLU B 1 325 ? -9.234 -42.75 -20.375 1 92.12 325 GLU B C 1
ATOM 6310 O O . GLU B 1 325 ? -10.023 -43.156 -19.5 1 92.12 325 GLU B O 1
ATOM 6315 N N . LEU B 1 326 ? -8.148 -42.188 -20.078 1 91.38 326 LEU B N 1
ATOM 6316 C CA . LEU B 1 326 ? -7.781 -41.875 -18.703 1 91.38 326 LEU B CA 1
ATOM 6317 C C . LEU B 1 326 ? -8.344 -40.531 -18.281 1 91.38 326 LEU B C 1
ATOM 6319 O O . LEU B 1 326 ? -8.133 -39.5 -18.969 1 91.38 326 LEU B O 1
ATOM 6323 N N . TRP B 1 327 ? -8.969 -40.531 -17.188 1 92 327 TRP B N 1
ATOM 6324 C CA . TRP B 1 327 ? -9.703 -39.375 -16.719 1 92 327 TRP B CA 1
ATOM 6325 C C . TRP B 1 327 ? -8.758 -38.188 -16.469 1 92 327 TRP B C 1
ATOM 6327 O O . TRP B 1 327 ? -9.086 -37.031 -16.797 1 92 327 TRP B O 1
ATOM 6337 N N . GLU B 1 328 ? -7.598 -38.375 -15.836 1 94.12 328 GLU B N 1
ATOM 6338 C CA . GLU B 1 328 ? -6.66 -37.312 -15.5 1 94.12 328 GLU B CA 1
ATOM 6339 C C . GLU B 1 328 ? -6.152 -36.594 -16.75 1 94.12 328 GLU B C 1
ATOM 6341 O O . GLU B 1 328 ? -5.918 -35.406 -16.734 1 94.12 328 GLU B O 1
ATOM 6346 N N . TYR B 1 329 ? -5.961 -37.312 -17.859 1 95.75 329 TYR B N 1
ATOM 6347 C CA . TYR B 1 329 ? -5.504 -36.688 -19.094 1 95.75 329 TYR B CA 1
ATOM 6348 C C . TYR B 1 329 ? -6.617 -35.906 -19.75 1 95.75 329 TYR B C 1
ATOM 6350 O O . TYR B 1 329 ? -6.371 -34.812 -20.312 1 95.75 329 TYR B O 1
ATOM 6358 N N . GLN B 1 330 ? -7.883 -36.406 -19.688 1 93.75 330 GLN B N 1
ATOM 6359 C CA . GLN B 1 330 ? -9.008 -35.656 -20.219 1 93.75 330 GLN B CA 1
ATOM 6360 C C . GLN B 1 330 ? -9.141 -34.312 -19.5 1 93.75 330 GLN B C 1
ATOM 6362 O O . GLN B 1 330 ? -9.281 -33.281 -20.156 1 93.75 330 GLN B O 1
ATOM 6367 N N . LEU B 1 331 ? -9.055 -34.375 -18.203 1 94.44 331 LEU B N 1
ATOM 6368 C CA . LEU B 1 331 ? -9.172 -33.156 -17.406 1 94.44 331 LEU B CA 1
ATOM 6369 C C . LEU B 1 331 ? -8.008 -32.219 -17.672 1 94.44 331 LEU B C 1
ATOM 6371 O O . LEU B 1 331 ? -8.203 -31 -17.781 1 94.44 331 LEU B O 1
ATOM 6375 N N . ALA B 1 332 ? -6.809 -32.781 -17.734 1 97.06 332 ALA B N 1
ATOM 6376 C CA . ALA B 1 332 ? -5.617 -31.984 -17.953 1 97.06 332 ALA B CA 1
ATOM 6377 C C . ALA B 1 332 ? -5.691 -31.234 -19.281 1 97.06 332 ALA B C 1
ATOM 6379 O O . ALA B 1 332 ? -5.359 -30.062 -19.375 1 97.06 332 ALA B O 1
ATOM 6380 N N . VAL B 1 333 ? -6.105 -31.953 -20.328 1 96.12 333 VAL B N 1
ATOM 6381 C CA . VAL B 1 333 ? -6.211 -31.344 -21.656 1 96.12 333 VAL B CA 1
ATOM 6382 C C . VAL B 1 333 ? -7.297 -30.266 -21.641 1 96.12 333 VAL B C 1
ATOM 6384 O O . VAL B 1 333 ? -7.082 -29.156 -22.141 1 96.12 333 VAL B O 1
ATOM 6387 N N . GLY B 1 334 ? -8.477 -30.641 -21.125 1 93.69 334 GLY B N 1
ATOM 6388 C CA . GLY B 1 334 ? -9.555 -29.656 -21.031 1 93.69 334 GLY B CA 1
ATOM 6389 C C . GLY B 1 334 ? -9.164 -28.422 -20.266 1 93.69 334 GLY B C 1
ATOM 6390 O O . GLY B 1 334 ? -9.445 -27.297 -20.688 1 93.69 334 GLY B O 1
ATOM 6391 N N . GLN B 1 335 ? -8.516 -28.594 -19.125 1 95.31 335 GLN B N 1
ATOM 6392 C CA . GLN B 1 335 ? -8.117 -27.469 -18.281 1 95.31 335 GLN B CA 1
ATOM 6393 C C . GLN B 1 335 ? -7.039 -26.641 -18.969 1 95.31 335 GLN B C 1
ATOM 6395 O O . GLN B 1 335 ? -7.004 -25.422 -18.812 1 95.31 335 GLN B O 1
ATOM 6400 N N . THR B 1 336 ? -6.098 -27.297 -19.656 1 96.5 336 THR B N 1
ATOM 6401 C CA . THR B 1 336 ? -5.066 -26.562 -20.375 1 96.5 336 THR B CA 1
ATOM 6402 C C . THR B 1 336 ? -5.695 -25.641 -21.422 1 96.5 336 THR B C 1
ATOM 6404 O O . THR B 1 336 ? -5.305 -24.469 -21.531 1 96.5 336 THR B O 1
ATOM 6407 N N . LYS B 1 337 ? -6.684 -26.156 -22.141 1 94.38 337 LYS B N 1
ATOM 6408 C CA . LYS B 1 337 ? -7.383 -25.328 -23.125 1 94.38 337 LYS B CA 1
ATOM 6409 C C . LYS B 1 337 ? -8.039 -24.125 -22.453 1 94.38 337 LYS B C 1
ATOM 6411 O O . LYS B 1 337 ? -7.898 -23 -22.938 1 94.38 337 LYS B O 1
ATOM 6416 N N . TYR B 1 338 ? -8.664 -24.406 -21.406 1 94.62 338 TYR B N 1
ATOM 6417 C CA . TYR B 1 338 ? -9.359 -23.328 -20.703 1 94.62 338 TYR B CA 1
ATOM 6418 C C . TYR B 1 338 ? -8.367 -22.312 -20.125 1 94.62 338 TYR B C 1
ATOM 6420 O O . TYR B 1 338 ? -8.648 -21.109 -20.094 1 94.62 338 TYR B O 1
ATOM 6428 N N . CYS B 1 339 ? -7.215 -22.75 -19.672 1 96.25 339 CYS B N 1
ATOM 6429 C CA . CYS B 1 339 ? -6.184 -21.859 -19.172 1 96.25 339 CYS B CA 1
ATOM 6430 C C . CYS B 1 339 ? -5.719 -20.906 -20.266 1 96.25 339 CYS B C 1
ATOM 6432 O O . CYS B 1 339 ? -5.457 -19.719 -20 1 96.25 339 CYS B O 1
ATOM 6434 N N . PHE B 1 340 ? -5.594 -21.422 -21.469 1 96.5 340 PHE B N 1
ATOM 6435 C CA . PHE B 1 340 ? -5.211 -20.547 -22.578 1 96.5 340 PHE B CA 1
ATOM 6436 C C . PHE B 1 340 ? -6.285 -19.516 -22.844 1 96.5 340 PHE B C 1
ATOM 6438 O O . PHE B 1 340 ? -5.98 -18.375 -23.188 1 96.5 340 PHE B O 1
ATOM 6445 N N . ALA B 1 341 ? -7.527 -19.906 -22.688 1 94.06 341 ALA B N 1
ATOM 6446 C CA . ALA B 1 341 ? -8.625 -18.953 -22.859 1 94.06 341 ALA B CA 1
ATOM 6447 C C . ALA B 1 341 ? -8.562 -17.859 -21.797 1 94.06 341 ALA B C 1
ATOM 6449 O O . ALA B 1 341 ? -8.688 -16.672 -22.125 1 94.06 341 ALA B O 1
ATOM 6450 N N . GLU B 1 342 ? -8.367 -18.25 -20.578 1 94.38 342 GLU B N 1
ATOM 6451 C CA . GLU B 1 342 ? -8.289 -17.281 -19.484 1 94.38 342 GLU B CA 1
ATOM 6452 C C . GLU B 1 342 ? -7.09 -16.359 -19.641 1 94.38 342 GLU B C 1
ATOM 6454 O O . GLU B 1 342 ? -7.16 -15.18 -19.281 1 94.38 342 GLU B O 1
ATOM 6459 N N . GLU B 1 343 ? -6.008 -16.922 -20.078 1 94.88 343 GLU B N 1
ATOM 6460 C CA . GLU B 1 343 ? -4.816 -16.109 -20.297 1 94.88 343 GLU B CA 1
ATOM 6461 C C . GLU B 1 343 ? -5.082 -15.016 -21.328 1 94.88 343 GLU B C 1
ATOM 6463 O O . GLU B 1 343 ? -4.652 -13.875 -21.141 1 94.88 343 GLU B O 1
ATOM 6468 N N . ARG B 1 344 ? -5.746 -15.32 -22.359 1 93.25 344 ARG B N 1
ATOM 6469 C CA . ARG B 1 344 ? -6.066 -14.359 -23.406 1 93.25 344 ARG B CA 1
ATOM 6470 C C . ARG B 1 344 ? -6.938 -13.234 -22.875 1 93.25 344 ARG B C 1
ATOM 6472 O O . ARG B 1 344 ? -6.758 -12.07 -23.25 1 93.25 344 ARG B O 1
ATOM 6479 N N . LEU B 1 345 ? -7.84 -13.617 -22.031 1 92.19 345 LEU B N 1
ATOM 6480 C CA . LEU B 1 345 ? -8.781 -12.641 -21.5 1 92.19 345 LEU B CA 1
ATOM 6481 C C . LEU B 1 345 ? -8.172 -11.898 -20.312 1 92.19 345 LEU B C 1
ATOM 6483 O O . LEU B 1 345 ? -8.633 -10.805 -19.953 1 92.19 345 LEU B O 1
ATOM 6487 N N . ASN B 1 346 ? -7.164 -12.477 -19.688 1 91.88 346 ASN B N 1
ATOM 6488 C CA . ASN B 1 346 ? -6.402 -11.891 -18.594 1 91.88 346 ASN B CA 1
ATOM 6489 C C . ASN B 1 346 ? -7.309 -11.508 -17.422 1 91.88 346 ASN B C 1
ATOM 6491 O O . ASN B 1 346 ? -7.148 -10.438 -16.828 1 91.88 346 ASN B O 1
ATOM 6495 N N . ARG B 1 347 ? -8.375 -12.281 -17.188 1 90.81 347 ARG B N 1
ATOM 6496 C CA . ARG B 1 347 ? -9.305 -12.039 -16.094 1 90.81 347 ARG B CA 1
ATOM 6497 C C . ARG B 1 347 ? -8.727 -12.508 -14.766 1 90.81 347 ARG B C 1
ATOM 6499 O O . ARG B 1 347 ? -8.922 -11.859 -13.734 1 90.81 347 ARG B O 1
ATOM 6506 N N . LEU B 1 348 ? -8.055 -13.68 -14.82 1 93.56 348 LEU B N 1
ATOM 6507 C CA . LEU B 1 348 ? -7.438 -14.297 -13.656 1 93.56 348 LEU B CA 1
ATOM 6508 C C . LEU B 1 348 ? -5.945 -14.516 -13.883 1 93.56 348 LEU B C 1
ATOM 6510 O O . LEU B 1 348 ? -5.547 -15.312 -14.727 1 93.56 348 LEU B O 1
ATOM 6514 N N . LYS B 1 349 ? -5.195 -13.797 -13.055 1 93.56 349 LYS B N 1
ATOM 6515 C CA . LYS B 1 349 ? -3.752 -13.977 -13.172 1 93.56 349 LYS B CA 1
ATOM 6516 C C . LYS B 1 349 ? -3.328 -15.344 -12.625 1 93.56 349 LYS B C 1
ATOM 6518 O O . LYS B 1 349 ? -3.887 -15.82 -11.641 1 93.56 349 LYS B O 1
ATOM 6523 N N . CYS B 1 350 ? -2.428 -16 -13.219 1 93.12 350 CYS B N 1
ATOM 6524 C CA . CYS B 1 350 ? -1.813 -17.266 -12.828 1 93.12 350 CYS B CA 1
ATOM 6525 C C . CYS B 1 350 ? -2.846 -18.391 -12.805 1 93.12 350 CYS B C 1
ATOM 6527 O O . CYS B 1 350 ? -2.691 -19.359 -12.062 1 93.12 350 CYS B O 1
ATOM 6529 N N . TYR B 1 351 ? -3.939 -18.297 -13.57 1 95.25 351 TYR B N 1
ATOM 6530 C CA . TYR B 1 351 ? -4.984 -19.312 -13.609 1 95.25 351 TYR B CA 1
ATOM 6531 C C . TYR B 1 351 ? -4.418 -20.656 -14.062 1 95.25 351 TYR B C 1
ATOM 6533 O O . TYR B 1 351 ? -4.988 -21.703 -13.766 1 95.25 351 TYR B O 1
ATOM 6541 N N . TYR B 1 352 ? -3.322 -20.625 -14.812 1 96.06 352 TYR B N 1
ATOM 6542 C CA . TYR B 1 352 ? -2.711 -21.844 -15.328 1 96.06 352 TYR B CA 1
ATOM 6543 C C . TYR B 1 352 ? -2.275 -22.766 -14.195 1 96.06 352 TYR B C 1
ATOM 6545 O O . TYR B 1 352 ? -2.094 -23.969 -14.391 1 96.06 352 TYR B O 1
ATOM 6553 N N . LEU B 1 353 ? -2.139 -22.25 -12.992 1 95.69 353 LEU B N 1
ATOM 6554 C CA . LEU B 1 353 ? -1.774 -23.062 -11.844 1 95.69 353 LEU B CA 1
ATOM 6555 C C . LEU B 1 353 ? -2.91 -24.016 -11.469 1 95.69 353 LEU B C 1
ATOM 6557 O O . LEU B 1 353 ? -2.695 -25 -10.766 1 95.69 353 LEU B O 1
ATOM 6561 N N . SER B 1 354 ? -4.117 -23.797 -11.906 1 95.44 354 SER B N 1
ATOM 6562 C CA . SER B 1 354 ? -5.273 -24.641 -11.594 1 95.44 354 SER B CA 1
ATOM 6563 C C . SER B 1 354 ? -5.188 -25.984 -12.305 1 95.44 354 SER B C 1
ATOM 6565 O O . SER B 1 354 ? -5.93 -26.906 -11.984 1 95.44 354 SER B O 1
ATOM 6567 N N . LEU B 1 355 ? -4.316 -26.047 -13.312 1 97.25 355 LEU B N 1
ATOM 6568 C CA . LEU B 1 355 ? -4.191 -27.281 -14.07 1 97.25 355 LEU B CA 1
ATOM 6569 C C . LEU B 1 355 ? -4.035 -28.484 -13.141 1 97.25 355 LEU B C 1
ATOM 6571 O O . LEU B 1 355 ? -4.762 -29.469 -13.258 1 97.25 355 LEU B O 1
ATOM 6575 N N . ILE B 1 356 ? -3.137 -28.359 -12.203 1 97.44 356 ILE B N 1
ATOM 6576 C CA . ILE B 1 356 ? -2.773 -29.516 -11.391 1 97.44 356 ILE B CA 1
ATOM 6577 C C . ILE B 1 356 ? -3.891 -29.812 -10.391 1 97.44 356 ILE B C 1
ATOM 6579 O O . ILE B 1 356 ? -4.125 -30.969 -10.039 1 97.44 356 ILE B O 1
ATOM 6583 N N . THR B 1 357 ? -4.57 -28.797 -9.922 1 95.5 357 THR B N 1
ATOM 6584 C CA . THR B 1 357 ? -5.668 -29.016 -8.984 1 95.5 357 THR B CA 1
ATOM 6585 C C . THR B 1 357 ? -6.836 -29.719 -9.672 1 95.5 357 THR B C 1
ATOM 6587 O O . THR B 1 357 ? -7.539 -30.531 -9.062 1 95.5 357 THR B O 1
ATOM 6590 N N . VAL B 1 358 ? -7.051 -29.422 -10.914 1 94.62 358 VAL B N 1
ATOM 6591 C CA . VAL B 1 358 ? -8.141 -30.016 -11.688 1 94.62 358 VAL B CA 1
ATOM 6592 C C . VAL B 1 358 ? -7.75 -31.406 -12.156 1 94.62 358 VAL B C 1
ATOM 6594 O O . VAL B 1 358 ? -8.523 -32.344 -12.023 1 94.62 358 VAL B O 1
ATOM 6597 N N . ALA B 1 359 ? -6.531 -31.531 -12.734 1 96.25 359 ALA B N 1
ATOM 6598 C CA . ALA B 1 359 ? -6.062 -32.812 -13.258 1 96.25 359 ALA B CA 1
ATOM 6599 C C . ALA B 1 359 ? -5.836 -33.812 -12.133 1 96.25 359 ALA B C 1
ATOM 6601 O O . ALA B 1 359 ? -5.969 -35.031 -12.328 1 96.25 359 ALA B O 1
ATOM 6602 N N . GLY B 1 360 ? -5.379 -33.312 -10.969 1 95.44 360 GLY B N 1
ATOM 6603 C CA . GLY B 1 360 ? -5.371 -34.125 -9.758 1 95.44 360 GLY B CA 1
ATOM 6604 C C . GLY B 1 360 ? -4.059 -34.875 -9.539 1 95.44 360 GLY B C 1
ATOM 6605 O O . GLY B 1 360 ? -3.102 -34.656 -10.289 1 95.44 360 GLY B O 1
ATOM 6606 N N . VAL B 1 361 ? -4.031 -35.75 -8.516 1 96.56 361 VAL B N 1
ATOM 6607 C CA . VAL B 1 361 ? -2.842 -36.438 -8.023 1 96.56 361 VAL B CA 1
ATOM 6608 C C . VAL B 1 361 ? -2.379 -37.469 -9.047 1 96.56 361 VAL B C 1
ATOM 6610 O O . VAL B 1 361 ? -1.178 -37.688 -9.211 1 96.56 361 VAL B O 1
ATOM 6613 N N . ASP B 1 362 ? -3.268 -38.094 -9.719 1 96.31 362 ASP B N 1
ATOM 6614 C CA . ASP B 1 362 ? -2.912 -39.094 -10.711 1 96.31 362 ASP B CA 1
ATOM 6615 C C . ASP B 1 362 ? -2.08 -38.5 -11.836 1 96.31 362 ASP B C 1
ATOM 6617 O O . ASP B 1 362 ? -1.092 -39.094 -12.273 1 96.31 362 ASP B O 1
ATOM 6621 N N . PHE B 1 363 ? -2.512 -37.375 -12.273 1 97.19 363 PHE B N 1
ATOM 6622 C CA . PHE B 1 363 ? -1.743 -36.688 -13.305 1 97.19 363 PHE B CA 1
ATOM 6623 C C . PHE B 1 363 ? -0.336 -36.375 -12.812 1 97.19 363 PHE B C 1
ATOM 6625 O O . PHE B 1 363 ? 0.639 -36.562 -13.547 1 97.19 363 PHE B O 1
ATOM 6632 N N . ALA B 1 364 ? -0.252 -35.875 -11.586 1 97.5 364 ALA B N 1
ATOM 6633 C CA . ALA B 1 364 ? 1.046 -35.531 -11 1 97.5 364 ALA B CA 1
ATOM 6634 C C . ALA B 1 364 ? 1.949 -36.781 -10.945 1 97.5 364 ALA B C 1
ATOM 6636 O O . ALA B 1 364 ? 3.154 -36.656 -11.195 1 97.5 364 ALA B O 1
ATOM 6637 N N . THR B 1 365 ? 1.4 -37.875 -10.602 1 96.31 365 THR B N 1
ATOM 6638 C CA . THR B 1 365 ? 2.145 -39.125 -10.531 1 96.31 365 THR B CA 1
ATOM 6639 C C . THR B 1 365 ? 2.678 -39.5 -11.906 1 96.31 365 THR B C 1
ATOM 6641 O O . THR B 1 365 ? 3.826 -39.938 -12.039 1 96.31 365 THR B O 1
ATOM 6644 N N . ARG B 1 366 ? 1.876 -39.344 -12.906 1 95.62 366 ARG B N 1
ATOM 6645 C CA . ARG B 1 366 ? 2.277 -39.688 -14.273 1 95.62 366 ARG B CA 1
ATOM 6646 C C . ARG B 1 366 ? 3.355 -38.719 -14.773 1 95.62 366 ARG B C 1
ATOM 6648 O O . ARG B 1 366 ? 4.234 -39.125 -15.539 1 95.62 366 ARG B O 1
ATOM 6655 N N . LEU B 1 367 ? 3.23 -37.5 -14.383 1 97.31 367 LEU B N 1
ATOM 6656 C CA . LEU B 1 367 ? 4.258 -36.531 -14.734 1 97.31 367 LEU B CA 1
ATOM 6657 C C . LEU B 1 367 ? 5.586 -36.875 -14.07 1 97.31 367 LEU B C 1
ATOM 6659 O O . LEU B 1 367 ? 6.645 -36.781 -14.695 1 97.31 367 LEU B O 1
ATOM 6663 N N . ARG B 1 368 ? 5.531 -37.281 -12.836 1 95.56 368 ARG B N 1
ATOM 6664 C CA . ARG B 1 368 ? 6.73 -37.688 -12.109 1 95.56 368 ARG B CA 1
ATOM 6665 C C . ARG B 1 368 ? 7.398 -38.875 -12.797 1 95.56 368 ARG B C 1
ATOM 6667 O O . ARG B 1 368 ? 8.625 -38.969 -12.82 1 95.56 368 ARG B O 1
ATOM 6674 N N . ALA B 1 369 ? 6.594 -39.688 -13.32 1 93.75 369 ALA B N 1
ATOM 6675 C CA . ALA B 1 369 ? 7.086 -40.875 -14.039 1 93.75 369 ALA B CA 1
ATOM 6676 C C . ALA B 1 369 ? 7.562 -40.5 -15.445 1 93.75 369 ALA B C 1
ATOM 6678 O O . ALA B 1 369 ? 8.039 -41.344 -16.188 1 93.75 369 ALA B O 1
ATOM 6679 N N . ARG B 1 370 ? 7.426 -39.281 -15.844 1 94.81 370 ARG B N 1
ATOM 6680 C CA . ARG B 1 370 ? 7.844 -38.781 -17.141 1 94.81 370 ARG B CA 1
ATOM 6681 C C . ARG B 1 370 ? 7.109 -39.469 -18.281 1 94.81 370 ARG B C 1
ATOM 6683 O O . ARG B 1 370 ? 7.715 -39.812 -19.297 1 94.81 370 ARG B O 1
ATOM 6690 N N . GLU B 1 371 ? 5.855 -39.75 -18.016 1 94.56 371 GLU B N 1
ATOM 6691 C CA . GLU B 1 371 ? 5.047 -40.312 -19.094 1 94.56 371 GLU B CA 1
ATOM 6692 C C . GLU B 1 371 ? 4.949 -39.344 -20.266 1 94.56 371 GLU B C 1
ATOM 6694 O O . GLU B 1 371 ? 4.75 -38.125 -20.078 1 94.56 371 GLU B O 1
ATOM 6699 N N . PRO B 1 372 ? 5.055 -39.844 -21.484 1 95.62 372 PRO B N 1
ATOM 6700 C CA . PRO B 1 372 ? 5.113 -38.938 -22.656 1 95.62 372 PRO B CA 1
ATOM 6701 C C . PRO B 1 372 ? 3.902 -38.031 -22.75 1 95.62 372 PRO B C 1
ATOM 6703 O O . PRO B 1 372 ? 4.051 -36.812 -23.016 1 95.62 372 PRO B O 1
ATOM 6706 N N . MET B 1 373 ? 2.682 -38.531 -22.5 1 96.81 373 MET B N 1
ATOM 6707 C CA . MET B 1 373 ? 1.488 -37.719 -22.641 1 96.81 373 MET B CA 1
ATOM 6708 C C . MET B 1 373 ? 1.478 -36.594 -21.594 1 96.81 373 MET B C 1
ATOM 6710 O O . MET B 1 373 ? 1.089 -35.469 -21.891 1 96.81 373 MET B O 1
ATOM 6714 N N . ALA B 1 374 ? 1.858 -36.938 -20.359 1 97.5 374 ALA B N 1
ATOM 6715 C CA . ALA B 1 374 ? 1.938 -35.938 -19.312 1 97.5 374 ALA B CA 1
ATOM 6716 C C . ALA B 1 374 ? 2.943 -34.844 -19.656 1 97.5 374 ALA B C 1
ATOM 6718 O O . ALA B 1 374 ? 2.66 -33.656 -19.5 1 97.5 374 ALA B O 1
ATOM 6719 N N . LEU B 1 375 ? 4.086 -35.25 -20.172 1 98 375 LEU B N 1
ATOM 6720 C CA . LEU B 1 375 ? 5.121 -34.281 -20.578 1 98 375 LEU B CA 1
ATOM 6721 C C . LEU B 1 375 ? 4.633 -33.406 -21.703 1 98 375 LEU B C 1
ATOM 6723 O O . LEU B 1 375 ? 4.949 -32.219 -21.75 1 98 375 LEU B O 1
ATOM 6727 N N . PHE B 1 376 ? 3.906 -34 -22.609 1 98.56 376 PHE B N 1
ATOM 6728 C CA . PHE B 1 376 ? 3.391 -33.25 -23.75 1 98.56 376 PHE B CA 1
ATOM 6729 C C . PHE B 1 376 ? 2.41 -32.188 -23.281 1 98.56 376 PHE B C 1
ATOM 6731 O O . PHE B 1 376 ? 2.447 -31.062 -23.781 1 98.56 376 PHE B O 1
ATOM 6738 N N . ILE B 1 377 ? 1.505 -32.469 -22.344 1 98.44 377 ILE B N 1
ATOM 6739 C CA . ILE B 1 377 ? 0.547 -31.516 -21.812 1 98.44 377 ILE B CA 1
ATOM 6740 C C . ILE B 1 377 ? 1.292 -30.391 -21.094 1 98.44 377 ILE B C 1
ATOM 6742 O O . ILE B 1 377 ? 0.992 -29.219 -21.297 1 98.44 377 ILE B O 1
ATOM 6746 N N . ILE B 1 378 ? 2.297 -30.734 -20.312 1 98.5 378 ILE B N 1
ATOM 6747 C CA . ILE B 1 378 ? 3.051 -29.766 -19.531 1 98.5 378 ILE B CA 1
ATOM 6748 C C . ILE B 1 378 ? 3.848 -28.859 -20.469 1 98.5 378 ILE B C 1
ATOM 6750 O O . ILE B 1 378 ? 4.074 -27.688 -20.172 1 98.5 378 ILE B O 1
ATOM 6754 N N . MET B 1 379 ? 4.25 -29.406 -21.562 1 98.31 379 MET B N 1
ATOM 6755 C CA . MET B 1 379 ? 4.941 -28.594 -22.562 1 98.31 379 MET B CA 1
ATOM 6756 C C . MET B 1 379 ? 4.078 -27.422 -23 1 98.31 379 MET B C 1
ATOM 6758 O O . MET B 1 379 ? 4.566 -26.297 -23.125 1 98.31 379 MET B O 1
ATOM 6762 N N . TYR B 1 380 ? 2.736 -27.656 -23.266 1 98.5 380 TYR B N 1
ATOM 6763 C CA . TYR B 1 380 ? 1.807 -26.594 -23.594 1 98.5 380 TYR B CA 1
ATOM 6764 C C . TYR B 1 380 ? 1.621 -25.641 -22.422 1 98.5 380 TYR B C 1
ATOM 6766 O O . TYR B 1 380 ? 1.584 -24.422 -22.594 1 98.5 380 TYR B O 1
ATOM 6774 N N . TRP B 1 381 ? 1.498 -26.219 -21.281 1 98.12 381 TRP B N 1
ATOM 6775 C CA . TRP B 1 381 ? 1.347 -25.453 -20.047 1 98.12 381 TRP B CA 1
ATOM 6776 C C . TRP B 1 381 ? 2.545 -24.531 -19.844 1 98.12 381 TRP B C 1
ATOM 6778 O O . TRP B 1 381 ? 2.391 -23.406 -19.375 1 98.12 381 TRP B O 1
ATOM 6788 N N . ALA B 1 382 ? 3.723 -25 -20.172 1 97.5 382 ALA B N 1
ATOM 6789 C CA . ALA B 1 382 ? 4.965 -24.25 -20.016 1 97.5 382 ALA B CA 1
ATOM 6790 C C . ALA B 1 382 ? 4.953 -22.984 -20.875 1 97.5 382 ALA B C 1
ATOM 6792 O O . ALA B 1 382 ? 5.59 -21.984 -20.531 1 97.5 382 ALA B O 1
ATOM 6793 N N . VAL B 1 383 ? 4.25 -23.016 -21.969 1 97.75 383 VAL B N 1
ATOM 6794 C CA . VAL B 1 383 ? 4.113 -21.812 -22.797 1 97.75 383 VAL B CA 1
ATOM 6795 C C . VAL B 1 383 ? 3.395 -20.719 -22.016 1 97.75 383 VAL B C 1
ATOM 6797 O O . VAL B 1 383 ? 3.783 -19.547 -22.078 1 97.75 383 VAL B O 1
ATOM 6800 N N . LEU B 1 384 ? 2.346 -21.141 -21.281 1 96.94 384 LEU B N 1
ATOM 6801 C CA . LEU B 1 384 ? 1.623 -20.188 -20.453 1 96.94 384 LEU B CA 1
ATOM 6802 C C . LEU B 1 384 ? 2.533 -19.609 -19.375 1 96.94 384 LEU B C 1
ATOM 6804 O O . LEU B 1 384 ? 2.492 -18.422 -19.094 1 96.94 384 LEU B O 1
ATOM 6808 N N . LEU B 1 385 ? 3.32 -20.453 -18.812 1 94.94 385 LEU B N 1
ATOM 6809 C CA . LEU B 1 385 ? 4.266 -20.031 -17.781 1 94.94 385 LEU B CA 1
ATOM 6810 C C . LEU B 1 385 ? 5.277 -19.047 -18.359 1 94.94 385 LEU B C 1
ATOM 6812 O O . LEU B 1 385 ? 5.645 -18.062 -17.703 1 94.94 385 LEU B O 1
ATOM 6816 N N . HIS B 1 386 ? 5.758 -19.312 -19.531 1 94.56 386 HIS B N 1
ATOM 6817 C CA . HIS B 1 386 ? 6.703 -18.438 -20.203 1 94.56 386 HIS B CA 1
ATOM 6818 C C . HIS B 1 386 ? 6.086 -17.062 -20.469 1 94.56 386 HIS B C 1
ATOM 6820 O O . HIS B 1 386 ? 6.707 -16.031 -20.188 1 94.56 386 HIS B O 1
ATOM 6826 N N . ARG B 1 387 ? 4.855 -17.047 -20.953 1 93.81 387 ARG B N 1
ATOM 6827 C CA . ARG B 1 387 ? 4.168 -15.812 -21.281 1 93.81 387 ARG B CA 1
ATOM 6828 C C . ARG B 1 387 ? 3.859 -15 -20.031 1 93.81 387 ARG B C 1
ATOM 6830 O O . ARG B 1 387 ? 3.836 -13.773 -20.062 1 93.81 387 ARG B O 1
ATOM 6837 N N . ALA B 1 388 ? 3.668 -15.672 -18.938 1 92.5 388 ALA B N 1
ATOM 6838 C CA . ALA B 1 388 ? 3.328 -15.031 -17.672 1 92.5 388 ALA B CA 1
ATOM 6839 C C . ALA B 1 388 ? 4.492 -14.188 -17.156 1 92.5 388 ALA B C 1
ATOM 6841 O O . ALA B 1 388 ? 4.301 -13.281 -16.344 1 92.5 388 ALA B O 1
ATOM 6842 N N . ASN B 1 389 ? 5.672 -14.391 -17.625 1 88.5 389 ASN B N 1
ATOM 6843 C CA . ASN B 1 389 ? 6.863 -13.703 -17.156 1 88.5 389 ASN B CA 1
ATOM 6844 C C . ASN B 1 389 ? 6.887 -12.242 -17.609 1 88.5 389 ASN B C 1
ATOM 6846 O O . ASN B 1 389 ? 7.723 -11.461 -17.156 1 88.5 389 ASN B O 1
ATOM 6850 N N . ASP B 1 390 ? 5.992 -11.867 -18.391 1 87.19 390 ASP B N 1
ATOM 6851 C CA . ASP B 1 390 ? 5.852 -10.469 -18.781 1 87.19 390 ASP B CA 1
ATOM 6852 C C . ASP B 1 390 ? 5.363 -9.625 -17.594 1 87.19 390 ASP B C 1
ATOM 6854 O O . ASP B 1 390 ? 5.57 -8.406 -17.578 1 87.19 390 ASP B O 1
ATOM 6858 N N . ASP B 1 391 ? 4.695 -10.25 -16.75 1 88.94 391 ASP B N 1
ATOM 6859 C CA . ASP B 1 391 ? 4.262 -9.602 -15.516 1 88.94 391 ASP B CA 1
ATOM 6860 C C . ASP B 1 391 ? 5.383 -9.594 -14.477 1 88.94 391 ASP B C 1
ATOM 6862 O O . ASP B 1 391 ? 5.852 -10.656 -14.055 1 88.94 391 ASP B O 1
ATOM 6866 N N . PRO B 1 392 ? 5.723 -8.43 -13.969 1 86.5 392 PRO B N 1
ATOM 6867 C CA . PRO B 1 392 ? 6.828 -8.352 -13.016 1 86.5 392 PRO B CA 1
ATOM 6868 C C . PRO B 1 392 ? 6.504 -9.023 -11.688 1 86.5 392 PRO B C 1
ATOM 6870 O O . PRO B 1 392 ? 7.418 -9.398 -10.938 1 86.5 392 PRO B O 1
ATOM 6873 N N . MET B 1 393 ? 5.293 -9.266 -11.414 1 87.19 393 MET B N 1
ATOM 6874 C CA . MET B 1 393 ? 4.91 -9.867 -10.141 1 87.19 393 MET B CA 1
ATOM 6875 C C . MET B 1 393 ? 5.02 -11.383 -10.203 1 87.19 393 MET B C 1
ATOM 6877 O O . MET B 1 393 ? 4.938 -12.055 -9.172 1 87.19 393 MET B O 1
ATOM 6881 N N . VAL B 1 394 ? 5.285 -11.875 -11.359 1 89.19 394 VAL B N 1
ATOM 6882 C CA . VAL B 1 394 ? 5.488 -13.312 -11.523 1 89.19 394 VAL B CA 1
ATOM 6883 C C . VAL B 1 394 ? 6.984 -13.625 -11.539 1 89.19 394 VAL B C 1
ATOM 6885 O O . VAL B 1 394 ? 7.453 -14.414 -12.367 1 89.19 394 VAL B O 1
ATOM 6888 N N . TRP B 1 395 ? 7.699 -13 -10.672 1 87.5 395 TRP B N 1
ATOM 6889 C CA . TRP B 1 395 ? 9.148 -13.141 -10.633 1 87.5 395 TRP B CA 1
ATOM 6890 C C . TRP B 1 395 ? 9.547 -14.531 -10.156 1 87.5 395 TRP B C 1
ATOM 6892 O O . TRP B 1 395 ? 10.68 -14.969 -10.367 1 87.5 395 TRP B O 1
ATOM 6902 N N . TRP B 1 396 ? 8.68 -15.25 -9.547 1 83.81 396 TRP B N 1
ATOM 6903 C CA . TRP B 1 396 ? 8.969 -16.562 -8.984 1 83.81 396 TRP B CA 1
ATOM 6904 C C . TRP B 1 396 ? 9.219 -17.578 -10.094 1 83.81 396 TRP B C 1
ATOM 6906 O O . TRP B 1 396 ? 9.758 -18.656 -9.844 1 83.81 396 TRP B O 1
ATOM 6916 N N . SER B 1 397 ? 8.82 -17.203 -11.281 1 80.75 397 SER B N 1
ATOM 6917 C CA . SER B 1 397 ? 9 -18.141 -12.391 1 80.75 397 SER B CA 1
ATOM 6918 C C . SER B 1 397 ? 10.242 -17.797 -13.203 1 80.75 397 SER B C 1
ATOM 6920 O O . SER B 1 397 ? 10.461 -18.359 -14.273 1 80.75 397 SER B O 1
ATOM 6922 N N . THR B 1 398 ? 10.961 -16.844 -12.734 1 74.94 398 THR B N 1
ATOM 6923 C CA . THR B 1 398 ? 12.188 -16.484 -13.438 1 74.94 398 THR B CA 1
ATOM 6924 C C . THR B 1 398 ? 13.297 -17.484 -13.117 1 74.94 398 THR B C 1
ATOM 6926 O O . THR B 1 398 ? 13.43 -17.922 -11.977 1 74.94 398 THR B O 1
ATOM 6929 N N . ALA B 1 399 ? 13.812 -18 -14.141 1 61.06 399 ALA B N 1
ATOM 6930 C CA . ALA B 1 399 ? 14.883 -18.984 -14 1 61.06 399 ALA B CA 1
ATOM 6931 C C . ALA B 1 399 ? 16.156 -18.344 -13.469 1 61.06 399 ALA B C 1
ATOM 6933 O O . ALA B 1 399 ? 16.672 -17.391 -14.07 1 61.06 399 ALA B O 1
ATOM 6934 N N . TRP B 1 400 ? 16.469 -18.516 -12.219 1 56.84 400 TRP B N 1
ATOM 6935 C CA . TRP B 1 400 ? 17.609 -17.922 -11.531 1 56.84 400 TRP B CA 1
ATOM 6936 C C . TRP B 1 400 ? 18.875 -18.109 -12.344 1 56.84 400 TRP B C 1
ATOM 6938 O O . TRP B 1 400 ? 19.75 -17.219 -12.367 1 56.84 400 TRP B O 1
ATOM 6948 N N . MET B 1 401 ? 18.844 -19.297 -12.781 1 49.56 401 MET B N 1
ATOM 6949 C CA . MET B 1 401 ? 20.125 -19.656 -13.383 1 49.56 401 MET B CA 1
ATOM 6950 C C . MET B 1 401 ? 20.203 -19.156 -14.82 1 49.56 401 MET B C 1
ATOM 6952 O O . MET B 1 401 ? 21.297 -18.812 -15.305 1 49.56 401 MET B O 1
ATOM 6956 N N . SER B 1 402 ? 19.078 -19.266 -15.367 1 55.72 402 SER B N 1
ATOM 6957 C CA . SER B 1 402 ? 19.125 -18.969 -16.797 1 55.72 402 SER B CA 1
ATOM 6958 C C . SER B 1 402 ? 18.516 -17.609 -17.094 1 55.72 402 SER B C 1
ATOM 6960 O O . SER B 1 402 ? 17.656 -17.125 -16.359 1 55.72 402 SER B O 1
ATOM 6962 N N . LYS B 1 403 ? 19.375 -16.703 -17.656 1 63 403 LYS B N 1
ATOM 6963 C CA . LYS B 1 403 ? 18.906 -15.461 -18.266 1 63 403 LYS B CA 1
ATOM 6964 C C . LYS B 1 403 ? 17.609 -15.688 -19.047 1 63 403 LYS B C 1
ATOM 6966 O O . LYS B 1 403 ? 17.391 -15.07 -20.094 1 63 403 LYS B O 1
ATOM 6971 N N . SER B 1 404 ? 16.844 -16.922 -18.609 1 78.56 404 SER B N 1
ATOM 6972 C CA . SER B 1 404 ? 15.586 -17.188 -19.312 1 78.56 404 SER B CA 1
ATOM 6973 C C . SER B 1 404 ? 14.445 -17.438 -18.328 1 78.56 404 SER B C 1
ATOM 6975 O O . SER B 1 404 ? 14.523 -17.047 -17.156 1 78.56 404 SER B O 1
ATOM 6977 N N . THR B 1 405 ? 13.289 -17.984 -18.812 1 87.5 405 THR B N 1
ATOM 6978 C CA . THR B 1 405 ? 12.141 -18.281 -17.969 1 87.5 405 THR B CA 1
ATOM 6979 C C . THR B 1 405 ? 12.023 -19.781 -17.703 1 87.5 405 THR B C 1
ATOM 6981 O O . THR B 1 405 ? 12.539 -20.594 -18.469 1 87.5 405 THR B O 1
ATOM 6984 N N . VAL B 1 406 ? 11.492 -20.141 -16.641 1 89.12 406 VAL B N 1
ATOM 6985 C CA . VAL B 1 406 ? 11.242 -21.547 -16.328 1 89.12 406 VAL B CA 1
ATOM 6986 C C . VAL B 1 406 ? 10.391 -22.172 -17.422 1 89.12 406 VAL B C 1
ATOM 6988 O O . VAL B 1 406 ? 10.57 -23.344 -17.766 1 89.12 406 VAL B O 1
ATOM 6991 N N . GLY B 1 407 ? 9.461 -21.406 -17.969 1 93.19 407 GLY B N 1
ATOM 6992 C CA . GLY B 1 407 ? 8.672 -21.891 -19.094 1 93.19 407 GLY B CA 1
ATOM 6993 C C . GLY B 1 407 ? 9.516 -22.266 -20.297 1 93.19 407 GLY B C 1
ATOM 6994 O O . GLY B 1 407 ? 9.297 -23.312 -20.906 1 93.19 407 GLY B O 1
ATOM 6995 N N . HIS B 1 408 ? 10.414 -21.469 -20.609 1 94.62 408 HIS B N 1
ATOM 6996 C CA . HIS B 1 408 ? 11.344 -21.719 -21.703 1 94.62 408 HIS B CA 1
ATOM 6997 C C . HIS B 1 408 ? 12.141 -23 -21.469 1 94.62 408 HIS B C 1
ATOM 6999 O O . HIS B 1 408 ? 12.25 -23.844 -22.359 1 94.62 408 HIS B O 1
ATOM 7005 N N . ASP B 1 409 ? 12.695 -23.125 -20.297 1 92.75 409 ASP B N 1
ATOM 7006 C CA . ASP B 1 409 ? 13.531 -24.281 -19.969 1 92.75 409 ASP B CA 1
ATOM 7007 C C . ASP B 1 409 ? 12.711 -25.562 -19.922 1 92.75 409 ASP B C 1
ATOM 7009 O O . ASP B 1 409 ? 13.203 -26.625 -20.297 1 92.75 409 ASP B O 1
ATOM 7013 N N . LEU B 1 410 ? 11.523 -25.438 -19.438 1 94.62 410 LEU B N 1
ATOM 7014 C CA . LEU B 1 410 ? 10.648 -26.594 -19.375 1 94.62 410 LEU B CA 1
ATOM 7015 C C . LEU B 1 410 ? 10.289 -27.094 -20.766 1 94.62 410 LEU B C 1
ATOM 7017 O O . LEU B 1 410 ? 10.266 -28.312 -21 1 94.62 410 LEU B O 1
ATOM 7021 N N . VAL B 1 411 ? 10 -26.219 -21.719 1 97 411 VAL B N 1
ATOM 7022 C CA . VAL B 1 411 ? 9.711 -26.609 -23.094 1 97 411 VAL B CA 1
ATOM 7023 C C . VAL B 1 411 ? 10.945 -27.281 -23.719 1 97 411 VAL B C 1
ATOM 7025 O O . VAL B 1 411 ? 10.828 -28.281 -24.406 1 97 411 VAL B O 1
ATOM 7028 N N . ALA B 1 412 ? 12.07 -26.703 -23.484 1 95.88 412 ALA B N 1
ATOM 7029 C CA . ALA B 1 412 ? 13.312 -27.281 -24.016 1 95.88 412 ALA B CA 1
ATOM 7030 C C . ALA B 1 412 ? 13.508 -28.703 -23.5 1 95.88 412 ALA B C 1
ATOM 7032 O O . ALA B 1 412 ? 13.773 -29.625 -24.281 1 95.88 412 ALA B O 1
ATOM 7033 N N . GLU B 1 413 ? 13.367 -28.859 -22.219 1 95.44 413 GLU B N 1
ATOM 7034 C CA . GLU B 1 413 ? 13.586 -30.156 -21.594 1 95.44 413 GLU B CA 1
ATOM 7035 C C . GLU B 1 413 ? 12.555 -31.172 -22.062 1 95.44 413 GLU B C 1
ATOM 7037 O O . GLU B 1 413 ? 12.914 -32.281 -22.453 1 95.44 413 GLU B O 1
ATOM 7042 N N . THR B 1 414 ? 11.305 -30.812 -22.062 1 97.25 414 THR B N 1
ATOM 7043 C CA . THR B 1 414 ? 10.234 -31.734 -22.391 1 97.25 414 THR B CA 1
ATOM 7044 C C . THR B 1 414 ? 10.258 -32.062 -23.875 1 97.25 414 THR B C 1
ATOM 7046 O O . THR B 1 414 ? 10.039 -33.219 -24.266 1 97.25 414 THR B O 1
ATOM 7049 N N . SER B 1 415 ? 10.461 -31.125 -24.75 1 97.12 415 SER B N 1
ATOM 7050 C CA . SER B 1 415 ? 10.508 -31.375 -26.188 1 97.12 415 SER B CA 1
ATOM 7051 C C . SER B 1 415 ? 11.633 -32.344 -26.547 1 97.12 415 SER B C 1
ATOM 7053 O O . SER B 1 415 ? 11.461 -33.219 -27.391 1 97.12 415 SER B O 1
ATOM 7055 N N . GLU B 1 416 ? 12.734 -32.219 -25.906 1 95.81 416 GLU B N 1
ATOM 7056 C CA . GLU B 1 416 ? 13.859 -33.094 -26.156 1 95.81 416 GLU B CA 1
ATOM 7057 C C . GLU B 1 416 ? 13.547 -34.531 -25.672 1 95.81 416 GLU B C 1
ATOM 7059 O O . GLU B 1 416 ? 13.945 -35.5 -26.312 1 95.81 416 GLU B O 1
ATOM 7064 N N . ALA B 1 417 ? 12.883 -34.594 -24.578 1 95.44 417 ALA B N 1
ATOM 7065 C CA . ALA B 1 417 ? 12.5 -35.875 -24.047 1 95.44 417 ALA B CA 1
ATOM 7066 C C . ALA B 1 417 ? 11.484 -36.562 -24.953 1 95.44 417 ALA B C 1
ATOM 7068 O O . ALA B 1 417 ? 11.461 -37.812 -25.062 1 95.44 417 ALA B O 1
ATOM 7069 N N . LEU B 1 418 ? 10.672 -35.812 -25.656 1 95.69 418 LEU B N 1
ATOM 7070 C CA . LEU B 1 418 ? 9.547 -36.375 -26.422 1 95.69 418 LEU B CA 1
ATOM 7071 C C . LEU B 1 418 ? 9.992 -36.75 -27.828 1 95.69 418 LEU B C 1
ATOM 7073 O O . LEU B 1 418 ? 9.266 -37.469 -28.531 1 95.69 418 LEU B O 1
ATOM 7077 N N . ILE B 1 419 ? 11.172 -36.344 -28.297 1 91.75 419 ILE B N 1
ATOM 7078 C CA . ILE B 1 419 ? 11.641 -36.625 -29.641 1 91.75 419 ILE B CA 1
ATOM 7079 C C . ILE B 1 419 ? 11.688 -38.125 -29.875 1 91.75 419 ILE B C 1
ATOM 7081 O O . ILE B 1 419 ? 11.43 -38.594 -30.984 1 91.75 419 ILE B O 1
ATOM 7085 N N . HIS B 1 420 ? 11.984 -38.875 -28.875 1 87.62 420 HIS B N 1
ATOM 7086 C CA . HIS B 1 420 ? 12.133 -40.312 -29.031 1 87.62 420 HIS B CA 1
ATOM 7087 C C . HIS B 1 420 ? 10.922 -41.062 -28.469 1 87.62 420 HIS B C 1
ATOM 7089 O O . HIS B 1 420 ? 10.961 -42.281 -28.312 1 87.62 420 HIS B O 1
ATOM 7095 N N . SER B 1 421 ? 9.898 -40.344 -28.25 1 91.75 421 SER B N 1
ATOM 7096 C CA . SER B 1 421 ? 8.688 -40.938 -27.703 1 91.75 421 SER B CA 1
ATOM 7097 C C . SER B 1 421 ? 7.668 -41.219 -28.797 1 91.75 421 SER B C 1
ATOM 7099 O O . SER B 1 421 ? 7.824 -40.781 -29.938 1 91.75 421 SER B O 1
ATOM 7101 N N . PRO B 1 422 ? 6.598 -42.031 -28.5 1 93.25 422 PRO B N 1
ATOM 7102 C CA . PRO B 1 422 ? 5.551 -42.312 -29.484 1 93.25 422 PRO B CA 1
ATOM 7103 C C . PRO B 1 422 ? 4.844 -41.062 -29.969 1 93.25 422 PRO B C 1
ATOM 7105 O O . PRO B 1 422 ? 4.207 -41.062 -31.016 1 93.25 422 PRO B O 1
ATOM 7108 N N . ILE B 1 423 ? 4.961 -39.969 -29.266 1 94.94 423 ILE B N 1
ATOM 7109 C CA . ILE B 1 423 ? 4.305 -38.719 -29.625 1 94.94 423 ILE B CA 1
ATOM 7110 C C . ILE B 1 423 ? 4.93 -38.156 -30.906 1 94.94 423 ILE B C 1
ATOM 7112 O O . ILE B 1 423 ? 4.23 -37.594 -31.75 1 94.94 423 ILE B O 1
ATOM 7116 N N . ALA B 1 424 ? 6.188 -38.375 -31.016 1 92.94 424 ALA B N 1
ATOM 7117 C CA . ALA B 1 424 ? 6.918 -37.875 -32.188 1 92.94 424 ALA B CA 1
ATOM 7118 C C . ALA B 1 424 ? 6.527 -38.625 -33.438 1 92.94 424 ALA B C 1
ATOM 7120 O O . ALA B 1 424 ? 6.812 -38.156 -34.562 1 92.94 424 ALA B O 1
ATOM 7121 N N . GLN B 1 425 ? 5.875 -39.719 -33.281 1 91.81 425 GLN B N 1
ATOM 7122 C CA . GLN B 1 425 ? 5.438 -40.5 -34.406 1 91.81 425 GLN B CA 1
ATOM 7123 C C . GLN B 1 425 ? 4.074 -40.062 -34.906 1 91.81 425 GLN B C 1
ATOM 7125 O O . GLN B 1 425 ? 3.652 -40.406 -36.031 1 91.81 425 GLN B O 1
ATOM 7130 N N . ILE B 1 426 ? 3.369 -39.312 -34.125 1 94.19 426 ILE B N 1
ATOM 7131 C CA . ILE B 1 426 ? 2.092 -38.719 -34.531 1 94.19 426 ILE B CA 1
ATOM 7132 C C . ILE B 1 426 ? 2.33 -37.344 -35.156 1 94.19 426 ILE B C 1
ATOM 7134 O O . ILE B 1 426 ? 2.938 -36.469 -34.531 1 94.19 426 ILE B O 1
ATOM 7138 N N . PRO B 1 427 ? 1.856 -37.156 -36.406 1 95 427 PRO B N 1
ATOM 7139 C CA . PRO B 1 427 ? 2.109 -35.875 -37.094 1 95 427 PRO B CA 1
ATOM 7140 C C . PRO B 1 427 ? 1.701 -34.656 -36.25 1 95 427 PRO B C 1
ATOM 7142 O O . PRO B 1 427 ? 2.447 -33.688 -36.156 1 95 427 PRO B O 1
ATOM 7145 N N . GLU B 1 428 ? 0.516 -34.75 -35.656 1 95.5 428 GLU B N 1
ATOM 7146 C CA . GLU B 1 428 ? 0.033 -33.625 -34.812 1 95.5 428 GLU B CA 1
ATOM 7147 C C . GLU B 1 428 ? 0.918 -33.438 -33.594 1 95.5 428 GLU B C 1
ATOM 7149 O O . GLU B 1 428 ? 1.008 -32.344 -33.062 1 95.5 428 GLU B O 1
ATOM 7154 N N . GLY B 1 429 ? 1.517 -34.562 -33.125 1 96.75 429 GLY B N 1
ATOM 7155 C CA . GLY B 1 429 ? 2.479 -34.438 -32.062 1 96.75 429 GLY B CA 1
ATOM 7156 C C . GLY B 1 429 ? 3.707 -33.625 -32.438 1 96.75 429 GLY B C 1
ATOM 7157 O O . GLY B 1 429 ? 4.16 -32.781 -31.656 1 96.75 429 GLY B O 1
ATOM 7158 N N . ARG B 1 430 ? 4.207 -33.906 -33.625 1 96.12 430 ARG B N 1
ATOM 7159 C CA . ARG B 1 430 ? 5.367 -33.156 -34.125 1 96.12 430 ARG B CA 1
ATOM 7160 C C . ARG B 1 430 ? 5.047 -31.688 -34.312 1 96.12 430 ARG B C 1
ATOM 7162 O O . ARG B 1 430 ? 5.859 -30.828 -33.969 1 96.12 430 ARG B O 1
ATOM 7169 N N . LYS B 1 431 ? 3.855 -31.391 -34.812 1 95.94 431 LYS B N 1
ATOM 7170 C CA . LYS B 1 431 ? 3.428 -30.016 -35 1 95.94 431 LYS B CA 1
ATOM 7171 C C . LYS B 1 431 ? 3.289 -29.281 -33.688 1 95.94 431 LYS B C 1
ATOM 7173 O O . LYS B 1 431 ? 3.627 -28.109 -33.562 1 95.94 431 LYS B O 1
ATOM 7178 N N . GLY B 1 432 ? 2.732 -30.047 -32.688 1 97.06 432 GLY B N 1
ATOM 7179 C CA . GLY B 1 432 ? 2.605 -29.484 -31.359 1 97.06 432 GLY B CA 1
ATOM 7180 C C . GLY B 1 432 ? 3.941 -29.125 -30.734 1 97.06 432 GLY B C 1
ATOM 7181 O O . GLY B 1 432 ? 4.086 -28.062 -30.125 1 97.06 432 GLY B O 1
ATOM 7182 N N . ILE B 1 433 ? 4.895 -30.031 -30.875 1 97.5 433 ILE B N 1
ATOM 7183 C CA . ILE B 1 433 ? 6.238 -29.797 -30.359 1 97.5 433 ILE B CA 1
ATOM 7184 C C . ILE B 1 433 ? 6.852 -28.578 -31.047 1 97.5 433 ILE B C 1
ATOM 7186 O O . ILE B 1 433 ? 7.422 -27.719 -30.391 1 97.5 433 ILE B O 1
ATOM 7190 N N . ALA B 1 434 ? 6.691 -28.484 -32.312 1 96.81 434 ALA B N 1
ATOM 7191 C CA . ALA B 1 434 ? 7.23 -27.359 -33.094 1 96.81 434 ALA B CA 1
ATOM 7192 C C . ALA B 1 434 ? 6.59 -26.047 -32.656 1 96.81 434 ALA B C 1
ATOM 7194 O O . ALA B 1 434 ? 7.273 -25.031 -32.5 1 96.81 434 ALA B O 1
ATOM 7195 N N . TRP B 1 435 ? 5.32 -26.062 -32.469 1 97.69 435 TRP B N 1
ATOM 7196 C CA . TRP B 1 435 ? 4.605 -24.844 -32.062 1 97.69 435 TRP B CA 1
ATOM 7197 C C . TRP B 1 435 ? 5.078 -24.359 -30.703 1 97.69 435 TRP B C 1
ATOM 7199 O O . TRP B 1 435 ? 5.332 -23.172 -30.516 1 97.69 435 TRP B O 1
ATOM 7209 N N . THR B 1 436 ? 5.141 -25.25 -29.734 1 98 436 THR B N 1
ATOM 7210 C CA . THR B 1 436 ? 5.523 -24.859 -28.375 1 98 436 THR B CA 1
ATOM 7211 C C . THR B 1 436 ? 6.945 -24.312 -28.359 1 98 436 THR B C 1
ATOM 7213 O O . THR B 1 436 ? 7.227 -23.344 -27.656 1 98 436 THR B O 1
ATOM 7216 N N . ARG B 1 437 ? 7.855 -24.938 -29.078 1 97.44 437 ARG B N 1
ATOM 7217 C CA . ARG B 1 437 ? 9.227 -24.438 -29.156 1 97.44 437 ARG B CA 1
ATOM 7218 C C . ARG B 1 437 ? 9.266 -23.047 -29.766 1 97.44 437 ARG B C 1
ATOM 7220 O O . ARG B 1 437 ? 9.984 -22.172 -29.281 1 97.44 437 ARG B O 1
ATOM 7227 N N . ASP B 1 438 ? 8.453 -22.844 -30.75 1 97.12 438 ASP B N 1
ATOM 7228 C CA . ASP B 1 438 ? 8.391 -21.547 -31.406 1 97.12 438 ASP B CA 1
ATOM 7229 C C . ASP B 1 438 ? 7.875 -20.469 -30.453 1 97.12 438 ASP B C 1
ATOM 7231 O O . ASP B 1 438 ? 8.375 -19.344 -30.438 1 97.12 438 ASP B O 1
ATOM 7235 N N . GLN B 1 439 ? 6.871 -20.828 -29.672 1 96.81 439 GLN B N 1
ATOM 7236 C CA . GLN B 1 439 ? 6.23 -19.891 -28.766 1 96.81 439 GLN B CA 1
ATOM 7237 C C . GLN B 1 439 ? 7.219 -19.375 -27.719 1 96.81 439 GLN B C 1
ATOM 7239 O O . GLN B 1 439 ? 7.062 -18.266 -27.203 1 96.81 439 GLN B O 1
ATOM 7244 N N . VAL B 1 440 ? 8.25 -20.156 -27.391 1 95.62 440 VAL B N 1
ATOM 7245 C CA . VAL B 1 440 ? 9.164 -19.75 -26.328 1 95.62 440 VAL B CA 1
ATOM 7246 C C . VAL B 1 440 ? 10.5 -19.328 -26.938 1 95.62 440 VAL B C 1
ATOM 7248 O O . VAL B 1 440 ? 11.477 -19.109 -26.219 1 95.62 440 VAL B O 1
ATOM 7251 N N . GLY B 1 441 ? 10.609 -19.328 -28.266 1 94.19 441 GLY B N 1
ATOM 7252 C CA . GLY B 1 441 ? 11.781 -18.812 -28.969 1 94.19 441 GLY B CA 1
ATOM 7253 C C . GLY B 1 441 ? 12.883 -19.844 -29.109 1 94.19 441 GLY B C 1
ATOM 7254 O O . GLY B 1 441 ? 14.062 -19.484 -29.219 1 94.19 441 GLY B O 1
ATOM 7255 N N . LEU B 1 442 ? 12.57 -21.078 -29.062 1 95.56 442 LEU B N 1
ATOM 7256 C CA . LEU B 1 442 ? 13.547 -22.141 -29.25 1 95.56 442 LEU B CA 1
ATOM 7257 C C . LEU B 1 442 ? 13.641 -22.562 -30.703 1 95.56 442 LEU B C 1
ATOM 7259 O O . LEU B 1 442 ? 12.641 -22.547 -31.422 1 95.56 442 LEU B O 1
ATOM 7263 N N . PRO B 1 443 ? 14.789 -22.953 -31.109 1 95.12 443 PRO B N 1
ATOM 7264 C CA . PRO B 1 443 ? 14.906 -23.469 -32.469 1 95.12 443 PRO B CA 1
ATOM 7265 C C . PRO B 1 443 ? 14.25 -24.828 -32.656 1 95.12 443 PRO B C 1
ATOM 7267 O O . PRO B 1 443 ? 14.039 -25.547 -31.656 1 95.12 443 PRO B O 1
ATOM 7270 N N . PRO B 1 444 ? 13.922 -25.203 -33.875 1 94.12 444 PRO B N 1
ATOM 7271 C CA . PRO B 1 444 ? 13.344 -26.531 -34.125 1 94.12 444 PRO B CA 1
ATOM 7272 C C . PRO B 1 444 ? 14.289 -27.672 -33.719 1 94.12 444 PRO B C 1
ATOM 7274 O O . PRO B 1 444 ? 15.508 -27.484 -33.719 1 94.12 444 PRO B O 1
ATOM 7277 N N . LEU B 1 445 ? 13.695 -28.781 -33.312 1 93.75 445 LEU B N 1
ATOM 7278 C CA . LEU B 1 445 ? 14.492 -29.953 -33 1 93.75 445 LEU B CA 1
ATOM 7279 C C . LEU B 1 445 ? 15.055 -30.594 -34.25 1 93.75 445 LEU B C 1
ATOM 7281 O O . LEU B 1 445 ? 14.508 -30.422 -35.344 1 93.75 445 LEU B O 1
ATOM 7285 N N . GLU B 1 446 ? 16.141 -31.297 -33.969 1 88.69 446 GLU B N 1
ATOM 7286 C CA . GLU B 1 446 ? 16.719 -32.031 -35.094 1 88.69 446 GLU B CA 1
ATOM 7287 C C . GLU B 1 446 ? 15.711 -33 -35.688 1 88.69 446 GLU B C 1
ATOM 7289 O O . GLU B 1 446 ? 15.109 -33.781 -34.969 1 88.69 446 GLU B O 1
ATOM 7294 N N . GLY B 1 447 ? 15.5 -32.906 -37 1 87.25 447 GLY B N 1
ATOM 7295 C CA . GLY B 1 447 ? 14.57 -33.781 -37.656 1 87.25 447 GLY B CA 1
ATOM 7296 C C . GLY B 1 447 ? 13.148 -33.281 -37.688 1 87.25 447 GLY B C 1
ATOM 7297 O O . GLY B 1 447 ? 12.258 -33.906 -38.25 1 87.25 447 GLY B O 1
ATOM 7298 N N . PHE B 1 448 ? 12.898 -32.219 -37 1 88.06 448 PHE B N 1
ATOM 7299 C CA . PHE B 1 448 ? 11.57 -31.609 -37 1 88.06 448 PHE B CA 1
ATOM 7300 C C . PHE B 1 448 ? 11.523 -30.406 -37.906 1 88.06 448 PHE B C 1
ATOM 7302 O O . PHE B 1 448 ? 12.531 -29.734 -38.125 1 88.06 448 PHE B O 1
ATOM 7309 N N . ASP B 1 449 ? 10.375 -30.219 -38.531 1 80.94 449 ASP B N 1
ATOM 7310 C CA . ASP B 1 449 ? 10.18 -29.047 -39.375 1 80.94 449 ASP B CA 1
ATOM 7311 C C . ASP B 1 449 ? 10.031 -27.781 -38.562 1 80.94 449 ASP B C 1
ATOM 7313 O O . ASP B 1 449 ? 9.617 -27.828 -37.406 1 80.94 449 ASP B O 1
ATOM 7317 N N . LEU B 1 450 ? 10.398 -26.703 -39.188 1 83.56 450 LEU B N 1
ATOM 7318 C CA . LEU B 1 450 ? 10.117 -25.391 -38.625 1 83.56 450 LEU B CA 1
ATOM 7319 C C . LEU B 1 450 ? 8.617 -25.156 -38.5 1 83.56 450 LEU B C 1
ATOM 7321 O O . LEU B 1 450 ? 7.852 -25.531 -39.406 1 83.56 450 LEU B O 1
ATOM 7325 N N . TYR B 1 451 ? 8.258 -24.641 -37.406 1 86.75 451 TYR B N 1
ATOM 7326 C CA . TYR B 1 451 ? 6.84 -24.312 -37.25 1 86.75 451 TYR B CA 1
ATOM 7327 C C . TYR B 1 451 ? 6.402 -23.281 -38.281 1 86.75 451 TYR B C 1
ATOM 7329 O O . TYR B 1 451 ? 7.055 -22.25 -38.438 1 86.75 451 TYR B O 1
ATOM 7337 N N . GLU B 1 452 ? 5.441 -23.562 -39 1 85.88 452 GLU B N 1
ATOM 7338 C CA . GLU B 1 452 ? 4.84 -22.641 -39.969 1 85.88 452 GLU B CA 1
ATOM 7339 C C . GLU B 1 452 ? 3.488 -22.125 -39.469 1 85.88 452 GLU B C 1
ATOM 7341 O O . GLU B 1 452 ? 2.578 -22.922 -39.219 1 85.88 452 GLU B O 1
ATOM 7346 N N . LYS B 1 453 ? 3.393 -20.766 -39.344 1 87.25 453 LYS B N 1
ATOM 7347 C CA . LYS B 1 453 ? 2.125 -20.172 -38.906 1 87.25 453 LYS B CA 1
ATOM 7348 C C . LYS B 1 453 ? 1 -20.531 -39.875 1 87.25 453 LYS B C 1
ATOM 7350 O O . LYS B 1 453 ? 1.179 -20.469 -41.094 1 87.25 453 LYS B O 1
ATOM 7355 N N . PRO B 1 454 ? -0.049 -20.984 -39.281 1 86 454 PRO B N 1
ATOM 7356 C CA . PRO B 1 454 ? -1.18 -21.312 -40.156 1 86 454 PRO B CA 1
ATOM 7357 C C . PRO B 1 454 ? -1.703 -20.094 -40.906 1 86 454 PRO B C 1
ATOM 7359 O O . PRO B 1 454 ? -1.489 -18.953 -40.469 1 86 454 PRO B O 1
ATOM 7362 N N . THR B 1 455 ? -2.344 -20.422 -41.969 1 84.94 455 THR B N 1
ATOM 7363 C CA . THR B 1 455 ? -2.938 -19.359 -42.75 1 84.94 455 THR B CA 1
ATOM 7364 C C . THR B 1 455 ? -4.137 -18.75 -42.031 1 84.94 455 THR B C 1
ATOM 7366 O O . THR B 1 455 ? -4.699 -19.359 -41.125 1 84.94 455 THR B O 1
ATOM 7369 N N . THR B 1 456 ? -4.496 -17.5 -42.531 1 84.38 456 THR B N 1
ATOM 7370 C CA . THR B 1 456 ? -5.645 -16.812 -41.969 1 84.38 456 THR B CA 1
ATOM 7371 C C . THR B 1 456 ? -6.91 -17.641 -42.094 1 84.38 456 THR B C 1
ATOM 7373 O O . THR B 1 456 ? -7.75 -17.672 -41.188 1 84.38 456 THR B O 1
ATOM 7376 N N . LEU B 1 457 ? -6.941 -18.328 -43.219 1 82.12 457 LEU B N 1
ATOM 7377 C CA . LEU B 1 457 ? -8.109 -19.172 -43.469 1 82.12 457 LEU B CA 1
ATOM 7378 C C . LEU B 1 457 ? -8.172 -20.328 -42.469 1 82.12 457 LEU B C 1
ATOM 7380 O O . LEU B 1 457 ? -9.242 -20.641 -41.938 1 82.12 457 LEU B O 1
ATOM 7384 N N . GLU B 1 458 ? -7.09 -20.922 -42.25 1 81.75 458 GLU B N 1
ATOM 7385 C CA . GLU B 1 458 ? -7.027 -22.031 -41.312 1 81.75 458 GLU B CA 1
ATOM 7386 C C . GLU B 1 458 ? -7.395 -21.578 -39.906 1 81.75 458 GLU B C 1
ATOM 7388 O O . GLU B 1 458 ? -8.094 -22.297 -39.188 1 81.75 458 GLU B O 1
ATOM 7393 N N . MET B 1 459 ? -7 -20.469 -39.562 1 83 459 MET B N 1
ATOM 7394 C CA . MET B 1 459 ? -7.23 -19.922 -38.219 1 83 459 MET B CA 1
ATOM 7395 C C . MET B 1 459 ? -8.703 -19.594 -38.031 1 83 459 MET B C 1
ATOM 7397 O O . MET B 1 459 ? -9.242 -19.766 -36.906 1 83 459 MET B O 1
ATOM 7401 N N . GLU B 1 460 ? -9.344 -19.188 -39.062 1 77.44 460 GLU B N 1
ATOM 7402 C CA . GLU B 1 460 ? -10.758 -18.844 -38.969 1 77.44 460 GLU B CA 1
ATOM 7403 C C . GLU B 1 460 ? -11.625 -20.094 -38.938 1 77.44 460 GLU B C 1
ATOM 7405 O O . GLU B 1 460 ? -12.688 -20.109 -38.281 1 77.44 460 GLU B O 1
ATOM 7410 N N . MET B 1 461 ? -11.125 -21.188 -39.406 1 76.44 461 MET B N 1
ATOM 7411 C CA . MET B 1 461 ? -11.938 -22.391 -39.562 1 76.44 461 MET B CA 1
ATOM 7412 C C . MET B 1 461 ? -11.789 -23.312 -38.375 1 76.44 461 MET B C 1
ATOM 7414 O O . MET B 1 461 ? -12.516 -24.297 -38.219 1 76.44 461 MET B O 1
ATOM 7418 N N . VAL B 1 462 ? -10.945 -22.938 -37.562 1 79.06 462 VAL B N 1
ATOM 7419 C CA . VAL B 1 462 ? -10.562 -23.875 -36.5 1 79.06 462 VAL B CA 1
ATOM 7420 C C . VAL B 1 462 ? -11.633 -23.906 -35.406 1 79.06 462 VAL B C 1
ATOM 7422 O O . VAL B 1 462 ? -11.734 -24.859 -34.656 1 79.06 462 VAL B O 1
ATOM 7425 N N . PHE B 1 463 ? -12.508 -22.859 -35.438 1 74.75 463 PHE B N 1
ATOM 7426 C CA . PHE B 1 463 ? -13.492 -22.75 -34.344 1 74.75 463 PHE B CA 1
ATOM 7427 C C . PHE B 1 463 ? -14.75 -23.531 -34.688 1 74.75 463 PHE B C 1
ATOM 7429 O O . PHE B 1 463 ? -15.156 -23.594 -35.844 1 74.75 463 PHE B O 1
ATOM 7436 N N . GLY B 1 464 ? -15.094 -24.656 -33.875 1 64 464 GLY B N 1
ATOM 7437 C CA . GLY B 1 464 ? -16.281 -25.484 -34.031 1 64 464 GLY B CA 1
ATOM 7438 C C . GLY B 1 464 ? -16.578 -26.312 -32.781 1 64 464 GLY B C 1
ATOM 7439 O O . GLY B 1 464 ? -15.922 -26.156 -31.75 1 64 464 GLY B O 1
ATOM 7440 N N . GLU B 1 465 ? -17.578 -27.125 -32.812 1 60.53 465 GLU B N 1
ATOM 7441 C CA . GLU B 1 465 ? -18.094 -27.906 -31.703 1 60.53 465 GLU B CA 1
ATOM 7442 C C . GLU B 1 465 ? -17.031 -28.875 -31.172 1 60.53 465 GLU B C 1
ATOM 7444 O O . GLU B 1 465 ? -16.953 -29.125 -29.969 1 60.53 465 GLU B O 1
ATOM 7449 N N . GLU B 1 466 ? -16.156 -29.266 -31.938 1 61.81 466 GLU B N 1
ATOM 7450 C CA . GLU B 1 466 ? -15.164 -30.266 -31.531 1 61.81 466 GLU B CA 1
ATOM 7451 C C . GLU B 1 466 ? -14.062 -29.641 -30.688 1 61.81 466 GLU B C 1
ATOM 7453 O O . GLU B 1 466 ? -13.477 -30.312 -29.828 1 61.81 466 GLU B O 1
ATOM 7458 N N . SER B 1 467 ? -13.922 -28.422 -30.906 1 63.31 467 SER B N 1
ATOM 7459 C CA . SER B 1 467 ? -12.844 -27.734 -30.188 1 63.31 467 SER B CA 1
ATOM 7460 C C . SER B 1 467 ? -13.164 -27.594 -28.703 1 63.31 467 SER B C 1
ATOM 7462 O O . SER B 1 467 ? -12.25 -27.5 -27.875 1 63.31 467 SER B O 1
ATOM 7464 N N . LEU B 1 468 ? -14.398 -27.781 -28.391 1 67.75 468 LEU B N 1
ATOM 7465 C CA . LEU B 1 468 ? -14.852 -27.578 -27.031 1 67.75 468 LEU B CA 1
ATOM 7466 C C . LEU B 1 468 ? -15.039 -28.906 -26.312 1 67.75 468 LEU B C 1
ATOM 7468 O O . LEU B 1 468 ? -15.258 -28.938 -25.094 1 67.75 468 LEU B O 1
ATOM 7472 N N . ALA B 1 469 ? -14.969 -29.969 -27.047 1 71.62 469 ALA B N 1
ATOM 7473 C CA . ALA B 1 469 ? -15.336 -31.266 -26.516 1 71.62 469 ALA B CA 1
ATOM 7474 C C . ALA B 1 469 ? -14.477 -31.609 -25.297 1 71.62 469 ALA B C 1
ATOM 7476 O O . ALA B 1 469 ? -14.992 -32.094 -24.281 1 71.62 469 ALA B O 1
ATOM 7477 N N . ASP B 1 470 ? -13.234 -31.297 -25.328 1 75.19 470 ASP B N 1
ATOM 7478 C CA . ASP B 1 470 ? -12.328 -31.641 -24.234 1 75.19 470 ASP B CA 1
ATOM 7479 C C . ASP B 1 470 ? -12.617 -30.781 -23 1 75.19 470 ASP B C 1
ATOM 7481 O O . ASP B 1 470 ? -12.516 -31.25 -21.875 1 75.19 470 ASP B O 1
ATOM 7485 N N . ALA B 1 471 ? -13.078 -29.625 -23.25 1 70.81 471 ALA B N 1
ATOM 7486 C CA . ALA B 1 471 ? -13.234 -28.672 -22.156 1 70.81 471 ALA B CA 1
ATOM 7487 C C . ALA B 1 471 ? -14.555 -28.891 -21.422 1 70.81 471 ALA B C 1
ATOM 7489 O O . ALA B 1 471 ? -14.711 -28.469 -20.281 1 70.81 471 ALA B O 1
ATOM 7490 N N . LYS B 1 472 ? -15.477 -29.547 -21.984 1 73.69 472 LYS B N 1
ATOM 7491 C CA . LYS B 1 472 ? -16.797 -29.766 -21.406 1 73.69 472 LYS B CA 1
ATOM 7492 C C . LYS B 1 472 ? -16.703 -30.547 -20.094 1 73.69 472 LYS B C 1
ATOM 7494 O O . LYS B 1 472 ? -17.547 -30.406 -19.203 1 73.69 472 LYS B O 1
ATOM 7499 N N . LEU B 1 473 ? -15.602 -31.219 -19.938 1 69.94 473 LEU B N 1
ATOM 7500 C CA . LEU B 1 473 ? -15.422 -32.094 -18.781 1 69.94 473 LEU B CA 1
ATOM 7501 C C . LEU B 1 473 ? -15.07 -31.25 -17.547 1 69.94 473 LEU B C 1
ATOM 7503 O O . LEU B 1 473 ? -15.273 -31.703 -16.406 1 69.94 473 LEU B O 1
ATOM 7507 N N . ILE B 1 474 ? -14.555 -30.031 -17.766 1 72.69 474 ILE B N 1
ATOM 7508 C CA . ILE B 1 474 ? -14.086 -29.281 -16.609 1 72.69 474 ILE B CA 1
ATOM 7509 C C . ILE B 1 474 ? -15.25 -28.516 -15.977 1 72.69 474 ILE B C 1
ATOM 7511 O O . ILE B 1 474 ? -15.164 -28.062 -14.836 1 72.69 474 ILE B O 1
ATOM 7515 N N . GLU B 1 475 ? -16.312 -28.25 -16.781 1 63.66 475 GLU B N 1
ATOM 7516 C CA . GLU B 1 475 ? -17.5 -27.578 -16.25 1 63.66 475 GLU B CA 1
ATOM 7517 C C . GLU B 1 475 ? -18.219 -28.469 -15.227 1 63.66 475 GLU B C 1
ATOM 7519 O O . GLU B 1 475 ? -18.891 -27.953 -14.328 1 63.66 475 GLU B O 1
ATOM 7524 N N . ALA B 1 476 ? -18.016 -29.844 -15.266 1 51.34 476 ALA B N 1
ATOM 7525 C CA . ALA B 1 476 ? -18.766 -30.781 -14.438 1 51.34 476 ALA B CA 1
ATOM 7526 C C . ALA B 1 476 ? -18.156 -30.891 -13.039 1 51.34 476 ALA B C 1
ATOM 7528 O O . ALA B 1 476 ? -16.938 -30.875 -12.891 1 51.34 476 ALA B O 1
#

Sequence (952 aa):
MQKRKTHNKSRRGCVNCKKRHVKCDEQGPPCANCVIRKTTSTCFYPKSAKDLARDTIKEISIRPKSDTCKTRGPSVVTVTYRGSSRPEDTSQSVGHRSSQSLSRSLSPSPAAFSSISSNERLLELELMHRWSTRTWAVLYSIPEDQPFLQVVLPRAGLRHGYVMNGIFAITALDLARERSPTEARMYRRAALEYSNKASVDFRSNLSDITADNICYLFYFAMISAFFNFAMPPLPTETLTCTDRITIAFDMILGASRIAWTNFDWMIQGPDSTSIVMERYTVDLSLVNDIDGDTMIALNHLSTVVRELRQPGPDGTPGKGPIANELWEYQLAVGQTKYCFAEERLNRLKCYYLSLITVAGVDFATRLRAREPMALFIIMYWAVLLHRANDDPMVWWSTAWMSKSTVGHDLVAETSEALIHSPIAQIPEGRKGIAWTRDQVGLPPLEGFDLYEKPTTLEMEMVFGEESLADAKLIEAMQKRKTHNKSRRGCVNCKKRHVKCDEQGPPCANCVIRKTTSTCFYPKSAKDLARDTIKEISIRPKSDTCKTRGPSVVTVTYRGSSRPEDTSQSVGHRSSQSLSRSLSPSPAAFSSISSNERLLELELMHRWSTRTWAVLYSIPEDQPFLQVVLPRAGLRHGYVMNGIFAITALDLARERSPTEARMYRRAALEYSNKASVDFRSNLSDITADNICYLFYFAMISAFFNFAMPPLPTETLTCTDRITIAFDMILGASRIAWTNFDWMIQGPDSTSIVMERYTVDLSLVNDIDGDTMIALNHLSTVVRELRQPGPDGTPGKGPIANELWEYQLAVGQTKYCFAEERLNRLKCYYLSLITVAGVDFATRLRAREPMALFIIMYWAVLLHRANDDPMVWWSTAWMSKSTVGHDLVAETSEALIHSPIAQIPEGRKGIAWTRDQVGLPPLEGFDLYEKPTTLEMEMVFGEESLADAKLIEA

Solvent-accessible surface area (backbone atoms only — not comparable to full-atom values): 53615 Å² total; per-residue (Å²): 133,81,80,74,77,79,76,81,75,52,90,69,27,28,51,50,30,58,75,66,73,48,80,36,73,57,78,41,75,43,23,70,60,26,57,76,65,71,41,40,92,62,28,40,58,81,80,58,76,75,72,65,60,73,71,64,67,76,75,67,83,80,71,81,77,78,81,79,77,76,77,78,77,79,76,74,76,76,78,73,79,73,80,81,84,88,85,85,85,87,83,81,80,81,77,79,79,75,78,77,74,81,68,72,74,78,69,72,66,79,75,77,57,58,66,40,51,45,67,54,49,51,48,52,48,49,31,43,36,44,29,36,67,53,52,39,47,60,76,49,38,47,83,71,35,47,63,30,49,45,49,50,46,57,58,47,14,74,77,37,60,27,43,34,24,36,52,41,12,46,27,24,45,58,50,23,72,77,44,56,72,70,55,16,52,54,26,43,53,49,12,52,52,26,38,52,56,11,52,58,47,40,60,67,47,66,79,62,74,42,71,87,45,38,58,56,52,26,51,36,35,46,49,48,27,49,37,62,56,41,48,71,75,51,89,84,53,87,69,52,61,65,54,51,48,49,52,36,45,53,35,47,44,52,21,49,50,53,40,60,74,45,48,64,43,39,41,70,33,87,54,46,48,42,54,45,66,68,74,60,56,85,56,76,72,43,48,72,69,40,53,36,66,60,47,49,42,50,49,22,51,54,52,38,37,64,63,39,45,32,50,18,98,86,59,44,76,60,64,27,60,42,41,53,73,38,66,36,53,38,36,34,53,12,39,48,51,45,30,52,18,37,55,74,67,60,69,44,48,74,51,62,66,48,34,52,65,68,19,32,68,66,37,53,53,38,40,71,69,60,35,64,69,47,39,55,54,46,27,57,51,18,49,55,52,37,61,47,52,76,41,80,56,42,55,49,50,46,30,80,84,39,106,48,37,43,16,39,52,33,30,55,54,37,50,62,62,35,63,84,34,78,51,46,73,34,70,44,32,42,52,35,50,24,45,46,32,51,76,59,70,44,76,64,55,91,95,48,64,72,65,70,83,71,51,73,66,56,30,65,60,59,70,56,77,72,71,46,58,51,37,59,61,64,70,104,132,80,81,74,77,78,74,81,76,52,88,69,27,28,50,49,31,60,74,66,72,48,79,35,73,57,78,43,76,44,24,70,60,25,57,74,66,70,41,39,91,62,29,40,61,81,79,58,77,72,71,65,59,70,71,62,63,79,72,65,82,79,70,83,76,83,77,80,72,83,84,80,82,78,82,71,76,78,79,75,74,87,75,79,81,81,86,85,83,83,78,82,79,82,78,83,79,80,79,79,73,82,70,73,74,78,68,70,67,79,71,78,57,58,65,40,52,43,67,54,49,51,48,50,50,50,32,43,36,43,28,38,67,52,51,39,47,57,77,48,37,46,82,71,35,48,61,30,49,46,49,50,46,56,56,47,14,74,77,34,60,26,43,35,25,37,53,41,12,45,27,23,44,59,51,23,73,79,44,56,72,70,56,17,51,53,26,44,52,50,13,53,52,26,38,52,56,10,51,58,47,40,60,66,49,65,78,64,74,41,70,89,44,40,58,55,52,26,51,36,36,46,50,48,28,50,36,62,56,42,47,71,74,52,90,85,54,85,71,52,60,65,53,52,49,49,52,36,46,52,36,46,44,52,20,49,50,54,41,60,74,46,46,66,43,40,41,71,32,84,56,48,48,43,55,44,66,68,73,60,55,83,55,75,71,45,50,73,70,39,54,36,65,59,48,50,43,51,48,22,51,53,50,37,37,65,65,39,45,31,51,18,96,84,60,44,76,60,65,27,60,41,42,52,75,37,65,35,52,36,36,33,53,12,38,48,52,45,31,52,18,38,55,73,65,60,68,45,48,75,52,62,66,48,35,52,64,68,19,30,70,66,36,53,53,39,39,70,67,60,35,64,69,46,40,54,53,46,28,56,51,18,48,54,51,36,62,48,52,75,42,78,54,41,56,48,51,46,29,81,84,42,104,47,36,42,16,38,52,33,31,54,54,38,49,62,62,35,62,82,35,78,51,48,73,35,70,44,32,42,52,33,49,24,43,46,32,50,75,59,71,42,75,62,54,92,94,48,63,71,65,70,82,69,50,73,67,56,29,66,61,58,70,56,75,73,70,45,57,50,36,58,61,62,71,104

Foldseek 3Di:
DPPPPPDDADPFFWPVCVVVVHHFPNPDCVTPVCVVVVVSVRGHTDDDVVVVPVVPPPPDDPDPDPDDPPPDDPPPPPPCPDPDDDDDDDDDDPDDPDPPDPPPDPPPPPDCPDDDDPVVVVLLVVLLVQQLPPLLCLPPWAPQQNCCSNPVQCVVCVSQVLSSLLSQLSSLCVVLVVDDVVSSVVSNVSSVVSNVVSVVSLVVCLVPDDLQCLQNSLVSLLSSLLSQLLRDDDPVDPDALLNNVLVSLVSNLVSVVSCVVDVVSVCVDPGCSVVCVVPPADDLVLLLVQFLQVLLLLVLLVVLQQPAACADPVRHHRPHHRNCVDPLLLQLSLQLSSVSSCLSVSNTQPSLSCSSVRSDDVLSVCSVVVPLSSLLSVLSSLLVQQVSVVDVSNSSQPNPVDPGGSSLSSLVVSLVVNCPPVLVVDPSSLLSNLVSCVSRPHARDVPGDHHDRDDPVSSVPSDDDVSSVSNVVSSD/DPPDPPDDADPFFWPVCVVVVHHFPNPDCVTPVCVVVVVSVRGHTDDDVVVVVVVPPVPDDPDPPDCPPDDDDDCVPDPDCPDDDDDDDDDDDDDDPDPPDPPDDVPPPPDCPDDDDPVVVVLLVVLLVQQLPPLLCLPPWAPQQNCCSNPVQCVVCVVQVLSSLLSQLSSLCVVLVVDDVVSSVVSNVSSVVSNVVSVVSLVVCLVPDDLQCLQNSLVSLLSSLLSQLLRDDDPVDPDALLNNVLVSLVSNLVSVVSCVVDVVSVCVDPGCSVVCVVPPADDLVLLLVQFLQVLLLLVLLVVLQQPAACADPVRHHRPHHRNCVDPLLLQLSLQLSSLSSCVSVSNTQPSLSCSSVRSDDVLSVCSVVVPLSSLLSVLSSLLSQQVSVVDVSNSSQDNVVDPGGSSLSSLVVSLVVCCPPVLVVDPSSLLSNLSSCVSRPHDRDVPGDHHDRDDPVSSVPSDDPVSSVSNVVSSD

Nearest PDB structures (foldseek):
  6e9t-assembly1_B  TM=3.461E-01  e=4.083E+00  synthetic construct
  8v2d-assembly1_y  TM=2.085E-01  e=4.083E+00  synthetic construct
  8v2d-assembly1_y  TM=2.119E-01  e=3.520E+00  synthetic construct

Secondary structure (DSSP, 8-state):
----------TT--HHHHHHT----SS-SSPHHHHHTT-GGG--PPPPTTTTGGGSTT-------------------------------------------------------PPBPHHHHHHHHHHHHHHHHTGGGGG--STTHHIIIIIIHHHHHTT-HHHHHHHHHHHHHHHHTTS-HHHHHHHHHHHHHHHHHHHHHHHHHHTS--TTTHHHHHHHHHHHHHHHHHSPPPTT----HHHHHHHHHHHHHHHHHHHHHTHHHHHTSSSSHHHHHHH----GGGGGGS-HHHHHHHHHHHHHHHHPBPPPTT--TT-S-BGGGSHHHHHHHHHHHHHHHHHHHTSSTTGGGHHHHHHHHHHHHHHHTT-HHHHHHHHHHHHHHHHHTTSTT-GGGB-SSSSSBHHHHHHHHHHHHHTTSGGGGSHHHHHHHHHHHHHTTPPPPTTPPPP-PPPHHHHHHT-SGGGGTTTHHHH-/----------TT--HHHHHHTPPP-SS-SSPHHHHHTT-GGG--PPPPHHHHHTTSTT---------------------------------------------------------B-HHHHHHHHHHHHHHHHTGGGGG--STTHHIIIIIIHHHHHTT-HHHHHHHHHHHHHHHHTTS-HHHHHHHHHHHHHHHHHHHHHHHHHHTS--TTTHHHHHHHHHHHHHHHHHSPPPTT----HHHHHHHHHHHHHHHHHHHHHTHHHHHTSSSSHHHHHHH----GGGGGGS-HHHHHHHHHHHHHHHHPBPPPTT--TT-S-BGGGSHHHHHHHHHHHHHHHHHHHTSSTTGGGHHHHHHHHHHHHHHHTT-HHHHHHHHHHHHHHHHHTTSGGGGGGB-SSSSSBHHHHHHHHHHHHHTTSGGGGSHHHHHHHHHHHHHTTPPPPTTPPPP-PPPHHHHHHT-SGGGGTTTHHHH-